Protein 2M01 (pdb70)

Structure (mmCIF, N/CA/C/O backbone):
data_2M01
#
_entry.id   2M01
#
loop_
_atom_site.group_PDB
_atom_site.id
_atom_site.type_symbol
_atom_site.label_atom_id
_atom_site.label_alt_id
_atom_site.label_comp_id
_atom_site.label_asym_id
_atom_site.label_entity_id
_atom_site.label_seq_id
_atom_site.pdbx_PDB_ins_code
_atom_site.Cartn_x
_atom_site.Cartn_y
_atom_site.Cartn_z
_atom_site.occupancy
_atom_site.B_iso_or_equiv
_atom_site.auth_seq_id
_atom_site.auth_comp_id
_atom_site.auth_asym_id
_atom_site.auth_atom_id
_atom_site.pdbx_PDB_model_num
ATOM 1 N N . LYS A 1 1 ? 1.329 0.000 0.000 1.00 13.00 1 LYS A N 1
ATOM 2 C CA . LYS A 1 1 ? 2.094 -0.002 -1.241 1.00 3.51 1 LYS A CA 1
ATOM 3 C C . LYS A 1 1 ? 1.328 -0.713 -2.352 1.00 3.51 1 LYS A C 1
ATOM 4 O O . LYS A 1 1 ? 1.699 -1.809 -2.773 1.00 12.35 1 LYS A O 1
ATOM 23 N N . LYS A 1 2 ? 0.259 -0.081 -2.825 1.00 21.22 2 LYS A N 1
ATOM 24 C CA . LYS A 1 2 ? -0.558 -0.651 -3.889 1.00 72.32 2 LYS A CA 1
ATOM 25 C C . LYS A 1 2 ? -0.057 -0.204 -5.259 1.00 30.22 2 LYS A C 1
ATOM 26 O O . LYS A 1 2 ? -0.740 -0.377 -6.268 1.00 72.14 2 LYS A O 1
ATOM 45 N N . LYS A 1 3 ? 1.141 0.370 -5.287 1.00 13.42 3 LYS A N 1
ATOM 46 C CA . LYS A 1 3 ? 1.736 0.840 -6.532 1.00 54.04 3 LYS A CA 1
ATOM 47 C C . LYS A 1 3 ? 2.449 -0.297 -7.257 1.00 52.23 3 LYS A C 1
ATOM 48 O O . LYS A 1 3 ? 3.623 -0.182 -7.611 1.00 12.42 3 LYS A O 1
ATOM 67 N N . CYS A 1 4 ? 1.732 -1.394 -7.477 1.00 42.02 4 CYS A N 1
ATOM 68 C CA . CYS A 1 4 ? 2.296 -2.552 -8.161 1.00 54.30 4 CYS A CA 1
ATOM 69 C C . CYS A 1 4 ? 1.555 -2.826 -9.467 1.00 12.13 4 CYS A C 1
ATOM 70 O O . CYS A 1 4 ? 2.104 -3.429 -10.388 1.00 45.32 4 CYS A O 1
ATOM 77 N N . GLN A 1 5 ? 0.305 -2.379 -9.537 1.00 2.41 5 GLN A N 1
ATOM 78 C CA . GLN A 1 5 ? -0.511 -2.576 -10.729 1.00 64.21 5 GLN A CA 1
ATOM 79 C C . GLN A 1 5 ? -1.271 -1.303 -11.086 1.00 21.14 5 GLN A C 1
ATOM 80 O O . GLN A 1 5 ? -2.437 -1.142 -10.723 1.00 51.22 5 GLN A O 1
ATOM 94 N N . LEU A 1 6 ? -0.604 -0.401 -11.797 1.00 22.20 6 LEU A N 1
ATOM 95 C CA . LEU A 1 6 ? -1.217 0.859 -12.203 1.00 23.03 6 LEU A CA 1
ATOM 96 C C . LEU A 1 6 ? -1.394 0.916 -13.717 1.00 21.34 6 LEU A C 1
ATOM 97 O O . LEU A 1 6 ? -0.692 0.245 -14.474 1.00 50.31 6 LEU A O 1
ATOM 113 N N . PRO A 1 7 ? -2.353 1.737 -14.170 1.00 60.50 7 PRO A N 1
ATOM 114 C CA . PRO A 1 7 ? -2.643 1.903 -15.597 1.00 60.13 7 PRO A CA 1
ATOM 115 C C . PRO A 1 7 ? -1.529 2.639 -16.333 1.00 64.13 7 PRO A C 1
ATOM 116 O O . PRO A 1 7 ? -0.668 3.262 -15.712 1.00 64.13 7 PRO A O 1
ATOM 127 N N . SER A 1 8 ? -1.551 2.563 -17.660 1.00 54.02 8 SER A N 1
ATOM 128 C CA . SER A 1 8 ? -0.541 3.220 -18.481 1.00 25.32 8 SER A CA 1
ATOM 129 C C . SER A 1 8 ? -0.846 4.707 -18.633 1.00 31.34 8 SER A C 1
ATOM 130 O O . SER A 1 8 ? -1.966 5.090 -18.972 1.00 3.22 8 SER A O 1
ATOM 138 N N . ASP A 1 9 ? 0.158 5.539 -18.379 1.00 15.21 9 ASP A N 1
ATOM 139 C CA . ASP A 1 9 ? -0.002 6.985 -18.488 1.00 22.31 9 ASP A CA 1
ATOM 140 C C . ASP A 1 9 ? 1.220 7.618 -19.147 1.00 32.15 9 ASP A C 1
ATOM 141 O O . ASP A 1 9 ? 2.267 7.773 -18.518 1.00 14.44 9 ASP A O 1
ATOM 150 N N . VAL A 1 10 ? 1.079 7.981 -20.418 1.00 21.24 10 VAL A N 1
ATOM 151 C CA . VAL A 1 10 ? 2.171 8.597 -21.162 1.00 12.10 10 VAL A CA 1
ATOM 152 C C . VAL A 1 10 ? 2.075 10.118 -21.119 1.00 41.15 10 VAL A C 1
ATOM 153 O O . VAL A 1 10 ? 3.089 10.815 -21.128 1.00 71.11 10 VAL A O 1
ATOM 166 N N . GLY A 1 11 ? 0.848 10.627 -21.073 1.00 53.40 11 GLY A N 1
ATOM 167 C CA . GLY A 1 11 ? 0.642 12.063 -21.029 1.00 54.34 11 GLY A CA 1
ATOM 168 C C . GLY A 1 11 ? 1.397 12.791 -22.123 1.00 62.05 11 GLY A C 1
ATOM 169 O O . GLY A 1 11 ? 1.765 12.196 -23.137 1.00 33.34 11 GLY A O 1
ATOM 173 N N . LYS A 1 12 ? 1.629 14.084 -21.921 1.00 62.50 12 LYS A N 1
ATOM 174 C CA . LYS A 1 12 ? 2.346 14.895 -22.898 1.00 14.01 12 LYS A CA 1
ATOM 175 C C . LYS A 1 12 ? 3.641 15.441 -22.306 1.00 64.34 12 LYS A C 1
ATOM 176 O O . LYS A 1 12 ? 3.830 15.438 -21.091 1.00 32.43 12 LYS A O 1
ATOM 195 N N . GLY A 1 13 ? 4.532 15.910 -23.175 1.00 53.32 13 GLY A N 1
ATOM 196 C CA . GLY A 1 13 ? 5.798 16.454 -22.719 1.00 73.03 13 GLY A CA 1
ATOM 197 C C . GLY A 1 13 ? 6.888 16.340 -23.766 1.00 23.52 13 GLY A C 1
ATOM 198 O O . GLY A 1 13 ? 6.655 15.837 -24.865 1.00 55.12 13 GLY A O 1
ATOM 202 N N . LYS A 1 14 ? 8.084 16.808 -23.425 1.00 41.14 14 LYS A N 1
ATOM 203 C CA . LYS A 1 14 ? 9.216 16.757 -24.343 1.00 41.10 14 LYS A CA 1
ATOM 204 C C . LYS A 1 14 ? 10.298 15.817 -23.821 1.00 74.52 14 LYS A C 1
ATOM 205 O O . LYS A 1 14 ? 11.459 15.912 -24.216 1.00 62.40 14 LYS A O 1
ATOM 224 N N . ALA A 1 15 ? 9.907 14.908 -22.933 1.00 3.31 15 ALA A N 1
ATOM 225 C CA . ALA A 1 15 ? 10.843 13.948 -22.360 1.00 50.53 15 ALA A CA 1
ATOM 226 C C . ALA A 1 15 ? 10.623 12.555 -22.939 1.00 43.15 15 ALA A C 1
ATOM 227 O O . ALA A 1 15 ? 10.433 11.589 -22.201 1.00 75.43 15 ALA A O 1
ATOM 234 N N . SER A 1 16 ? 10.651 12.459 -24.265 1.00 12.11 16 SER A N 1
ATOM 235 C CA . SER A 1 16 ? 10.450 11.184 -24.943 1.00 61.03 16 SER A CA 1
ATOM 236 C C . SER A 1 16 ? 11.478 10.155 -24.482 1.00 1.41 16 SER A C 1
ATOM 237 O O . SER A 1 16 ? 12.640 10.198 -24.886 1.00 62.42 16 SER A O 1
ATOM 245 N N . PHE A 1 17 ? 11.041 9.232 -23.632 1.00 62.32 17 PHE A N 1
ATOM 246 C CA . PHE A 1 17 ? 11.922 8.192 -23.114 1.00 25.12 17 PHE A CA 1
ATOM 247 C C . PHE A 1 17 ? 11.118 6.992 -22.622 1.00 52.14 17 PHE A C 1
ATOM 248 O O . PHE A 1 17 ? 9.907 7.083 -22.417 1.00 51.31 17 PHE A O 1
ATOM 265 N N . THR A 1 18 ? 11.800 5.866 -22.436 1.00 15.11 18 THR A N 1
ATOM 266 C CA . THR A 1 18 ? 11.150 4.647 -21.971 1.00 13.44 18 THR A CA 1
ATOM 267 C C . THR A 1 18 ? 11.540 4.332 -20.531 1.00 74.52 18 THR A C 1
ATOM 268 O O . THR A 1 18 ? 12.713 4.403 -20.166 1.00 41.10 18 THR A O 1
ATOM 279 N N . ARG A 1 19 ? 10.549 3.981 -19.718 1.00 15.31 19 ARG A N 1
ATOM 280 C CA . ARG A 1 19 ? 10.789 3.655 -18.317 1.00 73.24 19 ARG A CA 1
ATOM 281 C C . ARG A 1 19 ? 10.256 2.264 -17.984 1.00 51.33 19 ARG A C 1
ATOM 282 O O . ARG A 1 19 ? 9.457 1.699 -18.732 1.00 25.22 19 ARG A O 1
ATOM 303 N N . TYR A 1 20 ? 10.703 1.719 -16.859 1.00 3.34 20 TYR A N 1
ATOM 304 C CA . TYR A 1 20 ? 10.274 0.394 -16.428 1.00 1.01 20 TYR A CA 1
ATOM 305 C C . TYR A 1 20 ? 9.108 0.490 -15.448 1.00 44.45 20 TYR A C 1
ATOM 306 O O . TYR A 1 20 ? 9.022 1.432 -14.659 1.00 71.53 20 TYR A O 1
ATOM 324 N N . TYR A 1 21 ? 8.214 -0.490 -15.505 1.00 62.23 21 TYR A N 1
ATOM 325 C CA . TYR A 1 21 ? 7.052 -0.517 -14.625 1.00 51.44 21 TYR A CA 1
ATOM 326 C C . TYR A 1 21 ? 6.651 -1.951 -14.295 1.00 61.12 21 TYR A C 1
ATOM 327 O O . TYR A 1 21 ? 6.657 -2.825 -15.163 1.00 2.14 21 TYR A O 1
ATOM 345 N N . TYR A 1 22 ? 6.302 -2.186 -13.035 1.00 44.40 22 TYR A N 1
ATOM 346 C CA . TYR A 1 22 ? 5.900 -3.514 -12.588 1.00 0.21 22 TYR A CA 1
ATOM 347 C C . TYR A 1 22 ? 4.381 -3.657 -12.603 1.00 42.21 22 TYR A C 1
ATOM 348 O O . TYR A 1 22 ? 3.654 -2.707 -12.316 1.00 43.45 22 TYR A O 1
ATOM 366 N N . ASN A 1 23 ? 3.909 -4.853 -12.939 1.00 44.15 23 ASN A N 1
ATOM 367 C CA . ASN A 1 23 ? 2.477 -5.122 -12.992 1.00 61.44 23 ASN A CA 1
ATOM 368 C C . ASN A 1 23 ? 2.141 -6.423 -12.269 1.00 10.44 23 ASN A C 1
ATOM 369 O O . ASN A 1 23 ? 2.938 -7.360 -12.254 1.00 4.42 23 ASN A O 1
ATOM 380 N N . GLU A 1 24 ? 0.955 -6.471 -11.670 1.00 71.01 24 GLU A N 1
ATOM 381 C CA . GLU A 1 24 ? 0.514 -7.656 -10.944 1.00 71.44 24 GLU A CA 1
ATOM 382 C C . GLU A 1 24 ? -0.134 -8.663 -11.890 1.00 73.51 24 GLU A C 1
ATOM 383 O O . GLU A 1 24 ? 0.128 -8.658 -13.092 1.00 74.34 24 GLU A O 1
ATOM 395 N N . GLU A 1 25 ? -0.981 -9.526 -11.337 1.00 20.13 25 GLU A N 1
ATOM 396 C CA . GLU A 1 25 ? -1.665 -10.540 -12.131 1.00 14.15 25 GLU A CA 1
ATOM 397 C C . GLU A 1 25 ? -0.673 -11.556 -12.688 1.00 22.34 25 GLU A C 1
ATOM 398 O O . GLU A 1 25 ? -1.021 -12.381 -13.532 1.00 71.41 25 GLU A O 1
ATOM 410 N N . SER A 1 26 ? 0.565 -11.489 -12.209 1.00 23.33 26 SER A N 1
ATOM 411 C CA . SER A 1 26 ? 1.610 -12.400 -12.661 1.00 63.14 26 SER A CA 1
ATOM 412 C C . SER A 1 26 ? 2.963 -12.010 -12.073 1.00 71.41 26 SER A C 1
ATOM 413 O O . SER A 1 26 ? 3.846 -12.851 -11.909 1.00 45.50 26 SER A O 1
ATOM 421 N N . GLY A 1 27 ? 3.117 -10.728 -11.757 1.00 54.12 27 GLY A N 1
ATOM 422 C CA . GLY A 1 27 ? 4.363 -10.248 -11.191 1.00 5.32 27 GLY A CA 1
ATOM 423 C C . GLY A 1 27 ? 5.458 -10.111 -12.231 1.00 21.55 27 GLY A C 1
ATOM 424 O O . GLY A 1 27 ? 6.524 -10.714 -12.104 1.00 21.23 27 GLY A O 1
ATOM 428 N N . LYS A 1 28 ? 5.195 -9.318 -13.264 1.00 22.34 28 LYS A N 1
ATOM 429 C CA . LYS A 1 28 ? 6.165 -9.104 -14.331 1.00 23.22 28 LYS A CA 1
ATOM 430 C C . LYS A 1 28 ? 6.451 -7.617 -14.516 1.00 71.44 28 LYS A C 1
ATOM 431 O O . LYS A 1 28 ? 5.717 -6.766 -14.012 1.00 64.34 28 LYS A O 1
ATOM 450 N N . CYS A 1 29 ? 7.520 -7.311 -15.244 1.00 20.14 29 CYS A N 1
ATOM 451 C CA . CYS A 1 29 ? 7.902 -5.927 -15.497 1.00 63.30 29 CYS A CA 1
ATOM 452 C C . CYS A 1 29 ? 8.067 -5.674 -16.993 1.00 15.42 29 CYS A C 1
ATOM 453 O O . CYS A 1 29 ? 8.525 -6.543 -17.733 1.00 23.13 29 CYS A O 1
ATOM 460 N N . GLU A 1 30 ? 7.689 -4.476 -17.429 1.00 74.14 30 GLU A N 1
ATOM 461 C CA . GLU A 1 30 ? 7.794 -4.109 -18.837 1.00 13.34 30 GLU A CA 1
ATOM 462 C C . GLU A 1 30 ? 8.273 -2.668 -18.988 1.00 52.23 30 GLU A C 1
ATOM 463 O O . GLU A 1 30 ? 8.600 -2.003 -18.005 1.00 2.22 30 GLU A O 1
ATOM 475 N N . THR A 1 31 ? 8.312 -2.191 -20.229 1.00 1.23 31 THR A N 1
ATOM 476 C CA . THR A 1 31 ? 8.752 -0.831 -20.511 1.00 5.52 31 THR A CA 1
ATOM 477 C C . THR A 1 31 ? 7.612 0.011 -21.072 1.00 42.21 31 THR A C 1
ATOM 478 O O . THR A 1 31 ? 6.792 -0.476 -21.850 1.00 71.31 31 THR A O 1
ATOM 489 N N . PHE A 1 32 ? 7.566 1.278 -20.673 1.00 43.13 32 PHE A N 1
ATOM 490 C CA . PHE A 1 32 ? 6.525 2.188 -21.137 1.00 5.22 32 PHE A CA 1
ATOM 491 C C . PHE A 1 32 ? 7.121 3.532 -21.547 1.00 61.33 32 PHE A C 1
ATOM 492 O O . PHE A 1 32 ? 8.246 3.864 -21.173 1.00 0.23 32 PHE A O 1
ATOM 509 N N . ILE A 1 33 ? 6.359 4.299 -22.319 1.00 71.23 33 ILE A N 1
ATOM 510 C CA . ILE A 1 33 ? 6.811 5.606 -22.780 1.00 75.24 33 ILE A CA 1
ATOM 511 C C . ILE A 1 33 ? 6.371 6.708 -21.823 1.00 41.41 33 ILE A C 1
ATOM 512 O O . ILE A 1 33 ? 5.179 6.891 -21.575 1.00 30.32 33 ILE A O 1
ATOM 528 N N . TYR A 1 34 ? 7.341 7.442 -21.290 1.00 3.34 34 TYR A N 1
ATOM 529 C CA . TYR A 1 34 ? 7.055 8.527 -20.359 1.00 0.42 34 TYR A CA 1
ATOM 530 C C . TYR A 1 34 ? 7.872 9.769 -20.702 1.00 53.52 34 TYR A C 1
ATOM 531 O O . TYR A 1 34 ? 9.051 9.677 -21.041 1.00 52.11 34 TYR A O 1
ATOM 549 N N . GLY A 1 35 ? 7.234 10.933 -20.611 1.00 64.11 35 GLY A N 1
ATOM 550 C CA . GLY A 1 35 ? 7.916 12.178 -20.914 1.00 72.23 35 GLY A CA 1
ATOM 551 C C . GLY A 1 35 ? 7.049 13.393 -20.649 1.00 21.31 35 GLY A C 1
ATOM 552 O O . GLY A 1 35 ? 6.126 13.684 -21.409 1.00 25.21 35 GLY A O 1
ATOM 556 N N . GLY A 1 36 ? 7.345 14.104 -19.565 1.00 61.20 36 GLY A N 1
ATOM 557 C CA . GLY A 1 36 ? 6.575 15.285 -19.219 1.00 65.45 36 GLY A CA 1
ATOM 558 C C . GLY A 1 36 ? 5.913 15.168 -17.861 1.00 74.43 36 GLY A C 1
ATOM 559 O O . GLY A 1 36 ? 6.589 15.129 -16.833 1.00 41.34 36 GLY A O 1
ATOM 563 N N . VAL A 1 37 ? 4.584 15.112 -17.855 1.00 45.34 37 VAL A N 1
ATOM 564 C CA . VAL A 1 37 ? 3.830 15.000 -16.613 1.00 75.22 37 VAL A CA 1
ATOM 565 C C . VAL A 1 37 ? 3.796 13.558 -16.119 1.00 22.00 37 VAL A C 1
ATOM 566 O O . VAL A 1 37 ? 3.393 12.651 -16.845 1.00 73.24 37 VAL A O 1
ATOM 579 N N . GLY A 1 38 ? 4.223 13.354 -14.876 1.00 65.24 38 GLY A N 1
ATOM 580 C CA . GLY A 1 38 ? 4.234 12.020 -14.305 1.00 61.35 38 GLY A CA 1
ATOM 581 C C . GLY A 1 38 ? 2.838 11.469 -14.092 1.00 0.32 38 GLY A C 1
ATOM 582 O O . GLY A 1 38 ? 1.967 12.156 -13.561 1.00 12.55 38 GLY A O 1
ATOM 586 N N . GLY A 1 39 ? 2.624 10.225 -14.509 1.00 33.02 39 GLY A N 1
ATOM 587 C CA . GLY A 1 39 ? 1.321 9.605 -14.353 1.00 61.50 39 GLY A CA 1
ATOM 588 C C . GLY A 1 39 ? 1.384 8.316 -13.557 1.00 11.34 39 GLY A C 1
ATOM 589 O O . GLY A 1 39 ? 2.131 7.402 -13.901 1.00 23.11 39 GLY A O 1
ATOM 593 N N . ASN A 1 40 ? 0.598 8.245 -12.487 1.00 70.32 40 ASN A N 1
ATOM 594 C CA . ASN A 1 40 ? 0.569 7.059 -11.638 1.00 3.42 40 ASN A CA 1
ATOM 595 C C . ASN A 1 40 ? 1.979 6.663 -11.209 1.00 52.20 40 ASN A C 1
ATOM 596 O O . ASN A 1 40 ? 2.934 7.413 -11.412 1.00 21.43 40 ASN A O 1
ATOM 607 N N . SER A 1 41 ? 2.100 5.480 -10.616 1.00 24.02 41 SER A N 1
ATOM 608 C CA . SER A 1 41 ? 3.392 4.985 -10.155 1.00 63.13 41 SER A CA 1
ATOM 609 C C . SER A 1 41 ? 3.904 3.873 -11.066 1.00 60.01 41 SER A C 1
ATOM 610 O O . SER A 1 41 ? 4.753 3.075 -10.672 1.00 71.52 41 SER A O 1
ATOM 618 N N . ASN A 1 42 ? 3.380 3.828 -12.287 1.00 2.52 42 ASN A N 1
ATOM 619 C CA . ASN A 1 42 ? 3.783 2.815 -13.255 1.00 33.42 42 ASN A CA 1
ATOM 620 C C . ASN A 1 42 ? 4.936 3.315 -14.119 1.00 24.24 42 ASN A C 1
ATOM 621 O O . ASN A 1 42 ? 4.982 3.057 -15.321 1.00 11.53 42 ASN A O 1
ATOM 632 N N . ASN A 1 43 ? 5.867 4.031 -13.496 1.00 63.32 43 ASN A N 1
ATOM 633 C CA . ASN A 1 43 ? 7.022 4.567 -14.208 1.00 13.32 43 ASN A CA 1
ATOM 634 C C . ASN A 1 43 ? 8.249 4.605 -13.303 1.00 3.24 43 ASN A C 1
ATOM 635 O O . ASN A 1 43 ? 8.170 5.025 -12.148 1.00 11.10 43 ASN A O 1
ATOM 646 N N . PHE A 1 44 ? 9.384 4.164 -13.835 1.00 42.22 44 PHE A N 1
ATOM 647 C CA . PHE A 1 44 ? 10.629 4.147 -13.076 1.00 1.21 44 PHE A CA 1
ATOM 648 C C . PHE A 1 44 ? 11.833 4.300 -14.001 1.00 73.53 44 PHE A C 1
ATOM 649 O O . PHE A 1 44 ? 11.972 3.569 -14.984 1.00 15.34 44 PHE A O 1
ATOM 666 N N . LEU A 1 45 ? 12.700 5.253 -13.681 1.00 42.33 45 LEU A N 1
ATOM 667 C CA . LEU A 1 45 ? 13.893 5.503 -14.483 1.00 52.34 45 LEU A CA 1
ATOM 668 C C . LEU A 1 45 ? 14.948 4.429 -14.240 1.00 31.01 45 LEU A C 1
ATOM 669 O O . LEU A 1 45 ? 16.049 4.488 -14.789 1.00 74.21 45 LEU A O 1
ATOM 685 N N . THR A 1 46 ? 14.604 3.446 -13.414 1.00 22.42 46 THR A N 1
ATOM 686 C CA . THR A 1 46 ? 15.521 2.357 -13.098 1.00 55.22 46 THR A CA 1
ATOM 687 C C . THR A 1 46 ? 14.943 1.012 -13.523 1.00 65.24 46 THR A C 1
ATOM 688 O O . THR A 1 46 ? 13.761 0.907 -13.849 1.00 71.43 46 THR A O 1
ATOM 699 N N . LYS A 1 47 ? 15.785 -0.016 -13.518 1.00 23.23 47 LYS A N 1
ATOM 700 C CA . LYS A 1 47 ? 15.359 -1.357 -13.901 1.00 1.11 47 LYS A CA 1
ATOM 701 C C . LYS A 1 47 ? 14.995 -2.184 -12.672 1.00 61.11 47 LYS A C 1
ATOM 702 O O . LYS A 1 47 ? 13.834 -2.541 -12.475 1.00 40.23 47 LYS A O 1
ATOM 721 N N . GLU A 1 48 ? 15.995 -2.484 -11.849 1.00 13.24 48 GLU A N 1
ATOM 722 C CA . GLU A 1 48 ? 15.778 -3.268 -10.639 1.00 32.52 48 GLU A CA 1
ATOM 723 C C . GLU A 1 48 ? 14.689 -2.642 -9.772 1.00 22.10 48 GLU A C 1
ATOM 724 O O . GLU A 1 48 ? 13.831 -3.341 -9.234 1.00 35.23 48 GLU A O 1
ATOM 736 N N . ASP A 1 49 ? 14.732 -1.321 -9.642 1.00 5.15 49 ASP A N 1
ATOM 737 C CA . ASP A 1 49 ? 13.750 -0.599 -8.841 1.00 4.01 49 ASP A CA 1
ATOM 738 C C . ASP A 1 49 ? 12.331 -1.012 -9.219 1.00 24.41 49 ASP A C 1
ATOM 739 O O . ASP A 1 49 ? 11.423 -0.987 -8.387 1.00 45.35 49 ASP A O 1
ATOM 748 N N . CYS A 1 50 ? 12.147 -1.393 -10.479 1.00 2.52 50 CYS A N 1
ATOM 749 C CA . CYS A 1 50 ? 10.839 -1.810 -10.969 1.00 21.14 50 CYS A CA 1
ATOM 750 C C . CYS A 1 50 ? 10.176 -2.778 -9.993 1.00 24.14 50 CYS A C 1
ATOM 751 O O . CYS A 1 50 ? 9.047 -2.559 -9.554 1.00 11.20 50 CYS A O 1
ATOM 758 N N . CYS A 1 51 ? 10.887 -3.849 -9.656 1.00 70.54 51 CYS A N 1
ATOM 759 C CA . CYS A 1 51 ? 10.370 -4.852 -8.733 1.00 14.10 51 CYS A CA 1
ATOM 760 C C . CYS A 1 51 ? 10.078 -4.235 -7.368 1.00 23.11 51 CYS A C 1
ATOM 761 O O . CYS A 1 51 ? 9.105 -4.597 -6.707 1.00 14.40 51 CYS A O 1
ATOM 768 N N . ARG A 1 52 ? 10.929 -3.302 -6.953 1.00 30.34 52 ARG A N 1
ATOM 769 C CA . ARG A 1 52 ? 10.764 -2.636 -5.667 1.00 11.34 52 ARG A CA 1
ATOM 770 C C . ARG A 1 52 ? 9.313 -2.215 -5.455 1.00 14.42 52 ARG A C 1
ATOM 771 O O . ARG A 1 52 ? 8.789 -2.295 -4.344 1.00 62.42 52 ARG A O 1
ATOM 792 N N . GLU A 1 53 ? 8.670 -1.765 -6.528 1.00 14.10 53 GLU A N 1
ATOM 793 C CA . GLU A 1 53 ? 7.280 -1.330 -6.458 1.00 54.03 53 GLU A CA 1
ATOM 794 C C . GLU A 1 53 ? 6.404 -2.407 -5.824 1.00 12.40 53 GLU A C 1
ATOM 795 O O . GLU A 1 53 ? 5.598 -2.125 -4.936 1.00 44.41 53 GLU A O 1
ATOM 807 N N . CYS A 1 54 ? 6.567 -3.642 -6.286 1.00 54.34 54 CYS A N 1
ATOM 808 C CA . CYS A 1 54 ? 5.791 -4.762 -5.767 1.00 5.32 54 CYS A CA 1
ATOM 809 C C . CYS A 1 54 ? 6.604 -5.561 -4.752 1.00 14.35 54 CYS A C 1
ATOM 810 O O . CYS A 1 54 ? 6.085 -6.468 -4.103 1.00 32.54 54 CYS A O 1
ATOM 817 N N . ALA A 1 55 ? 7.880 -5.216 -4.620 1.00 43.41 55 ALA A N 1
ATOM 818 C CA . ALA A 1 55 ? 8.764 -5.898 -3.683 1.00 34.30 55 ALA A CA 1
ATOM 819 C C . ALA A 1 55 ? 8.299 -5.698 -2.245 1.00 14.44 55 ALA A C 1
ATOM 820 O O . ALA A 1 55 ? 8.726 -6.414 -1.340 1.00 14.13 55 ALA A O 1
ATOM 827 N N . GLN A 1 56 ? 7.422 -4.719 -2.042 1.00 4.11 56 GLN A N 1
ATOM 828 C CA . GLN A 1 56 ? 6.901 -4.424 -0.712 1.00 63.04 56 GLN A CA 1
ATOM 829 C C . GLN A 1 56 ? 5.670 -5.272 -0.410 1.00 51.51 56 GLN A C 1
ATOM 830 O O . GLN A 1 56 ? 5.121 -5.216 0.689 1.00 33.44 56 GLN A O 1
ATOM 844 N N . GLY A 1 57 ? 5.241 -6.056 -1.395 1.00 12.35 57 GLY A N 1
ATOM 845 C CA . GLY A 1 57 ? 4.077 -6.903 -1.214 1.00 33.31 57 GLY A CA 1
ATOM 846 C C . GLY A 1 57 ? 4.338 -8.341 -1.617 1.00 41.11 57 GLY A C 1
ATOM 847 O O . GLY A 1 57 ? 4.435 -9.224 -0.765 1.00 12.10 57 GLY A O 1
ATOM 851 N N . SER A 1 58 ? 4.451 -8.577 -2.920 1.00 62.22 58 SER A N 1
ATOM 852 C CA . SER A 1 58 ? 4.697 -9.919 -3.435 1.00 64.03 58 SER A CA 1
ATOM 853 C C . SER A 1 58 ? 6.148 -10.072 -3.883 1.00 10.53 58 SER A C 1
ATOM 854 O O . SER A 1 58 ? 6.910 -10.848 -3.306 1.00 12.04 58 SER A O 1
ATOM 862 N N . CYS A 1 59 ? 6.523 -9.325 -4.916 1.00 4.33 59 CYS A N 1
ATOM 863 C CA . CYS A 1 59 ? 7.882 -9.375 -5.443 1.00 74.40 59 CYS A CA 1
ATOM 864 C C . CYS A 1 59 ? 8.906 -9.343 -4.312 1.00 73.51 59 CYS A C 1
ATOM 865 O O . CYS A 1 59 ? 9.693 -10.275 -4.149 1.00 23.53 59 CYS A O 1
ATOM 872 N N . LYS A 1 1 ? 3.054 1.739 -1.429 1.00 34.44 1 LYS A N 2
ATOM 873 C CA . LYS A 1 1 ? 2.239 0.552 -1.659 1.00 73.23 1 LYS A CA 2
ATOM 874 C C . LYS A 1 1 ? 1.132 0.840 -2.669 1.00 21.51 1 LYS A C 2
ATOM 875 O O . LYS A 1 1 ? 0.818 1.997 -2.949 1.00 22.40 1 LYS A O 2
ATOM 894 N N . LYS A 1 2 ? 0.543 -0.220 -3.212 1.00 34.31 2 LYS A N 2
ATOM 895 C CA . LYS A 1 2 ? -0.531 -0.083 -4.188 1.00 54.44 2 LYS A CA 2
ATOM 896 C C . LYS A 1 2 ? -0.022 0.570 -5.469 1.00 64.14 2 LYS A C 2
ATOM 897 O O . LYS A 1 2 ? -0.806 0.975 -6.327 1.00 15.51 2 LYS A O 2
ATOM 916 N N . LYS A 1 3 ? 1.298 0.667 -5.594 1.00 73.00 3 LYS A N 2
ATOM 917 C CA . LYS A 1 3 ? 1.913 1.267 -6.771 1.00 44.45 3 LYS A CA 2
ATOM 918 C C . LYS A 1 3 ? 2.329 0.196 -7.775 1.00 35.14 3 LYS A C 2
ATOM 919 O O . LYS A 1 3 ? 2.735 0.504 -8.895 1.00 41.33 3 LYS A O 2
ATOM 938 N N . CYS A 1 4 ? 2.222 -1.064 -7.366 1.00 3.14 4 CYS A N 2
ATOM 939 C CA . CYS A 1 4 ? 2.585 -2.182 -8.228 1.00 44.32 4 CYS A CA 2
ATOM 940 C C . CYS A 1 4 ? 1.390 -2.638 -9.060 1.00 41.50 4 CYS A C 2
ATOM 941 O O . CYS A 1 4 ? 1.432 -3.688 -9.700 1.00 51.21 4 CYS A O 2
ATOM 948 N N . GLN A 1 5 ? 0.327 -1.840 -9.045 1.00 0.11 5 GLN A N 2
ATOM 949 C CA . GLN A 1 5 ? -0.880 -2.162 -9.797 1.00 43.24 5 GLN A CA 2
ATOM 950 C C . GLN A 1 5 ? -1.486 -0.907 -10.417 1.00 43.02 5 GLN A C 2
ATOM 951 O O . GLN A 1 5 ? -2.612 -0.525 -10.097 1.00 32.33 5 GLN A O 2
ATOM 965 N N . LEU A 1 6 ? -0.732 -0.269 -11.306 1.00 1.13 6 LEU A N 2
ATOM 966 C CA . LEU A 1 6 ? -1.195 0.944 -11.971 1.00 4.10 6 LEU A CA 2
ATOM 967 C C . LEU A 1 6 ? -1.328 0.724 -13.474 1.00 63.34 6 LEU A C 2
ATOM 968 O O . LEU A 1 6 ? -0.556 -0.012 -14.089 1.00 63.35 6 LEU A O 2
ATOM 984 N N . PRO A 1 7 ? -2.329 1.377 -14.082 1.00 43.43 7 PRO A N 2
ATOM 985 C CA . PRO A 1 7 ? -2.585 1.271 -15.522 1.00 21.13 7 PRO A CA 2
ATOM 986 C C . PRO A 1 7 ? -1.504 1.951 -16.355 1.00 0.22 7 PRO A C 2
ATOM 987 O O . PRO A 1 7 ? -0.643 2.650 -15.820 1.00 64.53 7 PRO A O 2
ATOM 998 N N . SER A 1 8 ? -1.556 1.743 -17.667 1.00 4.14 8 SER A N 2
ATOM 999 C CA . SER A 1 8 ? -0.578 2.334 -18.573 1.00 53.13 8 SER A CA 2
ATOM 1000 C C . SER A 1 8 ? -0.947 3.777 -18.904 1.00 73.02 8 SER A C 2
ATOM 1001 O O . SER A 1 8 ? -2.096 4.189 -18.741 1.00 20.32 8 SER A O 2
ATOM 1009 N N . ASP A 1 9 ? 0.035 4.540 -19.370 1.00 42.01 9 ASP A N 2
ATOM 1010 C CA . ASP A 1 9 ? -0.185 5.937 -19.726 1.00 4.24 9 ASP A CA 2
ATOM 1011 C C . ASP A 1 9 ? 1.087 6.560 -20.294 1.00 32.12 9 ASP A C 2
ATOM 1012 O O . ASP A 1 9 ? 2.149 6.503 -19.674 1.00 61.12 9 ASP A O 2
ATOM 1021 N N . VAL A 1 10 ? 0.971 7.154 -21.478 1.00 21.54 10 VAL A N 2
ATOM 1022 C CA . VAL A 1 10 ? 2.111 7.787 -22.130 1.00 32.12 10 VAL A CA 2
ATOM 1023 C C . VAL A 1 10 ? 1.980 9.306 -22.111 1.00 63.24 10 VAL A C 2
ATOM 1024 O O . VAL A 1 10 ? 2.977 10.024 -22.054 1.00 2.42 10 VAL A O 2
ATOM 1037 N N . GLY A 1 11 ? 0.742 9.789 -22.160 1.00 64.32 11 GLY A N 2
ATOM 1038 C CA . GLY A 1 11 ? 0.503 11.220 -22.148 1.00 5.13 11 GLY A CA 2
ATOM 1039 C C . GLY A 1 11 ? 1.293 11.949 -23.217 1.00 32.01 11 GLY A C 2
ATOM 1040 O O . GLY A 1 11 ? 1.880 11.324 -24.101 1.00 13.32 11 GLY A O 2
ATOM 1044 N N . LYS A 1 12 ? 1.307 13.275 -23.139 1.00 11.31 12 LYS A N 2
ATOM 1045 C CA . LYS A 1 12 ? 2.029 14.092 -24.107 1.00 63.42 12 LYS A CA 2
ATOM 1046 C C . LYS A 1 12 ? 3.129 14.899 -23.425 1.00 52.51 12 LYS A C 2
ATOM 1047 O O . LYS A 1 12 ? 3.150 15.027 -22.202 1.00 4.52 12 LYS A O 2
ATOM 1066 N N . GLY A 1 13 ? 4.040 15.444 -24.226 1.00 1.34 13 GLY A N 2
ATOM 1067 C CA . GLY A 1 13 ? 5.129 16.234 -23.681 1.00 11.13 13 GLY A CA 2
ATOM 1068 C C . GLY A 1 13 ? 6.263 16.418 -24.669 1.00 40.14 13 GLY A C 2
ATOM 1069 O O . GLY A 1 13 ? 6.176 15.976 -25.815 1.00 51.54 13 GLY A O 2
ATOM 1073 N N . LYS A 1 14 ? 7.331 17.074 -24.227 1.00 72.32 14 LYS A N 2
ATOM 1074 C CA . LYS A 1 14 ? 8.488 17.316 -25.081 1.00 12.55 14 LYS A CA 2
ATOM 1075 C C . LYS A 1 14 ? 9.504 16.185 -24.955 1.00 15.52 14 LYS A C 2
ATOM 1076 O O . LYS A 1 14 ? 10.439 16.088 -25.748 1.00 62.01 14 LYS A O 2
ATOM 1095 N N . ALA A 1 15 ? 9.312 15.332 -23.954 1.00 14.41 15 ALA A N 2
ATOM 1096 C CA . ALA A 1 15 ? 10.209 14.206 -23.727 1.00 50.42 15 ALA A CA 2
ATOM 1097 C C . ALA A 1 15 ? 9.766 12.983 -24.523 1.00 24.14 15 ALA A C 2
ATOM 1098 O O . ALA A 1 15 ? 8.816 13.048 -25.302 1.00 31.10 15 ALA A O 2
ATOM 1105 N N . SER A 1 16 ? 10.462 11.868 -24.321 1.00 42.41 16 SER A N 2
ATOM 1106 C CA . SER A 1 16 ? 10.143 10.631 -25.023 1.00 65.23 16 SER A CA 2
ATOM 1107 C C . SER A 1 16 ? 11.055 9.496 -24.566 1.00 0.34 16 SER A C 2
ATOM 1108 O O . SER A 1 16 ? 11.594 8.750 -25.383 1.00 25.33 16 SER A O 2
ATOM 1116 N N . PHE A 1 17 ? 11.222 9.373 -23.253 1.00 43.11 17 PHE A N 2
ATOM 1117 C CA . PHE A 1 17 ? 12.069 8.331 -22.685 1.00 21.32 17 PHE A CA 2
ATOM 1118 C C . PHE A 1 17 ? 11.231 7.147 -22.212 1.00 32.31 17 PHE A C 2
ATOM 1119 O O . PHE A 1 17 ? 10.019 7.262 -22.028 1.00 54.44 17 PHE A O 2
ATOM 1136 N N . THR A 1 18 ? 11.886 6.006 -22.017 1.00 15.15 18 THR A N 2
ATOM 1137 C CA . THR A 1 18 ? 11.202 4.800 -21.567 1.00 61.11 18 THR A CA 2
ATOM 1138 C C . THR A 1 18 ? 11.551 4.478 -20.119 1.00 22.44 18 THR A C 2
ATOM 1139 O O . THR A 1 18 ? 12.720 4.499 -19.732 1.00 51.43 18 THR A O 2
ATOM 1150 N N . ARG A 1 19 ? 10.531 4.178 -19.322 1.00 31.05 19 ARG A N 2
ATOM 1151 C CA . ARG A 1 19 ? 10.731 3.851 -17.915 1.00 14.42 19 ARG A CA 2
ATOM 1152 C C . ARG A 1 19 ? 10.295 2.418 -17.622 1.00 45.42 19 ARG A C 2
ATOM 1153 O O . ARG A 1 19 ? 9.434 1.868 -18.308 1.00 52.23 19 ARG A O 2
ATOM 1174 N N . TYR A 1 20 ? 10.897 1.820 -16.600 1.00 42.03 20 TYR A N 2
ATOM 1175 C CA . TYR A 1 20 ? 10.574 0.450 -16.219 1.00 3.32 20 TYR A CA 2
ATOM 1176 C C . TYR A 1 20 ? 9.716 0.424 -14.958 1.00 31.02 20 TYR A C 2
ATOM 1177 O O . TYR A 1 20 ? 9.783 1.331 -14.128 1.00 51.43 20 TYR A O 2
ATOM 1195 N N . TYR A 1 21 ? 8.910 -0.623 -14.821 1.00 20.03 21 TYR A N 2
ATOM 1196 C CA . TYR A 1 21 ? 8.036 -0.768 -13.662 1.00 63.55 21 TYR A CA 2
ATOM 1197 C C . TYR A 1 21 ? 7.375 -2.143 -13.648 1.00 60.32 21 TYR A C 2
ATOM 1198 O O . TYR A 1 21 ? 7.264 -2.802 -14.682 1.00 64.43 21 TYR A O 2
ATOM 1216 N N . TYR A 1 22 ? 6.936 -2.569 -12.469 1.00 25.11 22 TYR A N 2
ATOM 1217 C CA . TYR A 1 22 ? 6.287 -3.866 -12.318 1.00 3.24 22 TYR A CA 2
ATOM 1218 C C . TYR A 1 22 ? 4.769 -3.724 -12.365 1.00 40.11 22 TYR A C 2
ATOM 1219 O O . TYR A 1 22 ? 4.210 -2.750 -11.863 1.00 53.14 22 TYR A O 2
ATOM 1237 N N . ASN A 1 23 ? 4.108 -4.704 -12.972 1.00 64.43 23 ASN A N 2
ATOM 1238 C CA . ASN A 1 23 ? 2.654 -4.690 -13.086 1.00 65.22 23 ASN A CA 2
ATOM 1239 C C . ASN A 1 23 ? 2.046 -5.928 -12.434 1.00 53.20 23 ASN A C 2
ATOM 1240 O O . ASN A 1 23 ? 2.407 -7.057 -12.765 1.00 0.51 23 ASN A O 2
ATOM 1251 N N . GLU A 1 24 ? 1.120 -5.706 -11.506 1.00 74.33 24 GLU A N 2
ATOM 1252 C CA . GLU A 1 24 ? 0.461 -6.804 -10.808 1.00 0.10 24 GLU A CA 2
ATOM 1253 C C . GLU A 1 24 ? -0.613 -7.441 -11.686 1.00 4.04 24 GLU A C 2
ATOM 1254 O O . GLU A 1 24 ? -0.852 -8.646 -11.614 1.00 51.21 24 GLU A O 2
ATOM 1266 N N . GLU A 1 25 ? -1.256 -6.622 -12.512 1.00 63.11 25 GLU A N 2
ATOM 1267 C CA . GLU A 1 25 ? -2.305 -7.105 -13.402 1.00 64.43 25 GLU A CA 2
ATOM 1268 C C . GLU A 1 25 ? -1.882 -8.402 -14.088 1.00 0.41 25 GLU A C 2
ATOM 1269 O O . GLU A 1 25 ? -2.707 -9.279 -14.343 1.00 42.11 25 GLU A O 2
ATOM 1281 N N . SER A 1 26 ? -0.591 -8.514 -14.384 1.00 10.12 26 SER A N 2
ATOM 1282 C CA . SER A 1 26 ? -0.058 -9.700 -15.044 1.00 34.13 26 SER A CA 2
ATOM 1283 C C . SER A 1 26 ? 1.066 -10.321 -14.221 1.00 1.05 26 SER A C 2
ATOM 1284 O O . SER A 1 26 ? 1.534 -11.420 -14.517 1.00 14.34 26 SER A O 2
ATOM 1292 N N . GLY A 1 27 ? 1.496 -9.607 -13.184 1.00 60.41 27 GLY A N 2
ATOM 1293 C CA . GLY A 1 27 ? 2.562 -10.103 -12.333 1.00 62.04 27 GLY A CA 2
ATOM 1294 C C . GLY A 1 27 ? 3.903 -10.130 -13.040 1.00 51.42 27 GLY A C 2
ATOM 1295 O O . GLY A 1 27 ? 4.771 -10.938 -12.711 1.00 62.11 27 GLY A O 2
ATOM 1299 N N . LYS A 1 28 ? 4.073 -9.244 -14.016 1.00 60.22 28 LYS A N 2
ATOM 1300 C CA . LYS A 1 28 ? 5.317 -9.168 -14.773 1.00 21.42 28 LYS A CA 2
ATOM 1301 C C . LYS A 1 28 ? 5.843 -7.737 -14.813 1.00 61.21 28 LYS A C 2
ATOM 1302 O O . LYS A 1 28 ? 5.172 -6.806 -14.368 1.00 1.51 28 LYS A O 2
ATOM 1321 N N . CYS A 1 29 ? 7.047 -7.569 -15.350 1.00 53.15 29 CYS A N 2
ATOM 1322 C CA . CYS A 1 29 ? 7.663 -6.251 -15.450 1.00 73.33 29 CYS A CA 2
ATOM 1323 C C . CYS A 1 29 ? 7.855 -5.850 -16.910 1.00 13.21 29 CYS A C 2
ATOM 1324 O O . CYS A 1 29 ? 8.060 -6.700 -17.775 1.00 50.14 29 CYS A O 2
ATOM 1331 N N . GLU A 1 30 ? 7.787 -4.549 -17.174 1.00 14.41 30 GLU A N 2
ATOM 1332 C CA . GLU A 1 30 ? 7.952 -4.035 -18.529 1.00 24.05 30 GLU A CA 2
ATOM 1333 C C . GLU A 1 30 ? 8.318 -2.554 -18.508 1.00 13.53 30 GLU A C 2
ATOM 1334 O O . GLU A 1 30 ? 8.513 -1.965 -17.444 1.00 3.31 30 GLU A O 2
ATOM 1346 N N . THR A 1 31 ? 8.409 -1.956 -19.692 1.00 12.22 31 THR A N 2
ATOM 1347 C CA . THR A 1 31 ? 8.752 -0.544 -19.811 1.00 61.40 31 THR A CA 2
ATOM 1348 C C . THR A 1 31 ? 7.707 0.209 -20.626 1.00 61.32 31 THR A C 2
ATOM 1349 O O . THR A 1 31 ? 6.958 -0.390 -21.399 1.00 2.14 31 THR A O 2
ATOM 1360 N N . PHE A 1 32 ? 7.662 1.525 -20.450 1.00 50.10 32 PHE A N 2
ATOM 1361 C CA . PHE A 1 32 ? 6.708 2.360 -21.170 1.00 13.42 32 PHE A CA 2
ATOM 1362 C C . PHE A 1 32 ? 7.298 3.738 -21.456 1.00 2.14 32 PHE A C 2
ATOM 1363 O O . PHE A 1 32 ? 8.174 4.212 -20.732 1.00 24.24 32 PHE A O 2
ATOM 1380 N N . ILE A 1 33 ? 6.812 4.375 -22.516 1.00 3.04 33 ILE A N 2
ATOM 1381 C CA . ILE A 1 33 ? 7.291 5.698 -22.897 1.00 70.11 33 ILE A CA 2
ATOM 1382 C C . ILE A 1 33 ? 6.581 6.789 -22.103 1.00 44.40 33 ILE A C 2
ATOM 1383 O O . ILE A 1 33 ? 5.353 6.809 -22.016 1.00 5.35 33 ILE A O 2
ATOM 1399 N N . TYR A 1 34 ? 7.362 7.697 -21.527 1.00 63.33 34 TYR A N 2
ATOM 1400 C CA . TYR A 1 34 ? 6.809 8.792 -20.740 1.00 20.13 34 TYR A CA 2
ATOM 1401 C C . TYR A 1 34 ? 7.302 10.139 -21.258 1.00 42.32 34 TYR A C 2
ATOM 1402 O O . TYR A 1 34 ? 8.433 10.261 -21.727 1.00 22.12 34 TYR A O 2
ATOM 1420 N N . GLY A 1 35 ? 6.443 11.151 -21.170 1.00 24.44 35 GLY A N 2
ATOM 1421 C CA . GLY A 1 35 ? 6.809 12.477 -21.633 1.00 34.44 35 GLY A CA 2
ATOM 1422 C C . GLY A 1 35 ? 5.902 13.556 -21.075 1.00 31.34 35 GLY A C 2
ATOM 1423 O O . GLY A 1 35 ? 4.693 13.361 -20.957 1.00 20.35 35 GLY A O 2
ATOM 1427 N N . GLY A 1 36 ? 6.488 14.698 -20.729 1.00 15.34 36 GLY A N 2
ATOM 1428 C CA . GLY A 1 36 ? 5.710 15.795 -20.182 1.00 74.22 36 GLY A CA 2
ATOM 1429 C C . GLY A 1 36 ? 4.946 15.399 -18.934 1.00 24.41 36 GLY A C 2
ATOM 1430 O O . GLY A 1 36 ? 5.507 15.367 -17.838 1.00 62.14 36 GLY A O 2
ATOM 1434 N N . VAL A 1 37 ? 3.662 15.097 -19.098 1.00 2.01 37 VAL A N 2
ATOM 1435 C CA . VAL A 1 37 ? 2.820 14.702 -17.975 1.00 63.31 37 VAL A CA 2
ATOM 1436 C C . VAL A 1 37 ? 3.022 13.231 -17.628 1.00 72.23 37 VAL A C 2
ATOM 1437 O O . VAL A 1 37 ? 3.090 12.378 -18.512 1.00 31.51 37 VAL A O 2
ATOM 1450 N N . GLY A 1 38 ? 3.116 12.941 -16.334 1.00 61.11 38 GLY A N 2
ATOM 1451 C CA . GLY A 1 38 ? 3.308 11.572 -15.893 1.00 24.14 38 GLY A CA 2
ATOM 1452 C C . GLY A 1 38 ? 2.010 10.909 -15.476 1.00 4.31 38 GLY A C 2
ATOM 1453 O O . GLY A 1 38 ? 1.337 11.372 -14.556 1.00 74.53 38 GLY A O 2
ATOM 1457 N N . GLY A 1 39 ? 1.657 9.823 -16.156 1.00 23.50 39 GLY A N 2
ATOM 1458 C CA . GLY A 1 39 ? 0.431 9.114 -15.838 1.00 5.02 39 GLY A CA 2
ATOM 1459 C C . GLY A 1 39 ? 0.653 7.989 -14.846 1.00 14.31 39 GLY A C 2
ATOM 1460 O O . GLY A 1 39 ? 1.684 7.320 -14.877 1.00 30.51 39 GLY A O 2
ATOM 1464 N N . ASN A 1 40 ? -0.318 7.783 -13.962 1.00 32.50 40 ASN A N 2
ATOM 1465 C CA . ASN A 1 40 ? -0.224 6.732 -12.954 1.00 45.35 40 ASN A CA 2
ATOM 1466 C C . ASN A 1 40 ? 1.102 6.816 -12.204 1.00 63.04 40 ASN A C 2
ATOM 1467 O O . ASN A 1 40 ? 1.835 7.798 -12.326 1.00 21.42 40 ASN A O 2
ATOM 1478 N N . SER A 1 41 ? 1.404 5.779 -11.429 1.00 40.05 41 SER A N 2
ATOM 1479 C CA . SER A 1 41 ? 2.640 5.736 -10.657 1.00 0.21 41 SER A CA 2
ATOM 1480 C C . SER A 1 41 ? 3.515 4.565 -11.096 1.00 15.45 41 SER A C 2
ATOM 1481 O O . SER A 1 41 ? 4.435 4.164 -10.385 1.00 60.10 41 SER A O 2
ATOM 1489 N N . ASN A 1 42 ? 3.219 4.022 -12.272 1.00 13.31 42 ASN A N 2
ATOM 1490 C CA . ASN A 1 42 ? 3.977 2.897 -12.807 1.00 32.15 42 ASN A CA 2
ATOM 1491 C C . ASN A 1 42 ? 5.117 3.383 -13.697 1.00 34.32 42 ASN A C 2
ATOM 1492 O O . ASN A 1 42 ? 5.420 2.774 -14.722 1.00 32.43 42 ASN A O 2
ATOM 1503 N N . ASN A 1 43 ? 5.745 4.484 -13.297 1.00 35.31 43 ASN A N 2
ATOM 1504 C CA . ASN A 1 43 ? 6.851 5.052 -14.058 1.00 62.32 43 ASN A CA 2
ATOM 1505 C C . ASN A 1 43 ? 8.070 5.268 -13.167 1.00 3.12 43 ASN A C 2
ATOM 1506 O O . ASN A 1 43 ? 7.979 5.900 -12.114 1.00 52.12 43 ASN A O 2
ATOM 1517 N N . PHE A 1 44 ? 9.212 4.739 -13.596 1.00 15.51 44 PHE A N 2
ATOM 1518 C CA . PHE A 1 44 ? 10.449 4.874 -12.837 1.00 45.11 44 PHE A CA 2
ATOM 1519 C C . PHE A 1 44 ? 11.665 4.703 -13.744 1.00 33.31 44 PHE A C 2
ATOM 1520 O O . PHE A 1 44 ? 11.726 3.773 -14.549 1.00 64.24 44 PHE A O 2
ATOM 1537 N N . LEU A 1 45 ? 12.629 5.606 -13.607 1.00 61.14 45 LEU A N 2
ATOM 1538 C CA . LEU A 1 45 ? 13.844 5.556 -14.414 1.00 55.31 45 LEU A CA 2
ATOM 1539 C C . LEU A 1 45 ? 14.771 4.444 -13.935 1.00 34.03 45 LEU A C 2
ATOM 1540 O O . LEU A 1 45 ? 15.873 4.272 -14.455 1.00 63.34 45 LEU A O 2
ATOM 1556 N N . THR A 1 46 ? 14.315 3.689 -12.940 1.00 24.32 46 THR A N 2
ATOM 1557 C CA . THR A 1 46 ? 15.103 2.592 -12.391 1.00 12.13 46 THR A CA 2
ATOM 1558 C C . THR A 1 46 ? 14.651 1.252 -12.960 1.00 10.13 46 THR A C 2
ATOM 1559 O O . THR A 1 46 ? 13.488 1.081 -13.325 1.00 34.04 46 THR A O 2
ATOM 1570 N N . LYS A 1 47 ? 15.578 0.303 -13.033 1.00 32.23 47 LYS A N 2
ATOM 1571 C CA . LYS A 1 47 ? 15.275 -1.024 -13.556 1.00 22.24 47 LYS A CA 2
ATOM 1572 C C . LYS A 1 47 ? 15.043 -2.016 -12.421 1.00 34.24 47 LYS A C 2
ATOM 1573 O O . LYS A 1 47 ? 13.931 -2.510 -12.235 1.00 21.23 47 LYS A O 2
ATOM 1592 N N . GLU A 1 48 ? 16.098 -2.302 -11.664 1.00 40.53 48 GLU A N 2
ATOM 1593 C CA . GLU A 1 48 ? 16.007 -3.234 -10.547 1.00 73.32 48 GLU A CA 2
ATOM 1594 C C . GLU A 1 48 ? 14.850 -2.865 -9.623 1.00 73.13 48 GLU A C 2
ATOM 1595 O O . GLU A 1 48 ? 14.108 -3.733 -9.163 1.00 11.04 48 GLU A O 2
ATOM 1607 N N . ASP A 1 49 ? 14.703 -1.572 -9.357 1.00 31.03 49 ASP A N 2
ATOM 1608 C CA . ASP A 1 49 ? 13.637 -1.087 -8.488 1.00 54.44 49 ASP A CA 2
ATOM 1609 C C . ASP A 1 49 ? 12.299 -1.713 -8.869 1.00 33.04 49 ASP A C 2
ATOM 1610 O O . ASP A 1 49 ? 11.441 -1.938 -8.014 1.00 40.20 49 ASP A O 2
ATOM 1619 N N . CYS A 1 50 ? 12.126 -1.992 -10.156 1.00 44.13 50 CYS A N 2
ATOM 1620 C CA . CYS A 1 50 ? 10.893 -2.591 -10.651 1.00 52.22 50 CYS A CA 2
ATOM 1621 C C . CYS A 1 50 ? 10.423 -3.711 -9.727 1.00 64.25 50 CYS A C 2
ATOM 1622 O O . CYS A 1 50 ? 9.313 -3.670 -9.198 1.00 14.34 50 CYS A O 2
ATOM 1629 N N . CYS A 1 51 ? 11.277 -4.712 -9.539 1.00 2.32 51 CYS A N 2
ATOM 1630 C CA . CYS A 1 51 ? 10.952 -5.844 -8.680 1.00 13.20 51 CYS A CA 2
ATOM 1631 C C . CYS A 1 51 ? 10.691 -5.384 -7.249 1.00 4.55 51 CYS A C 2
ATOM 1632 O O . CYS A 1 51 ? 9.813 -5.911 -6.566 1.00 52.21 51 CYS A O 2
ATOM 1639 N N . ARG A 1 52 ? 11.461 -4.397 -6.801 1.00 1.20 52 ARG A N 2
ATOM 1640 C CA . ARG A 1 52 ? 11.315 -3.866 -5.451 1.00 53.01 52 ARG A CA 2
ATOM 1641 C C . ARG A 1 52 ? 9.902 -3.336 -5.226 1.00 12.34 52 ARG A C 2
ATOM 1642 O O . ARG A 1 52 ? 9.334 -3.496 -4.146 1.00 1.43 52 ARG A O 2
ATOM 1663 N N . GLU A 1 53 ? 9.341 -2.704 -6.252 1.00 44.13 53 GLU A N 2
ATOM 1664 C CA . GLU A 1 53 ? 7.996 -2.149 -6.165 1.00 33.23 53 GLU A CA 2
ATOM 1665 C C . GLU A 1 53 ? 6.997 -3.212 -5.716 1.00 61.52 53 GLU A C 2
ATOM 1666 O O . GLU A 1 53 ? 6.002 -2.908 -5.058 1.00 3.25 53 GLU A O 2
ATOM 1678 N N . CYS A 1 54 ? 7.269 -4.462 -6.078 1.00 44.44 54 CYS A N 2
ATOM 1679 C CA . CYS A 1 54 ? 6.396 -5.571 -5.716 1.00 21.14 54 CYS A CA 2
ATOM 1680 C C . CYS A 1 54 ? 7.081 -6.498 -4.715 1.00 42.14 54 CYS A C 2
ATOM 1681 O O . CYS A 1 54 ? 6.448 -7.381 -4.138 1.00 23.22 54 CYS A O 2
ATOM 1688 N N . ALA A 1 55 ? 8.378 -6.289 -4.516 1.00 65.23 55 ALA A N 2
ATOM 1689 C CA . ALA A 1 55 ? 9.149 -7.104 -3.585 1.00 1.41 55 ALA A CA 2
ATOM 1690 C C . ALA A 1 55 ? 8.663 -6.908 -2.153 1.00 31.42 55 ALA A C 2
ATOM 1691 O O . ALA A 1 55 ? 8.998 -7.689 -1.263 1.00 21.33 55 ALA A O 2
ATOM 1698 N N . GLN A 1 56 ? 7.872 -5.862 -1.939 1.00 2.23 56 GLN A N 2
ATOM 1699 C CA . GLN A 1 56 ? 7.342 -5.564 -0.614 1.00 34.25 56 GLN A CA 2
ATOM 1700 C C . GLN A 1 56 ? 6.283 -6.585 -0.209 1.00 24.30 56 GLN A C 2
ATOM 1701 O O . GLN A 1 56 ? 6.053 -6.819 0.977 1.00 52.43 56 GLN A O 2
ATOM 1715 N N . GLY A 1 57 ? 5.642 -7.192 -1.204 1.00 1.45 57 GLY A N 2
ATOM 1716 C CA . GLY A 1 57 ? 4.615 -8.180 -0.931 1.00 24.34 57 GLY A CA 2
ATOM 1717 C C . GLY A 1 57 ? 4.261 -9.002 -2.154 1.00 45.34 57 GLY A C 2
ATOM 1718 O O . GLY A 1 57 ? 3.085 -9.207 -2.454 1.00 22.15 57 GLY A O 2
ATOM 1722 N N . SER A 1 58 ? 5.282 -9.472 -2.865 1.00 53.41 58 SER A N 2
ATOM 1723 C CA . SER A 1 58 ? 5.072 -10.271 -4.067 1.00 3.41 58 SER A CA 2
ATOM 1724 C C . SER A 1 58 ? 6.404 -10.740 -4.646 1.00 54.30 58 SER A C 2
ATOM 1725 O O . SER A 1 58 ? 6.734 -11.925 -4.594 1.00 12.24 58 SER A O 2
ATOM 1733 N N . CYS A 1 59 ? 7.165 -9.801 -5.199 1.00 33.13 59 CYS A N 2
ATOM 1734 C CA . CYS A 1 59 ? 8.460 -10.116 -5.789 1.00 0.31 59 CYS A CA 2
ATOM 1735 C C . CYS A 1 59 ? 9.380 -10.772 -4.764 1.00 30.24 59 CYS A C 2
ATOM 1736 O O . CYS A 1 59 ? 10.349 -11.441 -5.123 1.00 73.33 59 CYS A O 2
ATOM 1743 N N . LYS A 1 1 ? 0.144 -3.164 -0.777 1.00 0.32 1 LYS A N 3
ATOM 1744 C CA . LYS A 1 1 ? 1.090 -2.941 -1.863 1.00 64.15 1 LYS A CA 3
ATOM 1745 C C . LYS A 1 1 ? 0.375 -2.911 -3.210 1.00 40.23 1 LYS A C 3
ATOM 1746 O O . LYS A 1 1 ? 0.666 -3.713 -4.098 1.00 1.20 1 LYS A O 3
ATOM 1765 N N . LYS A 1 2 ? -0.561 -1.980 -3.357 1.00 14.42 2 LYS A N 3
ATOM 1766 C CA . LYS A 1 2 ? -1.317 -1.842 -4.596 1.00 60.03 2 LYS A CA 3
ATOM 1767 C C . LYS A 1 2 ? -0.639 -0.854 -5.540 1.00 10.21 2 LYS A C 3
ATOM 1768 O O . LYS A 1 2 ? -1.162 -0.543 -6.610 1.00 41.14 2 LYS A O 3
ATOM 1787 N N . LYS A 1 3 ? 0.529 -0.364 -5.137 1.00 55.11 3 LYS A N 3
ATOM 1788 C CA . LYS A 1 3 ? 1.280 0.587 -5.947 1.00 43.03 3 LYS A CA 3
ATOM 1789 C C . LYS A 1 3 ? 2.114 -0.135 -7.001 1.00 74.41 3 LYS A C 3
ATOM 1790 O O . LYS A 1 3 ? 2.604 0.480 -7.949 1.00 31.35 3 LYS A O 3
ATOM 1809 N N . CYS A 1 4 ? 2.269 -1.444 -6.831 1.00 21.01 4 CYS A N 3
ATOM 1810 C CA . CYS A 1 4 ? 3.042 -2.251 -7.767 1.00 71.04 4 CYS A CA 3
ATOM 1811 C C . CYS A 1 4 ? 2.146 -2.818 -8.865 1.00 0.10 4 CYS A C 3
ATOM 1812 O O . CYS A 1 4 ? 2.492 -3.805 -9.513 1.00 41.14 4 CYS A O 3
ATOM 1819 N N . GLN A 1 5 ? 0.994 -2.186 -9.066 1.00 43.23 5 GLN A N 3
ATOM 1820 C CA . GLN A 1 5 ? 0.049 -2.628 -10.085 1.00 10.42 5 GLN A CA 3
ATOM 1821 C C . GLN A 1 5 ? -0.759 -1.452 -10.625 1.00 5.34 5 GLN A C 3
ATOM 1822 O O . GLN A 1 5 ? -1.979 -1.400 -10.470 1.00 34.14 5 GLN A O 3
ATOM 1836 N N . LEU A 1 6 ? -0.070 -0.509 -11.258 1.00 61.04 6 LEU A N 3
ATOM 1837 C CA . LEU A 1 6 ? -0.723 0.668 -11.822 1.00 30.44 6 LEU A CA 3
ATOM 1838 C C . LEU A 1 6 ? -0.561 0.707 -13.338 1.00 5.33 6 LEU A C 3
ATOM 1839 O O . LEU A 1 6 ? 0.371 0.133 -13.902 1.00 74.41 6 LEU A O 3
ATOM 1855 N N . PRO A 1 7 ? -1.486 1.403 -14.014 1.00 51.43 7 PRO A N 3
ATOM 1856 C CA . PRO A 1 7 ? -1.466 1.537 -15.474 1.00 5.41 7 PRO A CA 3
ATOM 1857 C C . PRO A 1 7 ? -0.313 2.410 -15.960 1.00 20.42 7 PRO A C 3
ATOM 1858 O O . PRO A 1 7 ? 0.586 2.752 -15.191 1.00 74.14 7 PRO A O 3
ATOM 1869 N N . SER A 1 8 ? -0.346 2.766 -17.240 1.00 4.31 8 SER A N 3
ATOM 1870 C CA . SER A 1 8 ? 0.699 3.596 -17.829 1.00 14.31 8 SER A CA 3
ATOM 1871 C C . SER A 1 8 ? 0.175 4.998 -18.126 1.00 3.30 8 SER A C 3
ATOM 1872 O O . SER A 1 8 ? -0.950 5.342 -17.765 1.00 75.01 8 SER A O 3
ATOM 1880 N N . ASP A 1 9 ? 1.001 5.803 -18.786 1.00 15.20 9 ASP A N 3
ATOM 1881 C CA . ASP A 1 9 ? 0.622 7.168 -19.133 1.00 41.14 9 ASP A CA 3
ATOM 1882 C C . ASP A 1 9 ? 1.744 7.865 -19.897 1.00 53.30 9 ASP A C 3
ATOM 1883 O O . ASP A 1 9 ? 2.817 8.120 -19.350 1.00 14.13 9 ASP A O 3
ATOM 1892 N N . VAL A 1 10 ? 1.489 8.170 -21.165 1.00 55.44 10 VAL A N 3
ATOM 1893 C CA . VAL A 1 10 ? 2.476 8.838 -22.005 1.00 2.13 10 VAL A CA 3
ATOM 1894 C C . VAL A 1 10 ? 2.400 10.352 -21.844 1.00 42.24 10 VAL A C 3
ATOM 1895 O O . VAL A 1 10 ? 3.413 11.046 -21.917 1.00 43.43 10 VAL A O 3
ATOM 1908 N N . GLY A 1 11 ? 1.191 10.859 -21.625 1.00 34.22 11 GLY A N 3
ATOM 1909 C CA . GLY A 1 11 ? 1.004 12.288 -21.457 1.00 2.20 11 GLY A CA 3
ATOM 1910 C C . GLY A 1 11 ? 1.664 13.092 -22.560 1.00 13.32 11 GLY A C 3
ATOM 1911 O O . GLY A 1 11 ? 1.981 12.559 -23.623 1.00 72.12 11 GLY A O 3
ATOM 1915 N N . LYS A 1 12 ? 1.870 14.381 -22.308 1.00 70.51 12 LYS A N 3
ATOM 1916 C CA . LYS A 1 12 ? 2.496 15.261 -23.287 1.00 54.33 12 LYS A CA 3
ATOM 1917 C C . LYS A 1 12 ? 3.964 15.497 -22.947 1.00 53.14 12 LYS A C 3
ATOM 1918 O O . LYS A 1 12 ? 4.487 14.935 -21.986 1.00 75.43 12 LYS A O 3
ATOM 1937 N N . GLY A 1 13 ? 4.624 16.334 -23.742 1.00 53.33 13 GLY A N 3
ATOM 1938 C CA . GLY A 1 13 ? 6.025 16.631 -23.508 1.00 31.52 13 GLY A CA 3
ATOM 1939 C C . GLY A 1 13 ? 6.881 16.392 -24.736 1.00 2.23 13 GLY A C 3
ATOM 1940 O O . GLY A 1 13 ? 6.581 15.521 -25.552 1.00 21.30 13 GLY A O 3
ATOM 1944 N N . LYS A 1 14 ? 7.950 17.170 -24.869 1.00 65.42 14 LYS A N 3
ATOM 1945 C CA . LYS A 1 14 ? 8.854 17.040 -26.006 1.00 52.34 14 LYS A CA 3
ATOM 1946 C C . LYS A 1 14 ? 10.072 16.198 -25.641 1.00 34.41 14 LYS A C 3
ATOM 1947 O O . LYS A 1 14 ? 11.179 16.453 -26.113 1.00 71.54 14 LYS A O 3
ATOM 1966 N N . ALA A 1 15 ? 9.859 15.192 -24.798 1.00 55.41 15 ALA A N 3
ATOM 1967 C CA . ALA A 1 15 ? 10.938 14.310 -24.373 1.00 1.45 15 ALA A CA 3
ATOM 1968 C C . ALA A 1 15 ? 10.732 12.895 -24.901 1.00 55.13 15 ALA A C 3
ATOM 1969 O O . ALA A 1 15 ? 9.599 12.450 -25.084 1.00 73.24 15 ALA A O 3
ATOM 1976 N N . SER A 1 16 ? 11.833 12.193 -25.146 1.00 24.24 16 SER A N 3
ATOM 1977 C CA . SER A 1 16 ? 11.773 10.829 -25.658 1.00 74.00 16 SER A CA 3
ATOM 1978 C C . SER A 1 16 ? 12.594 9.884 -24.786 1.00 40.02 16 SER A C 3
ATOM 1979 O O . SER A 1 16 ? 13.823 9.859 -24.864 1.00 15.31 16 SER A O 3
ATOM 1987 N N . PHE A 1 17 ? 11.906 9.107 -23.956 1.00 2.21 17 PHE A N 3
ATOM 1988 C CA . PHE A 1 17 ? 12.571 8.160 -23.068 1.00 14.53 17 PHE A CA 3
ATOM 1989 C C . PHE A 1 17 ? 11.650 6.990 -22.734 1.00 64.12 17 PHE A C 3
ATOM 1990 O O . PHE A 1 17 ? 10.431 7.083 -22.876 1.00 14.21 17 PHE A O 3
ATOM 2007 N N . THR A 1 18 ? 12.244 5.886 -22.290 1.00 51.12 18 THR A N 3
ATOM 2008 C CA . THR A 1 18 ? 11.480 4.696 -21.938 1.00 14.20 18 THR A CA 3
ATOM 2009 C C . THR A 1 18 ? 11.489 4.463 -20.432 1.00 31.24 18 THR A C 3
ATOM 2010 O O . THR A 1 18 ? 12.528 4.581 -19.782 1.00 50.11 18 THR A O 3
ATOM 2021 N N . ARG A 1 19 ? 10.326 4.130 -19.882 1.00 14.11 19 ARG A N 3
ATOM 2022 C CA . ARG A 1 19 ? 10.200 3.880 -18.451 1.00 3.40 19 ARG A CA 3
ATOM 2023 C C . ARG A 1 19 ? 9.753 2.446 -18.187 1.00 34.24 19 ARG A C 3
ATOM 2024 O O . ARG A 1 19 ? 9.392 1.717 -19.111 1.00 64.21 19 ARG A O 3
ATOM 2045 N N . TYR A 1 20 ? 9.778 2.048 -16.920 1.00 24.34 20 TYR A N 3
ATOM 2046 C CA . TYR A 1 20 ? 9.378 0.700 -16.534 1.00 22.23 20 TYR A CA 3
ATOM 2047 C C . TYR A 1 20 ? 8.471 0.731 -15.307 1.00 63.12 20 TYR A C 3
ATOM 2048 O O . TYR A 1 20 ? 8.445 1.713 -14.565 1.00 23.11 20 TYR A O 3
ATOM 2066 N N . TYR A 1 21 ? 7.729 -0.351 -15.101 1.00 24.41 21 TYR A N 3
ATOM 2067 C CA . TYR A 1 21 ? 6.819 -0.449 -13.966 1.00 23.20 21 TYR A CA 3
ATOM 2068 C C . TYR A 1 21 ? 6.436 -1.901 -13.699 1.00 32.43 21 TYR A C 3
ATOM 2069 O O . TYR A 1 21 ? 6.290 -2.698 -14.626 1.00 53.23 21 TYR A O 3
ATOM 2087 N N . TYR A 1 22 ? 6.274 -2.238 -12.424 1.00 72.41 22 TYR A N 3
ATOM 2088 C CA . TYR A 1 22 ? 5.909 -3.595 -12.033 1.00 10.35 22 TYR A CA 3
ATOM 2089 C C . TYR A 1 22 ? 4.393 -3.759 -11.987 1.00 31.44 22 TYR A C 3
ATOM 2090 O O . TYR A 1 22 ? 3.671 -2.850 -11.580 1.00 31.21 22 TYR A O 3
ATOM 2108 N N . ASN A 1 23 ? 3.918 -4.928 -12.407 1.00 2.44 23 ASN A N 3
ATOM 2109 C CA . ASN A 1 23 ? 2.488 -5.213 -12.414 1.00 21.31 23 ASN A CA 3
ATOM 2110 C C . ASN A 1 23 ? 2.189 -6.514 -11.675 1.00 25.04 23 ASN A C 3
ATOM 2111 O O . ASN A 1 23 ? 2.600 -7.591 -12.104 1.00 72.54 23 ASN A O 3
ATOM 2122 N N . GLU A 1 24 ? 1.472 -6.404 -10.561 1.00 32.11 24 GLU A N 3
ATOM 2123 C CA . GLU A 1 24 ? 1.119 -7.572 -9.762 1.00 53.21 24 GLU A CA 3
ATOM 2124 C C . GLU A 1 24 ? 0.159 -8.482 -10.524 1.00 3.15 24 GLU A C 3
ATOM 2125 O O . GLU A 1 24 ? 0.181 -9.701 -10.357 1.00 41.13 24 GLU A O 3
ATOM 2137 N N . GLU A 1 25 ? -0.682 -7.879 -11.358 1.00 62.44 25 GLU A N 3
ATOM 2138 C CA . GLU A 1 25 ? -1.650 -8.635 -12.144 1.00 61.51 25 GLU A CA 3
ATOM 2139 C C . GLU A 1 25 ? -1.014 -9.894 -12.727 1.00 24.23 25 GLU A C 3
ATOM 2140 O O . GLU A 1 25 ? -1.658 -10.938 -12.829 1.00 41.01 25 GLU A O 3
ATOM 2152 N N . SER A 1 26 ? 0.255 -9.787 -13.107 1.00 44.35 26 SER A N 3
ATOM 2153 C CA . SER A 1 26 ? 0.979 -10.914 -13.684 1.00 74.01 26 SER A CA 3
ATOM 2154 C C . SER A 1 26 ? 2.268 -11.184 -12.914 1.00 13.31 26 SER A C 3
ATOM 2155 O O . SER A 1 26 ? 2.965 -12.163 -13.173 1.00 22.54 26 SER A O 3
ATOM 2163 N N . GLY A 1 27 ? 2.578 -10.305 -11.965 1.00 34.30 27 GLY A N 3
ATOM 2164 C CA . GLY A 1 27 ? 3.782 -10.465 -11.171 1.00 51.01 27 GLY A CA 3
ATOM 2165 C C . GLY A 1 27 ? 5.044 -10.261 -11.985 1.00 62.32 27 GLY A C 3
ATOM 2166 O O . GLY A 1 27 ? 6.093 -10.824 -11.670 1.00 41.13 27 GLY A O 3
ATOM 2170 N N . LYS A 1 28 ? 4.944 -9.456 -13.037 1.00 44.40 28 LYS A N 3
ATOM 2171 C CA . LYS A 1 28 ? 6.086 -9.178 -13.900 1.00 63.53 28 LYS A CA 3
ATOM 2172 C C . LYS A 1 28 ? 6.304 -7.676 -14.049 1.00 24.15 28 LYS A C 3
ATOM 2173 O O . LYS A 1 28 ? 5.620 -6.873 -13.413 1.00 71.43 28 LYS A O 3
ATOM 2192 N N . CYS A 1 29 ? 7.261 -7.302 -14.892 1.00 32.02 29 CYS A N 3
ATOM 2193 C CA . CYS A 1 29 ? 7.569 -5.896 -15.125 1.00 33.22 29 CYS A CA 3
ATOM 2194 C C . CYS A 1 29 ? 7.238 -5.497 -16.560 1.00 74.40 29 CYS A C 3
ATOM 2195 O O . CYS A 1 29 ? 7.203 -6.340 -17.456 1.00 45.11 29 CYS A O 3
ATOM 2202 N N . GLU A 1 30 ? 6.995 -4.207 -16.769 1.00 33.22 30 GLU A N 3
ATOM 2203 C CA . GLU A 1 30 ? 6.666 -3.697 -18.095 1.00 32.32 30 GLU A CA 3
ATOM 2204 C C . GLU A 1 30 ? 7.414 -2.398 -18.379 1.00 65.43 30 GLU A C 3
ATOM 2205 O O . GLU A 1 30 ? 8.203 -1.929 -17.558 1.00 33.14 30 GLU A O 3
ATOM 2217 N N . THR A 1 31 ? 7.163 -1.821 -19.550 1.00 72.44 31 THR A N 3
ATOM 2218 C CA . THR A 1 31 ? 7.813 -0.578 -19.945 1.00 61.44 31 THR A CA 3
ATOM 2219 C C . THR A 1 31 ? 7.016 0.139 -21.028 1.00 53.34 31 THR A C 3
ATOM 2220 O O . THR A 1 31 ? 6.156 -0.456 -21.678 1.00 31.31 31 THR A O 3
ATOM 2231 N N . PHE A 1 32 ? 7.306 1.422 -21.219 1.00 24.12 32 PHE A N 3
ATOM 2232 C CA . PHE A 1 32 ? 6.616 2.221 -22.224 1.00 14.31 32 PHE A CA 3
ATOM 2233 C C . PHE A 1 32 ? 7.435 3.454 -22.595 1.00 55.13 32 PHE A C 3
ATOM 2234 O O . PHE A 1 32 ? 8.543 3.649 -22.096 1.00 42.21 32 PHE A O 3
ATOM 2251 N N . ILE A 1 33 ? 6.881 4.282 -23.475 1.00 14.04 33 ILE A N 3
ATOM 2252 C CA . ILE A 1 33 ? 7.559 5.496 -23.913 1.00 34.34 33 ILE A CA 3
ATOM 2253 C C . ILE A 1 33 ? 7.064 6.712 -23.137 1.00 51.13 33 ILE A C 3
ATOM 2254 O O . ILE A 1 33 ? 5.933 7.161 -23.322 1.00 54.35 33 ILE A O 3
ATOM 2270 N N . TYR A 1 34 ? 7.919 7.242 -22.270 1.00 63.21 34 TYR A N 3
ATOM 2271 C CA . TYR A 1 34 ? 7.569 8.407 -21.466 1.00 24.53 34 TYR A CA 3
ATOM 2272 C C . TYR A 1 34 ? 8.029 9.694 -22.143 1.00 2.13 34 TYR A C 3
ATOM 2273 O O . TYR A 1 34 ? 9.047 9.717 -22.833 1.00 24.13 34 TYR A O 3
ATOM 2291 N N . GLY A 1 35 ? 7.270 10.766 -21.939 1.00 13.34 35 GLY A N 3
ATOM 2292 C CA . GLY A 1 35 ? 7.614 12.044 -22.535 1.00 23.25 35 GLY A CA 3
ATOM 2293 C C . GLY A 1 35 ? 7.887 13.113 -21.496 1.00 5.33 35 GLY A C 3
ATOM 2294 O O . GLY A 1 35 ? 9.022 13.281 -21.051 1.00 1.12 35 GLY A O 3
ATOM 2298 N N . GLY A 1 36 ? 6.844 13.841 -21.109 1.00 30.13 36 GLY A N 3
ATOM 2299 C CA . GLY A 1 36 ? 6.998 14.892 -20.120 1.00 42.11 36 GLY A CA 3
ATOM 2300 C C . GLY A 1 36 ? 6.084 14.703 -18.926 1.00 5.15 36 GLY A C 3
ATOM 2301 O O . GLY A 1 36 ? 6.412 15.114 -17.812 1.00 45.45 36 GLY A O 3
ATOM 2305 N N . VAL A 1 37 ? 4.933 14.080 -19.156 1.00 0.12 37 VAL A N 3
ATOM 2306 C CA . VAL A 1 37 ? 3.968 13.838 -18.090 1.00 22.02 37 VAL A CA 3
ATOM 2307 C C . VAL A 1 37 ? 3.781 12.345 -17.847 1.00 73.41 37 VAL A C 3
ATOM 2308 O O . VAL A 1 37 ? 3.594 11.571 -18.785 1.00 51.13 37 VAL A O 3
ATOM 2321 N N . GLY A 1 38 ? 3.832 11.945 -16.580 1.00 15.53 38 GLY A N 3
ATOM 2322 C CA . GLY A 1 38 ? 3.665 10.545 -16.236 1.00 1.53 38 GLY A CA 3
ATOM 2323 C C . GLY A 1 38 ? 2.448 10.303 -15.365 1.00 41.11 38 GLY A C 3
ATOM 2324 O O . GLY A 1 38 ? 2.040 11.176 -14.600 1.00 74.32 38 GLY A O 3
ATOM 2328 N N . GLY A 1 39 ? 1.866 9.114 -15.483 1.00 34.44 39 GLY A N 3
ATOM 2329 C CA . GLY A 1 39 ? 0.693 8.781 -14.695 1.00 54.04 39 GLY A CA 3
ATOM 2330 C C . GLY A 1 39 ? 0.979 7.726 -13.645 1.00 2.50 39 GLY A C 3
ATOM 2331 O O . GLY A 1 39 ? 1.899 6.924 -13.797 1.00 22.04 39 GLY A O 3
ATOM 2335 N N . ASN A 1 40 ? 0.190 7.729 -12.575 1.00 61.15 40 ASN A N 3
ATOM 2336 C CA . ASN A 1 40 ? 0.365 6.766 -11.494 1.00 44.21 40 ASN A CA 3
ATOM 2337 C C . ASN A 1 40 ? 1.817 6.731 -11.027 1.00 4.31 40 ASN A C 3
ATOM 2338 O O . ASN A 1 40 ? 2.619 7.591 -11.393 1.00 13.25 40 ASN A O 3
ATOM 2349 N N . SER A 1 41 ? 2.149 5.731 -10.217 1.00 72.20 41 SER A N 3
ATOM 2350 C CA . SER A 1 41 ? 3.503 5.585 -9.697 1.00 3.01 41 SER A CA 3
ATOM 2351 C C . SER A 1 41 ? 4.340 4.688 -10.604 1.00 32.41 41 SER A C 3
ATOM 2352 O O . SER A 1 41 ? 5.544 4.534 -10.404 1.00 11.41 41 SER A O 3
ATOM 2360 N N . ASN A 1 42 ? 3.691 4.097 -11.602 1.00 62.51 42 ASN A N 3
ATOM 2361 C CA . ASN A 1 42 ? 4.374 3.213 -12.540 1.00 41.35 42 ASN A CA 3
ATOM 2362 C C . ASN A 1 42 ? 5.632 3.876 -13.093 1.00 65.54 42 ASN A C 3
ATOM 2363 O O . ASN A 1 42 ? 6.660 3.224 -13.276 1.00 31.05 42 ASN A O 3
ATOM 2374 N N . ASN A 1 43 ? 5.543 5.175 -13.358 1.00 3.03 43 ASN A N 3
ATOM 2375 C CA . ASN A 1 43 ? 6.675 5.926 -13.890 1.00 14.12 43 ASN A CA 3
ATOM 2376 C C . ASN A 1 43 ? 7.935 5.665 -13.071 1.00 32.45 43 ASN A C 3
ATOM 2377 O O . ASN A 1 43 ? 7.990 5.975 -11.880 1.00 41.04 43 ASN A O 3
ATOM 2388 N N . PHE A 1 44 ? 8.946 5.092 -13.716 1.00 55.32 44 PHE A N 3
ATOM 2389 C CA . PHE A 1 44 ? 10.206 4.788 -13.048 1.00 14.50 44 PHE A CA 3
ATOM 2390 C C . PHE A 1 44 ? 11.345 4.681 -14.058 1.00 14.34 44 PHE A C 3
ATOM 2391 O O . PHE A 1 44 ? 11.382 3.759 -14.874 1.00 13.34 44 PHE A O 3
ATOM 2408 N N . LEU A 1 45 ? 12.272 5.631 -13.997 1.00 30.50 45 LEU A N 3
ATOM 2409 C CA . LEU A 1 45 ? 13.413 5.645 -14.906 1.00 20.42 45 LEU A CA 3
ATOM 2410 C C . LEU A 1 45 ? 14.436 4.584 -14.512 1.00 71.31 45 LEU A C 3
ATOM 2411 O O . LEU A 1 45 ? 15.490 4.459 -15.136 1.00 41.44 45 LEU A O 3
ATOM 2427 N N . THR A 1 46 ? 14.117 3.818 -13.473 1.00 51.10 46 THR A N 3
ATOM 2428 C CA . THR A 1 46 ? 15.007 2.767 -12.996 1.00 52.04 46 THR A CA 3
ATOM 2429 C C . THR A 1 46 ? 14.507 1.390 -13.419 1.00 1.14 46 THR A C 3
ATOM 2430 O O . THR A 1 46 ? 13.328 1.213 -13.726 1.00 41.32 46 THR A O 3
ATOM 2441 N N . LYS A 1 47 ? 15.411 0.416 -13.431 1.00 13.12 47 LYS A N 3
ATOM 2442 C CA . LYS A 1 47 ? 15.062 -0.947 -13.813 1.00 72.04 47 LYS A CA 3
ATOM 2443 C C . LYS A 1 47 ? 14.819 -1.813 -12.581 1.00 52.42 47 LYS A C 3
ATOM 2444 O O . LYS A 1 47 ? 13.699 -2.261 -12.338 1.00 51.12 47 LYS A O 3
ATOM 2463 N N . GLU A 1 48 ? 15.875 -2.042 -11.807 1.00 12.12 48 GLU A N 3
ATOM 2464 C CA . GLU A 1 48 ? 15.774 -2.853 -10.599 1.00 61.45 48 GLU A CA 3
ATOM 2465 C C . GLU A 1 48 ? 14.659 -2.343 -9.692 1.00 54.40 48 GLU A C 3
ATOM 2466 O O . GLU A 1 48 ? 13.872 -3.124 -9.158 1.00 33.14 48 GLU A O 3
ATOM 2478 N N . ASP A 1 49 ? 14.598 -1.026 -9.523 1.00 20.42 49 ASP A N 3
ATOM 2479 C CA . ASP A 1 49 ? 13.579 -0.410 -8.681 1.00 4.23 49 ASP A CA 3
ATOM 2480 C C . ASP A 1 49 ? 12.196 -0.960 -9.011 1.00 35.33 49 ASP A C 3
ATOM 2481 O O . ASP A 1 49 ? 11.333 -1.064 -8.138 1.00 74.03 49 ASP A O 3
ATOM 2490 N N . CYS A 1 50 ? 11.990 -1.311 -10.276 1.00 1.02 50 CYS A N 3
ATOM 2491 C CA . CYS A 1 50 ? 10.711 -1.849 -10.723 1.00 21.44 50 CYS A CA 3
ATOM 2492 C C . CYS A 1 50 ? 10.177 -2.877 -9.729 1.00 54.02 50 CYS A C 3
ATOM 2493 O O . CYS A 1 50 ? 9.067 -2.740 -9.213 1.00 51.43 50 CYS A O 3
ATOM 2500 N N . CYS A 1 51 ? 10.974 -3.907 -9.465 1.00 52.22 51 CYS A N 3
ATOM 2501 C CA . CYS A 1 51 ? 10.583 -4.958 -8.534 1.00 73.43 51 CYS A CA 3
ATOM 2502 C C . CYS A 1 51 ? 10.311 -4.383 -7.147 1.00 60.51 51 CYS A C 3
ATOM 2503 O O . CYS A 1 51 ? 9.379 -4.804 -6.461 1.00 41.13 51 CYS A O 3
ATOM 2510 N N . ARG A 1 52 ? 11.131 -3.420 -6.741 1.00 43.11 52 ARG A N 3
ATOM 2511 C CA . ARG A 1 52 ? 10.981 -2.788 -5.436 1.00 54.20 52 ARG A CA 3
ATOM 2512 C C . ARG A 1 52 ? 9.521 -2.430 -5.171 1.00 2.52 52 ARG A C 3
ATOM 2513 O O . ARG A 1 52 ? 9.031 -2.572 -4.051 1.00 63.31 52 ARG A O 3
ATOM 2534 N N . GLU A 1 53 ? 8.834 -1.963 -6.209 1.00 35.44 53 GLU A N 3
ATOM 2535 C CA . GLU A 1 53 ? 7.431 -1.584 -6.086 1.00 50.33 53 GLU A CA 3
ATOM 2536 C C . GLU A 1 53 ? 6.611 -2.719 -5.481 1.00 33.20 53 GLU A C 3
ATOM 2537 O O . GLU A 1 53 ? 5.808 -2.504 -4.572 1.00 71.53 53 GLU A O 3
ATOM 2549 N N . CYS A 1 54 ? 6.818 -3.928 -5.992 1.00 31.33 54 CYS A N 3
ATOM 2550 C CA . CYS A 1 54 ? 6.098 -5.099 -5.504 1.00 3.41 54 CYS A CA 3
ATOM 2551 C C . CYS A 1 54 ? 6.980 -5.933 -4.579 1.00 41.03 54 CYS A C 3
ATOM 2552 O O . CYS A 1 54 ? 6.568 -6.987 -4.096 1.00 52.01 54 CYS A O 3
ATOM 2559 N N . ALA A 1 55 ? 8.196 -5.453 -4.338 1.00 14.12 55 ALA A N 3
ATOM 2560 C CA . ALA A 1 55 ? 9.135 -6.152 -3.470 1.00 33.51 55 ALA A CA 3
ATOM 2561 C C . ALA A 1 55 ? 8.744 -6.001 -2.004 1.00 21.44 55 ALA A C 3
ATOM 2562 O O . ALA A 1 55 ? 9.305 -6.664 -1.132 1.00 23.14 55 ALA A O 3
ATOM 2569 N N . GLN A 1 56 ? 7.780 -5.125 -1.740 1.00 60.30 56 GLN A N 3
ATOM 2570 C CA . GLN A 1 56 ? 7.316 -4.887 -0.378 1.00 44.03 56 GLN A CA 3
ATOM 2571 C C . GLN A 1 56 ? 6.160 -5.817 -0.026 1.00 64.42 56 GLN A C 3
ATOM 2572 O O . GLN A 1 56 ? 5.722 -5.872 1.122 1.00 54.22 56 GLN A O 3
ATOM 2586 N N . GLY A 1 57 ? 5.671 -6.549 -1.023 1.00 54.51 57 GLY A N 3
ATOM 2587 C CA . GLY A 1 57 ? 4.569 -7.467 -0.798 1.00 44.52 57 GLY A CA 3
ATOM 2588 C C . GLY A 1 57 ? 4.841 -8.847 -1.363 1.00 11.13 57 GLY A C 3
ATOM 2589 O O . GLY A 1 57 ? 4.868 -9.832 -0.625 1.00 75.24 57 GLY A O 3
ATOM 2593 N N . SER A 1 58 ? 5.041 -8.919 -2.675 1.00 23.23 58 SER A N 3
ATOM 2594 C CA . SER A 1 58 ? 5.306 -10.190 -3.339 1.00 25.14 58 SER A CA 3
ATOM 2595 C C . SER A 1 58 ? 6.790 -10.334 -3.663 1.00 23.41 58 SER A C 3
ATOM 2596 O O . SER A 1 58 ? 7.508 -11.097 -3.015 1.00 2.30 58 SER A O 3
ATOM 2604 N N . CYS A 1 59 ? 7.244 -9.597 -4.671 1.00 14.32 59 CYS A N 3
ATOM 2605 C CA . CYS A 1 59 ? 8.641 -9.641 -5.084 1.00 1.04 59 CYS A CA 3
ATOM 2606 C C . CYS A 1 59 ? 9.568 -9.573 -3.873 1.00 61.14 59 CYS A C 3
ATOM 2607 O O . CYS A 1 59 ? 10.306 -10.517 -3.591 1.00 32.31 59 CYS A O 3
ATOM 2614 N N . LYS A 1 1 ? -0.143 3.867 -2.958 1.00 31.03 1 LYS A N 4
ATOM 2615 C CA . LYS A 1 1 ? -0.064 2.442 -2.661 1.00 23.33 1 LYS A CA 4
ATOM 2616 C C . LYS A 1 1 ? -0.492 1.610 -3.865 1.00 54.14 1 LYS A C 4
ATOM 2617 O O . LYS A 1 1 ? -1.055 2.135 -4.826 1.00 74.35 1 LYS A O 4
ATOM 2636 N N . LYS A 1 2 ? -0.224 0.310 -3.807 1.00 2.11 2 LYS A N 4
ATOM 2637 C CA . LYS A 1 2 ? -0.584 -0.596 -4.891 1.00 41.54 2 LYS A CA 4
ATOM 2638 C C . LYS A 1 2 ? 0.104 -0.189 -6.191 1.00 24.44 2 LYS A C 4
ATOM 2639 O O . LYS A 1 2 ? -0.306 -0.598 -7.277 1.00 52.01 2 LYS A O 4
ATOM 2658 N N . LYS A 1 3 ? 1.154 0.616 -6.072 1.00 24.02 3 LYS A N 4
ATOM 2659 C CA . LYS A 1 3 ? 1.902 1.076 -7.236 1.00 64.40 3 LYS A CA 4
ATOM 2660 C C . LYS A 1 3 ? 2.362 -0.103 -8.088 1.00 33.52 3 LYS A C 4
ATOM 2661 O O . LYS A 1 3 ? 2.611 0.042 -9.285 1.00 14.00 3 LYS A O 4
ATOM 2680 N N . CYS A 1 4 ? 2.471 -1.271 -7.464 1.00 32.53 4 CYS A N 4
ATOM 2681 C CA . CYS A 1 4 ? 2.899 -2.476 -8.164 1.00 71.30 4 CYS A CA 4
ATOM 2682 C C . CYS A 1 4 ? 2.007 -2.750 -9.372 1.00 12.44 4 CYS A C 4
ATOM 2683 O O . CYS A 1 4 ? 2.426 -3.397 -10.331 1.00 10.52 4 CYS A O 4
ATOM 2690 N N . GLN A 1 5 ? 0.776 -2.252 -9.316 1.00 12.44 5 GLN A N 4
ATOM 2691 C CA . GLN A 1 5 ? -0.175 -2.443 -10.404 1.00 52.43 5 GLN A CA 4
ATOM 2692 C C . GLN A 1 5 ? -0.906 -1.142 -10.723 1.00 64.34 5 GLN A C 4
ATOM 2693 O O . GLN A 1 5 ? -2.020 -0.912 -10.251 1.00 44.40 5 GLN A O 4
ATOM 2707 N N . LEU A 1 6 ? -0.272 -0.295 -11.527 1.00 22.51 6 LEU A N 4
ATOM 2708 C CA . LEU A 1 6 ? -0.861 0.983 -11.909 1.00 73.04 6 LEU A CA 4
ATOM 2709 C C . LEU A 1 6 ? -0.975 1.098 -13.426 1.00 53.01 6 LEU A C 4
ATOM 2710 O O . LEU A 1 6 ? -0.149 0.579 -14.177 1.00 4.25 6 LEU A O 4
ATOM 2726 N N . PRO A 1 7 ? -2.023 1.796 -13.890 1.00 23.12 7 PRO A N 4
ATOM 2727 C CA . PRO A 1 7 ? -2.268 1.998 -15.321 1.00 12.12 7 PRO A CA 4
ATOM 2728 C C . PRO A 1 7 ? -1.241 2.927 -15.960 1.00 14.15 7 PRO A C 4
ATOM 2729 O O . PRO A 1 7 ? -0.949 4.001 -15.433 1.00 31.41 7 PRO A O 4
ATOM 2740 N N . SER A 1 8 ? -0.697 2.507 -17.097 1.00 54.34 8 SER A N 4
ATOM 2741 C CA . SER A 1 8 ? 0.300 3.301 -17.806 1.00 74.23 8 SER A CA 4
ATOM 2742 C C . SER A 1 8 ? -0.301 4.614 -18.298 1.00 2.41 8 SER A C 4
ATOM 2743 O O . SER A 1 8 ? -1.337 4.626 -18.962 1.00 34.20 8 SER A O 4
ATOM 2751 N N . ASP A 1 9 ? 0.358 5.719 -17.967 1.00 2.23 9 ASP A N 4
ATOM 2752 C CA . ASP A 1 9 ? -0.109 7.039 -18.375 1.00 5.35 9 ASP A CA 4
ATOM 2753 C C . ASP A 1 9 ? 1.030 7.856 -18.977 1.00 62.04 9 ASP A C 4
ATOM 2754 O O . ASP A 1 9 ? 1.838 8.442 -18.256 1.00 72.30 9 ASP A O 4
ATOM 2763 N N . VAL A 1 10 ? 1.089 7.890 -20.305 1.00 23.40 10 VAL A N 4
ATOM 2764 C CA . VAL A 1 10 ? 2.129 8.634 -21.005 1.00 50.23 10 VAL A CA 4
ATOM 2765 C C . VAL A 1 10 ? 2.000 10.132 -20.749 1.00 30.51 10 VAL A C 4
ATOM 2766 O O . VAL A 1 10 ? 2.994 10.856 -20.725 1.00 21.22 10 VAL A O 4
ATOM 2779 N N . GLY A 1 11 ? 0.767 10.590 -20.557 1.00 75.40 11 GLY A N 4
ATOM 2780 C CA . GLY A 1 11 ? 0.530 11.999 -20.304 1.00 75.13 11 GLY A CA 4
ATOM 2781 C C . GLY A 1 11 ? 1.112 12.888 -21.385 1.00 62.31 11 GLY A C 4
ATOM 2782 O O . GLY A 1 11 ? 1.334 12.444 -22.512 1.00 54.32 11 GLY A O 4
ATOM 2786 N N . LYS A 1 12 ? 1.360 14.147 -21.043 1.00 41.40 12 LYS A N 4
ATOM 2787 C CA . LYS A 1 12 ? 1.920 15.102 -21.992 1.00 2.41 12 LYS A CA 4
ATOM 2788 C C . LYS A 1 12 ? 3.318 15.538 -21.565 1.00 24.52 12 LYS A C 4
ATOM 2789 O O . LYS A 1 12 ? 3.730 15.309 -20.428 1.00 62.54 12 LYS A O 4
ATOM 2808 N N . GLY A 1 13 ? 4.044 16.168 -22.484 1.00 12.03 13 GLY A N 4
ATOM 2809 C CA . GLY A 1 13 ? 5.387 16.626 -22.182 1.00 43.30 13 GLY A CA 4
ATOM 2810 C C . GLY A 1 13 ? 6.258 16.723 -23.419 1.00 24.42 13 GLY A C 4
ATOM 2811 O O . GLY A 1 13 ? 5.826 16.383 -24.520 1.00 71.14 13 GLY A O 4
ATOM 2815 N N . LYS A 1 14 ? 7.490 17.189 -23.239 1.00 35.45 14 LYS A N 4
ATOM 2816 C CA . LYS A 1 14 ? 8.425 17.330 -24.348 1.00 72.12 14 LYS A CA 4
ATOM 2817 C C . LYS A 1 14 ? 9.340 16.114 -24.446 1.00 64.22 14 LYS A C 4
ATOM 2818 O O . LYS A 1 14 ? 10.009 15.908 -25.459 1.00 14.41 14 LYS A O 4
ATOM 2837 N N . ALA A 1 15 ? 9.365 15.310 -23.388 1.00 55.10 15 ALA A N 4
ATOM 2838 C CA . ALA A 1 15 ? 10.195 14.113 -23.357 1.00 22.20 15 ALA A CA 4
ATOM 2839 C C . ALA A 1 15 ? 9.525 12.960 -24.097 1.00 51.32 15 ALA A C 4
ATOM 2840 O O . ALA A 1 15 ? 8.450 13.122 -24.675 1.00 10.44 15 ALA A O 4
ATOM 2847 N N . SER A 1 16 ? 10.167 11.797 -24.077 1.00 30.45 16 SER A N 4
ATOM 2848 C CA . SER A 1 16 ? 9.635 10.618 -24.750 1.00 33.22 16 SER A CA 4
ATOM 2849 C C . SER A 1 16 ? 10.558 9.419 -24.557 1.00 31.42 16 SER A C 4
ATOM 2850 O O . SER A 1 16 ? 10.836 8.677 -25.499 1.00 63.21 16 SER A O 4
ATOM 2858 N N . PHE A 1 17 ? 11.030 9.235 -23.328 1.00 50.22 17 PHE A N 4
ATOM 2859 C CA . PHE A 1 17 ? 11.923 8.127 -23.010 1.00 0.21 17 PHE A CA 4
ATOM 2860 C C . PHE A 1 17 ? 11.139 6.935 -22.469 1.00 61.23 17 PHE A C 4
ATOM 2861 O O . PHE A 1 17 ? 10.076 7.096 -21.869 1.00 21.04 17 PHE A O 4
ATOM 2878 N N . THR A 1 18 ? 11.671 5.736 -22.687 1.00 43.24 18 THR A N 4
ATOM 2879 C CA . THR A 1 18 ? 11.022 4.516 -22.225 1.00 2.13 18 THR A CA 4
ATOM 2880 C C . THR A 1 18 ? 11.571 4.081 -20.871 1.00 12.14 18 THR A C 4
ATOM 2881 O O . THR A 1 18 ? 12.783 4.077 -20.654 1.00 34.53 18 THR A O 4
ATOM 2892 N N . ARG A 1 19 ? 10.672 3.715 -19.963 1.00 14.31 19 ARG A N 4
ATOM 2893 C CA . ARG A 1 19 ? 11.066 3.279 -18.629 1.00 64.21 19 ARG A CA 4
ATOM 2894 C C . ARG A 1 19 ? 10.441 1.928 -18.292 1.00 3.43 19 ARG A C 4
ATOM 2895 O O . ARG A 1 19 ? 9.490 1.494 -18.941 1.00 71.33 19 ARG A O 4
ATOM 2916 N N . TYR A 1 20 ? 10.983 1.270 -17.273 1.00 75.10 20 TYR A N 4
ATOM 2917 C CA . TYR A 1 20 ? 10.480 -0.032 -16.851 1.00 61.32 20 TYR A CA 4
ATOM 2918 C C . TYR A 1 20 ? 9.474 0.114 -15.714 1.00 10.32 20 TYR A C 4
ATOM 2919 O O . TYR A 1 20 ? 9.544 1.057 -14.925 1.00 42.32 20 TYR A O 4
ATOM 2937 N N . TYR A 1 21 ? 8.539 -0.826 -15.635 1.00 52.35 21 TYR A N 4
ATOM 2938 C CA . TYR A 1 21 ? 7.516 -0.802 -14.596 1.00 42.23 21 TYR A CA 4
ATOM 2939 C C . TYR A 1 21 ? 7.067 -2.216 -14.241 1.00 41.04 21 TYR A C 4
ATOM 2940 O O . TYR A 1 21 ? 7.048 -3.106 -15.092 1.00 44.43 21 TYR A O 4
ATOM 2958 N N . TYR A 1 22 ? 6.705 -2.415 -12.979 1.00 24.11 22 TYR A N 4
ATOM 2959 C CA . TYR A 1 22 ? 6.258 -3.721 -12.509 1.00 13.31 22 TYR A CA 4
ATOM 2960 C C . TYR A 1 22 ? 4.735 -3.814 -12.527 1.00 50.44 22 TYR A C 4
ATOM 2961 O O . TYR A 1 22 ? 4.039 -2.839 -12.246 1.00 43.34 22 TYR A O 4
ATOM 2979 N N . ASN A 1 23 ? 4.225 -4.995 -12.860 1.00 53.11 23 ASN A N 4
ATOM 2980 C CA . ASN A 1 23 ? 2.784 -5.217 -12.916 1.00 24.05 23 ASN A CA 4
ATOM 2981 C C . ASN A 1 23 ? 2.413 -6.545 -12.262 1.00 2.44 23 ASN A C 4
ATOM 2982 O O . ASN A 1 23 ? 3.176 -7.508 -12.315 1.00 63.43 23 ASN A O 4
ATOM 2993 N N . GLU A 1 24 ? 1.236 -6.586 -11.645 1.00 50.24 24 GLU A N 4
ATOM 2994 C CA . GLU A 1 24 ? 0.764 -7.795 -10.981 1.00 62.11 24 GLU A CA 4
ATOM 2995 C C . GLU A 1 24 ? 0.094 -8.737 -11.977 1.00 52.24 24 GLU A C 4
ATOM 2996 O O . GLU A 1 24 ? 0.380 -8.697 -13.173 1.00 52.44 24 GLU A O 4
ATOM 3008 N N . GLU A 1 25 ? -0.799 -9.583 -11.474 1.00 21.51 25 GLU A N 4
ATOM 3009 C CA . GLU A 1 25 ? -1.509 -10.536 -12.319 1.00 62.14 25 GLU A CA 4
ATOM 3010 C C . GLU A 1 25 ? -0.553 -11.588 -12.874 1.00 71.53 25 GLU A C 4
ATOM 3011 O O . GLU A 1 25 ? -0.925 -12.390 -13.731 1.00 51.14 25 GLU A O 4
ATOM 3023 N N . SER A 1 26 ? 0.680 -11.579 -12.379 1.00 44.13 26 SER A N 4
ATOM 3024 C CA . SER A 1 26 ? 1.692 -12.529 -12.828 1.00 14.10 26 SER A CA 4
ATOM 3025 C C . SER A 1 26 ? 3.055 -12.193 -12.233 1.00 4.54 26 SER A C 4
ATOM 3026 O O . SER A 1 26 ? 3.908 -13.065 -12.074 1.00 3.22 26 SER A O 4
ATOM 3034 N N . GLY A 1 27 ? 3.253 -10.919 -11.905 1.00 23.24 27 GLY A N 4
ATOM 3035 C CA . GLY A 1 27 ? 4.515 -10.488 -11.331 1.00 34.44 27 GLY A CA 4
ATOM 3036 C C . GLY A 1 27 ? 5.610 -10.358 -12.370 1.00 2.00 27 GLY A C 4
ATOM 3037 O O . GLY A 1 27 ? 6.678 -10.957 -12.237 1.00 75.20 27 GLY A O 4
ATOM 3041 N N . LYS A 1 28 ? 5.347 -9.574 -13.410 1.00 13.12 28 LYS A N 4
ATOM 3042 C CA . LYS A 1 28 ? 6.318 -9.366 -14.478 1.00 33.25 28 LYS A CA 4
ATOM 3043 C C . LYS A 1 28 ? 6.586 -7.879 -14.688 1.00 34.34 28 LYS A C 4
ATOM 3044 O O . LYS A 1 28 ? 5.855 -7.028 -14.179 1.00 70.42 28 LYS A O 4
ATOM 3063 N N . CYS A 1 29 ? 7.637 -7.573 -15.441 1.00 14.22 29 CYS A N 4
ATOM 3064 C CA . CYS A 1 29 ? 8.001 -6.189 -15.720 1.00 13.15 29 CYS A CA 4
ATOM 3065 C C . CYS A 1 29 ? 7.904 -5.891 -17.213 1.00 62.31 29 CYS A C 4
ATOM 3066 O O . CYS A 1 29 ? 8.073 -6.782 -18.045 1.00 53.12 29 CYS A O 4
ATOM 3073 N N . GLU A 1 30 ? 7.632 -4.633 -17.544 1.00 1.33 30 GLU A N 4
ATOM 3074 C CA . GLU A 1 30 ? 7.513 -4.218 -18.937 1.00 33.33 30 GLU A CA 4
ATOM 3075 C C . GLU A 1 30 ? 8.096 -2.823 -19.141 1.00 62.22 30 GLU A C 4
ATOM 3076 O O . GLU A 1 30 ? 8.664 -2.234 -18.221 1.00 40.51 30 GLU A O 4
ATOM 3088 N N . THR A 1 31 ? 7.953 -2.300 -20.355 1.00 33.10 31 THR A N 4
ATOM 3089 C CA . THR A 1 31 ? 8.466 -0.976 -20.682 1.00 41.02 31 THR A CA 4
ATOM 3090 C C . THR A 1 31 ? 7.352 -0.062 -21.180 1.00 64.02 31 THR A C 4
ATOM 3091 O O . THR A 1 31 ? 6.454 -0.497 -21.901 1.00 31.44 31 THR A O 4
ATOM 3102 N N . PHE A 1 32 ? 7.417 1.207 -20.792 1.00 42.44 32 PHE A N 4
ATOM 3103 C CA . PHE A 1 32 ? 6.413 2.183 -21.200 1.00 2.42 32 PHE A CA 4
ATOM 3104 C C . PHE A 1 32 ? 7.063 3.520 -21.546 1.00 30.02 32 PHE A C 4
ATOM 3105 O O . PHE A 1 32 ? 8.197 3.791 -21.151 1.00 2.43 32 PHE A O 4
ATOM 3122 N N . ILE A 1 33 ? 6.336 4.350 -22.286 1.00 43.04 33 ILE A N 4
ATOM 3123 C CA . ILE A 1 33 ? 6.841 5.658 -22.685 1.00 61.14 33 ILE A CA 4
ATOM 3124 C C . ILE A 1 33 ? 6.453 6.729 -21.672 1.00 42.41 33 ILE A C 4
ATOM 3125 O O . ILE A 1 33 ? 5.325 6.753 -21.178 1.00 65.35 33 ILE A O 4
ATOM 3141 N N . TYR A 1 34 ? 7.394 7.616 -21.368 1.00 23.04 34 TYR A N 4
ATOM 3142 C CA . TYR A 1 34 ? 7.152 8.691 -20.412 1.00 73.44 34 TYR A CA 4
ATOM 3143 C C . TYR A 1 34 ? 7.554 10.041 -20.998 1.00 25.25 34 TYR A C 4
ATOM 3144 O O . TYR A 1 34 ? 8.276 10.109 -21.992 1.00 14.21 34 TYR A O 4
ATOM 3162 N N . GLY A 1 35 ? 7.083 11.115 -20.371 1.00 74.50 35 GLY A N 4
ATOM 3163 C CA . GLY A 1 35 ? 7.404 12.449 -20.842 1.00 55.12 35 GLY A CA 4
ATOM 3164 C C . GLY A 1 35 ? 6.666 13.528 -20.074 1.00 40.03 35 GLY A C 4
ATOM 3165 O O . GLY A 1 35 ? 5.452 13.450 -19.891 1.00 21.42 35 GLY A O 4
ATOM 3169 N N . GLY A 1 36 ? 7.402 14.539 -19.622 1.00 60.02 36 GLY A N 4
ATOM 3170 C CA . GLY A 1 36 ? 6.793 15.623 -18.873 1.00 64.13 36 GLY A CA 4
ATOM 3171 C C . GLY A 1 36 ? 5.949 15.126 -17.717 1.00 32.11 36 GLY A C 4
ATOM 3172 O O . GLY A 1 36 ? 6.472 14.575 -16.748 1.00 70.23 36 GLY A O 4
ATOM 3176 N N . VAL A 1 37 ? 4.638 15.322 -17.816 1.00 51.13 37 VAL A N 4
ATOM 3177 C CA . VAL A 1 37 ? 3.719 14.890 -16.770 1.00 53.40 37 VAL A CA 4
ATOM 3178 C C . VAL A 1 37 ? 3.175 13.495 -17.057 1.00 45.22 37 VAL A C 4
ATOM 3179 O O . VAL A 1 37 ? 2.695 13.219 -18.155 1.00 61.54 37 VAL A O 4
ATOM 3192 N N . GLY A 1 38 ? 3.255 12.618 -16.061 1.00 13.33 38 GLY A N 4
ATOM 3193 C CA . GLY A 1 38 ? 2.767 11.262 -16.226 1.00 32.41 38 GLY A CA 4
ATOM 3194 C C . GLY A 1 38 ? 1.804 10.854 -15.129 1.00 13.35 38 GLY A C 4
ATOM 3195 O O . GLY A 1 38 ? 1.904 11.327 -13.997 1.00 43.54 38 GLY A O 4
ATOM 3199 N N . GLY A 1 39 ? 0.865 9.974 -15.463 1.00 61.05 39 GLY A N 4
ATOM 3200 C CA . GLY A 1 39 ? -0.108 9.519 -14.487 1.00 42.43 39 GLY A CA 4
ATOM 3201 C C . GLY A 1 39 ? 0.441 8.434 -13.583 1.00 65.45 39 GLY A C 4
ATOM 3202 O O . GLY A 1 39 ? 0.976 7.433 -14.059 1.00 34.41 39 GLY A O 4
ATOM 3206 N N . ASN A 1 40 ? 0.312 8.632 -12.276 1.00 14.52 40 ASN A N 4
ATOM 3207 C CA . ASN A 1 40 ? 0.802 7.663 -11.303 1.00 35.31 40 ASN A CA 4
ATOM 3208 C C . ASN A 1 40 ? 2.254 7.293 -11.588 1.00 20.25 40 ASN A C 4
ATOM 3209 O O . ASN A 1 40 ? 2.916 7.923 -12.412 1.00 52.30 40 ASN A O 4
ATOM 3220 N N . SER A 1 41 ? 2.743 6.266 -10.900 1.00 22.03 41 SER A N 4
ATOM 3221 C CA . SER A 1 41 ? 4.118 5.814 -11.076 1.00 22.51 41 SER A CA 4
ATOM 3222 C C . SER A 1 41 ? 4.235 4.890 -12.284 1.00 64.52 41 SER A C 4
ATOM 3223 O O . SER A 1 41 ? 4.480 5.340 -13.402 1.00 43.24 41 SER A O 4
ATOM 3231 N N . ASN A 1 42 ? 4.058 3.593 -12.049 1.00 45.34 42 ASN A N 4
ATOM 3232 C CA . ASN A 1 42 ? 4.145 2.604 -13.118 1.00 12.32 42 ASN A CA 4
ATOM 3233 C C . ASN A 1 42 ? 5.297 2.926 -14.065 1.00 32.21 42 ASN A C 4
ATOM 3234 O O . ASN A 1 42 ? 5.193 2.726 -15.274 1.00 42.54 42 ASN A O 4
ATOM 3245 N N . ASN A 1 43 ? 6.395 3.424 -13.505 1.00 75.01 43 ASN A N 4
ATOM 3246 C CA . ASN A 1 43 ? 7.567 3.773 -14.300 1.00 14.24 43 ASN A CA 4
ATOM 3247 C C . ASN A 1 43 ? 8.827 3.773 -13.439 1.00 54.42 43 ASN A C 4
ATOM 3248 O O . ASN A 1 43 ? 8.757 3.907 -12.217 1.00 71.22 43 ASN A O 4
ATOM 3259 N N . PHE A 1 44 ? 9.978 3.624 -14.086 1.00 31.33 44 PHE A N 4
ATOM 3260 C CA . PHE A 1 44 ? 11.254 3.606 -13.380 1.00 41.24 44 PHE A CA 4
ATOM 3261 C C . PHE A 1 44 ? 12.418 3.726 -14.359 1.00 63.45 44 PHE A C 4
ATOM 3262 O O . PHE A 1 44 ? 12.546 2.929 -15.290 1.00 61.02 44 PHE A O 4
ATOM 3279 N N . LEU A 1 45 ? 13.265 4.726 -14.143 1.00 52.33 45 LEU A N 4
ATOM 3280 C CA . LEU A 1 45 ? 14.419 4.952 -15.006 1.00 63.12 45 LEU A CA 4
ATOM 3281 C C . LEU A 1 45 ? 15.507 3.915 -14.743 1.00 12.32 45 LEU A C 4
ATOM 3282 O O . LEU A 1 45 ? 16.576 3.951 -15.354 1.00 35.03 45 LEU A O 4
ATOM 3298 N N . THR A 1 46 ? 15.227 2.990 -13.830 1.00 73.12 46 THR A N 4
ATOM 3299 C CA . THR A 1 46 ? 16.180 1.942 -13.486 1.00 51.35 46 THR A CA 4
ATOM 3300 C C . THR A 1 46 ? 15.583 0.559 -13.718 1.00 64.32 46 THR A C 4
ATOM 3301 O O . THR A 1 46 ? 14.365 0.386 -13.702 1.00 75.20 46 THR A O 4
ATOM 3312 N N . LYS A 1 47 ? 16.450 -0.425 -13.933 1.00 72.42 47 LYS A N 4
ATOM 3313 C CA . LYS A 1 47 ? 16.009 -1.796 -14.166 1.00 45.35 47 LYS A CA 4
ATOM 3314 C C . LYS A 1 47 ? 15.620 -2.473 -12.856 1.00 42.41 47 LYS A C 4
ATOM 3315 O O . LYS A 1 47 ? 14.456 -2.812 -12.645 1.00 4.33 47 LYS A O 4
ATOM 3334 N N . GLU A 1 48 ? 16.601 -2.664 -11.980 1.00 24.41 48 GLU A N 4
ATOM 3335 C CA . GLU A 1 48 ? 16.359 -3.300 -10.690 1.00 64.22 48 GLU A CA 4
ATOM 3336 C C . GLU A 1 48 ? 15.222 -2.606 -9.946 1.00 44.11 48 GLU A C 4
ATOM 3337 O O . GLU A 1 48 ? 14.385 -3.258 -9.322 1.00 23.11 48 GLU A O 4
ATOM 3349 N N . ASP A 1 49 ? 15.200 -1.280 -10.017 1.00 0.40 49 ASP A N 4
ATOM 3350 C CA . ASP A 1 49 ? 14.166 -0.496 -9.351 1.00 43.41 49 ASP A CA 4
ATOM 3351 C C . ASP A 1 49 ? 12.777 -1.024 -9.695 1.00 22.42 49 ASP A C 4
ATOM 3352 O O . ASP A 1 49 ? 11.842 -0.906 -8.902 1.00 44.11 49 ASP A O 4
ATOM 3361 N N . CYS A 1 50 ? 12.649 -1.607 -10.882 1.00 33.40 50 CYS A N 4
ATOM 3362 C CA . CYS A 1 50 ? 11.374 -2.153 -11.332 1.00 62.25 50 CYS A CA 4
ATOM 3363 C C . CYS A 1 50 ? 10.721 -2.987 -10.234 1.00 13.31 50 CYS A C 4
ATOM 3364 O O . CYS A 1 50 ? 9.565 -2.763 -9.874 1.00 14.32 50 CYS A O 4
ATOM 3371 N N . CYS A 1 51 ? 11.469 -3.949 -9.705 1.00 11.02 51 CYS A N 4
ATOM 3372 C CA . CYS A 1 51 ? 10.964 -4.817 -8.648 1.00 2.23 51 CYS A CA 4
ATOM 3373 C C . CYS A 1 51 ? 10.570 -4.004 -7.418 1.00 51.51 51 CYS A C 4
ATOM 3374 O O . CYS A 1 51 ? 9.577 -4.303 -6.755 1.00 74.24 51 CYS A O 4
ATOM 3381 N N . ARG A 1 52 ? 11.355 -2.973 -7.120 1.00 61.52 52 ARG A N 4
ATOM 3382 C CA . ARG A 1 52 ? 11.089 -2.117 -5.970 1.00 70.54 52 ARG A CA 4
ATOM 3383 C C . ARG A 1 52 ? 9.611 -1.743 -5.902 1.00 22.34 52 ARG A C 4
ATOM 3384 O O . ARG A 1 52 ? 9.029 -1.675 -4.820 1.00 33.21 52 ARG A O 4
ATOM 3405 N N . GLU A 1 53 ? 9.012 -1.502 -7.064 1.00 4.44 53 GLU A N 4
ATOM 3406 C CA . GLU A 1 53 ? 7.603 -1.133 -7.134 1.00 24.10 53 GLU A CA 4
ATOM 3407 C C . GLU A 1 53 ? 6.743 -2.121 -6.351 1.00 51.30 53 GLU A C 4
ATOM 3408 O O . GLU A 1 53 ? 5.881 -1.724 -5.566 1.00 71.41 53 GLU A O 4
ATOM 3420 N N . CYS A 1 54 ? 6.983 -3.409 -6.571 1.00 31.01 54 CYS A N 4
ATOM 3421 C CA . CYS A 1 54 ? 6.231 -4.455 -5.888 1.00 52.22 54 CYS A CA 4
ATOM 3422 C C . CYS A 1 54 ? 7.018 -5.005 -4.702 1.00 52.21 54 CYS A C 4
ATOM 3423 O O . CYS A 1 54 ? 6.483 -5.749 -3.881 1.00 63.51 54 CYS A O 4
ATOM 3430 N N . ALA A 1 55 ? 8.291 -4.632 -4.620 1.00 13.24 55 ALA A N 4
ATOM 3431 C CA . ALA A 1 55 ? 9.151 -5.085 -3.534 1.00 32.23 55 ALA A CA 4
ATOM 3432 C C . ALA A 1 55 ? 8.604 -4.646 -2.180 1.00 14.51 55 ALA A C 4
ATOM 3433 O O . ALA A 1 55 ? 8.921 -5.240 -1.150 1.00 50.21 55 ALA A O 4
ATOM 3440 N N . GLN A 1 56 ? 7.781 -3.601 -2.190 1.00 63.40 56 GLN A N 4
ATOM 3441 C CA . GLN A 1 56 ? 7.192 -3.082 -0.962 1.00 33.13 56 GLN A CA 4
ATOM 3442 C C . GLN A 1 56 ? 6.139 -4.041 -0.416 1.00 14.33 56 GLN A C 4
ATOM 3443 O O . GLN A 1 56 ? 5.750 -3.954 0.748 1.00 22.55 56 GLN A O 4
ATOM 3457 N N . GLY A 1 57 ? 5.680 -4.955 -1.265 1.00 54.45 57 GLY A N 4
ATOM 3458 C CA . GLY A 1 57 ? 4.675 -5.916 -0.850 1.00 2.02 57 GLY A CA 4
ATOM 3459 C C . GLY A 1 57 ? 5.192 -7.341 -0.872 1.00 1.22 57 GLY A C 4
ATOM 3460 O O . GLY A 1 57 ? 4.923 -8.120 0.042 1.00 22.03 57 GLY A O 4
ATOM 3464 N N . SER A 1 58 ? 5.935 -7.683 -1.919 1.00 40.05 58 SER A N 4
ATOM 3465 C CA . SER A 1 58 ? 6.486 -9.026 -2.060 1.00 3.32 58 SER A CA 4
ATOM 3466 C C . SER A 1 58 ? 7.468 -9.091 -3.225 1.00 44.45 58 SER A C 4
ATOM 3467 O O . SER A 1 58 ? 8.669 -9.286 -3.031 1.00 74.34 58 SER A O 4
ATOM 3475 N N . CYS A 1 59 ? 6.950 -8.925 -4.438 1.00 32.23 59 CYS A N 4
ATOM 3476 C CA . CYS A 1 59 ? 7.779 -8.965 -5.636 1.00 75.14 59 CYS A CA 4
ATOM 3477 C C . CYS A 1 59 ? 8.508 -10.301 -5.749 1.00 42.41 59 CYS A C 4
ATOM 3478 O O . CYS A 1 59 ? 8.082 -11.302 -5.174 1.00 30.03 59 CYS A O 4
ATOM 3485 N N . LYS A 1 1 ? -0.036 -1.999 -0.739 1.00 24.44 1 LYS A N 5
ATOM 3486 C CA . LYS A 1 1 ? 0.894 -1.540 -1.764 1.00 75.42 1 LYS A CA 5
ATOM 3487 C C . LYS A 1 1 ? 0.279 -1.674 -3.154 1.00 1.10 1 LYS A C 5
ATOM 3488 O O . LYS A 1 1 ? 0.774 -2.426 -3.994 1.00 24.14 1 LYS A O 5
ATOM 3507 N N . LYS A 1 2 ? -0.802 -0.939 -3.391 1.00 43.52 2 LYS A N 5
ATOM 3508 C CA . LYS A 1 2 ? -1.483 -0.972 -4.680 1.00 62.10 2 LYS A CA 5
ATOM 3509 C C . LYS A 1 2 ? -0.798 -0.047 -5.681 1.00 74.13 2 LYS A C 5
ATOM 3510 O O . LYS A 1 2 ? -1.236 0.079 -6.825 1.00 41.42 2 LYS A O 5
ATOM 3529 N N . LYS A 1 3 ? 0.279 0.597 -5.245 1.00 34.14 3 LYS A N 5
ATOM 3530 C CA . LYS A 1 3 ? 1.026 1.508 -6.103 1.00 1.42 3 LYS A CA 5
ATOM 3531 C C . LYS A 1 3 ? 1.942 0.738 -7.048 1.00 60.31 3 LYS A C 5
ATOM 3532 O O . LYS A 1 3 ? 2.286 1.221 -8.127 1.00 73.13 3 LYS A O 5
ATOM 3551 N N . CYS A 1 4 ? 2.333 -0.464 -6.637 1.00 3.22 4 CYS A N 5
ATOM 3552 C CA . CYS A 1 4 ? 3.208 -1.302 -7.447 1.00 24.42 4 CYS A CA 5
ATOM 3553 C C . CYS A 1 4 ? 2.426 -1.981 -8.568 1.00 25.01 4 CYS A C 5
ATOM 3554 O O . CYS A 1 4 ? 3.010 -2.602 -9.456 1.00 54.01 4 CYS A O 5
ATOM 3561 N N . GLN A 1 5 ? 1.104 -1.857 -8.519 1.00 21.04 5 GLN A N 5
ATOM 3562 C CA . GLN A 1 5 ? 0.243 -2.459 -9.530 1.00 13.44 5 GLN A CA 5
ATOM 3563 C C . GLN A 1 5 ? -0.539 -1.389 -10.285 1.00 33.11 5 GLN A C 5
ATOM 3564 O O . GLN A 1 5 ? -1.763 -1.304 -10.172 1.00 1.40 5 GLN A O 5
ATOM 3578 N N . LEU A 1 6 ? 0.174 -0.575 -11.055 1.00 1.23 6 LEU A N 5
ATOM 3579 C CA . LEU A 1 6 ? -0.453 0.491 -11.829 1.00 70.53 6 LEU A CA 5
ATOM 3580 C C . LEU A 1 6 ? -0.364 0.202 -13.324 1.00 65.14 6 LEU A C 5
ATOM 3581 O O . LEU A 1 6 ? 0.575 -0.434 -13.804 1.00 22.54 6 LEU A O 5
ATOM 3597 N N . PRO A 1 7 ? -1.362 0.682 -14.081 1.00 23.02 7 PRO A N 5
ATOM 3598 C CA . PRO A 1 7 ? -1.417 0.490 -15.533 1.00 50.31 7 PRO A CA 5
ATOM 3599 C C . PRO A 1 7 ? -0.346 1.292 -16.265 1.00 21.22 7 PRO A C 5
ATOM 3600 O O . PRO A 1 7 ? 0.558 1.851 -15.643 1.00 75.02 7 PRO A O 5
ATOM 3611 N N . SER A 1 8 ? -0.453 1.344 -17.589 1.00 31.33 8 SER A N 5
ATOM 3612 C CA . SER A 1 8 ? 0.509 2.074 -18.405 1.00 52.44 8 SER A CA 5
ATOM 3613 C C . SER A 1 8 ? -0.042 3.441 -18.801 1.00 3.32 8 SER A C 5
ATOM 3614 O O . SER A 1 8 ? -1.247 3.681 -18.730 1.00 12.41 8 SER A O 5
ATOM 3622 N N . ASP A 1 9 ? 0.850 4.333 -19.217 1.00 3.30 9 ASP A N 5
ATOM 3623 C CA . ASP A 1 9 ? 0.455 5.677 -19.625 1.00 64.50 9 ASP A CA 5
ATOM 3624 C C . ASP A 1 9 ? 1.656 6.462 -20.143 1.00 41.20 9 ASP A C 5
ATOM 3625 O O . ASP A 1 9 ? 2.662 6.608 -19.449 1.00 24.40 9 ASP A O 5
ATOM 3634 N N . VAL A 1 10 ? 1.543 6.966 -21.368 1.00 3.21 10 VAL A N 5
ATOM 3635 C CA . VAL A 1 10 ? 2.619 7.737 -21.979 1.00 43.13 10 VAL A CA 5
ATOM 3636 C C . VAL A 1 10 ? 2.318 9.231 -21.936 1.00 61.14 10 VAL A C 5
ATOM 3637 O O . VAL A 1 10 ? 3.224 10.054 -21.814 1.00 40.30 10 VAL A O 5
ATOM 3650 N N . GLY A 1 11 ? 1.037 9.574 -22.038 1.00 5.25 11 GLY A N 5
ATOM 3651 C CA . GLY A 1 11 ? 0.639 10.969 -22.008 1.00 11.32 11 GLY A CA 5
ATOM 3652 C C . GLY A 1 11 ? 1.411 11.814 -23.002 1.00 11.23 11 GLY A C 5
ATOM 3653 O O . GLY A 1 11 ? 1.944 11.299 -23.985 1.00 34.12 11 GLY A O 5
ATOM 3657 N N . LYS A 1 12 ? 1.471 13.117 -22.747 1.00 60.04 12 LYS A N 5
ATOM 3658 C CA . LYS A 1 12 ? 2.183 14.037 -23.627 1.00 32.41 12 LYS A CA 5
ATOM 3659 C C . LYS A 1 12 ? 3.305 14.747 -22.877 1.00 44.25 12 LYS A C 5
ATOM 3660 O O . LYS A 1 12 ? 3.271 14.863 -21.653 1.00 41.32 12 LYS A O 5
ATOM 3679 N N . GLY A 1 13 ? 4.300 15.223 -23.622 1.00 34.45 13 GLY A N 5
ATOM 3680 C CA . GLY A 1 13 ? 5.417 15.917 -23.010 1.00 4.12 13 GLY A CA 5
ATOM 3681 C C . GLY A 1 13 ? 6.564 16.135 -23.977 1.00 51.21 13 GLY A C 5
ATOM 3682 O O . GLY A 1 13 ? 6.445 15.846 -25.168 1.00 4.00 13 GLY A O 5
ATOM 3686 N N . LYS A 1 14 ? 7.678 16.648 -23.466 1.00 13.52 14 LYS A N 5
ATOM 3687 C CA . LYS A 1 14 ? 8.851 16.906 -24.292 1.00 3.33 14 LYS A CA 5
ATOM 3688 C C . LYS A 1 14 ? 9.907 15.824 -24.090 1.00 21.01 14 LYS A C 5
ATOM 3689 O O . LYS A 1 14 ? 10.853 15.713 -24.869 1.00 52.34 14 LYS A O 5
ATOM 3708 N N . ALA A 1 15 ? 9.738 15.027 -23.040 1.00 12.12 15 ALA A N 5
ATOM 3709 C CA . ALA A 1 15 ? 10.674 13.952 -22.738 1.00 62.43 15 ALA A CA 5
ATOM 3710 C C . ALA A 1 15 ? 10.480 12.773 -23.686 1.00 31.21 15 ALA A C 5
ATOM 3711 O O . ALA A 1 15 ? 9.384 12.553 -24.202 1.00 21.23 15 ALA A O 5
ATOM 3718 N N . SER A 1 16 ? 11.551 12.018 -23.911 1.00 75.04 16 SER A N 5
ATOM 3719 C CA . SER A 1 16 ? 11.498 10.864 -24.801 1.00 64.21 16 SER A CA 5
ATOM 3720 C C . SER A 1 16 ? 12.230 9.673 -24.189 1.00 73.23 16 SER A C 5
ATOM 3721 O O . SER A 1 16 ? 12.899 8.914 -24.890 1.00 65.12 16 SER A O 5
ATOM 3729 N N . PHE A 1 17 ? 12.096 9.515 -22.876 1.00 42.45 17 PHE A N 5
ATOM 3730 C CA . PHE A 1 17 ? 12.745 8.418 -22.168 1.00 75.12 17 PHE A CA 5
ATOM 3731 C C . PHE A 1 17 ? 11.736 7.330 -21.812 1.00 30.34 17 PHE A C 5
ATOM 3732 O O . PHE A 1 17 ? 10.594 7.618 -21.451 1.00 42.34 17 PHE A O 5
ATOM 3749 N N . THR A 1 18 ? 12.166 6.076 -21.915 1.00 72.11 18 THR A N 5
ATOM 3750 C CA . THR A 1 18 ? 11.302 4.944 -21.606 1.00 34.32 18 THR A CA 5
ATOM 3751 C C . THR A 1 18 ? 11.429 4.538 -20.142 1.00 2.51 18 THR A C 5
ATOM 3752 O O . THR A 1 18 ? 12.535 4.440 -19.610 1.00 31.35 18 THR A O 5
ATOM 3763 N N . ARG A 1 19 ? 10.291 4.304 -19.496 1.00 45.22 19 ARG A N 5
ATOM 3764 C CA . ARG A 1 19 ? 10.277 3.910 -18.093 1.00 33.23 19 ARG A CA 5
ATOM 3765 C C . ARG A 1 19 ? 9.695 2.509 -17.928 1.00 14.02 19 ARG A C 5
ATOM 3766 O O . ARG A 1 19 ? 8.990 2.011 -18.806 1.00 50.12 19 ARG A O 5
ATOM 3787 N N . TYR A 1 20 ? 9.994 1.879 -16.798 1.00 24.15 20 TYR A N 5
ATOM 3788 C CA . TYR A 1 20 ? 9.504 0.535 -16.519 1.00 33.45 20 TYR A CA 5
ATOM 3789 C C . TYR A 1 20 ? 8.291 0.578 -15.594 1.00 54.33 20 TYR A C 5
ATOM 3790 O O . TYR A 1 20 ? 8.154 1.485 -14.773 1.00 1.21 20 TYR A O 5
ATOM 3808 N N . TYR A 1 21 ? 7.413 -0.409 -15.735 1.00 13.45 21 TYR A N 5
ATOM 3809 C CA . TYR A 1 21 ? 6.210 -0.484 -14.914 1.00 55.54 21 TYR A CA 5
ATOM 3810 C C . TYR A 1 21 ? 5.986 -1.903 -14.403 1.00 63.50 21 TYR A C 5
ATOM 3811 O O . TYR A 1 21 ? 6.337 -2.878 -15.069 1.00 55.24 21 TYR A O 5
ATOM 3829 N N . TYR A 1 22 ? 5.400 -2.012 -13.216 1.00 23.21 22 TYR A N 5
ATOM 3830 C CA . TYR A 1 22 ? 5.131 -3.312 -12.613 1.00 30.03 22 TYR A CA 5
ATOM 3831 C C . TYR A 1 22 ? 3.631 -3.532 -12.440 1.00 62.20 22 TYR A C 5
ATOM 3832 O O . TYR A 1 22 ? 2.901 -2.624 -12.046 1.00 73.12 22 TYR A O 5
ATOM 3850 N N . ASN A 1 23 ? 3.180 -4.746 -12.737 1.00 71.55 23 ASN A N 5
ATOM 3851 C CA . ASN A 1 23 ? 1.767 -5.088 -12.616 1.00 3.05 23 ASN A CA 5
ATOM 3852 C C . ASN A 1 23 ? 1.590 -6.424 -11.901 1.00 25.23 23 ASN A C 5
ATOM 3853 O O . ASN A 1 23 ? 2.417 -7.325 -12.036 1.00 63.31 23 ASN A O 5
ATOM 3864 N N . GLU A 1 24 ? 0.506 -6.544 -11.140 1.00 45.45 24 GLU A N 5
ATOM 3865 C CA . GLU A 1 24 ? 0.222 -7.770 -10.404 1.00 52.25 24 GLU A CA 5
ATOM 3866 C C . GLU A 1 24 ? -0.570 -8.750 -11.266 1.00 4.03 24 GLU A C 5
ATOM 3867 O O . GLU A 1 24 ? -0.520 -8.692 -12.494 1.00 32.12 24 GLU A O 5
ATOM 3879 N N . GLU A 1 25 ? -1.298 -9.649 -10.611 1.00 61.23 25 GLU A N 5
ATOM 3880 C CA . GLU A 1 25 ? -2.098 -10.643 -11.317 1.00 54.21 25 GLU A CA 5
ATOM 3881 C C . GLU A 1 25 ? -1.207 -11.609 -12.092 1.00 40.11 25 GLU A C 5
ATOM 3882 O O . GLU A 1 25 ? -1.687 -12.392 -12.911 1.00 73.40 25 GLU A O 5
ATOM 3894 N N . SER A 1 26 ? 0.094 -11.546 -11.827 1.00 61.24 26 SER A N 5
ATOM 3895 C CA . SER A 1 26 ? 1.054 -12.412 -12.502 1.00 41.34 26 SER A CA 5
ATOM 3896 C C . SER A 1 26 ? 2.484 -12.031 -12.131 1.00 51.30 26 SER A C 5
ATOM 3897 O O . SER A 1 26 ? 3.390 -12.862 -12.169 1.00 33.32 26 SER A O 5
ATOM 3905 N N . GLY A 1 27 ? 2.678 -10.765 -11.772 1.00 24.21 27 GLY A N 5
ATOM 3906 C CA . GLY A 1 27 ? 4.000 -10.295 -11.399 1.00 15.42 27 GLY A CA 5
ATOM 3907 C C . GLY A 1 27 ? 4.893 -10.061 -12.601 1.00 73.30 27 GLY A C 5
ATOM 3908 O O . GLY A 1 27 ? 5.985 -10.622 -12.691 1.00 2.02 27 GLY A O 5
ATOM 3912 N N . LYS A 1 28 ? 4.428 -9.232 -13.530 1.00 32.45 28 LYS A N 5
ATOM 3913 C CA . LYS A 1 28 ? 5.191 -8.926 -14.733 1.00 40.44 28 LYS A CA 5
ATOM 3914 C C . LYS A 1 28 ? 5.535 -7.441 -14.796 1.00 4.13 28 LYS A C 5
ATOM 3915 O O . LYS A 1 28 ? 5.010 -6.638 -14.024 1.00 31.33 28 LYS A O 5
ATOM 3934 N N . CYS A 1 29 ? 6.420 -7.082 -15.720 1.00 11.41 29 CYS A N 5
ATOM 3935 C CA . CYS A 1 29 ? 6.834 -5.693 -15.884 1.00 70.52 29 CYS A CA 5
ATOM 3936 C C . CYS A 1 29 ? 6.740 -5.267 -17.346 1.00 74.14 29 CYS A C 5
ATOM 3937 O O . CYS A 1 29 ? 6.818 -6.097 -18.251 1.00 61.41 29 CYS A O 5
ATOM 3944 N N . GLU A 1 30 ? 6.571 -3.967 -17.568 1.00 71.34 30 GLU A N 5
ATOM 3945 C CA . GLU A 1 30 ? 6.465 -3.431 -18.920 1.00 64.44 30 GLU A CA 5
ATOM 3946 C C . GLU A 1 30 ? 7.406 -2.245 -19.110 1.00 40.13 30 GLU A C 5
ATOM 3947 O O . GLU A 1 30 ? 8.171 -1.893 -18.211 1.00 74.01 30 GLU A O 5
ATOM 3959 N N . THR A 1 31 ? 7.345 -1.631 -20.288 1.00 72.10 31 THR A N 5
ATOM 3960 C CA . THR A 1 31 ? 8.191 -0.486 -20.598 1.00 1.20 31 THR A CA 5
ATOM 3961 C C . THR A 1 31 ? 7.588 0.357 -21.716 1.00 65.55 31 THR A C 5
ATOM 3962 O O . THR A 1 31 ? 7.106 -0.175 -22.717 1.00 21.23 31 THR A O 5
ATOM 3973 N N . PHE A 1 32 ? 7.620 1.673 -21.542 1.00 14.55 32 PHE A N 5
ATOM 3974 C CA . PHE A 1 32 ? 7.076 2.590 -22.537 1.00 33.01 32 PHE A CA 5
ATOM 3975 C C . PHE A 1 32 ? 7.661 3.989 -22.365 1.00 74.23 32 PHE A C 5
ATOM 3976 O O . PHE A 1 32 ? 8.244 4.306 -21.328 1.00 63.05 32 PHE A O 5
ATOM 3993 N N . ILE A 1 33 ? 7.500 4.820 -23.389 1.00 51.41 33 ILE A N 5
ATOM 3994 C CA . ILE A 1 33 ? 8.011 6.185 -23.352 1.00 20.13 33 ILE A CA 5
ATOM 3995 C C . ILE A 1 33 ? 7.245 7.032 -22.341 1.00 74.43 33 ILE A C 5
ATOM 3996 O O . ILE A 1 33 ? 6.060 6.802 -22.095 1.00 3.22 33 ILE A O 5
ATOM 4012 N N . TYR A 1 34 ? 7.927 8.012 -21.761 1.00 23.03 34 TYR A N 5
ATOM 4013 C CA . TYR A 1 34 ? 7.311 8.894 -20.776 1.00 61.52 34 TYR A CA 5
ATOM 4014 C C . TYR A 1 34 ? 7.891 10.302 -20.867 1.00 24.40 34 TYR A C 5
ATOM 4015 O O . TYR A 1 34 ? 9.063 10.483 -21.194 1.00 63.45 34 TYR A O 5
ATOM 4033 N N . GLY A 1 35 ? 7.060 11.297 -20.573 1.00 44.34 35 GLY A N 5
ATOM 4034 C CA . GLY A 1 35 ? 7.508 12.677 -20.627 1.00 35.12 35 GLY A CA 5
ATOM 4035 C C . GLY A 1 35 ? 6.369 13.662 -20.451 1.00 43.43 35 GLY A C 5
ATOM 4036 O O . GLY A 1 35 ? 5.237 13.391 -20.849 1.00 1.03 35 GLY A O 5
ATOM 4040 N N . GLY A 1 36 ? 6.670 14.811 -19.852 1.00 73.13 36 GLY A N 5
ATOM 4041 C CA . GLY A 1 36 ? 5.652 15.822 -19.634 1.00 11.02 36 GLY A CA 5
ATOM 4042 C C . GLY A 1 36 ? 4.908 15.623 -18.328 1.00 51.12 36 GLY A C 5
ATOM 4043 O O . GLY A 1 36 ? 5.460 15.845 -17.250 1.00 50.25 36 GLY A O 5
ATOM 4047 N N . VAL A 1 37 ? 3.650 15.205 -18.424 1.00 32.34 37 VAL A N 5
ATOM 4048 C CA . VAL A 1 37 ? 2.828 14.976 -17.241 1.00 3.51 37 VAL A CA 5
ATOM 4049 C C . VAL A 1 37 ? 3.134 13.622 -16.612 1.00 63.32 37 VAL A C 5
ATOM 4050 O O . VAL A 1 37 ? 3.429 12.653 -17.312 1.00 1.44 37 VAL A O 5
ATOM 4063 N N . GLY A 1 38 ? 3.062 13.561 -15.286 1.00 33.31 38 GLY A N 5
ATOM 4064 C CA . GLY A 1 38 ? 3.333 12.320 -14.584 1.00 63.45 38 GLY A CA 5
ATOM 4065 C C . GLY A 1 38 ? 2.209 11.313 -14.730 1.00 0.40 38 GLY A C 5
ATOM 4066 O O . GLY A 1 38 ? 1.034 11.677 -14.703 1.00 30.35 38 GLY A O 5
ATOM 4070 N N . GLY A 1 39 ? 2.570 10.043 -14.887 1.00 50.31 39 GLY A N 5
ATOM 4071 C CA . GLY A 1 39 ? 1.571 9.001 -15.037 1.00 40.42 39 GLY A CA 5
ATOM 4072 C C . GLY A 1 39 ? 1.701 7.918 -13.985 1.00 71.22 39 GLY A C 5
ATOM 4073 O O . GLY A 1 39 ? 2.803 7.456 -13.694 1.00 20.34 39 GLY A O 5
ATOM 4077 N N . ASN A 1 40 ? 0.572 7.512 -13.413 1.00 11.51 40 ASN A N 5
ATOM 4078 C CA . ASN A 1 40 ? 0.565 6.478 -12.385 1.00 74.32 40 ASN A CA 5
ATOM 4079 C C . ASN A 1 40 ? 1.646 6.740 -11.341 1.00 52.33 40 ASN A C 5
ATOM 4080 O O . ASN A 1 40 ? 2.137 7.861 -11.210 1.00 11.34 40 ASN A O 5
ATOM 4091 N N . SER A 1 41 ? 2.012 5.698 -10.602 1.00 2.33 41 SER A N 5
ATOM 4092 C CA . SER A 1 41 ? 3.033 5.816 -9.567 1.00 50.41 41 SER A CA 5
ATOM 4093 C C . SER A 1 41 ? 4.168 4.826 -9.808 1.00 60.13 41 SER A C 5
ATOM 4094 O O . SER A 1 41 ? 5.141 4.785 -9.056 1.00 73.23 41 SER A O 5
ATOM 4102 N N . ASN A 1 42 ? 4.035 4.029 -10.864 1.00 22.14 42 ASN A N 5
ATOM 4103 C CA . ASN A 1 42 ? 5.049 3.037 -11.205 1.00 13.31 42 ASN A CA 5
ATOM 4104 C C . ASN A 1 42 ? 6.035 3.597 -12.226 1.00 73.40 42 ASN A C 5
ATOM 4105 O O . ASN A 1 42 ? 6.572 2.861 -13.053 1.00 31.23 42 ASN A O 5
ATOM 4116 N N . ASN A 1 43 ? 6.268 4.904 -12.161 1.00 73.52 43 ASN A N 5
ATOM 4117 C CA . ASN A 1 43 ? 7.189 5.562 -13.080 1.00 2.11 43 ASN A CA 5
ATOM 4118 C C . ASN A 1 43 ? 8.607 5.570 -12.516 1.00 32.01 43 ASN A C 5
ATOM 4119 O O . ASN A 1 43 ? 8.862 6.144 -11.457 1.00 30.42 43 ASN A O 5
ATOM 4130 N N . PHE A 1 44 ? 9.526 4.930 -13.231 1.00 71.12 44 PHE A N 5
ATOM 4131 C CA . PHE A 1 44 ? 10.918 4.863 -12.803 1.00 20.55 44 PHE A CA 5
ATOM 4132 C C . PHE A 1 44 ? 11.843 4.627 -13.993 1.00 71.11 44 PHE A C 5
ATOM 4133 O O . PHE A 1 44 ? 11.638 3.701 -14.779 1.00 42.03 44 PHE A O 5
ATOM 4150 N N . LEU A 1 45 ? 12.861 5.471 -14.120 1.00 13.12 45 LEU A N 5
ATOM 4151 C CA . LEU A 1 45 ? 13.818 5.356 -15.215 1.00 1.34 45 LEU A CA 5
ATOM 4152 C C . LEU A 1 45 ? 14.787 4.204 -14.972 1.00 24.13 45 LEU A C 5
ATOM 4153 O O . LEU A 1 45 ? 15.701 3.969 -15.763 1.00 62.23 45 LEU A O 5
ATOM 4169 N N . THR A 1 46 ? 14.581 3.485 -13.872 1.00 42.43 46 THR A N 5
ATOM 4170 C CA . THR A 1 46 ? 15.435 2.357 -13.525 1.00 64.34 46 THR A CA 5
ATOM 4171 C C . THR A 1 46 ? 14.874 1.052 -14.079 1.00 64.01 46 THR A C 5
ATOM 4172 O O . THR A 1 46 ? 13.721 0.991 -14.505 1.00 34.14 46 THR A O 5
ATOM 4183 N N . LYS A 1 47 ? 15.697 0.009 -14.071 1.00 23.24 47 LYS A N 5
ATOM 4184 C CA . LYS A 1 47 ? 15.283 -1.297 -14.570 1.00 43.02 47 LYS A CA 5
ATOM 4185 C C . LYS A 1 47 ? 14.895 -2.221 -13.421 1.00 35.14 47 LYS A C 5
ATOM 4186 O O . LYS A 1 47 ? 13.719 -2.532 -13.233 1.00 53.41 47 LYS A O 5
ATOM 4205 N N . GLU A 1 48 ? 15.890 -2.656 -12.654 1.00 12.51 48 GLU A N 5
ATOM 4206 C CA . GLU A 1 48 ? 15.650 -3.544 -11.522 1.00 40.54 48 GLU A CA 5
ATOM 4207 C C . GLU A 1 48 ? 14.611 -2.950 -10.576 1.00 34.12 48 GLU A C 5
ATOM 4208 O O . GLU A 1 48 ? 13.784 -3.669 -10.015 1.00 20.44 48 GLU A O 5
ATOM 4220 N N . ASP A 1 49 ? 14.660 -1.634 -10.403 1.00 54.23 49 ASP A N 5
ATOM 4221 C CA . ASP A 1 49 ? 13.723 -0.942 -9.525 1.00 74.34 49 ASP A CA 5
ATOM 4222 C C . ASP A 1 49 ? 12.294 -1.417 -9.773 1.00 23.51 49 ASP A C 5
ATOM 4223 O O . ASP A 1 49 ? 11.491 -1.514 -8.845 1.00 10.44 49 ASP A O 5
ATOM 4232 N N . CYS A 1 50 ? 11.984 -1.713 -11.031 1.00 11.42 50 CYS A N 5
ATOM 4233 C CA . CYS A 1 50 ? 10.652 -2.176 -11.402 1.00 25.12 50 CYS A CA 5
ATOM 4234 C C . CYS A 1 50 ? 10.137 -3.206 -10.401 1.00 72.42 50 CYS A C 5
ATOM 4235 O O . CYS A 1 50 ? 9.095 -3.012 -9.774 1.00 71.02 50 CYS A O 5
ATOM 4242 N N . CYS A 1 51 ? 10.873 -4.303 -10.257 1.00 4.12 51 CYS A N 5
ATOM 4243 C CA . CYS A 1 51 ? 10.492 -5.365 -9.333 1.00 42.34 51 CYS A CA 5
ATOM 4244 C C . CYS A 1 51 ? 10.450 -4.848 -7.898 1.00 70.21 51 CYS A C 5
ATOM 4245 O O . CYS A 1 51 ? 9.589 -5.242 -7.111 1.00 50.30 51 CYS A O 5
ATOM 4252 N N . ARG A 1 52 ? 11.385 -3.965 -7.565 1.00 43.33 52 ARG A N 5
ATOM 4253 C CA . ARG A 1 52 ? 11.456 -3.395 -6.225 1.00 51.22 52 ARG A CA 5
ATOM 4254 C C . ARG A 1 52 ? 10.160 -2.669 -5.874 1.00 63.12 52 ARG A C 5
ATOM 4255 O O . ARG A 1 52 ? 9.702 -2.715 -4.733 1.00 71.43 52 ARG A O 5
ATOM 4276 N N . GLU A 1 53 ? 9.577 -1.999 -6.863 1.00 75.31 53 GLU A N 5
ATOM 4277 C CA . GLU A 1 53 ? 8.335 -1.263 -6.657 1.00 51.13 53 GLU A CA 5
ATOM 4278 C C . GLU A 1 53 ? 7.258 -2.167 -6.065 1.00 73.22 53 GLU A C 5
ATOM 4279 O O . GLU A 1 53 ? 6.396 -1.714 -5.311 1.00 23.21 53 GLU A O 5
ATOM 4291 N N . CYS A 1 54 ? 7.313 -3.449 -6.413 1.00 55.50 54 CYS A N 5
ATOM 4292 C CA . CYS A 1 54 ? 6.342 -4.418 -5.918 1.00 45.13 54 CYS A CA 5
ATOM 4293 C C . CYS A 1 54 ? 7.007 -5.424 -4.983 1.00 63.25 54 CYS A C 5
ATOM 4294 O O . CYS A 1 54 ? 6.331 -6.194 -4.302 1.00 65.40 54 CYS A O 5
ATOM 4301 N N . ALA A 1 55 ? 8.336 -5.411 -4.957 1.00 40.13 55 ALA A N 5
ATOM 4302 C CA . ALA A 1 55 ? 9.092 -6.320 -4.105 1.00 44.12 55 ALA A CA 5
ATOM 4303 C C . ALA A 1 55 ? 8.774 -6.085 -2.633 1.00 2.55 55 ALA A C 5
ATOM 4304 O O . ALA A 1 55 ? 9.056 -6.931 -1.785 1.00 33.20 55 ALA A O 5
ATOM 4311 N N . GLN A 1 56 ? 8.187 -4.930 -2.336 1.00 10.30 56 GLN A N 5
ATOM 4312 C CA . GLN A 1 56 ? 7.832 -4.584 -0.965 1.00 3.53 56 GLN A CA 5
ATOM 4313 C C . GLN A 1 56 ? 6.653 -5.420 -0.480 1.00 13.12 56 GLN A C 5
ATOM 4314 O O . GLN A 1 56 ? 6.438 -5.570 0.722 1.00 32.11 56 GLN A O 5
ATOM 4328 N N . GLY A 1 57 ? 5.890 -5.963 -1.424 1.00 42.33 57 GLY A N 5
ATOM 4329 C CA . GLY A 1 57 ? 4.741 -6.777 -1.073 1.00 43.23 57 GLY A CA 5
ATOM 4330 C C . GLY A 1 57 ? 4.264 -7.634 -2.228 1.00 73.25 57 GLY A C 5
ATOM 4331 O O . GLY A 1 57 ? 3.064 -7.730 -2.485 1.00 15.32 57 GLY A O 5
ATOM 4335 N N . SER A 1 58 ? 5.205 -8.259 -2.929 1.00 1.32 58 SER A N 5
ATOM 4336 C CA . SER A 1 58 ? 4.874 -9.108 -4.067 1.00 23.21 58 SER A CA 5
ATOM 4337 C C . SER A 1 58 ? 6.129 -9.755 -4.645 1.00 23.32 58 SER A C 5
ATOM 4338 O O . SER A 1 58 ? 6.332 -10.964 -4.521 1.00 42.53 58 SER A O 5
ATOM 4346 N N . CYS A 1 59 ? 6.969 -8.942 -5.277 1.00 22.24 59 CYS A N 5
ATOM 4347 C CA . CYS A 1 59 ? 8.205 -9.433 -5.875 1.00 13.21 59 CYS A CA 5
ATOM 4348 C C . CYS A 1 59 ? 9.251 -9.722 -4.802 1.00 60.14 59 CYS A C 5
ATOM 4349 O O . CYS A 1 59 ? 9.012 -10.507 -3.885 1.00 23.33 59 CYS A O 5
ATOM 4356 N N . LYS A 1 1 ? 0.688 1.703 -0.644 1.00 30.44 1 LYS A N 6
ATOM 4357 C CA . LYS A 1 1 ? 0.566 0.311 -1.063 1.00 11.50 1 LYS A CA 6
ATOM 4358 C C . LYS A 1 1 ? -0.213 0.204 -2.370 1.00 31.41 1 LYS A C 6
ATOM 4359 O O . LYS A 1 1 ? -0.871 1.154 -2.793 1.00 41.42 1 LYS A O 6
ATOM 4378 N N . LYS A 1 2 ? -0.136 -0.961 -3.005 1.00 1.00 2 LYS A N 6
ATOM 4379 C CA . LYS A 1 2 ? -0.836 -1.195 -4.263 1.00 24.14 2 LYS A CA 6
ATOM 4380 C C . LYS A 1 2 ? -0.295 -0.288 -5.363 1.00 63.13 2 LYS A C 6
ATOM 4381 O O . LYS A 1 2 ? -0.908 -0.144 -6.421 1.00 32.10 2 LYS A O 6
ATOM 4400 N N . LYS A 1 3 ? 0.858 0.321 -5.108 1.00 64.24 3 LYS A N 6
ATOM 4401 C CA . LYS A 1 3 ? 1.484 1.212 -6.078 1.00 64.21 3 LYS A CA 6
ATOM 4402 C C . LYS A 1 3 ? 1.989 0.431 -7.288 1.00 10.44 3 LYS A C 6
ATOM 4403 O O . LYS A 1 3 ? 1.929 0.913 -8.419 1.00 51.13 3 LYS A O 6
ATOM 4422 N N . CYS A 1 4 ? 2.485 -0.777 -7.042 1.00 0.43 4 CYS A N 6
ATOM 4423 C CA . CYS A 1 4 ? 2.999 -1.625 -8.110 1.00 41.21 4 CYS A CA 6
ATOM 4424 C C . CYS A 1 4 ? 1.869 -2.103 -9.017 1.00 35.24 4 CYS A C 6
ATOM 4425 O O . CYS A 1 4 ? 2.112 -2.655 -10.089 1.00 51.24 4 CYS A O 6
ATOM 4432 N N . GLN A 1 5 ? 0.633 -1.887 -8.577 1.00 21.04 5 GLN A N 6
ATOM 4433 C CA . GLN A 1 5 ? -0.535 -2.296 -9.348 1.00 25.50 5 GLN A CA 6
ATOM 4434 C C . GLN A 1 5 ? -1.181 -1.098 -10.034 1.00 52.23 5 GLN A C 6
ATOM 4435 O O . GLN A 1 5 ? -2.356 -0.801 -9.812 1.00 4.44 5 GLN A O 6
ATOM 4449 N N . LEU A 1 6 ? -0.408 -0.412 -10.869 1.00 61.41 6 LEU A N 6
ATOM 4450 C CA . LEU A 1 6 ? -0.905 0.755 -11.589 1.00 12.24 6 LEU A CA 6
ATOM 4451 C C . LEU A 1 6 ? -0.810 0.547 -13.097 1.00 20.24 6 LEU A C 6
ATOM 4452 O O . LEU A 1 6 ? 0.075 -0.147 -13.597 1.00 60.25 6 LEU A O 6
ATOM 4468 N N . PRO A 1 7 ? -1.741 1.163 -13.839 1.00 54.24 7 PRO A N 6
ATOM 4469 C CA . PRO A 1 7 ? -1.782 1.063 -15.301 1.00 71.42 7 PRO A CA 6
ATOM 4470 C C . PRO A 1 7 ? -0.624 1.799 -15.966 1.00 12.45 7 PRO A C 6
ATOM 4471 O O . PRO A 1 7 ? 0.319 2.224 -15.298 1.00 32.33 7 PRO A O 6
ATOM 4482 N N . SER A 1 8 ? -0.702 1.949 -17.284 1.00 72.40 8 SER A N 6
ATOM 4483 C CA . SER A 1 8 ? 0.342 2.632 -18.039 1.00 74.32 8 SER A CA 6
ATOM 4484 C C . SER A 1 8 ? 0.041 4.123 -18.155 1.00 74.12 8 SER A C 6
ATOM 4485 O O . SER A 1 8 ? -0.909 4.625 -17.553 1.00 24.43 8 SER A O 6
ATOM 4493 N N . ASP A 1 9 ? 0.856 4.826 -18.934 1.00 32.50 9 ASP A N 6
ATOM 4494 C CA . ASP A 1 9 ? 0.678 6.259 -19.131 1.00 54.41 9 ASP A CA 6
ATOM 4495 C C . ASP A 1 9 ? 1.768 6.823 -20.038 1.00 35.15 9 ASP A C 6
ATOM 4496 O O . ASP A 1 9 ? 2.957 6.601 -19.808 1.00 75.02 9 ASP A O 6
ATOM 4505 N N . VAL A 1 10 ? 1.354 7.552 -21.069 1.00 10.41 10 VAL A N 6
ATOM 4506 C CA . VAL A 1 10 ? 2.295 8.148 -22.010 1.00 73.13 10 VAL A CA 6
ATOM 4507 C C . VAL A 1 10 ? 2.326 9.666 -21.870 1.00 21.40 10 VAL A C 6
ATOM 4508 O O . VAL A 1 10 ? 3.348 10.302 -22.124 1.00 11.03 10 VAL A O 6
ATOM 4521 N N . GLY A 1 11 ? 1.198 10.241 -21.463 1.00 63.51 11 GLY A N 6
ATOM 4522 C CA . GLY A 1 11 ? 1.118 11.680 -21.295 1.00 71.24 11 GLY A CA 6
ATOM 4523 C C . GLY A 1 11 ? 1.443 12.431 -22.571 1.00 53.22 11 GLY A C 6
ATOM 4524 O O . GLY A 1 11 ? 1.478 11.846 -23.654 1.00 23.12 11 GLY A O 6
ATOM 4528 N N . LYS A 1 12 ? 1.679 13.733 -22.446 1.00 20.45 12 LYS A N 6
ATOM 4529 C CA . LYS A 1 12 ? 2.002 14.567 -23.597 1.00 22.31 12 LYS A CA 6
ATOM 4530 C C . LYS A 1 12 ? 3.267 15.380 -23.342 1.00 12.55 12 LYS A C 6
ATOM 4531 O O . LYS A 1 12 ? 3.923 15.220 -22.313 1.00 61.55 12 LYS A O 6
ATOM 4550 N N . GLY A 1 13 ? 3.602 16.256 -24.284 1.00 43.41 13 GLY A N 6
ATOM 4551 C CA . GLY A 1 13 ? 4.786 17.083 -24.141 1.00 4.00 13 GLY A CA 6
ATOM 4552 C C . GLY A 1 13 ? 5.944 16.589 -24.986 1.00 52.20 13 GLY A C 6
ATOM 4553 O O . GLY A 1 13 ? 5.753 16.161 -26.125 1.00 3.33 13 GLY A O 6
ATOM 4557 N N . LYS A 1 14 ? 7.149 16.649 -24.429 1.00 53.32 14 LYS A N 6
ATOM 4558 C CA . LYS A 1 14 ? 8.343 16.205 -25.138 1.00 51.33 14 LYS A CA 6
ATOM 4559 C C . LYS A 1 14 ? 8.632 14.736 -24.850 1.00 21.32 14 LYS A C 6
ATOM 4560 O O . LYS A 1 14 ? 9.763 14.274 -25.003 1.00 55.23 14 LYS A O 6
ATOM 4579 N N . ALA A 1 15 ? 7.603 14.006 -24.432 1.00 61.44 15 ALA A N 6
ATOM 4580 C CA . ALA A 1 15 ? 7.747 12.588 -24.126 1.00 74.32 15 ALA A CA 6
ATOM 4581 C C . ALA A 1 15 ? 8.539 11.869 -25.213 1.00 22.03 15 ALA A C 6
ATOM 4582 O O . ALA A 1 15 ? 8.240 11.996 -26.400 1.00 14.01 15 ALA A O 6
ATOM 4589 N N . SER A 1 16 ? 9.552 11.114 -24.799 1.00 2.53 16 SER A N 6
ATOM 4590 C CA . SER A 1 16 ? 10.391 10.379 -25.738 1.00 21.23 16 SER A CA 6
ATOM 4591 C C . SER A 1 16 ? 11.396 9.502 -24.997 1.00 0.24 16 SER A C 6
ATOM 4592 O O . SER A 1 16 ? 12.486 9.228 -25.498 1.00 64.43 16 SER A O 6
ATOM 4600 N N . PHE A 1 17 ? 11.021 9.066 -23.799 1.00 33.40 17 PHE A N 6
ATOM 4601 C CA . PHE A 1 17 ? 11.888 8.221 -22.987 1.00 24.42 17 PHE A CA 6
ATOM 4602 C C . PHE A 1 17 ? 11.150 6.967 -22.526 1.00 65.12 17 PHE A C 6
ATOM 4603 O O . PHE A 1 17 ? 9.948 7.001 -22.261 1.00 42.43 17 PHE A O 6
ATOM 4620 N N . THR A 1 18 ? 11.879 5.859 -22.433 1.00 63.13 18 THR A N 6
ATOM 4621 C CA . THR A 1 18 ? 11.295 4.593 -22.007 1.00 5.51 18 THR A CA 6
ATOM 4622 C C . THR A 1 18 ? 11.568 4.332 -20.530 1.00 63.12 18 THR A C 6
ATOM 4623 O O . THR A 1 18 ? 12.711 4.402 -20.079 1.00 24.14 18 THR A O 6
ATOM 4634 N N . ARG A 1 19 ? 10.512 4.030 -19.782 1.00 71.25 19 ARG A N 6
ATOM 4635 C CA . ARG A 1 19 ? 10.638 3.758 -18.356 1.00 3.13 19 ARG A CA 6
ATOM 4636 C C . ARG A 1 19 ? 10.086 2.377 -18.014 1.00 40.32 19 ARG A C 6
ATOM 4637 O O . ARG A 1 19 ? 9.256 1.832 -18.742 1.00 63.23 19 ARG A O 6
ATOM 4658 N N . TYR A 1 20 ? 10.552 1.818 -16.903 1.00 62.33 20 TYR A N 6
ATOM 4659 C CA . TYR A 1 20 ? 10.107 0.500 -16.467 1.00 25.52 20 TYR A CA 6
ATOM 4660 C C . TYR A 1 20 ? 8.955 0.615 -15.474 1.00 21.44 20 TYR A C 6
ATOM 4661 O O . TYR A 1 20 ? 8.896 1.554 -14.680 1.00 23.35 20 TYR A O 6
ATOM 4679 N N . TYR A 1 21 ? 8.041 -0.348 -15.524 1.00 42.03 21 TYR A N 6
ATOM 4680 C CA . TYR A 1 21 ? 6.889 -0.355 -14.631 1.00 73.41 21 TYR A CA 6
ATOM 4681 C C . TYR A 1 21 ? 6.462 -1.783 -14.304 1.00 71.23 21 TYR A C 6
ATOM 4682 O O . TYR A 1 21 ? 6.435 -2.651 -15.178 1.00 4.33 21 TYR A O 6
ATOM 4700 N N . TYR A 1 22 ? 6.128 -2.019 -13.041 1.00 12.15 22 TYR A N 6
ATOM 4701 C CA . TYR A 1 22 ? 5.704 -3.341 -12.596 1.00 75.20 22 TYR A CA 6
ATOM 4702 C C . TYR A 1 22 ? 4.182 -3.434 -12.537 1.00 12.34 22 TYR A C 6
ATOM 4703 O O . TYR A 1 22 ? 3.502 -2.462 -12.210 1.00 2.31 22 TYR A O 6
ATOM 4721 N N . ASN A 1 23 ? 3.654 -4.611 -12.855 1.00 23.42 23 ASN A N 6
ATOM 4722 C CA . ASN A 1 23 ? 2.213 -4.833 -12.838 1.00 51.20 23 ASN A CA 6
ATOM 4723 C C . ASN A 1 23 ? 1.874 -6.155 -12.156 1.00 15.42 23 ASN A C 6
ATOM 4724 O O . ASN A 1 23 ? 2.647 -7.110 -12.213 1.00 1.33 23 ASN A O 6
ATOM 4735 N N . GLU A 1 24 ? 0.711 -6.201 -11.512 1.00 4.31 24 GLU A N 6
ATOM 4736 C CA . GLU A 1 24 ? 0.270 -7.405 -10.819 1.00 22.43 24 GLU A CA 6
ATOM 4737 C C . GLU A 1 24 ? -0.430 -8.361 -11.781 1.00 24.23 24 GLU A C 6
ATOM 4738 O O . GLU A 1 24 ? -0.199 -8.320 -12.989 1.00 34.22 24 GLU A O 6
ATOM 4750 N N . GLU A 1 25 ? -1.284 -9.221 -11.235 1.00 12.33 25 GLU A N 6
ATOM 4751 C CA . GLU A 1 25 ? -2.016 -10.188 -12.044 1.00 53.43 25 GLU A CA 6
ATOM 4752 C C . GLU A 1 25 ? -1.067 -11.212 -12.659 1.00 41.13 25 GLU A C 6
ATOM 4753 O O . GLU A 1 25 ? -1.461 -12.003 -13.516 1.00 22.21 25 GLU A O 6
ATOM 4765 N N . SER A 1 26 ? 0.186 -11.190 -12.216 1.00 10.31 26 SER A N 6
ATOM 4766 C CA . SER A 1 26 ? 1.193 -12.113 -12.725 1.00 44.21 26 SER A CA 6
ATOM 4767 C C . SER A 1 26 ? 2.574 -11.768 -12.175 1.00 40.42 26 SER A C 6
ATOM 4768 O O . SER A 1 26 ? 3.445 -12.630 -12.066 1.00 54.11 26 SER A O 6
ATOM 4776 N N . GLY A 1 27 ? 2.766 -10.498 -11.830 1.00 2.01 27 GLY A N 6
ATOM 4777 C CA . GLY A 1 27 ? 4.042 -10.060 -11.296 1.00 3.45 27 GLY A CA 6
ATOM 4778 C C . GLY A 1 27 ? 5.105 -9.925 -12.368 1.00 55.44 27 GLY A C 6
ATOM 4779 O O . GLY A 1 27 ? 6.159 -10.556 -12.292 1.00 73.14 27 GLY A O 6
ATOM 4783 N N . LYS A 1 28 ? 4.827 -9.100 -13.373 1.00 22.11 28 LYS A N 6
ATOM 4784 C CA . LYS A 1 28 ? 5.766 -8.884 -14.467 1.00 42.32 28 LYS A CA 6
ATOM 4785 C C . LYS A 1 28 ? 6.078 -7.400 -14.631 1.00 51.41 28 LYS A C 6
ATOM 4786 O O . LYS A 1 28 ? 5.369 -6.544 -14.101 1.00 0.42 28 LYS A O 6
ATOM 4805 N N . CYS A 1 29 ? 7.141 -7.101 -15.370 1.00 24.13 29 CYS A N 6
ATOM 4806 C CA . CYS A 1 29 ? 7.547 -5.721 -15.605 1.00 13.41 29 CYS A CA 6
ATOM 4807 C C . CYS A 1 29 ? 7.763 -5.463 -17.093 1.00 61.24 29 CYS A C 6
ATOM 4808 O O . CYS A 1 29 ? 8.252 -6.329 -17.818 1.00 24.12 29 CYS A O 6
ATOM 4815 N N . GLU A 1 30 ? 7.395 -4.267 -17.541 1.00 40.11 30 GLU A N 6
ATOM 4816 C CA . GLU A 1 30 ? 7.549 -3.896 -18.943 1.00 74.31 30 GLU A CA 6
ATOM 4817 C C . GLU A 1 30 ? 8.111 -2.484 -19.074 1.00 14.41 30 GLU A C 6
ATOM 4818 O O . GLU A 1 30 ? 8.450 -1.843 -18.079 1.00 0.34 30 GLU A O 6
ATOM 4830 N N . THR A 1 31 ? 8.207 -2.003 -20.310 1.00 30.40 31 THR A N 6
ATOM 4831 C CA . THR A 1 31 ? 8.729 -0.668 -20.573 1.00 21.43 31 THR A CA 6
ATOM 4832 C C . THR A 1 31 ? 7.764 0.140 -21.431 1.00 54.45 31 THR A C 6
ATOM 4833 O O . THR A 1 31 ? 7.208 -0.368 -22.406 1.00 22.04 31 THR A O 6
ATOM 4844 N N . PHE A 1 32 ? 7.568 1.403 -21.065 1.00 31.42 32 PHE A N 6
ATOM 4845 C CA . PHE A 1 32 ? 6.669 2.282 -21.802 1.00 55.33 32 PHE A CA 6
ATOM 4846 C C . PHE A 1 32 ? 7.302 3.654 -22.014 1.00 43.05 32 PHE A C 6
ATOM 4847 O O . PHE A 1 32 ? 8.305 3.990 -21.384 1.00 43.21 32 PHE A O 6
ATOM 4864 N N . ILE A 1 33 ? 6.710 4.441 -22.906 1.00 62.04 33 ILE A N 6
ATOM 4865 C CA . ILE A 1 33 ? 7.216 5.776 -23.202 1.00 31.23 33 ILE A CA 6
ATOM 4866 C C . ILE A 1 33 ? 6.608 6.814 -22.265 1.00 34.22 33 ILE A C 6
ATOM 4867 O O . ILE A 1 33 ? 5.416 7.115 -22.345 1.00 24.15 33 ILE A O 6
ATOM 4883 N N . TYR A 1 34 ? 7.434 7.359 -21.379 1.00 35.12 34 TYR A N 6
ATOM 4884 C CA . TYR A 1 34 ? 6.977 8.364 -20.426 1.00 21.53 34 TYR A CA 6
ATOM 4885 C C . TYR A 1 34 ? 7.126 9.768 -21.002 1.00 15.31 34 TYR A C 6
ATOM 4886 O O . TYR A 1 34 ? 7.871 9.985 -21.957 1.00 33.34 34 TYR A O 6
ATOM 4904 N N . GLY A 1 35 ? 6.409 10.721 -20.413 1.00 4.42 35 GLY A N 6
ATOM 4905 C CA . GLY A 1 35 ? 6.475 12.094 -20.880 1.00 32.05 35 GLY A CA 6
ATOM 4906 C C . GLY A 1 35 ? 6.759 13.074 -19.759 1.00 14.51 35 GLY A C 6
ATOM 4907 O O . GLY A 1 35 ? 7.024 12.674 -18.626 1.00 60.25 35 GLY A O 6
ATOM 4911 N N . GLY A 1 36 ? 6.704 14.365 -20.075 1.00 63.25 36 GLY A N 6
ATOM 4912 C CA . GLY A 1 36 ? 6.962 15.385 -19.076 1.00 52.22 36 GLY A CA 6
ATOM 4913 C C . GLY A 1 36 ? 5.788 15.588 -18.139 1.00 20.13 36 GLY A C 6
ATOM 4914 O O . GLY A 1 36 ? 5.897 16.299 -17.140 1.00 43.30 36 GLY A O 6
ATOM 4918 N N . VAL A 1 37 ? 4.660 14.962 -18.461 1.00 43.31 37 VAL A N 6
ATOM 4919 C CA . VAL A 1 37 ? 3.461 15.078 -17.641 1.00 34.14 37 VAL A CA 6
ATOM 4920 C C . VAL A 1 37 ? 3.531 14.153 -16.431 1.00 31.31 37 VAL A C 6
ATOM 4921 O O . VAL A 1 37 ? 4.045 13.039 -16.517 1.00 62.54 37 VAL A O 6
ATOM 4934 N N . GLY A 1 38 ? 3.009 14.623 -15.302 1.00 21.12 38 GLY A N 6
ATOM 4935 C CA . GLY A 1 38 ? 3.022 13.825 -14.090 1.00 23.12 38 GLY A CA 6
ATOM 4936 C C . GLY A 1 38 ? 2.323 12.491 -14.266 1.00 44.40 38 GLY A C 6
ATOM 4937 O O . GLY A 1 38 ? 1.172 12.438 -14.695 1.00 54.10 38 GLY A O 6
ATOM 4941 N N . GLY A 1 39 ? 3.023 11.410 -13.935 1.00 72.13 39 GLY A N 6
ATOM 4942 C CA . GLY A 1 39 ? 2.447 10.085 -14.068 1.00 73.41 39 GLY A CA 6
ATOM 4943 C C . GLY A 1 39 ? 2.444 9.320 -12.760 1.00 23.45 39 GLY A C 6
ATOM 4944 O O . GLY A 1 39 ? 3.085 9.729 -11.792 1.00 54.33 39 GLY A O 6
ATOM 4948 N N . ASN A 1 40 ? 1.720 8.205 -12.729 1.00 3.45 40 ASN A N 6
ATOM 4949 C CA . ASN A 1 40 ? 1.635 7.382 -11.528 1.00 3.34 40 ASN A CA 6
ATOM 4950 C C . ASN A 1 40 ? 3.012 6.859 -11.128 1.00 75.23 40 ASN A C 6
ATOM 4951 O O . ASN A 1 40 ? 4.023 7.223 -11.727 1.00 44.40 40 ASN A O 6
ATOM 4962 N N . SER A 1 41 ? 3.041 6.001 -10.113 1.00 52.31 41 SER A N 6
ATOM 4963 C CA . SER A 1 41 ? 4.293 5.430 -9.631 1.00 72.42 41 SER A CA 6
ATOM 4964 C C . SER A 1 41 ? 4.869 4.449 -10.648 1.00 32.31 41 SER A C 6
ATOM 4965 O O . SER A 1 41 ? 6.042 4.086 -10.581 1.00 4.04 41 SER A O 6
ATOM 4973 N N . ASN A 1 42 ? 4.033 4.023 -11.590 1.00 11.24 42 ASN A N 6
ATOM 4974 C CA . ASN A 1 42 ? 4.458 3.084 -12.621 1.00 33.41 42 ASN A CA 6
ATOM 4975 C C . ASN A 1 42 ? 5.688 3.604 -13.358 1.00 2.14 42 ASN A C 6
ATOM 4976 O O . ASN A 1 42 ? 6.463 2.829 -13.917 1.00 53.54 42 ASN A O 6
ATOM 4987 N N . ASN A 1 43 ? 5.861 4.922 -13.352 1.00 21.11 43 ASN A N 6
ATOM 4988 C CA . ASN A 1 43 ? 6.997 5.547 -14.019 1.00 64.44 43 ASN A CA 6
ATOM 4989 C C . ASN A 1 43 ? 8.270 5.383 -13.194 1.00 63.34 43 ASN A C 6
ATOM 4990 O O . ASN A 1 43 ? 8.319 5.765 -12.025 1.00 54.11 43 ASN A O 6
ATOM 5001 N N . PHE A 1 44 ? 9.300 4.812 -13.812 1.00 14.32 44 PHE A N 6
ATOM 5002 C CA . PHE A 1 44 ? 10.573 4.597 -13.135 1.00 43.21 44 PHE A CA 6
ATOM 5003 C C . PHE A 1 44 ? 11.731 4.644 -14.128 1.00 2.43 44 PHE A C 6
ATOM 5004 O O . PHE A 1 44 ? 11.781 3.863 -15.079 1.00 10.31 44 PHE A O 6
ATOM 5021 N N . LEU A 1 45 ? 12.660 5.566 -13.900 1.00 25.11 45 LEU A N 6
ATOM 5022 C CA . LEU A 1 45 ? 13.819 5.717 -14.774 1.00 31.23 45 LEU A CA 6
ATOM 5023 C C . LEU A 1 45 ? 14.848 4.623 -14.507 1.00 3.32 45 LEU A C 6
ATOM 5024 O O . LEU A 1 45 ? 15.935 4.623 -15.086 1.00 2.21 45 LEU A O 6
ATOM 5040 N N . THR A 1 46 ? 14.498 3.690 -13.627 1.00 63.00 46 THR A N 6
ATOM 5041 C CA . THR A 1 46 ? 15.391 2.590 -13.284 1.00 34.10 46 THR A CA 6
ATOM 5042 C C . THR A 1 46 ? 14.772 1.246 -13.650 1.00 30.43 46 THR A C 6
ATOM 5043 O O . THR A 1 46 ? 13.550 1.111 -13.720 1.00 42.14 46 THR A O 6
ATOM 5054 N N . LYS A 1 47 ? 15.623 0.252 -13.881 1.00 73.51 47 LYS A N 6
ATOM 5055 C CA . LYS A 1 47 ? 15.160 -1.084 -14.238 1.00 23.51 47 LYS A CA 6
ATOM 5056 C C . LYS A 1 47 ? 14.867 -1.910 -12.989 1.00 62.34 47 LYS A C 6
ATOM 5057 O O . LYS A 1 47 ? 13.717 -2.255 -12.719 1.00 4.03 47 LYS A O 6
ATOM 5076 N N . GLU A 1 48 ? 15.914 -2.222 -12.232 1.00 65.54 48 GLU A N 6
ATOM 5077 C CA . GLU A 1 48 ? 15.767 -3.007 -11.012 1.00 64.23 48 GLU A CA 6
ATOM 5078 C C . GLU A 1 48 ? 14.701 -2.404 -10.102 1.00 42.25 48 GLU A C 6
ATOM 5079 O O . GLU A 1 48 ? 13.883 -3.121 -9.526 1.00 63.21 48 GLU A O 6
ATOM 5091 N N . ASP A 1 49 ? 14.718 -1.081 -9.978 1.00 74.34 49 ASP A N 6
ATOM 5092 C CA . ASP A 1 49 ? 13.753 -0.380 -9.139 1.00 74.14 49 ASP A CA 6
ATOM 5093 C C . ASP A 1 49 ? 12.332 -0.849 -9.437 1.00 72.11 49 ASP A C 6
ATOM 5094 O O . ASP A 1 49 ? 11.487 -0.909 -8.544 1.00 35.53 49 ASP A O 6
ATOM 5103 N N . CYS A 1 50 ? 12.075 -1.179 -10.698 1.00 62.34 50 CYS A N 6
ATOM 5104 C CA . CYS A 1 50 ? 10.757 -1.641 -11.115 1.00 71.44 50 CYS A CA 6
ATOM 5105 C C . CYS A 1 50 ? 10.199 -2.659 -10.124 1.00 55.34 50 CYS A C 6
ATOM 5106 O O . CYS A 1 50 ? 9.093 -2.496 -9.608 1.00 35.51 50 CYS A O 6
ATOM 5113 N N . CYS A 1 51 ? 10.971 -3.708 -9.863 1.00 43.34 51 CYS A N 6
ATOM 5114 C CA . CYS A 1 51 ? 10.556 -4.752 -8.935 1.00 73.11 51 CYS A CA 6
ATOM 5115 C C . CYS A 1 51 ? 10.304 -4.176 -7.545 1.00 4.33 51 CYS A C 6
ATOM 5116 O O . CYS A 1 51 ? 9.354 -4.562 -6.864 1.00 10.40 51 CYS A O 6
ATOM 5123 N N . ARG A 1 52 ? 11.163 -3.250 -7.130 1.00 51.32 52 ARG A N 6
ATOM 5124 C CA . ARG A 1 52 ? 11.035 -2.621 -5.821 1.00 51.52 52 ARG A CA 6
ATOM 5125 C C . ARG A 1 52 ? 9.607 -2.136 -5.588 1.00 50.33 52 ARG A C 6
ATOM 5126 O O . ARG A 1 52 ? 9.079 -2.240 -4.482 1.00 22.13 52 ARG A O 6
ATOM 5147 N N . GLU A 1 53 ? 8.989 -1.605 -6.639 1.00 32.12 53 GLU A N 6
ATOM 5148 C CA . GLU A 1 53 ? 7.623 -1.103 -6.547 1.00 72.22 53 GLU A CA 6
ATOM 5149 C C . GLU A 1 53 ? 6.699 -2.148 -5.928 1.00 24.41 53 GLU A C 6
ATOM 5150 O O . GLU A 1 53 ? 5.888 -1.838 -5.055 1.00 51.44 53 GLU A O 6
ATOM 5162 N N . CYS A 1 54 ? 6.829 -3.389 -6.386 1.00 32.13 54 CYS A N 6
ATOM 5163 C CA . CYS A 1 54 ? 6.007 -4.481 -5.879 1.00 73.30 54 CYS A CA 6
ATOM 5164 C C . CYS A 1 54 ? 6.764 -5.291 -4.831 1.00 1.05 54 CYS A C 6
ATOM 5165 O O . CYS A 1 54 ? 6.180 -6.115 -4.127 1.00 65.01 54 CYS A O 6
ATOM 5172 N N . ALA A 1 55 ? 8.067 -5.049 -4.732 1.00 63.53 55 ALA A N 6
ATOM 5173 C CA . ALA A 1 55 ? 8.904 -5.754 -3.769 1.00 2.21 55 ALA A CA 6
ATOM 5174 C C . ALA A 1 55 ? 8.480 -5.437 -2.339 1.00 23.33 55 ALA A C 6
ATOM 5175 O O . ALA A 1 55 ? 8.879 -6.123 -1.398 1.00 72.50 55 ALA A O 6
ATOM 5182 N N . GLN A 1 56 ? 7.671 -4.394 -2.183 1.00 63.32 56 GLN A N 6
ATOM 5183 C CA . GLN A 1 56 ? 7.195 -3.987 -0.867 1.00 2.04 56 GLN A CA 6
ATOM 5184 C C . GLN A 1 56 ? 6.184 -4.989 -0.319 1.00 65.31 56 GLN A C 6
ATOM 5185 O O . GLN A 1 56 ? 6.014 -5.115 0.893 1.00 70.23 56 GLN A O 6
ATOM 5199 N N . GLY A 1 57 ? 5.515 -5.701 -1.221 1.00 45.15 57 GLY A N 6
ATOM 5200 C CA . GLY A 1 57 ? 4.529 -6.683 -0.809 1.00 44.33 57 GLY A CA 6
ATOM 5201 C C . GLY A 1 57 ? 4.141 -7.622 -1.934 1.00 1.20 57 GLY A C 6
ATOM 5202 O O . GLY A 1 57 ? 2.958 -7.880 -2.156 1.00 22.03 57 GLY A O 6
ATOM 5206 N N . SER A 1 58 ? 5.139 -8.133 -2.647 1.00 65.12 58 SER A N 6
ATOM 5207 C CA . SER A 1 58 ? 4.896 -9.045 -3.759 1.00 0.20 58 SER A CA 6
ATOM 5208 C C . SER A 1 58 ? 6.211 -9.518 -4.371 1.00 52.14 58 SER A C 6
ATOM 5209 O O . SER A 1 58 ? 6.589 -10.682 -4.235 1.00 44.25 58 SER A O 6
ATOM 5217 N N . CYS A 1 59 ? 6.903 -8.607 -5.047 1.00 3.23 59 CYS A N 6
ATOM 5218 C CA . CYS A 1 59 ? 8.176 -8.928 -5.681 1.00 73.35 59 CYS A CA 6
ATOM 5219 C C . CYS A 1 59 ? 9.262 -9.161 -4.635 1.00 60.13 59 CYS A C 6
ATOM 5220 O O . CYS A 1 59 ? 9.856 -10.238 -4.572 1.00 51.43 59 CYS A O 6
ATOM 5227 N N . LYS A 1 1 ? -0.102 -2.494 -1.003 1.00 73.21 1 LYS A N 7
ATOM 5228 C CA . LYS A 1 1 ? 0.830 -2.175 -2.078 1.00 10.33 1 LYS A CA 7
ATOM 5229 C C . LYS A 1 1 ? 0.107 -2.093 -3.419 1.00 24.44 1 LYS A C 7
ATOM 5230 O O . LYS A 1 1 ? 0.536 -2.694 -4.404 1.00 42.23 1 LYS A O 7
ATOM 5249 N N . LYS A 1 2 ? -0.991 -1.346 -3.449 1.00 44.14 2 LYS A N 7
ATOM 5250 C CA . LYS A 1 2 ? -1.772 -1.183 -4.670 1.00 1.03 2 LYS A CA 7
ATOM 5251 C C . LYS A 1 2 ? -1.037 -0.299 -5.672 1.00 53.51 2 LYS A C 7
ATOM 5252 O O . LYS A 1 2 ? -1.448 -0.176 -6.826 1.00 74.22 2 LYS A O 7
ATOM 5271 N N . LYS A 1 3 ? 0.053 0.316 -5.225 1.00 33.33 3 LYS A N 7
ATOM 5272 C CA . LYS A 1 3 ? 0.847 1.187 -6.083 1.00 21.15 3 LYS A CA 7
ATOM 5273 C C . LYS A 1 3 ? 1.598 0.377 -7.134 1.00 63.13 3 LYS A C 7
ATOM 5274 O O . LYS A 1 3 ? 2.180 0.936 -8.065 1.00 32.13 3 LYS A O 7
ATOM 5293 N N . CYS A 1 4 ? 1.581 -0.943 -6.982 1.00 30.03 4 CYS A N 7
ATOM 5294 C CA . CYS A 1 4 ? 2.259 -1.831 -7.918 1.00 43.44 4 CYS A CA 7
ATOM 5295 C C . CYS A 1 4 ? 1.328 -2.232 -9.059 1.00 21.23 4 CYS A C 7
ATOM 5296 O O . CYS A 1 4 ? 1.758 -2.839 -10.039 1.00 42.54 4 CYS A O 7
ATOM 5303 N N . GLN A 1 5 ? 0.051 -1.889 -8.921 1.00 64.33 5 GLN A N 7
ATOM 5304 C CA . GLN A 1 5 ? -0.940 -2.214 -9.940 1.00 33.53 5 GLN A CA 7
ATOM 5305 C C . GLN A 1 5 ? -1.661 -0.958 -10.419 1.00 22.54 5 GLN A C 7
ATOM 5306 O O . GLN A 1 5 ? -2.817 -0.720 -10.066 1.00 23.33 5 GLN A O 7
ATOM 5320 N N . LEU A 1 6 ? -0.971 -0.158 -11.223 1.00 53.45 6 LEU A N 7
ATOM 5321 C CA . LEU A 1 6 ? -1.545 1.075 -11.751 1.00 53.32 6 LEU A CA 7
ATOM 5322 C C . LEU A 1 6 ? -1.680 1.007 -13.269 1.00 44.41 6 LEU A C 7
ATOM 5323 O O . LEU A 1 6 ? -0.979 0.255 -13.946 1.00 20.52 6 LEU A O 7
ATOM 5339 N N . PRO A 1 7 ? -2.600 1.814 -13.819 1.00 23.13 7 PRO A N 7
ATOM 5340 C CA . PRO A 1 7 ? -2.846 1.866 -15.263 1.00 24.21 7 PRO A CA 7
ATOM 5341 C C . PRO A 1 7 ? -1.689 2.503 -16.025 1.00 51.42 7 PRO A C 7
ATOM 5342 O O . PRO A 1 7 ? -0.602 2.693 -15.479 1.00 34.21 7 PRO A O 7
ATOM 5353 N N . SER A 1 8 ? -1.930 2.833 -17.290 1.00 54.01 8 SER A N 7
ATOM 5354 C CA . SER A 1 8 ? -0.907 3.447 -18.129 1.00 33.34 8 SER A CA 7
ATOM 5355 C C . SER A 1 8 ? -1.210 4.924 -18.362 1.00 20.23 8 SER A C 7
ATOM 5356 O O . SER A 1 8 ? -2.341 5.374 -18.175 1.00 45.11 8 SER A O 7
ATOM 5364 N N . ASP A 1 9 ? -0.192 5.672 -18.771 1.00 4.35 9 ASP A N 7
ATOM 5365 C CA . ASP A 1 9 ? -0.347 7.099 -19.031 1.00 32.23 9 ASP A CA 7
ATOM 5366 C C . ASP A 1 9 ? 0.971 7.715 -19.489 1.00 61.51 9 ASP A C 7
ATOM 5367 O O . ASP A 1 9 ? 1.968 7.682 -18.767 1.00 53.31 9 ASP A O 7
ATOM 5376 N N . VAL A 1 10 ? 0.969 8.274 -20.695 1.00 4.32 10 VAL A N 7
ATOM 5377 C CA . VAL A 1 10 ? 2.165 8.898 -21.250 1.00 72.40 10 VAL A CA 7
ATOM 5378 C C . VAL A 1 10 ? 2.045 10.417 -21.244 1.00 45.41 10 VAL A C 7
ATOM 5379 O O . VAL A 1 10 ? 3.035 11.128 -21.070 1.00 33.44 10 VAL A O 7
ATOM 5392 N N . GLY A 1 11 ? 0.826 10.911 -21.436 1.00 34.33 11 GLY A N 7
ATOM 5393 C CA . GLY A 1 11 ? 0.599 12.344 -21.449 1.00 33.05 11 GLY A CA 7
ATOM 5394 C C . GLY A 1 11 ? 1.497 13.065 -22.434 1.00 24.42 11 GLY A C 7
ATOM 5395 O O . GLY A 1 11 ? 2.249 12.433 -23.177 1.00 52.33 11 GLY A O 7
ATOM 5399 N N . LYS A 1 12 ? 1.420 14.391 -22.442 1.00 23.02 12 LYS A N 7
ATOM 5400 C CA . LYS A 1 12 ? 2.232 15.200 -23.343 1.00 64.32 12 LYS A CA 7
ATOM 5401 C C . LYS A 1 12 ? 3.598 15.494 -22.730 1.00 34.34 12 LYS A C 7
ATOM 5402 O O . LYS A 1 12 ? 3.767 15.436 -21.512 1.00 42.35 12 LYS A O 7
ATOM 5421 N N . GLY A 1 13 ? 4.569 15.810 -23.581 1.00 54.21 13 GLY A N 7
ATOM 5422 C CA . GLY A 1 13 ? 5.906 16.110 -23.103 1.00 73.13 13 GLY A CA 7
ATOM 5423 C C . GLY A 1 13 ? 6.956 15.954 -24.185 1.00 24.34 13 GLY A C 7
ATOM 5424 O O . GLY A 1 13 ? 6.678 15.421 -25.259 1.00 42.02 13 GLY A O 7
ATOM 5428 N N . LYS A 1 14 ? 8.168 16.420 -23.902 1.00 51.40 14 LYS A N 7
ATOM 5429 C CA . LYS A 1 14 ? 9.265 16.331 -24.858 1.00 60.02 14 LYS A CA 7
ATOM 5430 C C . LYS A 1 14 ? 10.246 15.233 -24.459 1.00 41.24 14 LYS A C 7
ATOM 5431 O O . LYS A 1 14 ? 11.094 14.827 -25.254 1.00 32.04 14 LYS A O 7
ATOM 5450 N N . ALA A 1 15 ? 10.124 14.756 -23.225 1.00 12.41 15 ALA A N 7
ATOM 5451 C CA . ALA A 1 15 ? 10.998 13.703 -22.723 1.00 15.33 15 ALA A CA 7
ATOM 5452 C C . ALA A 1 15 ? 10.642 12.355 -23.340 1.00 25.34 15 ALA A C 7
ATOM 5453 O O . ALA A 1 15 ? 9.829 11.608 -22.796 1.00 70.32 15 ALA A O 7
ATOM 5460 N N . SER A 1 16 ? 11.257 12.050 -24.478 1.00 22.30 16 SER A N 7
ATOM 5461 C CA . SER A 1 16 ? 11.002 10.792 -25.171 1.00 43.53 16 SER A CA 7
ATOM 5462 C C . SER A 1 16 ? 11.888 9.679 -24.621 1.00 3.12 16 SER A C 7
ATOM 5463 O O . SER A 1 16 ? 12.841 9.249 -25.271 1.00 51.05 16 SER A O 7
ATOM 5471 N N . PHE A 1 17 ? 11.567 9.217 -23.417 1.00 61.31 17 PHE A N 7
ATOM 5472 C CA . PHE A 1 17 ? 12.334 8.154 -22.777 1.00 35.11 17 PHE A CA 7
ATOM 5473 C C . PHE A 1 17 ? 11.416 7.028 -22.309 1.00 22.10 17 PHE A C 7
ATOM 5474 O O . PHE A 1 17 ? 10.215 7.226 -22.121 1.00 44.51 17 PHE A O 7
ATOM 5491 N N . THR A 1 18 ? 11.991 5.843 -22.123 1.00 15.42 18 THR A N 7
ATOM 5492 C CA . THR A 1 18 ? 11.226 4.685 -21.679 1.00 21.31 18 THR A CA 7
ATOM 5493 C C . THR A 1 18 ? 11.567 4.320 -20.239 1.00 11.14 18 THR A C 7
ATOM 5494 O O . THR A 1 18 ? 12.737 4.284 -19.858 1.00 21.51 18 THR A O 7
ATOM 5505 N N . ARG A 1 19 ? 10.538 4.051 -19.442 1.00 32.50 19 ARG A N 7
ATOM 5506 C CA . ARG A 1 19 ? 10.729 3.689 -18.043 1.00 1.04 19 ARG A CA 7
ATOM 5507 C C . ARG A 1 19 ? 10.183 2.292 -17.762 1.00 62.15 19 ARG A C 7
ATOM 5508 O O . ARG A 1 19 ? 9.347 1.780 -18.508 1.00 1.15 19 ARG A O 7
ATOM 5529 N N . TYR A 1 20 ? 10.662 1.681 -16.685 1.00 31.33 20 TYR A N 7
ATOM 5530 C CA . TYR A 1 20 ? 10.224 0.342 -16.308 1.00 25.22 20 TYR A CA 7
ATOM 5531 C C . TYR A 1 20 ? 9.080 0.406 -15.301 1.00 21.11 20 TYR A C 7
ATOM 5532 O O . TYR A 1 20 ? 8.926 1.392 -14.580 1.00 44.55 20 TYR A O 7
ATOM 5550 N N . TYR A 1 21 ? 8.280 -0.653 -15.257 1.00 30.53 21 TYR A N 7
ATOM 5551 C CA . TYR A 1 21 ? 7.148 -0.719 -14.340 1.00 50.41 21 TYR A CA 7
ATOM 5552 C C . TYR A 1 21 ? 6.778 -2.167 -14.034 1.00 14.42 21 TYR A C 7
ATOM 5553 O O . TYR A 1 21 ? 6.862 -3.037 -14.900 1.00 73.41 21 TYR A O 7
ATOM 5571 N N . TYR A 1 22 ? 6.367 -2.416 -12.795 1.00 52.34 22 TYR A N 7
ATOM 5572 C CA . TYR A 1 22 ? 5.985 -3.758 -12.372 1.00 53.34 22 TYR A CA 7
ATOM 5573 C C . TYR A 1 22 ? 4.486 -3.837 -12.100 1.00 74.04 22 TYR A C 7
ATOM 5574 O O . TYR A 1 22 ? 3.910 -2.950 -11.472 1.00 32.01 22 TYR A O 7
ATOM 5592 N N . ASN A 1 23 ? 3.860 -4.908 -12.579 1.00 11.32 23 ASN A N 7
ATOM 5593 C CA . ASN A 1 23 ? 2.428 -5.105 -12.388 1.00 15.30 23 ASN A CA 7
ATOM 5594 C C . ASN A 1 23 ? 2.146 -6.457 -11.740 1.00 0.22 23 ASN A C 7
ATOM 5595 O O . ASN A 1 23 ? 2.909 -7.407 -11.908 1.00 61.33 23 ASN A O 7
ATOM 5606 N N . GLU A 1 24 ? 1.045 -6.534 -10.999 1.00 31.11 24 GLU A N 7
ATOM 5607 C CA . GLU A 1 24 ? 0.663 -7.770 -10.326 1.00 3.14 24 GLU A CA 7
ATOM 5608 C C . GLU A 1 24 ? -0.154 -8.665 -11.253 1.00 45.01 24 GLU A C 7
ATOM 5609 O O . GLU A 1 24 ? -0.033 -8.584 -12.475 1.00 1.41 24 GLU A O 7
ATOM 5621 N N . GLU A 1 25 ? -0.984 -9.519 -10.662 1.00 41.52 25 GLU A N 7
ATOM 5622 C CA . GLU A 1 25 ? -1.819 -10.430 -11.436 1.00 14.25 25 GLU A CA 7
ATOM 5623 C C . GLU A 1 25 ? -0.969 -11.484 -12.138 1.00 62.01 25 GLU A C 7
ATOM 5624 O O . GLU A 1 25 ? -1.474 -12.274 -12.936 1.00 1.04 25 GLU A O 7
ATOM 5636 N N . SER A 1 26 ? 0.326 -11.489 -11.836 1.00 53.12 26 SER A N 7
ATOM 5637 C CA . SER A 1 26 ? 1.248 -12.442 -12.441 1.00 61.44 26 SER A CA 7
ATOM 5638 C C . SER A 1 26 ? 2.682 -12.168 -11.998 1.00 12.33 26 SER A C 7
ATOM 5639 O O . SER A 1 26 ? 3.512 -13.074 -11.947 1.00 44.14 26 SER A O 7
ATOM 5647 N N . GLY A 1 27 ? 2.965 -10.909 -11.676 1.00 55.25 27 GLY A N 7
ATOM 5648 C CA . GLY A 1 27 ? 4.298 -10.536 -11.241 1.00 53.33 27 GLY A CA 7
ATOM 5649 C C . GLY A 1 27 ? 5.267 -10.395 -12.398 1.00 61.31 27 GLY A C 7
ATOM 5650 O O . GLY A 1 27 ? 6.270 -11.107 -12.468 1.00 53.50 27 GLY A O 7
ATOM 5654 N N . LYS A 1 28 ? 4.968 -9.477 -13.310 1.00 43.42 28 LYS A N 7
ATOM 5655 C CA . LYS A 1 2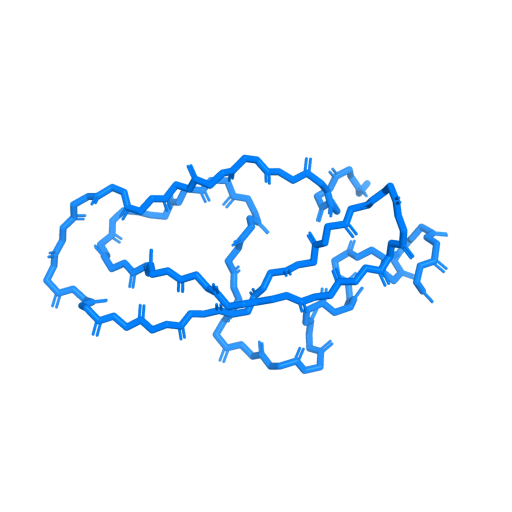8 ? 5.820 -9.244 -14.471 1.00 31.52 28 LYS A CA 7
ATOM 5656 C C . LYS A 1 28 ? 6.238 -7.780 -14.555 1.00 15.20 28 LYS A C 7
ATOM 5657 O O . LYS A 1 28 ? 5.670 -6.922 -13.878 1.00 53.14 28 LYS A O 7
ATOM 5676 N N . CYS A 1 29 ? 7.232 -7.500 -15.390 1.00 62.05 29 CYS A N 7
ATOM 5677 C CA . CYS A 1 29 ? 7.725 -6.139 -15.565 1.00 25.25 29 CYS A CA 7
ATOM 5678 C C . CYS A 1 29 ? 7.862 -5.795 -17.045 1.00 32.31 29 CYS A C 7
ATOM 5679 O O . CYS A 1 29 ? 8.188 -6.654 -17.864 1.00 3.32 29 CYS A O 7
ATOM 5686 N N . GLU A 1 30 ? 7.609 -4.534 -17.379 1.00 45.44 30 GLU A N 7
ATOM 5687 C CA . GLU A 1 30 ? 7.704 -4.077 -18.761 1.00 13.20 30 GLU A CA 7
ATOM 5688 C C . GLU A 1 30 ? 8.197 -2.634 -18.825 1.00 31.14 30 GLU A C 7
ATOM 5689 O O . GLU A 1 30 ? 8.565 -2.046 -17.807 1.00 53.52 30 GLU A O 7
ATOM 5701 N N . THR A 1 31 ? 8.203 -2.069 -20.028 1.00 74.31 31 THR A N 7
ATOM 5702 C CA . THR A 1 31 ? 8.652 -0.697 -20.226 1.00 73.02 31 THR A CA 7
ATOM 5703 C C . THR A 1 31 ? 7.563 0.149 -20.877 1.00 5.22 31 THR A C 7
ATOM 5704 O O . THR A 1 31 ? 6.758 -0.353 -21.661 1.00 44.04 31 THR A O 7
ATOM 5715 N N . PHE A 1 32 ? 7.545 1.436 -20.547 1.00 12.32 32 PHE A N 7
ATOM 5716 C CA . PHE A 1 32 ? 6.554 2.353 -21.099 1.00 63.14 32 PHE A CA 7
ATOM 5717 C C . PHE A 1 32 ? 7.185 3.704 -21.425 1.00 62.53 32 PHE A C 7
ATOM 5718 O O . PHE A 1 32 ? 8.263 4.033 -20.929 1.00 32.02 32 PHE A O 7
ATOM 5735 N N . ILE A 1 33 ? 6.506 4.480 -22.263 1.00 4.00 33 ILE A N 7
ATOM 5736 C CA . ILE A 1 33 ? 7.000 5.794 -22.655 1.00 55.50 33 ILE A CA 7
ATOM 5737 C C . ILE A 1 33 ? 6.495 6.876 -21.706 1.00 3.31 33 ILE A C 7
ATOM 5738 O O . ILE A 1 33 ? 5.294 6.993 -21.463 1.00 51.11 33 ILE A O 7
ATOM 5754 N N . TYR A 1 34 ? 7.421 7.666 -21.173 1.00 51.33 34 TYR A N 7
ATOM 5755 C CA . TYR A 1 34 ? 7.071 8.739 -20.250 1.00 13.10 34 TYR A CA 7
ATOM 5756 C C . TYR A 1 34 ? 7.777 10.037 -20.630 1.00 24.25 34 TYR A C 7
ATOM 5757 O O . TYR A 1 34 ? 8.978 10.048 -20.896 1.00 43.24 34 TYR A O 7
ATOM 5775 N N . GLY A 1 35 ? 7.021 11.131 -20.651 1.00 24.54 35 GLY A N 7
ATOM 5776 C CA . GLY A 1 35 ? 7.591 12.419 -20.998 1.00 10.42 35 GLY A CA 7
ATOM 5777 C C . GLY A 1 35 ? 6.651 13.569 -20.694 1.00 3.32 35 GLY A C 7
ATOM 5778 O O . GLY A 1 35 ? 5.501 13.573 -21.131 1.00 65.21 35 GLY A O 7
ATOM 5782 N N . GLY A 1 36 ? 7.141 14.549 -19.940 1.00 24.22 36 GLY A N 7
ATOM 5783 C CA . GLY A 1 36 ? 6.323 15.695 -19.589 1.00 4.01 36 GLY A CA 7
ATOM 5784 C C . GLY A 1 36 ? 5.396 15.411 -18.424 1.00 72.43 36 GLY A C 7
ATOM 5785 O O . GLY A 1 36 ? 5.808 15.463 -17.266 1.00 21.35 36 GLY A O 7
ATOM 5789 N N . VAL A 1 37 ? 4.138 15.110 -18.731 1.00 52.14 37 VAL A N 7
ATOM 5790 C CA . VAL A 1 37 ? 3.148 14.817 -17.701 1.00 65.03 37 VAL A CA 7
ATOM 5791 C C . VAL A 1 37 ? 3.278 13.380 -17.208 1.00 0.31 37 VAL A C 7
ATOM 5792 O O . VAL A 1 37 ? 3.311 12.441 -18.002 1.00 21.15 37 VAL A O 7
ATOM 5805 N N . GLY A 1 38 ? 3.351 13.217 -15.890 1.00 74.03 38 GLY A N 7
ATOM 5806 C CA . GLY A 1 38 ? 3.475 11.891 -15.313 1.00 3.51 38 GLY A CA 7
ATOM 5807 C C . GLY A 1 38 ? 2.157 11.363 -14.784 1.00 12.23 38 GLY A C 7
ATOM 5808 O O . GLY A 1 38 ? 1.441 12.064 -14.070 1.00 54.22 38 GLY A O 7
ATOM 5812 N N . GLY A 1 39 ? 1.834 10.122 -15.136 1.00 11.24 39 GLY A N 7
ATOM 5813 C CA . GLY A 1 39 ? 0.592 9.522 -14.684 1.00 1.32 39 GLY A CA 7
ATOM 5814 C C . GLY A 1 39 ? 0.820 8.281 -13.844 1.00 54.02 39 GLY A C 7
ATOM 5815 O O . GLY A 1 39 ? 1.780 7.544 -14.062 1.00 21.10 39 GLY A O 7
ATOM 5819 N N . ASN A 1 40 ? -0.066 8.050 -12.880 1.00 43.21 40 ASN A N 7
ATOM 5820 C CA . ASN A 1 40 ? 0.045 6.890 -12.003 1.00 13.32 40 ASN A CA 7
ATOM 5821 C C . ASN A 1 40 ? 1.448 6.787 -11.412 1.00 75.41 40 ASN A C 7
ATOM 5822 O O . ASN A 1 40 ? 2.247 7.716 -11.519 1.00 3.24 40 ASN A O 7
ATOM 5833 N N . SER A 1 41 ? 1.739 5.649 -10.790 1.00 30.22 41 SER A N 7
ATOM 5834 C CA . SER A 1 41 ? 3.044 5.424 -10.179 1.00 50.12 41 SER A CA 7
ATOM 5835 C C . SER A 1 41 ? 3.770 4.268 -10.860 1.00 45.11 41 SER A C 7
ATOM 5836 O O . SER A 1 41 ? 4.750 3.741 -10.335 1.00 43.31 41 SER A O 7
ATOM 5844 N N . ASN A 1 42 ? 3.282 3.879 -12.033 1.00 54.23 42 ASN A N 7
ATOM 5845 C CA . ASN A 1 42 ? 3.883 2.785 -12.787 1.00 41.22 42 ASN A CA 7
ATOM 5846 C C . ASN A 1 42 ? 4.989 3.300 -13.703 1.00 64.43 42 ASN A C 7
ATOM 5847 O O . ASN A 1 42 ? 5.064 2.926 -14.873 1.00 41.10 42 ASN A O 7
ATOM 5858 N N . ASN A 1 43 ? 5.847 4.159 -13.162 1.00 32.31 43 ASN A N 7
ATOM 5859 C CA . ASN A 1 43 ? 6.950 4.725 -13.930 1.00 74.33 43 ASN A CA 7
ATOM 5860 C C . ASN A 1 43 ? 8.220 4.796 -13.088 1.00 34.31 43 ASN A C 7
ATOM 5861 O O . ASN A 1 43 ? 8.219 5.352 -11.990 1.00 14.24 43 ASN A O 7
ATOM 5872 N N . PHE A 1 44 ? 9.302 4.229 -13.610 1.00 60.32 44 PHE A N 7
ATOM 5873 C CA . PHE A 1 44 ? 10.579 4.227 -12.907 1.00 3.15 44 PHE A CA 7
ATOM 5874 C C . PHE A 1 44 ? 11.741 4.360 -13.887 1.00 53.23 44 PHE A C 7
ATOM 5875 O O . PHE A 1 44 ? 11.903 3.539 -14.790 1.00 70.55 44 PHE A O 7
ATOM 5892 N N . LEU A 1 45 ? 12.546 5.401 -13.703 1.00 72.35 45 LEU A N 7
ATOM 5893 C CA . LEU A 1 45 ? 13.693 5.643 -14.572 1.00 12.34 45 LEU A CA 7
ATOM 5894 C C . LEU A 1 45 ? 14.776 4.592 -14.349 1.00 52.54 45 LEU A C 7
ATOM 5895 O O . LEU A 1 45 ? 15.791 4.573 -15.047 1.00 12.43 45 LEU A O 7
ATOM 5911 N N . THR A 1 46 ? 14.553 3.717 -13.374 1.00 74.12 46 THR A N 7
ATOM 5912 C CA . THR A 1 46 ? 15.508 2.662 -13.061 1.00 2.14 46 THR A CA 7
ATOM 5913 C C . THR A 1 46 ? 14.957 1.291 -13.437 1.00 3.42 46 THR A C 7
ATOM 5914 O O . THR A 1 46 ? 13.748 1.063 -13.392 1.00 63.14 46 THR A O 7
ATOM 5925 N N . LYS A 1 47 ? 15.851 0.381 -13.807 1.00 24.12 47 LYS A N 7
ATOM 5926 C CA . LYS A 1 47 ? 15.456 -0.969 -14.189 1.00 73.43 47 LYS A CA 7
ATOM 5927 C C . LYS A 1 47 ? 15.154 -1.817 -12.958 1.00 33.22 47 LYS A C 7
ATOM 5928 O O . LYS A 1 47 ? 14.011 -2.213 -12.732 1.00 31.44 47 LYS A O 7
ATOM 5947 N N . GLU A 1 48 ? 16.185 -2.090 -12.165 1.00 64.00 48 GLU A N 7
ATOM 5948 C CA . GLU A 1 48 ? 16.028 -2.890 -10.956 1.00 63.43 48 GLU A CA 7
ATOM 5949 C C . GLU A 1 48 ? 14.901 -2.345 -10.085 1.00 53.50 48 GLU A C 7
ATOM 5950 O O . GLU A 1 48 ? 14.096 -3.104 -9.545 1.00 0.21 48 GLU A O 7
ATOM 5962 N N . ASP A 1 49 ? 14.850 -1.024 -9.953 1.00 12.32 49 ASP A N 7
ATOM 5963 C CA . ASP A 1 49 ? 13.821 -0.375 -9.148 1.00 3.11 49 ASP A CA 7
ATOM 5964 C C . ASP A 1 49 ? 12.439 -0.924 -9.487 1.00 60.01 49 ASP A C 7
ATOM 5965 O O . ASP A 1 49 ? 11.560 -0.995 -8.628 1.00 74.40 49 ASP A O 7
ATOM 5974 N N . CYS A 1 50 ? 12.254 -1.310 -10.745 1.00 34.00 50 CYS A N 7
ATOM 5975 C CA . CYS A 1 50 ? 10.979 -1.851 -11.199 1.00 75.33 50 CYS A CA 7
ATOM 5976 C C . CYS A 1 50 ? 10.426 -2.859 -10.195 1.00 5.21 50 CYS A C 7
ATOM 5977 O O . CYS A 1 50 ? 9.314 -2.703 -9.690 1.00 23.12 50 CYS A O 7
ATOM 5984 N N . CYS A 1 51 ? 11.212 -3.892 -9.910 1.00 34.24 51 CYS A N 7
ATOM 5985 C CA . CYS A 1 51 ? 10.803 -4.926 -8.966 1.00 61.03 51 CYS A CA 7
ATOM 5986 C C . CYS A 1 51 ? 10.581 -4.337 -7.576 1.00 55.13 51 CYS A C 7
ATOM 5987 O O . CYS A 1 51 ? 9.689 -4.767 -6.844 1.00 63.10 51 CYS A O 7
ATOM 5994 N N . ARG A 1 52 ? 11.397 -3.350 -7.220 1.00 74.23 52 ARG A N 7
ATOM 5995 C CA . ARG A 1 52 ? 11.290 -2.702 -5.919 1.00 32.54 52 ARG A CA 7
ATOM 5996 C C . ARG A 1 52 ? 9.846 -2.307 -5.625 1.00 34.11 52 ARG A C 7
ATOM 5997 O O . ARG A 1 52 ? 9.384 -2.406 -4.489 1.00 22.45 52 ARG A O 7
ATOM 6018 N N . GLU A 1 53 ? 9.139 -1.858 -6.657 1.00 74.34 53 GLU A N 7
ATOM 6019 C CA . GLU A 1 53 ? 7.748 -1.447 -6.509 1.00 14.23 53 GLU A CA 7
ATOM 6020 C C . GLU A 1 53 ? 6.921 -2.550 -5.854 1.00 11.22 53 GLU A C 7
ATOM 6021 O O . GLU A 1 53 ? 6.083 -2.285 -4.991 1.00 44.50 53 GLU A O 7
ATOM 6033 N N . CYS A 1 54 ? 7.162 -3.788 -6.271 1.00 20.34 54 CYS A N 7
ATOM 6034 C CA . CYS A 1 54 ? 6.441 -4.933 -5.727 1.00 13.40 54 CYS A CA 7
ATOM 6035 C C . CYS A 1 54 ? 7.344 -5.765 -4.821 1.00 51.41 54 CYS A C 7
ATOM 6036 O O . CYS A 1 54 ? 6.929 -6.795 -4.291 1.00 0.44 54 CYS A O 7
ATOM 6043 N N . ALA A 1 55 ? 8.581 -5.310 -4.649 1.00 53.30 55 ALA A N 7
ATOM 6044 C CA . ALA A 1 55 ? 9.542 -6.010 -3.806 1.00 52.11 55 ALA A CA 7
ATOM 6045 C C . ALA A 1 55 ? 9.212 -5.826 -2.329 1.00 24.25 55 ALA A C 7
ATOM 6046 O O . ALA A 1 55 ? 9.618 -6.629 -1.489 1.00 24.20 55 ALA A O 7
ATOM 6053 N N . GLN A 1 56 ? 8.475 -4.765 -2.019 1.00 2.51 56 GLN A N 7
ATOM 6054 C CA . GLN A 1 56 ? 8.093 -4.476 -0.642 1.00 1.23 56 GLN A CA 7
ATOM 6055 C C . GLN A 1 56 ? 7.027 -5.453 -0.156 1.00 40.54 56 GLN A C 7
ATOM 6056 O O . GLN A 1 56 ? 6.743 -5.535 1.038 1.00 45.51 56 GLN A O 7
ATOM 6070 N N . GLY A 1 57 ? 6.439 -6.192 -1.092 1.00 14.21 57 GLY A N 7
ATOM 6071 C CA . GLY A 1 57 ? 5.410 -7.153 -0.740 1.00 12.13 57 GLY A CA 7
ATOM 6072 C C . GLY A 1 57 ? 5.889 -8.586 -0.861 1.00 1.25 57 GLY A C 7
ATOM 6073 O O . GLY A 1 57 ? 5.392 -9.474 -0.169 1.00 74.40 57 GLY A O 7
ATOM 6077 N N . SER A 1 58 ? 6.857 -8.812 -1.743 1.00 3.13 58 SER A N 7
ATOM 6078 C CA . SER A 1 58 ? 7.400 -10.148 -1.956 1.00 62.41 58 SER A CA 7
ATOM 6079 C C . SER A 1 58 ? 8.794 -10.076 -2.572 1.00 60.54 58 SER A C 7
ATOM 6080 O O . SER A 1 58 ? 9.791 -10.385 -1.919 1.00 62.43 58 SER A O 7
ATOM 6088 N N . CYS A 1 59 ? 8.855 -9.667 -3.835 1.00 3.51 59 CYS A N 7
ATOM 6089 C CA . CYS A 1 59 ? 10.125 -9.554 -4.542 1.00 42.30 59 CYS A CA 7
ATOM 6090 C C . CYS A 1 59 ? 11.147 -8.788 -3.706 1.00 51.13 59 CYS A C 7
ATOM 6091 O O . CYS A 1 59 ? 12.133 -9.358 -3.239 1.00 42.24 59 CYS A O 7
ATOM 6098 N N . LYS A 1 1 ? 0.644 -1.232 -0.410 1.00 0.14 1 LYS A N 8
ATOM 6099 C CA . LYS A 1 1 ? 1.419 -0.747 -1.545 1.00 42.33 1 LYS A CA 8
ATOM 6100 C C . LYS A 1 1 ? 0.788 -1.186 -2.862 1.00 72.15 1 LYS A C 8
ATOM 6101 O O . LYS A 1 1 ? 1.431 -1.840 -3.684 1.00 31.44 1 LYS A O 8
ATOM 6120 N N . LYS A 1 2 ? -0.475 -0.821 -3.059 1.00 23.42 2 LYS A N 8
ATOM 6121 C CA . LYS A 1 2 ? -1.193 -1.175 -4.277 1.00 71.14 2 LYS A CA 8
ATOM 6122 C C . LYS A 1 2 ? -0.713 -0.334 -5.456 1.00 23.03 2 LYS A C 8
ATOM 6123 O O . LYS A 1 2 ? -1.094 -0.576 -6.601 1.00 63.32 2 LYS A O 8
ATOM 6142 N N . LYS A 1 3 ? 0.127 0.655 -5.168 1.00 20.43 3 LYS A N 8
ATOM 6143 C CA . LYS A 1 3 ? 0.662 1.530 -6.203 1.00 45.42 3 LYS A CA 8
ATOM 6144 C C . LYS A 1 3 ? 1.372 0.723 -7.285 1.00 63.12 3 LYS A C 8
ATOM 6145 O O . LYS A 1 3 ? 1.472 1.157 -8.433 1.00 72.24 3 LYS A O 8
ATOM 6164 N N . CYS A 1 4 ? 1.863 -0.454 -6.912 1.00 63.24 4 CYS A N 8
ATOM 6165 C CA . CYS A 1 4 ? 2.563 -1.323 -7.851 1.00 20.34 4 CYS A CA 8
ATOM 6166 C C . CYS A 1 4 ? 1.606 -1.865 -8.908 1.00 55.23 4 CYS A C 8
ATOM 6167 O O . CYS A 1 4 ? 2.032 -2.333 -9.963 1.00 70.24 4 CYS A O 8
ATOM 6174 N N . GLN A 1 5 ? 0.311 -1.796 -8.617 1.00 34.22 5 GLN A N 8
ATOM 6175 C CA . GLN A 1 5 ? -0.707 -2.280 -9.543 1.00 1.15 5 GLN A CA 8
ATOM 6176 C C . GLN A 1 5 ? -1.434 -1.116 -10.209 1.00 21.43 5 GLN A C 8
ATOM 6177 O O . GLN A 1 5 ? -2.585 -0.822 -9.884 1.00 0.13 5 GLN A O 8
ATOM 6191 N N . LEU A 1 6 ? -0.755 -0.458 -11.142 1.00 14.23 6 LEU A N 8
ATOM 6192 C CA . LEU A 1 6 ? -1.337 0.675 -11.854 1.00 63.33 6 LEU A CA 8
ATOM 6193 C C . LEU A 1 6 ? -1.375 0.411 -13.356 1.00 40.43 6 LEU A C 8
ATOM 6194 O O . LEU A 1 6 ? -0.524 -0.284 -13.911 1.00 71.04 6 LEU A O 8
ATOM 6210 N N . PRO A 1 7 ? -2.384 0.981 -14.032 1.00 10.34 7 PRO A N 8
ATOM 6211 C CA . PRO A 1 7 ? -2.556 0.825 -15.479 1.00 20.20 7 PRO A CA 8
ATOM 6212 C C . PRO A 1 7 ? -1.480 1.558 -16.273 1.00 54.12 7 PRO A C 8
ATOM 6213 O O . PRO A 1 7 ? -0.492 2.028 -15.710 1.00 63.03 7 PRO A O 8
ATOM 6224 N N . SER A 1 8 ? -1.680 1.653 -17.584 1.00 32.41 8 SER A N 8
ATOM 6225 C CA . SER A 1 8 ? -0.725 2.326 -18.456 1.00 52.20 8 SER A CA 8
ATOM 6226 C C . SER A 1 8 ? -0.818 3.841 -18.296 1.00 60.32 8 SER A C 8
ATOM 6227 O O . SER A 1 8 ? -1.753 4.355 -17.682 1.00 3.02 8 SER A O 8
ATOM 6235 N N . ASP A 1 9 ? 0.158 4.549 -18.854 1.00 21.35 9 ASP A N 8
ATOM 6236 C CA . ASP A 1 9 ? 0.188 6.005 -18.775 1.00 34.43 9 ASP A CA 8
ATOM 6237 C C . ASP A 1 9 ? 1.378 6.567 -19.545 1.00 25.51 9 ASP A C 8
ATOM 6238 O O . ASP A 1 9 ? 2.522 6.176 -19.312 1.00 24.23 9 ASP A O 8
ATOM 6247 N N . VAL A 1 10 ? 1.102 7.485 -20.465 1.00 14.32 10 VAL A N 8
ATOM 6248 C CA . VAL A 1 10 ? 2.150 8.101 -21.270 1.00 13.22 10 VAL A CA 8
ATOM 6249 C C . VAL A 1 10 ? 2.179 9.612 -21.071 1.00 11.41 10 VAL A C 8
ATOM 6250 O O . VAL A 1 10 ? 3.232 10.241 -21.166 1.00 10.33 10 VAL A O 8
ATOM 6263 N N . GLY A 1 11 ? 1.014 10.190 -20.794 1.00 12.13 11 GLY A N 8
ATOM 6264 C CA . GLY A 1 11 ? 0.928 11.624 -20.585 1.00 73.31 11 GLY A CA 8
ATOM 6265 C C . GLY A 1 11 ? 1.354 12.414 -21.806 1.00 72.14 11 GLY A C 8
ATOM 6266 O O . GLY A 1 11 ? 1.354 11.895 -22.923 1.00 20.53 11 GLY A O 8
ATOM 6270 N N . LYS A 1 12 ? 1.717 13.675 -21.596 1.00 73.33 12 LYS A N 8
ATOM 6271 C CA . LYS A 1 12 ? 2.147 14.540 -22.688 1.00 72.35 12 LYS A CA 8
ATOM 6272 C C . LYS A 1 12 ? 3.574 15.029 -22.465 1.00 0.40 12 LYS A C 8
ATOM 6273 O O . LYS A 1 12 ? 4.039 15.119 -21.330 1.00 1.34 12 LYS A O 8
ATOM 6292 N N . GLY A 1 13 ? 4.264 15.346 -23.557 1.00 1.35 13 GLY A N 8
ATOM 6293 C CA . GLY A 1 13 ? 5.631 15.824 -23.457 1.00 53.44 13 GLY A CA 8
ATOM 6294 C C . GLY A 1 13 ? 6.451 15.495 -24.689 1.00 10.02 13 GLY A C 8
ATOM 6295 O O . GLY A 1 13 ? 6.061 14.652 -25.497 1.00 53.42 13 GLY A O 8
ATOM 6299 N N . LYS A 1 14 ? 7.591 16.162 -24.834 1.00 51.02 14 LYS A N 8
ATOM 6300 C CA . LYS A 1 14 ? 8.469 15.937 -25.976 1.00 43.00 14 LYS A CA 8
ATOM 6301 C C . LYS A 1 14 ? 9.729 15.187 -25.554 1.00 73.12 14 LYS A C 8
ATOM 6302 O O . LYS A 1 14 ? 10.723 15.167 -26.279 1.00 53.13 14 LYS A O 8
ATOM 6321 N N . ALA A 1 15 ? 9.678 14.570 -24.378 1.00 45.01 15 ALA A N 8
ATOM 6322 C CA . ALA A 1 15 ? 10.814 13.816 -23.862 1.00 60.21 15 ALA A CA 8
ATOM 6323 C C . ALA A 1 15 ? 10.672 12.329 -24.172 1.00 2.41 15 ALA A C 8
ATOM 6324 O O . ALA A 1 15 ? 9.980 11.601 -23.461 1.00 70.22 15 ALA A O 8
ATOM 6331 N N . SER A 1 16 ? 11.332 11.886 -25.237 1.00 53.24 16 SER A N 8
ATOM 6332 C CA . SER A 1 16 ? 11.275 10.487 -25.644 1.00 22.11 16 SER A CA 8
ATOM 6333 C C . SER A 1 16 ? 12.119 9.618 -24.717 1.00 64.51 16 SER A C 8
ATOM 6334 O O . SER A 1 16 ? 13.191 9.144 -25.096 1.00 52.04 16 SER A O 8
ATOM 6342 N N . PHE A 1 17 ? 11.629 9.412 -23.499 1.00 73.24 17 PHE A N 8
ATOM 6343 C CA . PHE A 1 17 ? 12.337 8.600 -22.517 1.00 3.44 17 PHE A CA 8
ATOM 6344 C C . PHE A 1 17 ? 11.519 7.370 -22.136 1.00 65.41 17 PHE A C 8
ATOM 6345 O O . PHE A 1 17 ? 10.290 7.380 -22.206 1.00 10.21 17 PHE A O 8
ATOM 6362 N N . THR A 1 18 ? 12.211 6.308 -21.733 1.00 42.04 18 THR A N 8
ATOM 6363 C CA . THR A 1 18 ? 11.551 5.069 -21.344 1.00 21.45 18 THR A CA 8
ATOM 6364 C C . THR A 1 18 ? 11.643 4.847 -19.838 1.00 75.01 18 THR A C 8
ATOM 6365 O O . THR A 1 18 ? 12.700 5.034 -19.237 1.00 3.43 18 THR A O 8
ATOM 6376 N N . ARG A 1 19 ? 10.528 4.447 -19.235 1.00 21.51 19 ARG A N 8
ATOM 6377 C CA . ARG A 1 19 ? 10.483 4.200 -17.799 1.00 20.23 19 ARG A CA 8
ATOM 6378 C C . ARG A 1 19 ? 10.108 2.750 -17.508 1.00 22.43 19 ARG A C 8
ATOM 6379 O O . ARG A 1 19 ? 9.979 1.936 -18.422 1.00 72.44 19 ARG A O 8
ATOM 6400 N N . TYR A 1 20 ? 9.936 2.434 -16.229 1.00 72.10 20 TYR A N 8
ATOM 6401 C CA . TYR A 1 20 ? 9.579 1.081 -15.817 1.00 52.51 20 TYR A CA 8
ATOM 6402 C C . TYR A 1 20 ? 8.157 1.037 -15.266 1.00 52.32 20 TYR A C 8
ATOM 6403 O O . TYR A 1 20 ? 7.640 2.038 -14.770 1.00 14.40 20 TYR A O 8
ATOM 6421 N N . TYR A 1 21 ? 7.531 -0.131 -15.357 1.00 55.41 21 TYR A N 8
ATOM 6422 C CA . TYR A 1 21 ? 6.168 -0.307 -14.870 1.00 14.10 21 TYR A CA 8
ATOM 6423 C C . TYR A 1 21 ? 5.902 -1.766 -14.512 1.00 15.23 21 TYR A C 8
ATOM 6424 O O . TYR A 1 21 ? 6.196 -2.672 -15.292 1.00 33.15 21 TYR A O 8
ATOM 6442 N N . TYR A 1 22 ? 5.343 -1.984 -13.327 1.00 35.43 22 TYR A N 8
ATOM 6443 C CA . TYR A 1 22 ? 5.038 -3.333 -12.863 1.00 14.44 22 TYR A CA 8
ATOM 6444 C C . TYR A 1 22 ? 3.531 -3.535 -12.728 1.00 4.33 22 TYR A C 8
ATOM 6445 O O . TYR A 1 22 ? 2.805 -2.624 -12.333 1.00 54.24 22 TYR A O 8
ATOM 6463 N N . ASN A 1 23 ? 3.070 -4.737 -13.058 1.00 44.30 23 ASN A N 8
ATOM 6464 C CA . ASN A 1 23 ? 1.651 -5.060 -12.974 1.00 72.42 23 ASN A CA 8
ATOM 6465 C C . ASN A 1 23 ? 1.433 -6.353 -12.194 1.00 72.33 23 ASN A C 8
ATOM 6466 O O . ASN A 1 23 ? 2.288 -7.238 -12.189 1.00 3.31 23 ASN A O 8
ATOM 6477 N N . GLU A 1 24 ? 0.281 -6.455 -11.537 1.00 44.14 24 GLU A N 8
ATOM 6478 C CA . GLU A 1 24 ? -0.048 -7.640 -10.754 1.00 54.22 24 GLU A CA 8
ATOM 6479 C C . GLU A 1 24 ? -0.824 -8.649 -11.595 1.00 72.52 24 GLU A C 8
ATOM 6480 O O . GLU A 1 24 ? -0.703 -8.675 -12.819 1.00 71.45 24 GLU A O 8
ATOM 6492 N N . GLU A 1 25 ? -1.620 -9.479 -10.928 1.00 73.21 25 GLU A N 8
ATOM 6493 C CA . GLU A 1 25 ? -2.415 -10.492 -11.614 1.00 45.51 25 GLU A CA 8
ATOM 6494 C C . GLU A 1 25 ? -1.515 -11.518 -12.298 1.00 13.44 25 GLU A C 8
ATOM 6495 O O . GLU A 1 25 ? -1.977 -12.322 -13.106 1.00 70.54 25 GLU A O 8
ATOM 6507 N N . SER A 1 26 ? -0.228 -11.482 -11.967 1.00 15.35 26 SER A N 8
ATOM 6508 C CA . SER A 1 26 ? 0.737 -12.405 -12.551 1.00 42.10 26 SER A CA 8
ATOM 6509 C C . SER A 1 26 ? 2.155 -12.064 -12.102 1.00 70.11 26 SER A C 8
ATOM 6510 O O . SER A 1 26 ? 3.027 -12.930 -12.051 1.00 21.21 26 SER A O 8
ATOM 6518 N N . GLY A 1 27 ? 2.377 -10.794 -11.778 1.00 2.14 27 GLY A N 8
ATOM 6519 C CA . GLY A 1 27 ? 3.690 -10.359 -11.337 1.00 70.44 27 GLY A CA 8
ATOM 6520 C C . GLY A 1 27 ? 4.665 -10.204 -12.487 1.00 62.44 27 GLY A C 8
ATOM 6521 O O . GLY A 1 27 ? 5.617 -10.975 -12.613 1.00 72.40 27 GLY A O 8
ATOM 6525 N N . LYS A 1 28 ? 4.429 -9.206 -13.331 1.00 54.41 28 LYS A N 8
ATOM 6526 C CA . LYS A 1 28 ? 5.293 -8.951 -14.478 1.00 14.03 28 LYS A CA 8
ATOM 6527 C C . LYS A 1 28 ? 5.816 -7.518 -14.457 1.00 72.32 28 LYS A C 8
ATOM 6528 O O . LYS A 1 28 ? 5.284 -6.662 -13.750 1.00 31.44 28 LYS A O 8
ATOM 6547 N N . CYS A 1 29 ? 6.860 -7.263 -15.239 1.00 31.44 29 CYS A N 8
ATOM 6548 C CA . CYS A 1 29 ? 7.455 -5.934 -15.311 1.00 73.44 29 CYS A CA 8
ATOM 6549 C C . CYS A 1 29 ? 7.969 -5.645 -16.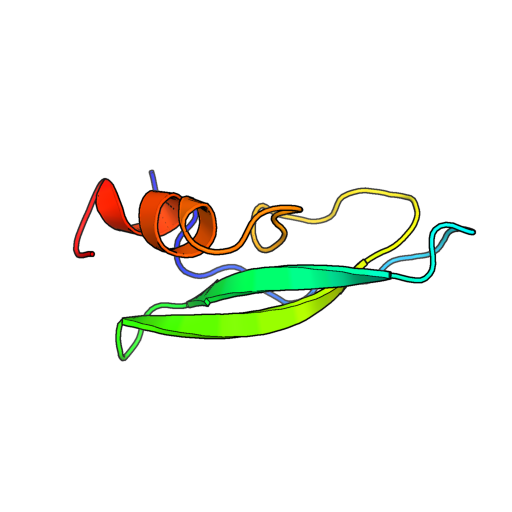719 1.00 0.03 29 CYS A C 8
ATOM 6550 O O . CYS A 1 29 ? 8.369 -6.556 -17.443 1.00 53.31 29 CYS A O 8
ATOM 6557 N N . GLU A 1 30 ? 7.955 -4.371 -17.097 1.00 44.34 30 GLU A N 8
ATOM 6558 C CA . GLU A 1 30 ? 8.420 -3.962 -18.418 1.00 10.02 30 GLU A CA 8
ATOM 6559 C C . GLU A 1 30 ? 8.715 -2.465 -18.451 1.00 62.24 30 GLU A C 8
ATOM 6560 O O . GLU A 1 30 ? 8.715 -1.797 -17.417 1.00 41.31 30 GLU A O 8
ATOM 6572 N N . THR A 1 31 ? 8.968 -1.944 -19.648 1.00 74.43 31 THR A N 8
ATOM 6573 C CA . THR A 1 31 ? 9.266 -0.528 -19.818 1.00 63.10 31 THR A CA 8
ATOM 6574 C C . THR A 1 31 ? 8.201 0.161 -20.664 1.00 23.14 31 THR A C 8
ATOM 6575 O O . THR A 1 31 ? 7.562 -0.467 -21.507 1.00 74.52 31 THR A O 8
ATOM 6586 N N . PHE A 1 32 ? 8.016 1.456 -20.433 1.00 1.51 32 PHE A N 8
ATOM 6587 C CA . PHE A 1 32 ? 7.028 2.231 -21.174 1.00 14.31 32 PHE A CA 8
ATOM 6588 C C . PHE A 1 32 ? 7.614 3.563 -21.633 1.00 55.14 32 PHE A C 8
ATOM 6589 O O . PHE A 1 32 ? 8.675 3.980 -21.168 1.00 72.32 32 PHE A O 8
ATOM 6606 N N . ILE A 1 33 ? 6.915 4.225 -22.549 1.00 51.42 33 ILE A N 8
ATOM 6607 C CA . ILE A 1 33 ? 7.365 5.510 -23.071 1.00 60.33 33 ILE A CA 8
ATOM 6608 C C . ILE A 1 33 ? 6.663 6.666 -22.367 1.00 70.13 33 ILE A C 8
ATOM 6609 O O . ILE A 1 33 ? 5.437 6.689 -22.261 1.00 35.23 33 ILE A O 8
ATOM 6625 N N . TYR A 1 34 ? 7.448 7.625 -21.890 1.00 23.12 34 TYR A N 8
ATOM 6626 C CA . TYR A 1 34 ? 6.902 8.785 -21.195 1.00 64.21 34 TYR A CA 8
ATOM 6627 C C . TYR A 1 34 ? 7.747 10.027 -21.462 1.00 70.01 34 TYR A C 8
ATOM 6628 O O . TYR A 1 34 ? 8.936 9.930 -21.763 1.00 52.54 34 TYR A O 8
ATOM 6646 N N . GLY A 1 35 ? 7.122 11.195 -21.348 1.00 42.23 35 GLY A N 8
ATOM 6647 C CA . GLY A 1 35 ? 7.830 12.441 -21.580 1.00 22.33 35 GLY A CA 8
ATOM 6648 C C . GLY A 1 35 ? 7.117 13.634 -20.975 1.00 71.04 35 GLY A C 8
ATOM 6649 O O . GLY A 1 35 ? 5.944 13.547 -20.613 1.00 44.24 35 GLY A O 8
ATOM 6653 N N . GLY A 1 36 ? 7.827 14.752 -20.864 1.00 44.54 36 GLY A N 8
ATOM 6654 C CA . GLY A 1 36 ? 7.239 15.952 -20.297 1.00 70.24 36 GLY A CA 8
ATOM 6655 C C . GLY A 1 36 ? 6.861 15.779 -18.840 1.00 35.52 36 GLY A C 8
ATOM 6656 O O . GLY A 1 36 ? 7.677 16.008 -17.947 1.00 52.23 36 GLY A O 8
ATOM 6660 N N . VAL A 1 37 ? 5.618 15.374 -18.597 1.00 30.43 37 VAL A N 8
ATOM 6661 C CA . VAL A 1 37 ? 5.132 15.170 -17.237 1.00 4.40 37 VAL A CA 8
ATOM 6662 C C . VAL A 1 37 ? 5.592 13.826 -16.685 1.00 32.24 37 VAL A C 8
ATOM 6663 O O . VAL A 1 37 ? 5.969 12.929 -17.438 1.00 41.40 37 VAL A O 8
ATOM 6676 N N . GLY A 1 38 ? 5.557 13.692 -15.362 1.00 52.11 38 GLY A N 8
ATOM 6677 C CA . GLY A 1 38 ? 5.972 12.453 -14.730 1.00 51.24 38 GLY A CA 8
ATOM 6678 C C . GLY A 1 38 ? 4.855 11.431 -14.670 1.00 35.33 38 GLY A C 8
ATOM 6679 O O . GLY A 1 38 ? 3.694 11.780 -14.457 1.00 43.54 38 GLY A O 8
ATOM 6683 N N . GLY A 1 39 ? 5.204 10.162 -14.858 1.00 64.23 39 GLY A N 8
ATOM 6684 C CA . GLY A 1 39 ? 4.211 9.105 -14.822 1.00 34.01 39 GLY A CA 8
ATOM 6685 C C . GLY A 1 39 ? 3.860 8.687 -13.408 1.00 0.24 39 GLY A C 8
ATOM 6686 O O . GLY A 1 39 ? 4.537 9.070 -12.455 1.00 22.15 39 GLY A O 8
ATOM 6690 N N . ASN A 1 40 ? 2.797 7.901 -13.271 1.00 24.33 40 ASN A N 8
ATOM 6691 C CA . ASN A 1 40 ? 2.357 7.433 -11.962 1.00 34.53 40 ASN A CA 8
ATOM 6692 C C . ASN A 1 40 ? 3.444 6.603 -11.286 1.00 61.43 40 ASN A C 8
ATOM 6693 O O . ASN A 1 40 ? 4.591 6.583 -11.732 1.00 61.44 40 ASN A O 8
ATOM 6704 N N . SER A 1 41 ? 3.075 5.918 -10.208 1.00 52.32 41 SER A N 8
ATOM 6705 C CA . SER A 1 41 ? 4.019 5.089 -9.469 1.00 21.22 41 SER A CA 8
ATOM 6706 C C . SER A 1 41 ? 4.563 3.968 -10.350 1.00 3.24 41 SER A C 8
ATOM 6707 O O . SER A 1 41 ? 5.583 3.356 -10.035 1.00 13.05 41 SER A O 8
ATOM 6715 N N . ASN A 1 42 ? 3.874 3.706 -11.456 1.00 25.04 42 ASN A N 8
ATOM 6716 C CA . ASN A 1 42 ? 4.287 2.659 -12.383 1.00 23.21 42 ASN A CA 8
ATOM 6717 C C . ASN A 1 42 ? 5.112 3.240 -13.527 1.00 64.22 42 ASN A C 8
ATOM 6718 O O . ASN A 1 42 ? 5.104 2.715 -14.640 1.00 4.50 42 ASN A O 8
ATOM 6729 N N . ASN A 1 43 ? 5.824 4.326 -13.244 1.00 62.02 43 ASN A N 8
ATOM 6730 C CA . ASN A 1 43 ? 6.655 4.979 -14.249 1.00 61.44 43 ASN A CA 8
ATOM 6731 C C . ASN A 1 43 ? 7.867 5.645 -13.605 1.00 31.54 43 ASN A C 8
ATOM 6732 O O . ASN A 1 43 ? 7.767 6.742 -13.056 1.00 11.12 43 ASN A O 8
ATOM 6743 N N . PHE A 1 44 ? 9.012 4.973 -13.676 1.00 14.25 44 PHE A N 8
ATOM 6744 C CA . PHE A 1 44 ? 10.243 5.499 -13.099 1.00 3.13 44 PHE A CA 8
ATOM 6745 C C . PHE A 1 44 ? 11.456 5.066 -13.917 1.00 73.44 44 PHE A C 8
ATOM 6746 O O . PHE A 1 44 ? 11.431 4.030 -14.584 1.00 41.22 44 PHE A O 8
ATOM 6763 N N . LEU A 1 45 ? 12.515 5.865 -13.863 1.00 23.03 45 LEU A N 8
ATOM 6764 C CA . LEU A 1 45 ? 13.738 5.566 -14.599 1.00 65.42 45 LEU A CA 8
ATOM 6765 C C . LEU A 1 45 ? 14.480 4.392 -13.968 1.00 65.32 45 LEU A C 8
ATOM 6766 O O . LEU A 1 45 ? 15.530 3.971 -14.457 1.00 11.04 45 LEU A O 8
ATOM 6782 N N . THR A 1 46 ? 13.927 3.864 -12.880 1.00 45.52 46 THR A N 8
ATOM 6783 C CA . THR A 1 46 ? 14.536 2.739 -12.183 1.00 34.52 46 THR A CA 8
ATOM 6784 C C . THR A 1 46 ? 14.441 1.463 -13.011 1.00 61.45 46 THR A C 8
ATOM 6785 O O . THR A 1 46 ? 13.456 1.238 -13.715 1.00 32.12 46 THR A O 8
ATOM 6796 N N . LYS A 1 47 ? 15.471 0.628 -12.924 1.00 5.20 47 LYS A N 8
ATOM 6797 C CA . LYS A 1 47 ? 15.505 -0.628 -13.664 1.00 54.41 47 LYS A CA 8
ATOM 6798 C C . LYS A 1 47 ? 15.323 -1.817 -12.726 1.00 42.13 47 LYS A C 8
ATOM 6799 O O . LYS A 1 47 ? 14.212 -2.315 -12.550 1.00 61.20 47 LYS A O 8
ATOM 6818 N N . GLU A 1 48 ? 16.422 -2.265 -12.127 1.00 32.03 48 GLU A N 8
ATOM 6819 C CA . GLU A 1 48 ? 16.382 -3.395 -11.206 1.00 71.44 48 GLU A CA 8
ATOM 6820 C C . GLU A 1 48 ? 15.416 -3.127 -10.056 1.00 1.51 48 GLU A C 8
ATOM 6821 O O . GLU A 1 48 ? 14.660 -4.008 -9.647 1.00 60.01 48 GLU A O 8
ATOM 6833 N N . ASP A 1 49 ? 15.448 -1.904 -9.538 1.00 41.42 49 ASP A N 8
ATOM 6834 C CA . ASP A 1 49 ? 14.576 -1.517 -8.435 1.00 71.12 49 ASP A CA 8
ATOM 6835 C C . ASP A 1 49 ? 13.136 -1.942 -8.706 1.00 61.23 49 ASP A C 8
ATOM 6836 O O . ASP A 1 49 ? 12.378 -2.232 -7.780 1.00 50.51 49 ASP A O 8
ATOM 6845 N N . CYS A 1 50 ? 12.765 -1.977 -9.982 1.00 10.32 50 CYS A N 8
ATOM 6846 C CA . CYS A 1 50 ? 11.416 -2.365 -10.376 1.00 41.50 50 CYS A CA 8
ATOM 6847 C C . CYS A 1 50 ? 10.921 -3.540 -9.538 1.00 64.35 50 CYS A C 8
ATOM 6848 O O . CYS A 1 50 ? 9.892 -3.451 -8.869 1.00 54.43 50 CYS A O 8
ATOM 6855 N N . CYS A 1 51 ? 11.663 -4.642 -9.580 1.00 74.43 51 CYS A N 8
ATOM 6856 C CA . CYS A 1 51 ? 11.301 -5.837 -8.826 1.00 40.34 51 CYS A CA 8
ATOM 6857 C C . CYS A 1 51 ? 11.156 -5.519 -7.341 1.00 35.00 51 CYS A C 8
ATOM 6858 O O . CYS A 1 51 ? 10.191 -5.934 -6.699 1.00 14.34 51 CYS A O 8
ATOM 6865 N N . ARG A 1 52 ? 12.120 -4.781 -6.802 1.00 44.32 52 ARG A N 8
ATOM 6866 C CA . ARG A 1 52 ? 12.101 -4.408 -5.393 1.00 34.01 52 ARG A CA 8
ATOM 6867 C C . ARG A 1 52 ? 10.846 -3.605 -5.060 1.00 63.14 52 ARG A C 8
ATOM 6868 O O . ARG A 1 52 ? 10.257 -3.771 -3.993 1.00 41.00 52 ARG A O 8
ATOM 6889 N N . GLU A 1 53 ? 10.445 -2.735 -5.982 1.00 2.00 53 GLU A N 8
ATOM 6890 C CA . GLU A 1 53 ? 9.262 -1.906 -5.785 1.00 40.21 53 GLU A CA 8
ATOM 6891 C C . GLU A 1 53 ? 8.033 -2.768 -5.510 1.00 42.13 53 GLU A C 8
ATOM 6892 O O . GLU A 1 53 ? 7.119 -2.356 -4.796 1.00 54.21 53 GLU A O 8
ATOM 6904 N N . CYS A 1 54 ? 8.019 -3.967 -6.083 1.00 52.21 54 CYS A N 8
ATOM 6905 C CA . CYS A 1 54 ? 6.903 -4.888 -5.902 1.00 44.02 54 CYS A CA 8
ATOM 6906 C C . CYS A 1 54 ? 7.328 -6.101 -5.080 1.00 71.40 54 CYS A C 8
ATOM 6907 O O . CYS A 1 54 ? 6.503 -6.943 -4.725 1.00 10.44 54 CYS A O 8
ATOM 6914 N N . ALA A 1 55 ? 8.620 -6.184 -4.781 1.00 63.25 55 ALA A N 8
ATOM 6915 C CA . ALA A 1 55 ? 9.154 -7.292 -4.000 1.00 23.43 55 ALA A CA 8
ATOM 6916 C C . ALA A 1 55 ? 8.634 -7.254 -2.567 1.00 21.33 55 ALA A C 8
ATOM 6917 O O . ALA A 1 55 ? 8.778 -8.221 -1.819 1.00 64.12 55 ALA A O 8
ATOM 6924 N N . GLN A 1 56 ? 8.030 -6.132 -2.191 1.00 52.42 56 GLN A N 8
ATOM 6925 C CA . GLN A 1 56 ? 7.490 -5.968 -0.847 1.00 32.34 56 GLN A CA 8
ATOM 6926 C C . GLN A 1 56 ? 6.174 -6.724 -0.693 1.00 51.10 56 GLN A C 8
ATOM 6927 O O . GLN A 1 56 ? 5.745 -7.023 0.420 1.00 14.04 56 GLN A O 8
ATOM 6941 N N . GLY A 1 57 ? 5.537 -7.030 -1.820 1.00 4.43 57 GLY A N 8
ATOM 6942 C CA . GLY A 1 57 ? 4.276 -7.747 -1.788 1.00 65.22 57 GLY A CA 8
ATOM 6943 C C . GLY A 1 57 ? 3.936 -8.380 -3.123 1.00 13.41 57 GLY A C 8
ATOM 6944 O O . GLY A 1 57 ? 2.781 -8.363 -3.548 1.00 73.53 57 GLY A O 8
ATOM 6948 N N . SER A 1 58 ? 4.944 -8.937 -3.787 1.00 14.15 58 SER A N 8
ATOM 6949 C CA . SER A 1 58 ? 4.746 -9.573 -5.084 1.00 11.31 58 SER A CA 8
ATOM 6950 C C . SER A 1 58 ? 6.046 -10.191 -5.590 1.00 11.34 58 SER A C 8
ATOM 6951 O O . SER A 1 58 ? 6.188 -11.413 -5.639 1.00 50.14 58 SER A O 8
ATOM 6959 N N . CYS A 1 59 ? 6.993 -9.337 -5.964 1.00 72.24 59 CYS A N 8
ATOM 6960 C CA . CYS A 1 59 ? 8.282 -9.797 -6.467 1.00 52.42 59 CYS A CA 8
ATOM 6961 C C . CYS A 1 59 ? 9.065 -10.521 -5.376 1.00 14.03 59 CYS A C 8
ATOM 6962 O O . CYS A 1 59 ? 10.285 -10.390 -5.283 1.00 63.45 59 CYS A O 8
ATOM 6969 N N . LYS A 1 1 ? 0.559 -1.016 -0.744 1.00 1.32 1 LYS A N 9
ATOM 6970 C CA . LYS A 1 1 ? 1.480 -1.150 -1.867 1.00 14.44 1 LYS A CA 9
ATOM 6971 C C . LYS A 1 1 ? 0.722 -1.433 -3.160 1.00 64.30 1 LYS A C 9
ATOM 6972 O O . LYS A 1 1 ? 1.036 -2.381 -3.880 1.00 61.24 1 LYS A O 9
ATOM 6991 N N . LYS A 1 2 ? -0.275 -0.605 -3.450 1.00 34.11 2 LYS A N 9
ATOM 6992 C CA . LYS A 1 2 ? -1.076 -0.764 -4.658 1.00 31.40 2 LYS A CA 9
ATOM 6993 C C . LYS A 1 2 ? -0.480 0.031 -5.815 1.00 24.30 2 LYS A C 9
ATOM 6994 O O . LYS A 1 2 ? -1.116 0.207 -6.854 1.00 41.31 2 LYS A O 9
ATOM 7013 N N . LYS A 1 3 ? 0.747 0.507 -5.629 1.00 53.41 3 LYS A N 9
ATOM 7014 C CA . LYS A 1 3 ? 1.431 1.281 -6.658 1.00 3.42 3 LYS A CA 9
ATOM 7015 C C . LYS A 1 3 ? 2.043 0.364 -7.712 1.00 4.23 3 LYS A C 9
ATOM 7016 O O . LYS A 1 3 ? 2.492 0.822 -8.763 1.00 52.22 3 LYS A O 9
ATOM 7035 N N . CYS A 1 4 ? 2.058 -0.933 -7.424 1.00 72.11 4 CYS A N 9
ATOM 7036 C CA . CYS A 1 4 ? 2.614 -1.915 -8.347 1.00 34.30 4 CYS A CA 9
ATOM 7037 C C . CYS A 1 4 ? 1.531 -2.468 -9.270 1.00 22.34 4 CYS A C 9
ATOM 7038 O O . CYS A 1 4 ? 1.721 -3.497 -9.918 1.00 20.14 4 CYS A O 9
ATOM 7045 N N . GLN A 1 5 ? 0.397 -1.777 -9.323 1.00 21.21 5 GLN A N 9
ATOM 7046 C CA . GLN A 1 5 ? -0.715 -2.200 -10.166 1.00 14.54 5 GLN A CA 9
ATOM 7047 C C . GLN A 1 5 ? -1.494 -0.995 -10.683 1.00 14.32 5 GLN A C 9
ATOM 7048 O O . GLN A 1 5 ? -2.644 -0.774 -10.299 1.00 71.34 5 GLN A O 9
ATOM 7062 N N . LEU A 1 6 ? -0.862 -0.218 -11.555 1.00 2.52 6 LEU A N 9
ATOM 7063 C CA . LEU A 1 6 ? -1.496 0.966 -12.125 1.00 45.21 6 LEU A CA 9
ATOM 7064 C C . LEU A 1 6 ? -1.591 0.855 -13.643 1.00 74.43 6 LEU A C 9
ATOM 7065 O O . LEU A 1 6 ? -0.819 0.145 -14.288 1.00 72.21 6 LEU A O 9
ATOM 7081 N N . PRO A 1 7 ? -2.560 1.573 -14.230 1.00 10.52 7 PRO A N 9
ATOM 7082 C CA . PRO A 1 7 ? -2.778 1.574 -15.679 1.00 71.04 7 PRO A CA 9
ATOM 7083 C C . PRO A 1 7 ? -1.659 2.284 -16.434 1.00 12.24 7 PRO A C 9
ATOM 7084 O O . PRO A 1 7 ? -1.139 3.302 -15.978 1.00 12.54 7 PRO A O 9
ATOM 7095 N N . SER A 1 8 ? -1.293 1.741 -17.590 1.00 75.42 8 SER A N 9
ATOM 7096 C CA . SER A 1 8 ? -0.233 2.321 -18.406 1.00 74.03 8 SER A CA 9
ATOM 7097 C C . SER A 1 8 ? -0.531 3.783 -18.724 1.00 52.10 8 SER A C 9
ATOM 7098 O O . SER A 1 8 ? -1.638 4.268 -18.490 1.00 35.33 8 SER A O 9
ATOM 7106 N N . ASP A 1 9 ? 0.465 4.480 -19.259 1.00 0.43 9 ASP A N 9
ATOM 7107 C CA . ASP A 1 9 ? 0.311 5.887 -19.610 1.00 42.33 9 ASP A CA 9
ATOM 7108 C C . ASP A 1 9 ? 1.591 6.435 -20.233 1.00 65.24 9 ASP A C 9
ATOM 7109 O O . ASP A 1 9 ? 2.669 6.345 -19.644 1.00 53.33 9 ASP A O 9
ATOM 7118 N N . VAL A 1 10 ? 1.466 7.001 -21.430 1.00 3.15 10 VAL A N 9
ATOM 7119 C CA . VAL A 1 10 ? 2.613 7.563 -22.133 1.00 40.20 10 VAL A CA 9
ATOM 7120 C C . VAL A 1 10 ? 2.538 9.085 -22.177 1.00 45.34 10 VAL A C 9
ATOM 7121 O O . VAL A 1 10 ? 3.561 9.769 -22.149 1.00 62.53 10 VAL A O 9
ATOM 7134 N N . GLY A 1 11 ? 1.319 9.611 -22.246 1.00 41.04 11 GLY A N 9
ATOM 7135 C CA . GLY A 1 11 ? 1.133 11.050 -22.293 1.00 60.51 11 GLY A CA 9
ATOM 7136 C C . GLY A 1 11 ? 1.943 11.703 -23.395 1.00 55.43 11 GLY A C 9
ATOM 7137 O O . GLY A 1 11 ? 2.570 11.020 -24.205 1.00 34.21 11 GLY A O 9
ATOM 7141 N N . LYS A 1 12 ? 1.929 13.032 -23.429 1.00 74.40 12 LYS A N 9
ATOM 7142 C CA . LYS A 1 12 ? 2.666 13.779 -24.440 1.00 43.52 12 LYS A CA 9
ATOM 7143 C C . LYS A 1 12 ? 3.758 14.631 -23.799 1.00 33.40 12 LYS A C 9
ATOM 7144 O O . LYS A 1 12 ? 3.889 14.670 -22.576 1.00 44.55 12 LYS A O 9
ATOM 7163 N N . GLY A 1 13 ? 4.538 15.312 -24.633 1.00 72.31 13 GLY A N 9
ATOM 7164 C CA . GLY A 1 13 ? 5.606 16.154 -24.129 1.00 25.25 13 GLY A CA 9
ATOM 7165 C C . GLY A 1 13 ? 6.884 16.014 -24.933 1.00 14.20 13 GLY A C 9
ATOM 7166 O O . GLY A 1 13 ? 6.950 15.225 -25.875 1.00 71.34 13 GLY A O 9
ATOM 7170 N N . LYS A 1 14 ? 7.901 16.784 -24.563 1.00 24.15 14 LYS A N 9
ATOM 7171 C CA . LYS A 1 14 ? 9.183 16.744 -25.256 1.00 25.12 14 LYS A CA 9
ATOM 7172 C C . LYS A 1 14 ? 10.148 15.788 -24.561 1.00 70.23 14 LYS A C 9
ATOM 7173 O O . LYS A 1 14 ? 11.363 15.885 -24.731 1.00 71.24 14 LYS A O 9
ATOM 7192 N N . ALA A 1 15 ? 9.598 14.864 -23.780 1.00 2.01 15 ALA A N 9
ATOM 7193 C CA . ALA A 1 15 ? 10.410 13.888 -23.063 1.00 11.40 15 ALA A CA 9
ATOM 7194 C C . ALA A 1 15 ? 10.402 12.539 -23.774 1.00 10.32 15 ALA A C 9
ATOM 7195 O O . ALA A 1 15 ? 9.346 11.943 -23.982 1.00 35.33 15 ALA A O 9
ATOM 7202 N N . SER A 1 16 ? 11.587 12.064 -24.145 1.00 14.11 16 SER A N 9
ATOM 7203 C CA . SER A 1 16 ? 11.715 10.787 -24.837 1.00 22.02 16 SER A CA 9
ATOM 7204 C C . SER A 1 16 ? 12.459 9.773 -23.973 1.00 10.45 16 SER A C 9
ATOM 7205 O O . SER A 1 16 ? 13.418 9.144 -24.420 1.00 30.12 16 SER A O 9
ATOM 7213 N N . PHE A 1 17 ? 12.010 9.621 -22.731 1.00 74.03 17 PHE A N 9
ATOM 7214 C CA . PHE A 1 17 ? 12.632 8.685 -21.802 1.00 61.13 17 PHE A CA 9
ATOM 7215 C C . PHE A 1 17 ? 11.759 7.449 -21.609 1.00 33.22 17 PHE A C 9
ATOM 7216 O O . PHE A 1 17 ? 10.541 7.501 -21.783 1.00 73.34 17 PHE A O 9
ATOM 7233 N N . THR A 1 18 ? 12.390 6.336 -21.247 1.00 40.12 18 THR A N 9
ATOM 7234 C CA . THR A 1 18 ? 11.673 5.086 -21.031 1.00 74.04 18 THR A CA 9
ATOM 7235 C C . THR A 1 18 ? 11.627 4.727 -19.551 1.00 34.04 18 THR A C 9
ATOM 7236 O O . THR A 1 18 ? 12.625 4.851 -18.841 1.00 32.11 18 THR A O 9
ATOM 7247 N N . ARG A 1 19 ? 10.462 4.281 -19.091 1.00 2.14 19 ARG A N 9
ATOM 7248 C CA . ARG A 1 19 ? 10.287 3.904 -17.693 1.00 55.51 19 ARG A CA 9
ATOM 7249 C C . ARG A 1 19 ? 9.790 2.466 -17.576 1.00 2.31 19 ARG A C 9
ATOM 7250 O O . ARG A 1 19 ? 9.328 1.877 -18.553 1.00 35.01 19 ARG A O 9
ATOM 7271 N N . TYR A 1 20 ? 9.890 1.908 -16.375 1.00 64.40 20 TYR A N 9
ATOM 7272 C CA . TYR A 1 20 ? 9.455 0.538 -16.131 1.00 33.24 20 TYR A CA 9
ATOM 7273 C C . TYR A 1 20 ? 8.018 0.506 -15.619 1.00 54.24 20 TYR A C 9
ATOM 7274 O O . TYR A 1 20 ? 7.470 1.529 -15.208 1.00 5.44 20 TYR A O 9
ATOM 7292 N N . TYR A 1 21 ? 7.412 -0.676 -15.649 1.00 3.24 21 TYR A N 9
ATOM 7293 C CA . TYR A 1 21 ? 6.038 -0.842 -15.190 1.00 63.43 21 TYR A CA 9
ATOM 7294 C C . TYR A 1 21 ? 5.763 -2.294 -14.811 1.00 32.23 21 TYR A C 9
ATOM 7295 O O . TYR A 1 21 ? 5.742 -3.179 -15.667 1.00 51.51 21 TYR A O 9
ATOM 7313 N N . TYR A 1 22 ? 5.551 -2.531 -13.521 1.00 24.40 22 TYR A N 9
ATOM 7314 C CA . TYR A 1 22 ? 5.279 -3.875 -13.026 1.00 33.53 22 TYR A CA 9
ATOM 7315 C C . TYR A 1 22 ? 3.809 -4.028 -12.644 1.00 5.30 22 TYR A C 9
ATOM 7316 O O . TYR A 1 22 ? 3.238 -3.168 -11.975 1.00 41.54 22 TYR A O 9
ATOM 7334 N N . ASN A 1 23 ? 3.204 -5.130 -13.074 1.00 63.12 23 ASN A N 9
ATOM 7335 C CA . ASN A 1 23 ? 1.801 -5.397 -12.778 1.00 44.02 23 ASN A CA 9
ATOM 7336 C C . ASN A 1 23 ? 1.649 -6.696 -11.993 1.00 73.31 23 ASN A C 9
ATOM 7337 O O . ASN A 1 23 ? 2.232 -7.719 -12.349 1.00 23.52 23 ASN A O 9
ATOM 7348 N N . GLU A 1 24 ? 0.860 -6.646 -10.924 1.00 73.44 24 GLU A N 9
ATOM 7349 C CA . GLU A 1 24 ? 0.631 -7.820 -10.089 1.00 52.43 24 GLU A CA 9
ATOM 7350 C C . GLU A 1 24 ? -0.324 -8.795 -10.771 1.00 71.15 24 GLU A C 9
ATOM 7351 O O . GLU A 1 24 ? -0.208 -10.009 -10.609 1.00 23.15 24 GLU A O 9
ATOM 7363 N N . GLU A 1 25 ? -1.268 -8.254 -11.535 1.00 50.32 25 GLU A N 9
ATOM 7364 C CA . GLU A 1 25 ? -2.244 -9.076 -12.241 1.00 22.23 25 GLU A CA 9
ATOM 7365 C C . GLU A 1 25 ? -1.568 -10.273 -12.904 1.00 53.13 25 GLU A C 9
ATOM 7366 O O . GLU A 1 25 ? -2.145 -11.357 -12.987 1.00 23.40 25 GLU A O 9
ATOM 7378 N N . SER A 1 26 ? -0.343 -10.067 -13.376 1.00 40.32 26 SER A N 9
ATOM 7379 C CA . SER A 1 26 ? 0.410 -11.126 -14.037 1.00 22.44 26 SER A CA 9
ATOM 7380 C C . SER A 1 26 ? 1.760 -11.339 -13.357 1.00 15.51 26 SER A C 9
ATOM 7381 O O . SER A 1 26 ? 2.483 -12.283 -13.670 1.00 45.42 26 SER A O 9
ATOM 7389 N N . GLY A 1 27 ? 2.091 -10.452 -12.423 1.00 51.43 27 GLY A N 9
ATOM 7390 C CA . GLY A 1 27 ? 3.352 -10.558 -11.713 1.00 61.04 27 GLY A CA 9
ATOM 7391 C C . GLY A 1 27 ? 4.549 -10.431 -12.635 1.00 52.01 27 GLY A C 9
ATOM 7392 O O . GLY A 1 27 ? 5.554 -11.120 -12.459 1.00 51.10 27 GLY A O 9
ATOM 7396 N N . LYS A 1 28 ? 4.442 -9.549 -13.623 1.00 12.43 28 LYS A N 9
ATOM 7397 C CA . LYS A 1 28 ? 5.523 -9.333 -14.577 1.00 51.21 28 LYS A CA 9
ATOM 7398 C C . LYS A 1 28 ? 5.903 -7.857 -14.644 1.00 22.23 28 LYS A C 9
ATOM 7399 O O . LYS A 1 28 ? 5.247 -7.008 -14.039 1.00 70.44 28 LYS A O 9
ATOM 7418 N N . CYS A 1 29 ? 6.966 -7.558 -15.383 1.00 0.30 29 CYS A N 9
ATOM 7419 C CA . CYS A 1 29 ? 7.434 -6.185 -15.530 1.00 14.40 29 CYS A CA 9
ATOM 7420 C C . CYS A 1 29 ? 7.664 -5.843 -16.999 1.00 54.23 29 CYS A C 9
ATOM 7421 O O . CYS A 1 29 ? 7.890 -6.727 -17.824 1.00 71.41 29 CYS A O 9
ATOM 7428 N N . GLU A 1 30 ? 7.604 -4.553 -17.318 1.00 22.45 30 GLU A N 9
ATOM 7429 C CA . GLU A 1 30 ? 7.806 -4.095 -18.687 1.00 75.21 30 GLU A CA 9
ATOM 7430 C C . GLU A 1 30 ? 8.299 -2.651 -18.711 1.00 21.51 30 GLU A C 9
ATOM 7431 O O . GLU A 1 30 ? 8.554 -2.053 -17.665 1.00 43.55 30 GLU A O 9
ATOM 7443 N N . THR A 1 31 ? 8.432 -2.097 -19.912 1.00 63.40 31 THR A N 9
ATOM 7444 C CA . THR A 1 31 ? 8.897 -0.725 -20.074 1.00 33.44 31 THR A CA 9
ATOM 7445 C C . THR A 1 31 ? 8.054 0.023 -21.099 1.00 55.34 31 THR A C 9
ATOM 7446 O O . THR A 1 31 ? 7.463 -0.583 -21.994 1.00 1.33 31 THR A O 9
ATOM 7457 N N . PHE A 1 32 ? 8.002 1.344 -20.965 1.00 13.31 32 PHE A N 9
ATOM 7458 C CA . PHE A 1 32 ? 7.230 2.176 -21.881 1.00 11.33 32 PHE A CA 9
ATOM 7459 C C . PHE A 1 32 ? 7.898 3.534 -22.076 1.00 13.31 32 PHE A C 9
ATOM 7460 O O . PHE A 1 32 ? 9.002 3.771 -21.586 1.00 23.33 32 PHE A O 9
ATOM 7477 N N . ILE A 1 33 ? 7.220 4.422 -22.795 1.00 52.24 33 ILE A N 9
ATOM 7478 C CA . ILE A 1 33 ? 7.747 5.756 -23.055 1.00 54.31 33 ILE A CA 9
ATOM 7479 C C . ILE A 1 33 ? 7.039 6.803 -22.200 1.00 64.45 33 ILE A C 9
ATOM 7480 O O . ILE A 1 33 ? 5.825 6.742 -22.004 1.00 64.33 33 ILE A O 9
ATOM 7496 N N . TYR A 1 34 ? 7.806 7.763 -21.696 1.00 22.41 34 TYR A N 9
ATOM 7497 C CA . TYR A 1 34 ? 7.254 8.823 -20.861 1.00 75.14 34 TYR A CA 9
ATOM 7498 C C . TYR A 1 34 ? 7.550 10.196 -21.457 1.00 61.35 34 TYR A C 9
ATOM 7499 O O . TYR A 1 34 ? 8.632 10.432 -21.994 1.00 75.44 34 TYR A O 9
ATOM 7517 N N . GLY A 1 35 ? 6.580 11.099 -21.358 1.00 13.33 35 GLY A N 9
ATOM 7518 C CA . GLY A 1 35 ? 6.755 12.438 -21.890 1.00 72.21 35 GLY A CA 9
ATOM 7519 C C . GLY A 1 35 ? 6.858 13.486 -20.800 1.00 52.44 35 GLY A C 9
ATOM 7520 O O . GLY A 1 35 ? 7.648 13.347 -19.868 1.00 0.22 35 GLY A O 9
ATOM 7524 N N . GLY A 1 36 ? 6.057 14.541 -20.919 1.00 1.54 36 GLY A N 9
ATOM 7525 C CA . GLY A 1 36 ? 6.079 15.603 -19.930 1.00 14.52 36 GLY A CA 9
ATOM 7526 C C . GLY A 1 36 ? 4.858 15.584 -19.031 1.00 61.40 36 GLY A C 9
ATOM 7527 O O . GLY A 1 36 ? 4.784 16.330 -18.055 1.00 45.30 36 GLY A O 9
ATOM 7531 N N . VAL A 1 37 ? 3.896 14.728 -19.361 1.00 20.31 37 VAL A N 9
ATOM 7532 C CA . VAL A 1 37 ? 2.672 14.614 -18.577 1.00 21.23 37 VAL A CA 9
ATOM 7533 C C . VAL A 1 37 ? 2.891 13.752 -17.338 1.00 60.25 37 VAL A C 9
ATOM 7534 O O . VAL A 1 37 ? 3.647 12.782 -17.370 1.00 44.11 37 VAL A O 9
ATOM 7547 N N . GLY A 1 38 ? 2.223 14.112 -16.247 1.00 55.41 38 GLY A N 9
ATOM 7548 C CA . GLY A 1 38 ? 2.357 13.361 -15.013 1.00 0.33 38 GLY A CA 9
ATOM 7549 C C . GLY A 1 38 ? 1.989 11.900 -15.180 1.00 41.40 38 GLY A C 9
ATOM 7550 O O . GLY A 1 38 ? 0.881 11.577 -15.605 1.00 33.25 38 GLY A O 9
ATOM 7554 N N . GLY A 1 39 ? 2.923 11.014 -14.847 1.00 11.33 39 GLY A N 9
ATOM 7555 C CA . GLY A 1 39 ? 2.672 9.590 -14.971 1.00 44.31 39 GLY A CA 9
ATOM 7556 C C . GLY A 1 39 ? 2.119 8.985 -13.696 1.00 45.30 39 GLY A C 9
ATOM 7557 O O . GLY A 1 39 ? 2.126 9.624 -12.645 1.00 14.03 39 GLY A O 9
ATOM 7561 N N . ASN A 1 40 ? 1.638 7.750 -13.789 1.00 62.13 40 ASN A N 9
ATOM 7562 C CA . ASN A 1 40 ? 1.077 7.059 -12.634 1.00 54.21 40 ASN A CA 9
ATOM 7563 C C . ASN A 1 40 ? 2.123 6.895 -11.536 1.00 44.34 40 ASN A C 9
ATOM 7564 O O . ASN A 1 40 ? 3.192 7.504 -11.588 1.00 23.41 40 ASN A O 9
ATOM 7575 N N . SER A 1 41 ? 1.808 6.069 -10.544 1.00 62.33 41 SER A N 9
ATOM 7576 C CA . SER A 1 41 ? 2.720 5.827 -9.432 1.00 73.32 41 SER A CA 9
ATOM 7577 C C . SER A 1 41 ? 3.825 4.856 -9.837 1.00 40.11 41 SER A C 9
ATOM 7578 O O . SER A 1 41 ? 4.727 4.563 -9.053 1.00 53.31 41 SER A O 9
ATOM 7586 N N . ASN A 1 42 ? 3.747 4.360 -11.068 1.00 0.52 42 ASN A N 9
ATOM 7587 C CA . ASN A 1 42 ? 4.740 3.422 -11.578 1.00 51.02 42 ASN A CA 9
ATOM 7588 C C . ASN A 1 42 ? 5.650 4.096 -12.601 1.00 31.32 42 ASN A C 9
ATOM 7589 O O . ASN A 1 42 ? 6.209 3.438 -13.478 1.00 13.14 42 ASN A O 9
ATOM 7600 N N . ASN A 1 43 ? 5.794 5.411 -12.481 1.00 11.53 43 ASN A N 9
ATOM 7601 C CA . ASN A 1 43 ? 6.636 6.175 -13.394 1.00 62.24 43 ASN A CA 9
ATOM 7602 C C . ASN A 1 43 ? 8.023 6.398 -12.798 1.00 15.41 43 ASN A C 9
ATOM 7603 O O . ASN A 1 43 ? 8.208 7.258 -11.936 1.00 21.41 43 ASN A O 9
ATOM 7614 N N . PHE A 1 44 ? 8.993 5.619 -13.263 1.00 45.42 44 PHE A N 9
ATOM 7615 C CA . PHE A 1 44 ? 10.363 5.732 -12.776 1.00 63.30 44 PHE A CA 9
ATOM 7616 C C . PHE A 1 44 ? 11.358 5.285 -13.843 1.00 44.21 44 PHE A C 9
ATOM 7617 O O . PHE A 1 44 ? 11.149 4.279 -14.522 1.00 30.45 44 PHE A O 9
ATOM 7634 N N . LEU A 1 45 ? 12.441 6.041 -13.987 1.00 24.04 45 LEU A N 9
ATOM 7635 C CA . LEU A 1 45 ? 13.470 5.725 -14.971 1.00 61.35 45 LEU A CA 9
ATOM 7636 C C . LEU A 1 45 ? 14.337 4.562 -14.499 1.00 71.23 45 LEU A C 9
ATOM 7637 O O . LEU A 1 45 ? 15.293 4.173 -15.171 1.00 21.53 45 LEU A O 9
ATOM 7653 N N . THR A 1 46 ? 13.995 4.008 -13.340 1.00 2.32 46 THR A N 9
ATOM 7654 C CA . THR A 1 46 ? 14.741 2.889 -12.778 1.00 12.21 46 THR A CA 9
ATOM 7655 C C . THR A 1 46 ? 14.516 1.617 -13.587 1.00 42.14 46 THR A C 9
ATOM 7656 O O . THR A 1 46 ? 13.572 1.527 -14.373 1.00 24.11 46 THR A O 9
ATOM 7667 N N . LYS A 1 47 ? 15.389 0.635 -13.391 1.00 33.42 47 LYS A N 9
ATOM 7668 C CA . LYS A 1 47 ? 15.285 -0.635 -14.101 1.00 2.31 47 LYS A CA 9
ATOM 7669 C C . LYS A 1 47 ? 15.150 -1.796 -13.122 1.00 33.52 47 LYS A C 9
ATOM 7670 O O . LYS A 1 47 ? 14.053 -2.308 -12.900 1.00 53.24 47 LYS A O 9
ATOM 7689 N N . GLU A 1 48 ? 16.272 -2.207 -12.538 1.00 55.51 48 GLU A N 9
ATOM 7690 C CA . GLU A 1 48 ? 16.276 -3.308 -11.582 1.00 50.32 48 GLU A CA 9
ATOM 7691 C C . GLU A 1 48 ? 15.299 -3.041 -10.440 1.00 44.24 48 GLU A C 9
ATOM 7692 O O . GLU A 1 48 ? 14.552 -3.928 -10.028 1.00 61.34 48 GLU A O 9
ATOM 7704 N N . ASP A 1 49 ? 15.312 -1.813 -9.934 1.00 3.13 49 ASP A N 9
ATOM 7705 C CA . ASP A 1 49 ? 14.428 -1.428 -8.840 1.00 0.22 49 ASP A CA 9
ATOM 7706 C C . ASP A 1 49 ? 13.000 -1.894 -9.106 1.00 21.25 49 ASP A C 9
ATOM 7707 O O . ASP A 1 49 ? 12.238 -2.158 -8.175 1.00 24.04 49 ASP A O 9
ATOM 7716 N N . CYS A 1 50 ? 12.643 -1.993 -10.382 1.00 0.43 50 CYS A N 9
ATOM 7717 C CA . CYS A 1 50 ? 11.306 -2.425 -10.771 1.00 64.31 50 CYS A CA 9
ATOM 7718 C C . CYS A 1 50 ? 10.830 -3.579 -9.892 1.00 44.54 50 CYS A C 9
ATOM 7719 O O . CYS A 1 50 ? 9.806 -3.477 -9.217 1.00 72.30 50 CYS A O 9
ATOM 7726 N N . CYS A 1 51 ? 11.582 -4.675 -9.906 1.00 54.43 51 CYS A N 9
ATOM 7727 C CA . CYS A 1 51 ? 11.238 -5.848 -9.112 1.00 1.31 51 CYS A CA 9
ATOM 7728 C C . CYS A 1 51 ? 11.178 -5.501 -7.627 1.00 50.31 51 CYS A C 9
ATOM 7729 O O . CYS A 1 51 ? 10.279 -5.944 -6.911 1.00 44.45 51 CYS A O 9
ATOM 7736 N N . ARG A 1 52 ? 12.141 -4.705 -7.172 1.00 35.54 52 ARG A N 9
ATOM 7737 C CA . ARG A 1 52 ? 12.198 -4.300 -5.772 1.00 51.45 52 ARG A CA 9
ATOM 7738 C C . ARG A 1 52 ? 10.881 -3.665 -5.336 1.00 53.10 52 ARG A C 9
ATOM 7739 O O . ARG A 1 52 ? 10.412 -3.890 -4.221 1.00 23.13 52 ARG A O 9
ATOM 7760 N N . GLU A 1 53 ? 10.290 -2.871 -6.223 1.00 54.14 53 GLU A N 9
ATOM 7761 C CA . GLU A 1 53 ? 9.027 -2.203 -5.928 1.00 63.03 53 GLU A CA 9
ATOM 7762 C C . GLU A 1 53 ? 7.933 -3.220 -5.617 1.00 63.33 53 GLU A C 9
ATOM 7763 O O . GLU A 1 53 ? 7.077 -2.987 -4.764 1.00 54.41 53 GLU A O 9
ATOM 7775 N N . CYS A 1 54 ? 7.968 -4.350 -6.316 1.00 23.12 54 CYS A N 9
ATOM 7776 C CA . CYS A 1 54 ? 6.981 -5.404 -6.117 1.00 14.23 54 CYS A CA 9
ATOM 7777 C C . CYS A 1 54 ? 7.576 -6.565 -5.326 1.00 60.21 54 CYS A C 9
ATOM 7778 O O . CYS A 1 54 ? 6.878 -7.519 -4.984 1.00 11.03 54 CYS A O 9
ATOM 7785 N N . ALA A 1 55 ? 8.871 -6.477 -5.040 1.00 12.53 55 ALA A N 9
ATOM 7786 C CA . ALA A 1 55 ? 9.560 -7.518 -4.288 1.00 11.12 55 ALA A CA 9
ATOM 7787 C C . ALA A 1 55 ? 9.036 -7.601 -2.858 1.00 73.02 55 ALA A C 9
ATOM 7788 O O . ALA A 1 55 ? 9.168 -8.632 -2.199 1.00 12.43 55 ALA A O 9
ATOM 7795 N N . GLN A 1 56 ? 8.442 -6.510 -2.386 1.00 52.32 56 GLN A N 9
ATOM 7796 C CA . GLN A 1 56 ? 7.899 -6.460 -1.034 1.00 24.13 56 GLN A CA 9
ATOM 7797 C C . GLN A 1 56 ? 6.720 -7.416 -0.885 1.00 3.03 56 GLN A C 9
ATOM 7798 O O . GLN A 1 56 ? 6.383 -7.833 0.222 1.00 33.52 56 GLN A O 9
ATOM 7812 N N . GLY A 1 57 ? 6.097 -7.759 -2.008 1.00 13.40 57 GLY A N 9
ATOM 7813 C CA . GLY A 1 57 ? 4.962 -8.662 -1.980 1.00 74.43 57 GLY A CA 9
ATOM 7814 C C . GLY A 1 57 ? 5.148 -9.856 -2.896 1.00 41.43 57 GLY A C 9
ATOM 7815 O O . GLY A 1 57 ? 5.354 -10.977 -2.432 1.00 52.11 57 GLY A O 9
ATOM 7819 N N . SER A 1 58 ? 5.074 -9.615 -4.201 1.00 44.15 58 SER A N 9
ATOM 7820 C CA . SER A 1 58 ? 5.231 -10.680 -5.185 1.00 41.12 58 SER A CA 9
ATOM 7821 C C . SER A 1 58 ? 6.158 -10.243 -6.316 1.00 33.12 58 SER A C 9
ATOM 7822 O O . SER A 1 58 ? 6.054 -9.126 -6.823 1.00 11.32 58 SER A O 9
ATOM 7830 N N . CYS A 1 59 ? 7.064 -11.133 -6.706 1.00 42.45 59 CYS A N 9
ATOM 7831 C CA . CYS A 1 59 ? 8.011 -10.841 -7.776 1.00 74.44 59 CYS A CA 9
ATOM 7832 C C . CYS A 1 59 ? 8.683 -12.119 -8.270 1.00 45.12 59 CYS A C 9
ATOM 7833 O O . CYS A 1 59 ? 9.256 -12.874 -7.484 1.00 73.00 59 CYS A O 9
ATOM 7840 N N . LYS A 1 1 ? 1.363 1.487 -0.923 1.00 11.33 1 LYS A N 10
ATOM 7841 C CA . LYS A 1 1 ? 0.886 0.242 -1.513 1.00 4.10 1 LYS A CA 10
ATOM 7842 C C . LYS A 1 1 ? 0.092 0.513 -2.787 1.00 24.11 1 LYS A C 10
ATOM 7843 O O . LYS A 1 1 ? -0.338 1.639 -3.035 1.00 45.55 1 LYS A O 10
ATOM 7862 N N . LYS A 1 2 ? -0.100 -0.527 -3.591 1.00 31.31 2 LYS A N 10
ATOM 7863 C CA . LYS A 1 2 ? -0.845 -0.403 -4.838 1.00 60.32 2 LYS A CA 10
ATOM 7864 C C . LYS A 1 2 ? -0.115 0.507 -5.820 1.00 4.51 2 LYS A C 10
ATOM 7865 O O . LYS A 1 2 ? -0.676 0.921 -6.835 1.00 23.21 2 LYS A O 10
ATOM 7884 N N . LYS A 1 3 ? 1.141 0.816 -5.512 1.00 73.20 3 LYS A N 10
ATOM 7885 C CA . LYS A 1 3 ? 1.950 1.675 -6.368 1.00 12.31 3 LYS A CA 10
ATOM 7886 C C . LYS A 1 3 ? 2.842 0.845 -7.285 1.00 3.02 3 LYS A C 10
ATOM 7887 O O . LYS A 1 3 ? 3.428 1.365 -8.235 1.00 72.23 3 LYS A O 10
ATOM 7906 N N . CYS A 1 4 ? 2.941 -0.448 -6.995 1.00 11.03 4 CYS A N 10
ATOM 7907 C CA . CYS A 1 4 ? 3.761 -1.351 -7.793 1.00 51.02 4 CYS A CA 10
ATOM 7908 C C . CYS A 1 4 ? 2.964 -1.915 -8.966 1.00 63.31 4 CYS A C 10
ATOM 7909 O O . CYS A 1 4 ? 3.420 -2.826 -9.657 1.00 32.54 4 CYS A O 10
ATOM 7916 N N . GLN A 1 5 ? 1.774 -1.367 -9.184 1.00 54.41 5 GLN A N 10
ATOM 7917 C CA . GLN A 1 5 ? 0.914 -1.816 -10.273 1.00 12.42 5 GLN A CA 10
ATOM 7918 C C . GLN A 1 5 ? 0.045 -0.672 -10.788 1.00 24.44 5 GLN A C 10
ATOM 7919 O O . GLN A 1 5 ? -1.126 -0.556 -10.424 1.00 4.23 5 GLN A O 10
ATOM 7933 N N . LEU A 1 6 ? 0.626 0.169 -11.636 1.00 1.35 6 LEU A N 10
ATOM 7934 C CA . LEU A 1 6 ? -0.095 1.305 -12.201 1.00 22.42 6 LEU A CA 10
ATOM 7935 C C . LEU A 1 6 ? -0.144 1.216 -13.723 1.00 23.53 6 LEU A C 10
ATOM 7936 O O . LEU A 1 6 ? 0.761 0.685 -14.367 1.00 70.34 6 LEU A O 10
ATOM 7952 N N . PRO A 1 7 ? -1.224 1.749 -14.313 1.00 22.24 7 PRO A N 10
ATOM 7953 C CA . PRO A 1 7 ? -1.415 1.744 -15.766 1.00 13.41 7 PRO A CA 10
ATOM 7954 C C . PRO A 1 7 ? -0.443 2.676 -16.482 1.00 13.25 7 PRO A C 10
ATOM 7955 O O . PRO A 1 7 ? 0.533 3.141 -15.893 1.00 51.11 7 PRO A O 10
ATOM 7966 N N . SER A 1 8 ? -0.717 2.945 -17.754 1.00 40.41 8 SER A N 10
ATOM 7967 C CA . SER A 1 8 ? 0.136 3.820 -18.551 1.00 72.50 8 SER A CA 10
ATOM 7968 C C . SER A 1 8 ? -0.394 5.250 -18.543 1.00 12.21 8 SER A C 10
ATOM 7969 O O . SER A 1 8 ? -1.553 5.493 -18.205 1.00 21.32 8 SER A O 10
ATOM 7977 N N . ASP A 1 9 ? 0.463 6.194 -18.918 1.00 34.34 9 ASP A N 10
ATOM 7978 C CA . ASP A 1 9 ? 0.082 7.601 -18.955 1.00 71.11 9 ASP A CA 10
ATOM 7979 C C . ASP A 1 9 ? 1.121 8.425 -19.710 1.00 34.13 9 ASP A C 10
ATOM 7980 O O . ASP A 1 9 ? 1.378 9.580 -19.371 1.00 13.14 9 ASP A O 10
ATOM 7989 N N . VAL A 1 10 ? 1.716 7.823 -20.734 1.00 72.53 10 VAL A N 10
ATOM 7990 C CA . VAL A 1 10 ? 2.727 8.500 -21.537 1.00 53.22 10 VAL A CA 10
ATOM 7991 C C . VAL A 1 10 ? 2.250 9.882 -21.969 1.00 10.42 10 VAL A C 10
ATOM 7992 O O . VAL A 1 10 ? 2.988 10.862 -21.876 1.00 41.21 10 VAL A O 10
ATOM 8005 N N . GLY A 1 11 ? 1.009 9.954 -22.441 1.00 61.22 11 GLY A N 10
ATOM 8006 C CA . GLY A 1 11 ? 0.454 11.221 -22.880 1.00 61.10 11 GLY A CA 10
ATOM 8007 C C . GLY A 1 11 ? 1.351 11.934 -23.872 1.00 71.05 11 GLY A C 10
ATOM 8008 O O . GLY A 1 11 ? 2.163 11.305 -24.551 1.00 21.30 11 GLY A O 10
ATOM 8012 N N . LYS A 1 12 ? 1.204 13.252 -23.960 1.00 32.41 12 LYS A N 10
ATOM 8013 C CA . LYS A 1 12 ? 2.006 14.052 -24.877 1.00 2.41 12 LYS A CA 10
ATOM 8014 C C . LYS A 1 12 ? 2.862 15.059 -24.114 1.00 55.24 12 LYS A C 10
ATOM 8015 O O . LYS A 1 12 ? 2.545 15.426 -22.984 1.00 4.44 12 LYS A O 10
ATOM 8034 N N . GLY A 1 13 ? 3.946 15.503 -24.742 1.00 43.23 13 GLY A N 10
ATOM 8035 C CA . GLY A 1 13 ? 4.829 16.465 -24.108 1.00 22.50 13 GLY A CA 10
ATOM 8036 C C . GLY A 1 13 ? 6.072 16.741 -24.930 1.00 63.43 13 GLY A C 10
ATOM 8037 O O . GLY A 1 13 ? 6.124 16.421 -26.118 1.00 40.33 13 GLY A O 10
ATOM 8041 N N . LYS A 1 14 ? 7.077 17.337 -24.298 1.00 42.54 14 LYS A N 10
ATOM 8042 C CA . LYS A 1 14 ? 8.327 17.658 -24.978 1.00 73.22 14 LYS A CA 10
ATOM 8043 C C . LYS A 1 14 ? 9.333 16.520 -24.832 1.00 53.51 14 LYS A C 10
ATOM 8044 O O . LYS A 1 14 ? 10.302 16.436 -25.585 1.00 42.43 14 LYS A O 10
ATOM 8063 N N . ALA A 1 15 ? 9.094 15.647 -23.859 1.00 62.13 15 ALA A N 10
ATOM 8064 C CA . ALA A 1 15 ? 9.977 14.513 -23.617 1.00 65.15 15 ALA A CA 10
ATOM 8065 C C . ALA A 1 15 ? 9.413 13.237 -24.232 1.00 30.40 15 ALA A C 10
ATOM 8066 O O . ALA A 1 15 ? 8.314 13.237 -24.787 1.00 63.20 15 ALA A O 10
ATOM 8073 N N . SER A 1 16 ? 10.172 12.150 -24.130 1.00 11.14 16 SER A N 10
ATOM 8074 C CA . SER A 1 16 ? 9.749 10.868 -24.680 1.00 32.43 16 SER A CA 10
ATOM 8075 C C . SER A 1 16 ? 10.745 9.769 -24.324 1.00 24.43 16 SER A C 10
ATOM 8076 O O . SER A 1 16 ? 11.346 9.150 -25.203 1.00 53.31 16 SER A O 10
ATOM 8084 N N . PHE A 1 17 ? 10.916 9.531 -23.028 1.00 23.25 17 PHE A N 10
ATOM 8085 C CA . PHE A 1 17 ? 11.841 8.507 -22.553 1.00 55.34 17 PHE A CA 10
ATOM 8086 C C . PHE A 1 17 ? 11.083 7.298 -22.014 1.00 74.44 17 PHE A C 10
ATOM 8087 O O . PHE A 1 17 ? 10.069 7.439 -21.329 1.00 51.45 17 PHE A O 10
ATOM 8104 N N . THR A 1 18 ? 11.581 6.106 -22.329 1.00 61.01 18 THR A N 10
ATOM 8105 C CA . THR A 1 18 ? 10.952 4.871 -21.879 1.00 54.00 18 THR A CA 10
ATOM 8106 C C . THR A 1 18 ? 11.435 4.484 -20.486 1.00 73.51 18 THR A C 10
ATOM 8107 O O . THR A 1 18 ? 12.625 4.571 -20.185 1.00 63.22 18 THR A O 10
ATOM 8118 N N . ARG A 1 19 ? 10.504 4.055 -19.640 1.00 72.30 19 ARG A N 10
ATOM 8119 C CA . ARG A 1 19 ? 10.836 3.654 -18.278 1.00 55.11 19 ARG A CA 10
ATOM 8120 C C . ARG A 1 19 ? 10.237 2.289 -17.952 1.00 12.02 19 ARG A C 10
ATOM 8121 O O . ARG A 1 19 ? 9.446 1.746 -18.724 1.00 23.01 19 ARG A O 10
ATOM 8142 N N . TYR A 1 20 ? 10.619 1.740 -16.804 1.00 43.22 20 TYR A N 10
ATOM 8143 C CA . TYR A 1 20 ? 10.123 0.438 -16.377 1.00 71.51 20 TYR A CA 10
ATOM 8144 C C . TYR A 1 20 ? 9.048 0.589 -15.305 1.00 23.22 20 TYR A C 10
ATOM 8145 O O . TYR A 1 20 ? 9.128 1.471 -14.449 1.00 64.25 20 TYR A O 10
ATOM 8163 N N . TYR A 1 21 ? 8.044 -0.278 -15.357 1.00 74.53 21 TYR A N 10
ATOM 8164 C CA . TYR A 1 21 ? 6.951 -0.242 -14.393 1.00 10.35 21 TYR A CA 10
ATOM 8165 C C . TYR A 1 21 ? 6.456 -1.650 -14.076 1.00 4.23 21 TYR A C 10
ATOM 8166 O O . TYR A 1 21 ? 6.255 -2.466 -14.975 1.00 33.31 21 TYR A O 10
ATOM 8184 N N . TYR A 1 22 ? 6.263 -1.926 -12.791 1.00 35.20 22 TYR A N 10
ATOM 8185 C CA . TYR A 1 22 ? 5.793 -3.235 -12.353 1.00 62.53 22 TYR A CA 10
ATOM 8186 C C . TYR A 1 22 ? 4.272 -3.323 -12.432 1.00 61.32 22 TYR A C 10
ATOM 8187 O O . TYR A 1 22 ? 3.569 -2.346 -12.178 1.00 70.40 22 TYR A O 10
ATOM 8205 N N . ASN A 1 23 ? 3.772 -4.503 -12.786 1.00 54.41 23 ASN A N 10
ATOM 8206 C CA . ASN A 1 23 ? 2.334 -4.720 -12.899 1.00 31.02 23 ASN A CA 10
ATOM 8207 C C . ASN A 1 23 ? 1.918 -5.995 -12.172 1.00 30.30 23 ASN A C 10
ATOM 8208 O O . ASN A 1 23 ? 2.652 -6.983 -12.162 1.00 41.30 23 ASN A O 10
ATOM 8219 N N . GLU A 1 24 ? 0.735 -5.965 -11.565 1.00 63.45 24 GLU A N 10
ATOM 8220 C CA . GLU A 1 24 ? 0.222 -7.119 -10.836 1.00 63.22 24 GLU A CA 10
ATOM 8221 C C . GLU A 1 24 ? -0.516 -8.071 -11.773 1.00 51.22 24 GLU A C 10
ATOM 8222 O O . GLU A 1 24 ? -0.261 -8.095 -12.977 1.00 1.44 24 GLU A O 10
ATOM 8234 N N . GLU A 1 25 ? -1.432 -8.854 -11.211 1.00 3.41 25 GLU A N 10
ATOM 8235 C CA . GLU A 1 25 ? -2.206 -9.808 -11.996 1.00 2.01 25 GLU A CA 10
ATOM 8236 C C . GLU A 1 25 ? -1.308 -10.908 -12.554 1.00 61.24 25 GLU A C 10
ATOM 8237 O O . GLU A 1 25 ? -1.730 -11.702 -13.395 1.00 52.45 25 GLU A O 10
ATOM 8249 N N . SER A 1 26 ? -0.067 -10.949 -12.080 1.00 42.54 26 SER A N 10
ATOM 8250 C CA . SER A 1 26 ? 0.893 -11.948 -12.535 1.00 11.12 26 SER A CA 10
ATOM 8251 C C . SER A 1 26 ? 2.275 -11.682 -11.945 1.00 35.24 26 SER A C 10
ATOM 8252 O O . SER A 1 26 ? 3.080 -12.598 -11.785 1.00 22.04 26 SER A O 10
ATOM 8260 N N . GLY A 1 27 ? 2.541 -10.420 -11.623 1.00 10.14 27 GLY A N 10
ATOM 8261 C CA . GLY A 1 27 ? 3.825 -10.055 -11.054 1.00 2.40 27 GLY A CA 10
ATOM 8262 C C . GLY A 1 27 ? 4.927 -10.008 -12.093 1.00 65.54 27 GLY A C 10
ATOM 8263 O O . GLY A 1 27 ? 5.938 -10.700 -11.969 1.00 63.30 27 GLY A O 10
ATOM 8267 N N . LYS A 1 28 ? 4.733 -9.192 -13.124 1.00 22.23 28 LYS A N 10
ATOM 8268 C CA . LYS A 1 28 ? 5.718 -9.058 -14.190 1.00 41.23 28 LYS A CA 10
ATOM 8269 C C . LYS A 1 28 ? 6.115 -7.598 -14.384 1.00 0.34 28 LYS A C 10
ATOM 8270 O O . LYS A 1 28 ? 5.444 -6.691 -13.891 1.00 15.30 28 LYS A O 10
ATOM 8289 N N . CYS A 1 29 ? 7.209 -7.377 -15.105 1.00 22.23 29 CYS A N 10
ATOM 8290 C CA . CYS A 1 29 ? 7.695 -6.028 -15.365 1.00 3.45 29 CYS A CA 10
ATOM 8291 C C . CYS A 1 29 ? 7.510 -5.656 -16.833 1.00 11.11 29 CYS A C 10
ATOM 8292 O O . CYS A 1 29 ? 7.606 -6.508 -17.715 1.00 42.25 29 CYS A O 10
ATOM 8299 N N . GLU A 1 30 ? 7.244 -4.378 -17.085 1.00 72.01 30 GLU A N 10
ATOM 8300 C CA . GLU A 1 30 ? 7.044 -3.894 -18.446 1.00 65.22 30 GLU A CA 10
ATOM 8301 C C . GLU A 1 30 ? 7.746 -2.555 -18.656 1.00 32.22 30 GLU A C 10
ATOM 8302 O O . GLU A 1 30 ? 8.424 -2.049 -17.761 1.00 65.32 30 GLU A O 10
ATOM 8314 N N . THR A 1 31 ? 7.578 -1.985 -19.845 1.00 74.41 31 THR A N 10
ATOM 8315 C CA . THR A 1 31 ? 8.195 -0.707 -20.174 1.00 52.13 31 THR A CA 10
ATOM 8316 C C . THR A 1 31 ? 7.230 0.187 -20.944 1.00 40.45 31 THR A C 10
ATOM 8317 O O . THR A 1 31 ? 6.495 -0.280 -21.815 1.00 43.20 31 THR A O 10
ATOM 8328 N N . PHE A 1 32 ? 7.237 1.476 -20.619 1.00 61.13 32 PHE A N 10
ATOM 8329 C CA . PHE A 1 32 ? 6.362 2.436 -21.281 1.00 53.21 32 PHE A CA 10
ATOM 8330 C C . PHE A 1 32 ? 7.128 3.700 -21.660 1.00 3.15 32 PHE A C 10
ATOM 8331 O O . PHE A 1 32 ? 8.357 3.738 -21.588 1.00 10.33 32 PHE A O 10
ATOM 8348 N N . ILE A 1 33 ? 6.394 4.732 -22.063 1.00 22.51 33 ILE A N 10
ATOM 8349 C CA . ILE A 1 33 ? 7.004 5.997 -22.452 1.00 61.21 33 ILE A CA 10
ATOM 8350 C C . ILE A 1 33 ? 6.535 7.134 -21.551 1.00 35.31 33 ILE A C 10
ATOM 8351 O O . ILE A 1 33 ? 5.382 7.162 -21.119 1.00 20.55 33 ILE A O 10
ATOM 8367 N N . TYR A 1 34 ? 7.434 8.071 -21.273 1.00 31.21 34 TYR A N 10
ATOM 8368 C CA . TYR A 1 34 ? 7.112 9.211 -20.422 1.00 63.35 34 TYR A CA 10
ATOM 8369 C C . TYR A 1 34 ? 7.727 10.493 -20.975 1.00 0.13 34 TYR A C 10
ATOM 8370 O O . TYR A 1 34 ? 8.817 10.477 -21.545 1.00 0.11 34 TYR A O 10
ATOM 8388 N N . GLY A 1 35 ? 7.018 11.605 -20.800 1.00 63.50 35 GLY A N 10
ATOM 8389 C CA . GLY A 1 35 ? 7.509 12.881 -21.285 1.00 50.13 35 GLY A CA 10
ATOM 8390 C C . GLY A 1 35 ? 6.389 13.863 -21.568 1.00 4.11 35 GLY A C 10
ATOM 8391 O O . GLY A 1 35 ? 5.918 13.969 -22.699 1.00 43.54 35 GLY A O 10
ATOM 8395 N N . GLY A 1 36 ? 5.960 14.583 -20.535 1.00 63.43 36 GLY A N 10
ATOM 8396 C CA . GLY A 1 36 ? 4.891 15.550 -20.698 1.00 71.14 36 GLY A CA 10
ATOM 8397 C C . GLY A 1 36 ? 3.948 15.578 -19.512 1.00 23.24 36 GLY A C 10
ATOM 8398 O O . GLY A 1 36 ? 4.201 16.270 -18.525 1.00 73.21 36 GLY A O 10
ATOM 8402 N N . VAL A 1 37 ? 2.857 14.825 -19.607 1.00 22.55 37 VAL A N 10
ATOM 8403 C CA . VAL A 1 37 ? 1.873 14.766 -18.533 1.00 32.14 37 VAL A CA 10
ATOM 8404 C C . VAL A 1 37 ? 2.342 13.853 -17.406 1.00 24.41 37 VAL A C 10
ATOM 8405 O O . VAL A 1 37 ? 3.301 13.097 -17.563 1.00 53.34 37 VAL A O 10
ATOM 8418 N N . GLY A 1 38 ? 1.660 13.927 -16.267 1.00 53.03 38 GLY A N 10
ATOM 8419 C CA . GLY A 1 38 ? 2.021 13.101 -15.130 1.00 44.31 38 GLY A CA 10
ATOM 8420 C C . GLY A 1 38 ? 2.024 11.623 -15.465 1.00 24.14 38 GLY A C 10
ATOM 8421 O O . GLY A 1 38 ? 1.282 11.175 -16.337 1.00 54.20 38 GLY A O 10
ATOM 8425 N N . GLY A 1 39 ? 2.865 10.862 -14.770 1.00 32.03 39 GLY A N 10
ATOM 8426 C CA . GLY A 1 39 ? 2.947 9.434 -15.014 1.00 20.24 39 GLY A CA 10
ATOM 8427 C C . GLY A 1 39 ? 2.672 8.616 -13.767 1.00 63.13 39 GLY A C 10
ATOM 8428 O O . GLY A 1 39 ? 2.576 9.161 -12.668 1.00 74.54 39 GLY A O 10
ATOM 8432 N N . ASN A 1 40 ? 2.544 7.304 -13.938 1.00 45.14 40 ASN A N 10
ATOM 8433 C CA . ASN A 1 40 ? 2.277 6.410 -12.818 1.00 74.31 40 ASN A CA 10
ATOM 8434 C C . ASN A 1 40 ? 3.319 6.587 -11.719 1.00 5.53 40 ASN A C 10
ATOM 8435 O O . ASN A 1 40 ? 4.222 7.417 -11.833 1.00 70.32 40 ASN A O 10
ATOM 8446 N N . SER A 1 41 ? 3.189 5.802 -10.654 1.00 53.50 41 SER A N 10
ATOM 8447 C CA . SER A 1 41 ? 4.117 5.875 -9.532 1.00 65.02 41 SER A CA 10
ATOM 8448 C C . SER A 1 41 ? 5.232 4.844 -9.682 1.00 71.21 41 SER A C 10
ATOM 8449 O O . SER A 1 41 ? 6.180 4.820 -8.898 1.00 51.24 41 SER A O 10
ATOM 8457 N N . ASN A 1 42 ? 5.109 3.993 -10.695 1.00 64.54 42 ASN A N 10
ATOM 8458 C CA . ASN A 1 42 ? 6.105 2.958 -10.949 1.00 65.11 42 ASN A CA 10
ATOM 8459 C C . ASN A 1 42 ? 7.206 3.476 -11.870 1.00 10.21 42 ASN A C 10
ATOM 8460 O O . ASN A 1 42 ? 8.201 2.793 -12.110 1.00 55.45 42 ASN A O 10
ATOM 8471 N N . ASN A 1 43 ? 7.020 4.689 -12.381 1.00 73.33 43 ASN A N 10
ATOM 8472 C CA . ASN A 1 43 ? 7.997 5.299 -13.276 1.00 15.33 43 ASN A CA 10
ATOM 8473 C C . ASN A 1 43 ? 9.399 5.229 -12.679 1.00 51.10 43 ASN A C 10
ATOM 8474 O O . ASN A 1 43 ? 9.609 5.579 -11.517 1.00 62.34 43 ASN A O 10
ATOM 8485 N N . PHE A 1 44 ? 10.356 4.775 -13.482 1.00 54.50 44 PHE A N 10
ATOM 8486 C CA . PHE A 1 44 ? 11.738 4.659 -13.034 1.00 24.11 44 PHE A CA 10
ATOM 8487 C C . PHE A 1 44 ? 12.661 4.314 -14.199 1.00 73.35 44 PHE A C 10
ATOM 8488 O O . PHE A 1 44 ? 12.379 3.404 -14.981 1.00 21.13 44 PHE A O 10
ATOM 8505 N N . LEU A 1 45 ? 13.763 5.047 -14.311 1.00 31.32 45 LEU A N 10
ATOM 8506 C CA . LEU A 1 45 ? 14.728 4.820 -15.381 1.00 71.31 45 LEU A CA 10
ATOM 8507 C C . LEU A 1 45 ? 15.539 3.554 -15.124 1.00 21.15 45 LEU A C 10
ATOM 8508 O O . LEU A 1 45 ? 16.420 3.197 -15.907 1.00 12.11 45 LEU A O 10
ATOM 8524 N N . THR A 1 46 ? 15.235 2.877 -14.021 1.00 22.53 46 THR A N 10
ATOM 8525 C CA . THR A 1 46 ? 15.935 1.650 -13.660 1.00 32.10 46 THR A CA 10
ATOM 8526 C C . THR A 1 46 ? 15.228 0.426 -14.230 1.00 71.34 46 THR A C 10
ATOM 8527 O O . THR A 1 46 ? 14.185 0.542 -14.875 1.00 23.22 46 THR A O 10
ATOM 8538 N N . LYS A 1 47 ? 15.801 -0.748 -13.989 1.00 61.53 47 LYS A N 10
ATOM 8539 C CA . LYS A 1 47 ? 15.225 -1.996 -14.477 1.00 63.11 47 LYS A CA 10
ATOM 8540 C C . LYS A 1 47 ? 14.903 -2.936 -13.320 1.00 12.34 47 LYS A C 10
ATOM 8541 O O . LYS A 1 47 ? 13.736 -3.190 -13.022 1.00 63.11 47 LYS A O 10
ATOM 8560 N N . GLU A 1 48 ? 15.944 -3.447 -12.670 1.00 42.42 48 GLU A N 10
ATOM 8561 C CA . GLU A 1 48 ? 15.770 -4.357 -11.545 1.00 31.41 48 GLU A CA 10
ATOM 8562 C C . GLU A 1 48 ? 14.878 -3.735 -10.474 1.00 45.11 48 GLU A C 10
ATOM 8563 O O . GLU A 1 48 ? 14.050 -4.415 -9.868 1.00 62.13 48 GLU A O 10
ATOM 8575 N N . ASP A 1 49 ? 15.055 -2.438 -10.246 1.00 62.24 49 ASP A N 10
ATOM 8576 C CA . ASP A 1 49 ? 14.267 -1.723 -9.249 1.00 44.44 49 ASP A CA 10
ATOM 8577 C C . ASP A 1 49 ? 12.779 -2.010 -9.424 1.00 25.42 49 ASP A C 10
ATOM 8578 O O . ASP A 1 49 ? 12.023 -2.034 -8.453 1.00 32.24 49 ASP A O 10
ATOM 8587 N N . CYS A 1 50 ? 12.366 -2.228 -10.668 1.00 11.32 50 CYS A N 10
ATOM 8588 C CA . CYS A 1 50 ? 10.969 -2.512 -10.971 1.00 34.41 50 CYS A CA 10
ATOM 8589 C C . CYS A 1 50 ? 10.399 -3.539 -9.996 1.00 14.42 50 CYS A C 10
ATOM 8590 O O . CYS A 1 50 ? 9.381 -3.296 -9.346 1.00 41.12 50 CYS A O 10
ATOM 8597 N N . CYS A 1 51 ? 11.062 -4.686 -9.899 1.00 12.04 51 CYS A N 10
ATOM 8598 C CA . CYS A 1 51 ? 10.623 -5.750 -9.004 1.00 32.01 51 CYS A CA 10
ATOM 8599 C C . CYS A 1 51 ? 10.571 -5.260 -7.560 1.00 2.33 51 CYS A C 10
ATOM 8600 O O . CYS A 1 51 ? 9.659 -5.604 -6.809 1.00 35.13 51 CYS A O 10
ATOM 8607 N N . ARG A 1 52 ? 11.557 -4.454 -7.179 1.00 11.22 52 ARG A N 10
ATOM 8608 C CA . ARG A 1 52 ? 11.625 -3.917 -5.825 1.00 53.31 52 ARG A CA 10
ATOM 8609 C C . ARG A 1 52 ? 10.350 -3.153 -5.479 1.00 11.03 52 ARG A C 10
ATOM 8610 O O . ARG A 1 52 ? 9.850 -3.237 -4.357 1.00 64.24 52 ARG A O 10
ATOM 8631 N N . GLU A 1 53 ? 9.830 -2.408 -6.449 1.00 61.15 53 GLU A N 10
ATOM 8632 C CA . GLU A 1 53 ? 8.615 -1.629 -6.246 1.00 14.32 53 GLU A CA 10
ATOM 8633 C C . GLU A 1 53 ? 7.482 -2.512 -5.729 1.00 4.30 53 GLU A C 10
ATOM 8634 O O . GLU A 1 53 ? 6.644 -2.069 -4.944 1.00 34.04 53 GLU A O 10
ATOM 8646 N N . CYS A 1 54 ? 7.465 -3.763 -6.176 1.00 12.02 54 CYS A N 10
ATOM 8647 C CA . CYS A 1 54 ? 6.436 -4.709 -5.761 1.00 24.31 54 CYS A CA 10
ATOM 8648 C C . CYS A 1 54 ? 7.011 -5.755 -4.810 1.00 23.02 54 CYS A C 10
ATOM 8649 O O . CYS A 1 54 ? 6.274 -6.539 -4.213 1.00 55.41 54 CYS A O 10
ATOM 8656 N N . ALA A 1 55 ? 8.333 -5.760 -4.674 1.00 23.00 55 ALA A N 10
ATOM 8657 C CA . ALA A 1 55 ? 9.007 -6.707 -3.794 1.00 43.14 55 ALA A CA 10
ATOM 8658 C C . ALA A 1 55 ? 8.643 -6.456 -2.335 1.00 52.11 55 ALA A C 10
ATOM 8659 O O . ALA A 1 55 ? 8.914 -7.285 -1.467 1.00 44.02 55 ALA A O 10
ATOM 8666 N N . GLN A 1 56 ? 8.027 -5.307 -2.073 1.00 23.41 56 GLN A N 10
ATOM 8667 C CA . GLN A 1 56 ? 7.627 -4.948 -0.718 1.00 4.34 56 GLN A CA 10
ATOM 8668 C C . GLN A 1 56 ? 6.400 -5.742 -0.283 1.00 52.14 56 GLN A C 10
ATOM 8669 O O . GLN A 1 56 ? 6.145 -5.908 0.909 1.00 43.03 56 GLN A O 10
ATOM 8683 N N . GLY A 1 57 ? 5.641 -6.231 -1.260 1.00 1.40 57 GLY A N 10
ATOM 8684 C CA . GLY A 1 57 ? 4.449 -7.001 -0.958 1.00 71.02 57 GLY A CA 10
ATOM 8685 C C . GLY A 1 57 ? 3.944 -7.781 -2.156 1.00 11.30 57 GLY A C 10
ATOM 8686 O O . GLY A 1 57 ? 2.744 -7.805 -2.429 1.00 12.54 57 GLY A O 10
ATOM 8690 N N . SER A 1 58 ? 4.862 -8.419 -2.874 1.00 60.34 58 SER A N 10
ATOM 8691 C CA . SER A 1 58 ? 4.504 -9.199 -4.053 1.00 72.23 58 SER A CA 10
ATOM 8692 C C . SER A 1 58 ? 5.735 -9.869 -4.656 1.00 51.34 58 SER A C 10
ATOM 8693 O O . SER A 1 58 ? 5.886 -11.089 -4.593 1.00 25.03 58 SER A O 10
ATOM 8701 N N . CYS A 1 59 ? 6.613 -9.061 -5.242 1.00 55.02 59 CYS A N 10
ATOM 8702 C CA . CYS A 1 59 ? 7.831 -9.573 -5.858 1.00 11.50 59 CYS A CA 10
ATOM 8703 C C . CYS A 1 59 ? 8.805 -10.079 -4.798 1.00 71.00 59 CYS A C 10
ATOM 8704 O O . CYS A 1 59 ? 9.587 -10.996 -5.048 1.00 23.11 59 CYS A O 10
ATOM 8711 N N . LYS A 1 1 ? -1.127 -2.690 -1.598 1.00 52.21 1 LYS A N 11
ATOM 8712 C CA . LYS A 1 1 ? 0.033 -2.473 -2.455 1.00 35.11 1 LYS A CA 11
ATOM 8713 C C . LYS A 1 1 ? -0.381 -2.396 -3.921 1.00 70.41 1 LYS A C 11
ATOM 8714 O O . LYS A 1 1 ? 0.124 -3.143 -4.760 1.00 25.05 1 LYS A O 11
ATOM 8733 N N . LYS A 1 2 ? -1.302 -1.488 -4.225 1.00 32.34 2 LYS A N 11
ATOM 8734 C CA . LYS A 1 2 ? -1.782 -1.311 -5.590 1.00 32.21 2 LYS A CA 11
ATOM 8735 C C . LYS A 1 2 ? -0.730 -0.621 -6.452 1.00 24.15 2 LYS A C 11
ATOM 8736 O O . LYS A 1 2 ? -0.882 -0.513 -7.668 1.00 41.35 2 LYS A O 11
ATOM 8755 N N . LYS A 1 3 ? 0.339 -0.157 -5.813 1.00 43.12 3 LYS A N 11
ATOM 8756 C CA . LYS A 1 3 ? 1.419 0.520 -6.521 1.00 4.42 3 LYS A CA 11
ATOM 8757 C C . LYS A 1 3 ? 2.024 -0.387 -7.588 1.00 13.32 3 LYS A C 11
ATOM 8758 O O . LYS A 1 3 ? 2.542 0.087 -8.599 1.00 44.30 3 LYS A O 11
ATOM 8777 N N . CYS A 1 4 ? 1.952 -1.693 -7.357 1.00 21.32 4 CYS A N 11
ATOM 8778 C CA . CYS A 1 4 ? 2.491 -2.667 -8.298 1.00 71.52 4 CYS A CA 11
ATOM 8779 C C . CYS A 1 4 ? 1.565 -2.833 -9.500 1.00 14.05 4 CYS A C 11
ATOM 8780 O O . CYS A 1 4 ? 1.883 -3.552 -10.446 1.00 70.01 4 CYS A O 11
ATOM 8787 N N . GLN A 1 5 ? 0.418 -2.162 -9.453 1.00 22.15 5 GLN A N 11
ATOM 8788 C CA . GLN A 1 5 ? -0.554 -2.235 -10.537 1.00 32.44 5 GLN A CA 11
ATOM 8789 C C . GLN A 1 5 ? -1.098 -0.851 -10.874 1.00 72.24 5 GLN A C 11
ATOM 8790 O O . GLN A 1 5 ? -2.133 -0.435 -10.352 1.00 53.12 5 GLN A O 11
ATOM 8804 N N . LEU A 1 6 ? -0.395 -0.142 -11.750 1.00 24.10 6 LEU A N 11
ATOM 8805 C CA . LEU A 1 6 ? -0.807 1.197 -12.158 1.00 23.42 6 LEU A CA 11
ATOM 8806 C C . LEU A 1 6 ? -1.033 1.261 -13.665 1.00 12.22 6 LEU A C 11
ATOM 8807 O O . LEU A 1 6 ? -0.312 0.649 -14.453 1.00 31.45 6 LEU A O 11
ATOM 8823 N N . PRO A 1 7 ? -2.058 2.023 -14.077 1.00 65.54 7 PRO A N 11
ATOM 8824 C CA . PRO A 1 7 ? -2.401 2.188 -15.493 1.00 31.21 7 PRO A CA 11
ATOM 8825 C C . PRO A 1 7 ? -1.360 3.006 -16.250 1.00 74.53 7 PRO A C 11
ATOM 8826 O O . PRO A 1 7 ? -0.552 3.711 -15.647 1.00 31.12 7 PRO A O 11
ATOM 8837 N N . SER A 1 8 ? -1.387 2.906 -17.576 1.00 5.35 8 SER A N 11
ATOM 8838 C CA . SER A 1 8 ? -0.443 3.635 -18.415 1.00 62.43 8 SER A CA 11
ATOM 8839 C C . SER A 1 8 ? -0.817 5.111 -18.499 1.00 12.21 8 SER A C 11
ATOM 8840 O O . SER A 1 8 ? -1.969 5.457 -18.763 1.00 20.13 8 SER A O 11
ATOM 8848 N N . ASP A 1 9 ? 0.164 5.977 -18.272 1.00 41.41 9 ASP A N 11
ATOM 8849 C CA . ASP A 1 9 ? -0.060 7.417 -18.322 1.00 55.54 9 ASP A CA 11
ATOM 8850 C C . ASP A 1 9 ? 1.043 8.112 -19.114 1.00 2.21 9 ASP A C 11
ATOM 8851 O O . ASP A 1 9 ? 2.154 8.300 -18.617 1.00 71.22 9 ASP A O 11
ATOM 8860 N N . VAL A 1 10 ? 0.730 8.491 -20.349 1.00 11.31 10 VAL A N 11
ATOM 8861 C CA . VAL A 1 10 ? 1.695 9.165 -21.210 1.00 13.34 10 VAL A CA 11
ATOM 8862 C C . VAL A 1 10 ? 1.585 10.680 -21.078 1.00 13.14 10 VAL A C 11
ATOM 8863 O O . VAL A 1 10 ? 2.580 11.397 -21.180 1.00 75.53 10 VAL A O 11
ATOM 8876 N N . GLY A 1 11 ? 0.367 11.162 -20.848 1.00 52.04 11 GLY A N 11
ATOM 8877 C CA . GLY A 1 11 ? 0.149 12.590 -20.705 1.00 72.44 11 GLY A CA 11
ATOM 8878 C C . GLY A 1 11 ? 0.763 13.386 -21.840 1.00 15.34 11 GLY A C 11
ATOM 8879 O O . GLY A 1 11 ? 1.082 12.836 -22.894 1.00 32.03 11 GLY A O 11
ATOM 8883 N N . LYS A 1 12 ? 0.927 14.687 -21.625 1.00 41.22 12 LYS A N 11
ATOM 8884 C CA . LYS A 1 12 ? 1.506 15.563 -22.637 1.00 62.43 12 LYS A CA 11
ATOM 8885 C C . LYS A 1 12 ? 3.030 15.506 -22.598 1.00 70.04 12 LYS A C 11
ATOM 8886 O O . LYS A 1 12 ? 3.612 14.594 -22.012 1.00 41.34 12 LYS A O 11
ATOM 8905 N N . GLY A 1 13 ? 3.671 16.488 -23.226 1.00 34.04 13 GLY A N 11
ATOM 8906 C CA . GLY A 1 13 ? 5.121 16.531 -23.249 1.00 40.20 13 GLY A CA 11
ATOM 8907 C C . GLY A 1 13 ? 5.707 15.718 -24.386 1.00 50.23 13 GLY A C 11
ATOM 8908 O O . GLY A 1 13 ? 4.976 15.088 -25.150 1.00 72.42 13 GLY A O 11
ATOM 8912 N N . LYS A 1 14 ? 7.031 15.733 -24.501 1.00 74.03 14 LYS A N 11
ATOM 8913 C CA . LYS A 1 14 ? 7.716 14.992 -25.554 1.00 10.23 14 LYS A CA 11
ATOM 8914 C C . LYS A 1 14 ? 7.205 13.557 -25.630 1.00 23.13 14 LYS A C 11
ATOM 8915 O O . LYS A 1 14 ? 6.992 13.021 -26.717 1.00 22.23 14 LYS A O 11
ATOM 8934 N N . ALA A 1 15 ? 7.010 12.941 -24.468 1.00 71.24 15 ALA A N 11
ATOM 8935 C CA . ALA A 1 15 ? 6.521 11.569 -24.404 1.00 52.21 15 ALA A CA 11
ATOM 8936 C C . ALA A 1 15 ? 7.213 10.690 -25.440 1.00 50.44 15 ALA A C 11
ATOM 8937 O O . ALA A 1 15 ? 6.583 10.212 -26.383 1.00 55.23 15 ALA A O 11
ATOM 8944 N N . SER A 1 16 ? 8.513 10.482 -25.260 1.00 3.35 16 SER A N 11
ATOM 8945 C CA . SER A 1 16 ? 9.292 9.664 -26.182 1.00 1.41 16 SER A CA 11
ATOM 8946 C C . SER A 1 16 ? 10.386 8.902 -25.441 1.00 22.02 16 SER A C 11
ATOM 8947 O O . SER A 1 16 ? 11.321 8.384 -26.052 1.00 71.32 16 SER A O 11
ATOM 8955 N N . PHE A 1 17 ? 10.263 8.838 -24.119 1.00 73.02 17 PHE A N 11
ATOM 8956 C CA . PHE A 1 17 ? 11.241 8.140 -23.293 1.00 12.21 17 PHE A CA 11
ATOM 8957 C C . PHE A 1 17 ? 10.676 6.818 -22.781 1.00 42.21 17 PHE A C 11
ATOM 8958 O O . PHE A 1 17 ? 9.463 6.608 -22.775 1.00 53.13 17 PHE A O 11
ATOM 8975 N N . THR A 1 18 ? 11.566 5.928 -22.352 1.00 14.10 18 THR A N 11
ATOM 8976 C CA . THR A 1 18 ? 11.158 4.626 -21.840 1.00 31.10 18 THR A CA 11
ATOM 8977 C C . THR A 1 18 ? 11.369 4.537 -20.333 1.00 22.11 18 THR A C 11
ATOM 8978 O O . THR A 1 18 ? 12.417 4.931 -19.819 1.00 75.42 18 THR A O 11
ATOM 8989 N N . ARG A 1 19 ? 10.369 4.017 -19.630 1.00 32.15 19 ARG A N 11
ATOM 8990 C CA . ARG A 1 19 ? 10.446 3.877 -18.180 1.00 74.24 19 ARG A CA 11
ATOM 8991 C C . ARG A 1 19 ? 10.074 2.461 -17.751 1.00 22.44 19 ARG A C 11
ATOM 8992 O O . ARG A 1 19 ? 9.646 1.645 -18.568 1.00 3.13 19 ARG A O 11
ATOM 9013 N N . TYR A 1 20 ? 10.241 2.176 -16.464 1.00 64.51 20 TYR A N 11
ATOM 9014 C CA . TYR A 1 20 ? 9.927 0.857 -15.926 1.00 52.32 20 TYR A CA 11
ATOM 9015 C C . TYR A 1 20 ? 8.681 0.911 -15.048 1.00 33.45 20 TYR A C 11
ATOM 9016 O O . TYR A 1 20 ? 8.557 1.773 -14.177 1.00 62.22 20 TYR A O 11
ATOM 9034 N N . TYR A 1 21 ? 7.760 -0.018 -15.282 1.00 12.52 21 TYR A N 11
ATOM 9035 C CA . TYR A 1 21 ? 6.522 -0.077 -14.514 1.00 13.31 21 TYR A CA 11
ATOM 9036 C C . TYR A 1 21 ? 6.243 -1.499 -14.038 1.00 23.20 21 TYR A C 11
ATOM 9037 O O . TYR A 1 21 ? 6.719 -2.468 -14.630 1.00 21.42 21 TYR A O 11
ATOM 9055 N N . TYR A 1 22 ? 5.469 -1.616 -12.965 1.00 53.12 22 TYR A N 11
ATOM 9056 C CA . TYR A 1 22 ? 5.127 -2.919 -12.407 1.00 41.12 22 TYR A CA 11
ATOM 9057 C C . TYR A 1 22 ? 3.641 -3.215 -12.584 1.00 51.31 22 TYR A C 11
ATOM 9058 O O . TYR A 1 22 ? 2.804 -2.317 -12.499 1.00 32.31 22 TYR A O 11
ATOM 9076 N N . ASN A 1 23 ? 3.322 -4.481 -12.830 1.00 74.13 23 ASN A N 11
ATOM 9077 C CA . ASN A 1 23 ? 1.937 -4.897 -13.019 1.00 74.33 23 ASN A CA 11
ATOM 9078 C C . ASN A 1 23 ? 1.623 -6.137 -12.188 1.00 70.50 23 ASN A C 11
ATOM 9079 O O . ASN A 1 23 ? 2.502 -6.955 -11.920 1.00 64.43 23 ASN A O 11
ATOM 9090 N N . GLU A 1 24 ? 0.363 -6.269 -11.784 1.00 24.33 24 GLU A N 11
ATOM 9091 C CA . GLU A 1 24 ? -0.066 -7.410 -10.983 1.00 4.22 24 GLU A CA 11
ATOM 9092 C C . GLU A 1 24 ? -0.384 -8.609 -11.871 1.00 34.22 24 GLU A C 11
ATOM 9093 O O . GLU A 1 24 ? 0.113 -8.714 -12.991 1.00 51.44 24 GLU A O 11
ATOM 9105 N N . GLU A 1 25 ? -1.217 -9.512 -11.360 1.00 44.53 25 GLU A N 11
ATOM 9106 C CA . GLU A 1 25 ? -1.600 -10.704 -12.106 1.00 74.15 25 GLU A CA 11
ATOM 9107 C C . GLU A 1 25 ? -0.404 -11.631 -12.303 1.00 73.21 25 GLU A C 11
ATOM 9108 O O . GLU A 1 25 ? -0.479 -12.608 -13.048 1.00 63.31 25 GLU A O 11
ATOM 9120 N N . SER A 1 26 ? 0.698 -11.317 -11.630 1.00 13.32 26 SER A N 11
ATOM 9121 C CA . SER A 1 26 ? 1.912 -12.118 -11.733 1.00 75.12 26 SER A CA 11
ATOM 9122 C C . SER A 1 26 ? 3.075 -11.436 -11.021 1.00 4.31 26 SER A C 11
ATOM 9123 O O . SER A 1 26 ? 4.019 -12.091 -10.582 1.00 24.13 26 SER A O 11
ATOM 9131 N N . GLY A 1 27 ? 3.000 -10.113 -10.910 1.00 52.24 27 GLY A N 11
ATOM 9132 C CA . GLY A 1 27 ? 4.052 -9.362 -10.251 1.00 64.11 27 GLY A CA 11
ATOM 9133 C C . GLY A 1 27 ? 5.304 -9.252 -11.099 1.00 0.41 27 GLY A C 11
ATOM 9134 O O . GLY A 1 27 ? 6.379 -9.695 -10.694 1.00 11.10 27 GLY A O 11
ATOM 9138 N N . LYS A 1 28 ? 5.166 -8.660 -12.281 1.00 31.04 28 LYS A N 11
ATOM 9139 C CA . LYS A 1 28 ? 6.294 -8.492 -13.189 1.00 73.44 28 LYS A CA 11
ATOM 9140 C C . LYS A 1 28 ? 6.477 -7.025 -13.564 1.00 25.14 28 LYS A C 11
ATOM 9141 O O . LYS A 1 28 ? 5.590 -6.201 -13.341 1.00 72.21 28 LYS A O 11
ATOM 9160 N N . CYS A 1 29 ? 7.634 -6.705 -14.134 1.00 60.24 29 CYS A N 11
ATOM 9161 C CA . CYS A 1 29 ? 7.934 -5.338 -14.541 1.00 3.31 29 CYS A CA 11
ATOM 9162 C C . CYS A 1 29 ? 8.252 -5.271 -16.032 1.00 54.20 29 CYS A C 11
ATOM 9163 O O . CYS A 1 29 ? 8.934 -6.142 -16.571 1.00 14.22 29 CYS A O 11
ATOM 9170 N N . GLU A 1 30 ? 7.752 -4.230 -16.692 1.00 31.43 30 GLU A N 11
ATOM 9171 C CA . GLU A 1 30 ? 7.982 -4.051 -18.120 1.00 51.44 30 GLU A CA 11
ATOM 9172 C C . GLU A 1 30 ? 8.412 -2.619 -18.426 1.00 51.32 30 GLU A C 11
ATOM 9173 O O . GLU A 1 30 ? 8.627 -1.815 -17.518 1.00 52.23 30 GLU A O 11
ATOM 9185 N N . THR A 1 31 ? 8.536 -2.306 -19.712 1.00 64.24 31 THR A N 11
ATOM 9186 C CA . THR A 1 31 ? 8.942 -0.973 -20.139 1.00 63.13 31 THR A CA 11
ATOM 9187 C C . THR A 1 31 ? 7.803 -0.254 -20.853 1.00 2.34 31 THR A C 11
ATOM 9188 O O . THR A 1 31 ? 7.080 -0.852 -21.650 1.00 22.15 31 THR A O 11
ATOM 9199 N N . PHE A 1 32 ? 7.649 1.034 -20.562 1.00 71.22 32 PHE A N 11
ATOM 9200 C CA . PHE A 1 32 ? 6.597 1.835 -21.176 1.00 53.23 32 PHE A CA 11
ATOM 9201 C C . PHE A 1 32 ? 7.146 3.172 -21.664 1.00 43.53 32 PHE A C 11
ATOM 9202 O O . PHE A 1 32 ? 8.221 3.604 -21.246 1.00 22.51 32 PHE A O 11
ATOM 9219 N N . ILE A 1 33 ? 6.401 3.823 -22.552 1.00 24.13 33 ILE A N 11
ATOM 9220 C CA . ILE A 1 33 ? 6.813 5.111 -23.096 1.00 62.34 33 ILE A CA 11
ATOM 9221 C C . ILE A 1 33 ? 6.258 6.262 -22.265 1.00 10.20 33 ILE A C 11
ATOM 9222 O O . ILE A 1 33 ? 5.049 6.492 -22.232 1.00 73.55 33 ILE A O 11
ATOM 9238 N N . TYR A 1 34 ? 7.149 6.984 -21.595 1.00 42.55 34 TYR A N 11
ATOM 9239 C CA . TYR A 1 34 ? 6.749 8.113 -20.763 1.00 73.41 34 TYR A CA 11
ATOM 9240 C C . TYR A 1 34 ? 7.613 9.336 -21.052 1.00 13.53 34 TYR A C 11
ATOM 9241 O O . TYR A 1 34 ? 8.797 9.215 -21.360 1.00 44.54 34 TYR A O 11
ATOM 9259 N N . GLY A 1 35 ? 7.009 10.517 -20.948 1.00 61.21 35 GLY A N 11
ATOM 9260 C CA . GLY A 1 35 ? 7.737 11.747 -21.200 1.00 71.33 35 GLY A CA 11
ATOM 9261 C C . GLY A 1 35 ? 6.837 12.966 -21.187 1.00 55.14 35 GLY A C 11
ATOM 9262 O O . GLY A 1 35 ? 5.897 13.061 -21.976 1.00 33.24 35 GLY A O 11
ATOM 9266 N N . GLY A 1 36 ? 7.123 13.902 -20.288 1.00 3.42 36 GLY A N 11
ATOM 9267 C CA . GLY A 1 36 ? 6.322 15.108 -20.191 1.00 51.41 36 GLY A CA 11
ATOM 9268 C C . GLY A 1 36 ? 5.997 15.475 -18.757 1.00 2.33 36 GLY A C 11
ATOM 9269 O O . GLY A 1 36 ? 6.891 15.794 -17.972 1.00 71.40 36 GLY A O 11
ATOM 9273 N N . VAL A 1 37 ? 4.714 15.433 -18.412 1.00 70.15 37 VAL A N 11
ATOM 9274 C CA . VAL A 1 37 ? 4.273 15.764 -17.063 1.00 1.12 37 VAL A CA 11
ATOM 9275 C C . VAL A 1 37 ? 4.483 14.591 -16.113 1.00 23.45 37 VAL A C 11
ATOM 9276 O O . VAL A 1 37 ? 4.641 13.449 -16.544 1.00 13.31 37 VAL A O 11
ATOM 9289 N N . GLY A 1 38 ? 4.484 14.880 -14.815 1.00 22.24 38 GLY A N 11
ATOM 9290 C CA . GLY A 1 38 ? 4.676 13.838 -13.823 1.00 15.04 38 GLY A CA 11
ATOM 9291 C C . GLY A 1 38 ? 3.646 12.732 -13.938 1.00 31.51 38 GLY A C 11
ATOM 9292 O O . GLY A 1 38 ? 2.476 12.989 -14.219 1.00 43.20 38 GLY A O 11
ATOM 9296 N N . GLY A 1 39 ? 4.082 11.494 -13.722 1.00 1.24 39 GLY A N 11
ATOM 9297 C CA . GLY A 1 39 ? 3.178 10.363 -13.809 1.00 75.22 39 GLY A CA 11
ATOM 9298 C C . GLY A 1 39 ? 3.130 9.558 -12.526 1.00 14.04 39 GLY A C 11
ATOM 9299 O O . GLY A 1 39 ? 3.950 9.755 -11.631 1.00 3.33 39 GLY A O 11
ATOM 9303 N N . ASN A 1 40 ? 2.164 8.649 -12.435 1.00 2.15 40 ASN A N 11
ATOM 9304 C CA . ASN A 1 40 ? 2.011 7.813 -11.249 1.00 70.04 40 ASN A CA 11
ATOM 9305 C C . ASN A 1 40 ? 3.280 7.009 -10.983 1.00 71.23 40 ASN A C 11
ATOM 9306 O O . ASN A 1 40 ? 4.293 7.187 -11.659 1.00 4.43 40 ASN A O 11
ATOM 9317 N N . SER A 1 41 ? 3.216 6.122 -9.995 1.00 12.41 41 SER A N 11
ATOM 9318 C CA . SER A 1 41 ? 4.360 5.293 -9.637 1.00 22.41 41 SER A CA 11
ATOM 9319 C C . SER A 1 41 ? 4.747 4.373 -10.791 1.00 52.14 41 SER A C 11
ATOM 9320 O O . SER A 1 41 ? 5.868 3.871 -10.850 1.00 61.32 41 SER A O 11
ATOM 9328 N N . ASN A 1 42 ? 3.809 4.158 -11.708 1.00 35.12 42 ASN A N 11
ATOM 9329 C CA . ASN A 1 42 ? 4.050 3.298 -12.861 1.00 54.52 42 ASN A CA 11
ATOM 9330 C C . ASN A 1 42 ? 5.293 3.746 -13.623 1.00 4.32 42 ASN A C 11
ATOM 9331 O O . ASN A 1 42 ? 6.010 2.928 -14.197 1.00 21.31 42 ASN A O 11
ATOM 9342 N N . ASN A 1 43 ? 5.543 5.052 -13.622 1.00 70.31 43 ASN A N 11
ATOM 9343 C CA . ASN A 1 43 ? 6.700 5.609 -14.313 1.00 23.02 43 ASN A CA 11
ATOM 9344 C C . ASN A 1 43 ? 7.865 5.811 -13.348 1.00 34.22 43 ASN A C 11
ATOM 9345 O O . ASN A 1 43 ? 7.728 6.483 -12.325 1.00 61.13 43 ASN A O 11
ATOM 9356 N N . PHE A 1 44 ? 9.010 5.225 -13.680 1.00 70.33 44 PHE A N 11
ATOM 9357 C CA . PHE A 1 44 ? 10.199 5.340 -12.843 1.00 73.45 44 PHE A CA 11
ATOM 9358 C C . PHE A 1 44 ? 11.464 5.090 -13.659 1.00 1.40 44 PHE A C 11
ATOM 9359 O O . PHE A 1 44 ? 11.545 4.127 -14.422 1.00 21.20 44 PHE A O 11
ATOM 9376 N N . LEU A 1 45 ? 12.449 5.966 -13.493 1.00 24.32 45 LEU A N 11
ATOM 9377 C CA . LEU A 1 45 ? 13.712 5.842 -14.213 1.00 51.43 45 LEU A CA 11
ATOM 9378 C C . LEU A 1 45 ? 14.561 4.715 -13.635 1.00 2.22 45 LEU A C 11
ATOM 9379 O O . LEU A 1 45 ? 15.679 4.469 -14.089 1.00 3.24 45 LEU A O 11
ATOM 9395 N N . THR A 1 46 ? 14.022 4.030 -12.631 1.00 2.43 46 THR A N 11
ATOM 9396 C CA . THR A 1 46 ? 14.729 2.929 -11.991 1.00 24.54 46 THR A CA 11
ATOM 9397 C C . THR A 1 46 ? 14.376 1.596 -12.642 1.00 0.32 46 THR A C 11
ATOM 9398 O O . THR A 1 46 ? 13.240 1.383 -13.066 1.00 63.45 46 THR A O 11
ATOM 9409 N N . LYS A 1 47 ? 15.356 0.702 -12.717 1.00 74.33 47 LYS A N 11
ATOM 9410 C CA . LYS A 1 47 ? 15.148 -0.612 -13.315 1.00 44.11 47 LYS A CA 11
ATOM 9411 C C . LYS A 1 47 ? 14.995 -1.682 -12.239 1.00 13.55 47 LYS A C 11
ATOM 9412 O O . LYS A 1 47 ? 13.901 -2.199 -12.018 1.00 74.50 47 LYS A O 11
ATOM 9431 N N . GLU A 1 48 ? 16.098 -2.006 -11.571 1.00 13.20 48 GLU A N 11
ATOM 9432 C CA . GLU A 1 48 ? 16.083 -3.013 -10.517 1.00 64.41 48 GLU A CA 11
ATOM 9433 C C . GLU A 1 48 ? 15.010 -2.699 -9.479 1.00 23.44 48 GLU A C 11
ATOM 9434 O O . GLU A 1 48 ? 14.191 -3.554 -9.139 1.00 4.52 48 GLU A O 11
ATOM 9446 N N . ASP A 1 49 ? 15.022 -1.469 -8.978 1.00 50.12 49 ASP A N 11
ATOM 9447 C CA . ASP A 1 49 ? 14.050 -1.041 -7.979 1.00 2.42 49 ASP A CA 11
ATOM 9448 C C . ASP A 1 49 ? 12.637 -1.445 -8.387 1.00 11.31 49 ASP A C 11
ATOM 9449 O O . ASP A 1 49 ? 11.801 -1.762 -7.540 1.00 2.32 49 ASP A O 11
ATOM 9458 N N . CYS A 1 50 ? 12.376 -1.430 -9.690 1.00 31.23 50 CYS A N 11
ATOM 9459 C CA . CYS A 1 50 ? 11.064 -1.793 -10.211 1.00 72.43 50 CYS A CA 11
ATOM 9460 C C . CYS A 1 50 ? 10.532 -3.046 -9.521 1.00 71.24 50 CYS A C 11
ATOM 9461 O O . CYS A 1 50 ? 9.472 -3.021 -8.896 1.00 34.14 50 CYS A O 11
ATOM 9468 N N . CYS A 1 51 ? 11.275 -4.141 -9.640 1.00 25.01 51 CYS A N 11
ATOM 9469 C CA . CYS A 1 51 ? 10.880 -5.404 -9.029 1.00 24.33 51 CYS A CA 11
ATOM 9470 C C . CYS A 1 51 ? 10.766 -5.263 -7.514 1.00 22.35 51 CYS A C 11
ATOM 9471 O O . CYS A 1 51 ? 9.907 -5.882 -6.885 1.00 52.53 51 CYS A O 11
ATOM 9478 N N . ARG A 1 52 ? 11.639 -4.446 -6.934 1.00 13.54 52 ARG A N 11
ATOM 9479 C CA . ARG A 1 52 ? 11.637 -4.224 -5.493 1.00 12.24 52 ARG A CA 11
ATOM 9480 C C . ARG A 1 52 ? 10.274 -3.726 -5.021 1.00 34.21 52 ARG A C 11
ATOM 9481 O O . ARG A 1 52 ? 9.784 -4.135 -3.969 1.00 12.33 52 ARG A O 11
ATOM 9502 N N . GLU A 1 53 ? 9.668 -2.842 -5.807 1.00 53.30 53 GLU A N 11
ATOM 9503 C CA . GLU A 1 53 ? 8.362 -2.288 -5.468 1.00 40.02 53 GLU A CA 11
ATOM 9504 C C . GLU A 1 53 ? 7.347 -3.400 -5.222 1.00 33.24 53 GLU A C 11
ATOM 9505 O O . GLU A 1 53 ? 6.429 -3.251 -4.414 1.00 52.25 53 GLU A O 11
ATOM 9517 N N . CYS A 1 54 ? 7.518 -4.516 -5.923 1.00 52.42 54 CYS A N 11
ATOM 9518 C CA . CYS A 1 54 ? 6.617 -5.654 -5.783 1.00 5.41 54 CYS A CA 11
ATOM 9519 C C . CYS A 1 54 ? 7.324 -6.826 -5.109 1.00 31.32 54 CYS A C 11
ATOM 9520 O O . CYS A 1 54 ? 6.700 -7.835 -4.782 1.00 31.21 54 CYS A O 11
ATOM 9527 N N . ALA A 1 55 ? 8.629 -6.685 -4.904 1.00 44.12 55 ALA A N 11
ATOM 9528 C CA . ALA A 1 55 ? 9.420 -7.731 -4.267 1.00 45.54 55 ALA A CA 11
ATOM 9529 C C . ALA A 1 55 ? 9.043 -7.887 -2.798 1.00 52.23 55 ALA A C 11
ATOM 9530 O O . ALA A 1 55 ? 9.445 -8.848 -2.144 1.00 63.31 55 ALA A O 11
ATOM 9537 N N . GLN A 1 56 ? 8.269 -6.935 -2.287 1.00 35.33 56 GLN A N 11
ATOM 9538 C CA . GLN A 1 56 ? 7.838 -6.968 -0.894 1.00 4.12 56 GLN A CA 11
ATOM 9539 C C . GLN A 1 56 ? 6.671 -7.931 -0.707 1.00 71.20 56 GLN A C 11
ATOM 9540 O O . GLN A 1 56 ? 6.393 -8.378 0.405 1.00 3.32 56 GLN A O 11
ATOM 9554 N N . GLY A 1 57 ? 5.989 -8.247 -1.804 1.00 64.51 57 GLY A N 11
ATOM 9555 C CA . GLY A 1 57 ? 4.859 -9.156 -1.739 1.00 42.43 57 GLY A CA 11
ATOM 9556 C C . GLY A 1 57 ? 4.482 -9.709 -3.099 1.00 33.30 57 GLY A C 11
ATOM 9557 O O . GLY A 1 57 ? 3.301 -9.786 -3.440 1.00 3.04 57 GLY A O 11
ATOM 9561 N N . SER A 1 58 ? 5.487 -10.095 -3.879 1.00 14.10 58 SER A N 11
ATOM 9562 C CA . SER A 1 58 ? 5.254 -10.639 -5.212 1.00 23.23 58 SER A CA 11
ATOM 9563 C C . SER A 1 58 ? 6.568 -11.058 -5.864 1.00 23.52 58 SER A C 11
ATOM 9564 O O . SER A 1 58 ? 6.834 -12.247 -6.044 1.00 21.21 58 SER A O 11
ATOM 9572 N N . CYS A 1 59 ? 7.387 -10.073 -6.216 1.00 64.21 59 CYS A N 11
ATOM 9573 C CA . CYS A 1 59 ? 8.674 -10.337 -6.849 1.00 20.12 59 CYS A CA 11
ATOM 9574 C C . CYS A 1 59 ? 9.684 -10.860 -5.831 1.00 74.11 59 CYS A C 11
ATOM 9575 O O . CYS A 1 59 ? 9.317 -11.539 -4.872 1.00 23.50 59 CYS A O 11
ATOM 9582 N N . LYS A 1 1 ? 1.544 0.624 -0.296 1.00 22.54 1 LYS A N 12
ATOM 9583 C CA . LYS A 1 1 ? 0.971 -0.559 -0.927 1.00 64.32 1 LYS A CA 12
ATOM 9584 C C . LYS A 1 1 ? 0.046 -0.169 -2.075 1.00 41.12 1 LYS A C 12
ATOM 9585 O O . LYS A 1 1 ? -0.377 0.982 -2.182 1.00 0.45 1 LYS A O 12
ATOM 9604 N N . LYS A 1 2 ? -0.266 -1.135 -2.932 1.00 70.22 2 LYS A N 12
ATOM 9605 C CA . LYS A 1 2 ? -1.144 -0.894 -4.071 1.00 63.13 2 LYS A CA 12
ATOM 9606 C C . LYS A 1 2 ? -0.511 0.094 -5.046 1.00 14.42 2 LYS A C 12
ATOM 9607 O O . LYS A 1 2 ? -1.178 0.609 -5.944 1.00 65.25 2 LYS A O 12
ATOM 9626 N N . LYS A 1 3 ? 0.779 0.355 -4.863 1.00 54.22 3 LYS A N 12
ATOM 9627 C CA . LYS A 1 3 ? 1.503 1.280 -5.727 1.00 74.24 3 LYS A CA 12
ATOM 9628 C C . LYS A 1 3 ? 2.266 0.526 -6.812 1.00 53.42 3 LYS A C 12
ATOM 9629 O O . LYS A 1 3 ? 2.583 1.084 -7.863 1.00 61.23 3 LYS A O 12
ATOM 9648 N N . CYS A 1 4 ? 2.556 -0.744 -6.551 1.00 43.32 4 CYS A N 12
ATOM 9649 C CA . CYS A 1 4 ? 3.281 -1.574 -7.505 1.00 60.51 4 CYS A CA 12
ATOM 9650 C C . CYS A 1 4 ? 2.399 -1.926 -8.700 1.00 23.52 4 CYS A C 12
ATOM 9651 O O . CYS A 1 4 ? 2.892 -2.368 -9.738 1.00 14.23 4 CYS A O 12
ATOM 9658 N N . GLN A 1 5 ? 1.094 -1.727 -8.544 1.00 64.41 5 GLN A N 12
ATOM 9659 C CA . GLN A 1 5 ? 0.144 -2.024 -9.610 1.00 24.23 5 GLN A CA 12
ATOM 9660 C C . GLN A 1 5 ? -0.639 -0.776 -10.004 1.00 23.31 5 GLN A C 12
ATOM 9661 O O . GLN A 1 5 ? -1.731 -0.529 -9.492 1.00 54.31 5 GLN A O 12
ATOM 9675 N N . LEU A 1 6 ? -0.074 0.007 -10.916 1.00 63.11 6 LEU A N 12
ATOM 9676 C CA . LEU A 1 6 ? -0.719 1.231 -11.379 1.00 70.54 6 LEU A CA 12
ATOM 9677 C C . LEU A 1 6 ? -0.988 1.170 -12.880 1.00 4.14 6 LEU A C 12
ATOM 9678 O O . LEU A 1 6 ? -0.339 0.432 -13.622 1.00 50.50 6 LEU A O 12
ATOM 9694 N N . PRO A 1 7 ? -1.965 1.965 -13.339 1.00 12.54 7 PRO A N 12
ATOM 9695 C CA . PRO A 1 7 ? -2.340 2.023 -14.755 1.00 31.44 7 PRO A CA 12
ATOM 9696 C C . PRO A 1 7 ? -1.266 2.683 -15.612 1.00 72.04 7 PRO A C 12
ATOM 9697 O O . PRO A 1 7 ? -0.544 3.565 -15.149 1.00 2.31 7 PRO A O 12
ATOM 9708 N N . SER A 1 8 ? -1.167 2.250 -16.865 1.00 51.43 8 SER A N 12
ATOM 9709 C CA . SER A 1 8 ? -0.179 2.798 -17.787 1.00 64.21 8 SER A CA 12
ATOM 9710 C C . SER A 1 8 ? -0.460 4.269 -18.075 1.00 15.32 8 SER A C 12
ATOM 9711 O O . SER A 1 8 ? -1.478 4.813 -17.645 1.00 41.42 8 SER A O 12
ATOM 9719 N N . ASP A 1 9 ? 0.448 4.907 -18.804 1.00 40.43 9 ASP A N 12
ATOM 9720 C CA . ASP A 1 9 ? 0.298 6.316 -19.151 1.00 62.13 9 ASP A CA 12
ATOM 9721 C C . ASP A 1 9 ? 1.459 6.788 -20.021 1.00 61.43 9 ASP A C 12
ATOM 9722 O O . ASP A 1 9 ? 2.624 6.660 -19.643 1.00 52.13 9 ASP A O 12
ATOM 9731 N N . VAL A 1 10 ? 1.134 7.332 -21.189 1.00 55.43 10 VAL A N 12
ATOM 9732 C CA . VAL A 1 10 ? 2.149 7.823 -22.113 1.00 52.34 10 VAL A CA 12
ATOM 9733 C C . VAL A 1 10 ? 2.034 9.331 -22.305 1.00 41.34 10 VAL A C 12
ATOM 9734 O O . VAL A 1 10 ? 3.039 10.029 -22.435 1.00 12.44 10 VAL A O 12
ATOM 9747 N N . GLY A 1 11 ? 0.801 9.828 -22.322 1.00 51.34 11 GLY A N 12
ATOM 9748 C CA . GLY A 1 11 ? 0.577 11.251 -22.499 1.00 10.33 11 GLY A CA 12
ATOM 9749 C C . GLY A 1 11 ? 1.339 11.816 -23.681 1.00 4.23 11 GLY A C 12
ATOM 9750 O O . GLY A 1 11 ? 1.858 11.068 -24.510 1.00 1.22 11 GLY A O 12
ATOM 9754 N N . LYS A 1 12 ? 1.407 13.141 -23.761 1.00 22.33 12 LYS A N 12
ATOM 9755 C CA . LYS A 1 12 ? 2.111 13.807 -24.850 1.00 21.01 12 LYS A CA 12
ATOM 9756 C C . LYS A 1 12 ? 3.268 14.647 -24.317 1.00 74.12 12 LYS A C 12
ATOM 9757 O O . LYS A 1 12 ? 3.319 14.969 -23.131 1.00 32.41 12 LYS A O 12
ATOM 9776 N N . GLY A 1 13 ? 4.194 15.000 -25.203 1.00 40.21 13 GLY A N 12
ATOM 9777 C CA . GLY A 1 13 ? 5.336 15.801 -24.803 1.00 22.13 13 GLY A CA 12
ATOM 9778 C C . GLY A 1 13 ? 6.539 15.584 -25.699 1.00 62.10 13 GLY A C 12
ATOM 9779 O O . GLY A 1 13 ? 6.502 14.759 -26.613 1.00 11.53 13 GLY A O 12
ATOM 9783 N N . LYS A 1 14 ? 7.610 16.327 -25.440 1.00 30.44 14 LYS A N 12
ATOM 9784 C CA . LYS A 1 14 ? 8.830 16.213 -26.229 1.00 63.14 14 LYS A CA 12
ATOM 9785 C C . LYS A 1 14 ? 9.942 15.553 -25.421 1.00 24.24 14 LYS A C 12
ATOM 9786 O O . LYS A 1 14 ? 11.118 15.647 -25.772 1.00 71.11 14 LYS A O 12
ATOM 9805 N N . ALA A 1 15 ? 9.563 14.884 -24.337 1.00 35.12 15 ALA A N 12
ATOM 9806 C CA . ALA A 1 15 ? 10.528 14.205 -23.481 1.00 15.43 15 ALA A CA 12
ATOM 9807 C C . ALA A 1 15 ? 10.554 12.707 -23.763 1.00 40.14 15 ALA A C 12
ATOM 9808 O O . ALA A 1 15 ? 10.181 11.899 -22.914 1.00 32.35 15 ALA A O 12
ATOM 9815 N N . SER A 1 16 ? 10.997 12.344 -24.963 1.00 31.32 16 SER A N 12
ATOM 9816 C CA . SER A 1 16 ? 11.068 10.942 -25.359 1.00 54.11 16 SER A CA 12
ATOM 9817 C C . SER A 1 16 ? 11.952 10.151 -24.401 1.00 22.54 16 SER A C 12
ATOM 9818 O O . SER A 1 16 ? 13.178 10.162 -24.516 1.00 11.33 16 SER A O 12
ATOM 9826 N N . PHE A 1 17 ? 11.321 9.463 -23.454 1.00 43.23 17 PHE A N 12
ATOM 9827 C CA . PHE A 1 17 ? 12.050 8.666 -22.474 1.00 54.12 17 PHE A CA 12
ATOM 9828 C C . PHE A 1 17 ? 11.250 7.429 -22.077 1.00 31.20 17 PHE A C 12
ATOM 9829 O O . PHE A 1 17 ? 10.019 7.449 -22.062 1.00 74.33 17 PHE A O 12
ATOM 9846 N N . THR A 1 18 ? 11.959 6.351 -21.756 1.00 10.15 18 THR A N 12
ATOM 9847 C CA . THR A 1 18 ? 11.317 5.104 -21.360 1.00 21.11 18 THR A CA 12
ATOM 9848 C C . THR A 1 18 ? 11.494 4.844 -19.868 1.00 75.33 18 THR A C 12
ATOM 9849 O O . THR A 1 18 ? 12.587 5.002 -19.326 1.00 44.12 18 THR A O 12
ATOM 9860 N N . ARG A 1 19 ? 10.411 4.443 -19.210 1.00 53.01 19 ARG A N 12
ATOM 9861 C CA . ARG A 1 19 ? 10.447 4.161 -17.780 1.00 55.31 19 ARG A CA 12
ATOM 9862 C C . ARG A 1 19 ? 10.334 2.662 -17.518 1.00 53.24 19 ARG A C 12
ATOM 9863 O O . ARG A 1 19 ? 10.186 1.869 -18.448 1.00 61.22 19 ARG A O 12
ATOM 9884 N N . TYR A 1 20 ? 10.405 2.282 -16.248 1.00 13.04 20 TYR A N 12
ATOM 9885 C CA . TYR A 1 20 ? 10.314 0.878 -15.864 1.00 14.44 20 TYR A CA 12
ATOM 9886 C C . TYR A 1 20 ? 9.537 0.719 -14.560 1.00 55.44 20 TYR A C 12
ATOM 9887 O O . TYR A 1 20 ? 9.688 1.515 -13.633 1.00 21.11 20 TYR A O 12
ATOM 9905 N N . TYR A 1 21 ? 8.705 -0.314 -14.498 1.00 35.10 21 TYR A N 12
ATOM 9906 C CA . TYR A 1 21 ? 7.901 -0.578 -13.310 1.00 24.10 21 TYR A CA 12
ATOM 9907 C C . TYR A 1 21 ? 7.114 -1.876 -13.462 1.00 25.32 21 TYR A C 12
ATOM 9908 O O . TYR A 1 21 ? 7.033 -2.442 -14.552 1.00 75.13 21 TYR A O 12
ATOM 9926 N N . TYR A 1 22 ? 6.537 -2.342 -12.360 1.00 72.22 22 TYR A N 12
ATOM 9927 C CA . TYR A 1 22 ? 5.757 -3.574 -12.369 1.00 23.45 22 TYR A CA 12
ATOM 9928 C C . TYR A 1 22 ? 4.279 -3.282 -12.605 1.00 34.15 22 TYR A C 12
ATOM 9929 O O . TYR A 1 22 ? 3.758 -2.259 -12.162 1.00 24.14 22 TYR A O 12
ATOM 9947 N N . ASN A 1 23 ? 3.607 -4.190 -13.306 1.00 3.03 23 ASN A N 12
ATOM 9948 C CA . ASN A 1 23 ? 2.188 -4.031 -13.602 1.00 21.05 23 ASN A CA 12
ATOM 9949 C C . ASN A 1 23 ? 1.404 -5.273 -13.190 1.00 62.50 23 ASN A C 12
ATOM 9950 O O . ASN A 1 23 ? 1.935 -6.384 -13.196 1.00 54.24 23 ASN A O 12
ATOM 9961 N N . GLU A 1 24 ? 0.139 -5.077 -12.833 1.00 74.05 24 GLU A N 12
ATOM 9962 C CA . GLU A 1 24 ? -0.718 -6.182 -12.419 1.00 2.01 24 GLU A CA 12
ATOM 9963 C C . GLU A 1 24 ? -1.286 -6.914 -13.631 1.00 72.12 24 GLU A C 12
ATOM 9964 O O . GLU A 1 24 ? -0.731 -6.845 -14.727 1.00 2.20 24 GLU A O 12
ATOM 9976 N N . GLU A 1 25 ? -2.396 -7.616 -13.425 1.00 15.54 25 GLU A N 12
ATOM 9977 C CA . GLU A 1 25 ? -3.039 -8.362 -14.500 1.00 51.41 25 GLU A CA 12
ATOM 9978 C C . GLU A 1 25 ? -2.176 -9.543 -14.934 1.00 42.22 25 GLU A C 12
ATOM 9979 O O . GLU A 1 25 ? -2.469 -10.208 -15.927 1.00 53.05 25 GLU A O 12
ATOM 9991 N N . SER A 1 26 ? -1.109 -9.797 -14.182 1.00 54.45 26 SER A N 12
ATOM 9992 C CA . SER A 1 26 ? -0.200 -10.894 -14.491 1.00 73.11 26 SER A CA 12
ATOM 9993 C C . SER A 1 26 ? 1.003 -10.883 -13.553 1.00 34.42 26 SER A C 12
ATOM 9994 O O . SER A 1 26 ? 1.619 -11.919 -13.303 1.00 14.40 26 SER A O 12
ATOM 10002 N N . GLY A 1 27 ? 1.331 -9.703 -13.036 1.00 24.35 27 GLY A N 12
ATOM 10003 C CA . GLY A 1 27 ? 2.459 -9.578 -12.131 1.00 21.33 27 GLY A CA 12
ATOM 10004 C C . GLY A 1 27 ? 3.790 -9.605 -12.856 1.00 20.22 27 GLY A C 12
ATOM 10005 O O . GLY A 1 27 ? 4.682 -10.377 -12.504 1.00 23.04 27 GLY A O 12
ATOM 10009 N N . LYS A 1 28 ? 3.925 -8.761 -13.873 1.00 72.43 28 LYS A N 12
ATOM 10010 C CA . LYS A 1 28 ? 5.156 -8.691 -14.651 1.00 51.33 28 LYS A CA 12
ATOM 10011 C C . LYS A 1 28 ? 5.678 -7.259 -14.715 1.00 55.23 28 LYS A C 12
ATOM 10012 O O . LYS A 1 28 ? 4.942 -6.307 -14.453 1.00 12.20 28 LYS A O 12
ATOM 10031 N N . CYS A 1 29 ? 6.951 -7.113 -15.067 1.00 14.10 29 CYS A N 12
ATOM 10032 C CA . CYS A 1 29 ? 7.571 -5.797 -15.167 1.00 30.42 29 CYS A CA 12
ATOM 10033 C C . CYS A 1 29 ? 7.837 -5.431 -16.624 1.00 3.20 29 CYS A C 12
ATOM 10034 O O . CYS A 1 29 ? 8.252 -6.273 -17.420 1.00 14.31 29 CYS A O 12
ATOM 10041 N N . GLU A 1 30 ? 7.596 -4.169 -16.964 1.00 43.55 30 GLU A N 12
ATOM 10042 C CA . GLU A 1 30 ? 7.810 -3.691 -18.326 1.00 32.13 30 GLU A CA 12
ATOM 10043 C C . GLU A 1 30 ? 8.182 -2.211 -18.331 1.00 63.32 30 GLU A C 12
ATOM 10044 O O . GLU A 1 30 ? 8.319 -1.589 -17.277 1.00 65.31 30 GLU A O 12
ATOM 10056 N N . THR A 1 31 ? 8.346 -1.653 -19.526 1.00 53.54 31 THR A N 12
ATOM 10057 C CA . THR A 1 31 ? 8.704 -0.247 -19.671 1.00 30.34 31 THR A CA 12
ATOM 10058 C C . THR A 1 31 ? 7.546 0.559 -20.248 1.00 21.03 31 THR A C 12
ATOM 10059 O O . THR A 1 31 ? 6.618 -0.000 -20.832 1.00 72.02 31 THR A O 12
ATOM 10070 N N . PHE A 1 32 ? 7.607 1.876 -20.081 1.00 20.12 32 PHE A N 12
ATOM 10071 C CA . PHE A 1 32 ? 6.563 2.760 -20.585 1.00 75.45 32 PHE A CA 12
ATOM 10072 C C . PHE A 1 32 ? 7.159 4.060 -21.115 1.00 45.22 32 PHE A C 12
ATOM 10073 O O . PHE A 1 32 ? 8.005 4.677 -20.466 1.00 60.23 32 PHE A O 12
ATOM 10090 N N . ILE A 1 33 ? 6.714 4.470 -22.298 1.00 13.12 33 ILE A N 12
ATOM 10091 C CA . ILE A 1 33 ? 7.203 5.697 -22.915 1.00 31.23 33 ILE A CA 12
ATOM 10092 C C . ILE A 1 33 ? 6.557 6.925 -22.283 1.00 52.22 33 ILE A C 12
ATOM 10093 O O . ILE A 1 33 ? 5.365 7.176 -22.466 1.00 22.01 33 ILE A O 12
ATOM 10109 N N . TYR A 1 34 ? 7.351 7.689 -21.541 1.00 71.21 34 TYR A N 12
ATOM 10110 C CA . TYR A 1 34 ? 6.857 8.892 -20.882 1.00 35.44 34 TYR A CA 12
ATOM 10111 C C . TYR A 1 34 ? 7.587 10.131 -21.389 1.00 65.23 34 TYR A C 12
ATOM 10112 O O . TYR A 1 34 ? 8.774 10.078 -21.710 1.00 70.10 34 TYR A O 12
ATOM 10130 N N . GLY A 1 35 ? 6.869 11.247 -21.459 1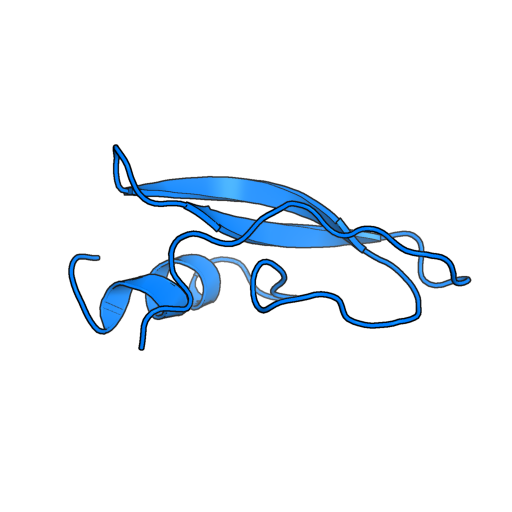.00 15.24 35 GLY A N 12
ATOM 10131 C CA . GLY A 1 35 ? 7.464 12.485 -21.927 1.00 71.02 35 GLY A CA 12
ATOM 10132 C C . GLY A 1 35 ? 6.494 13.649 -21.881 1.00 73.32 35 GLY A C 12
ATOM 10133 O O . GLY A 1 35 ? 5.454 13.626 -22.539 1.00 45.12 35 GLY A O 12
ATOM 10137 N N . GLY A 1 36 ? 6.833 14.670 -21.100 1.00 32.44 36 GLY A N 12
ATOM 10138 C CA . GLY A 1 36 ? 5.972 15.832 -20.983 1.00 44.53 36 GLY A CA 12
ATOM 10139 C C . GLY A 1 36 ? 5.037 15.745 -19.793 1.00 44.24 36 GLY A C 12
ATOM 10140 O O . GLY A 1 36 ? 5.297 16.338 -18.746 1.00 34.21 36 GLY A O 12
ATOM 10144 N N . VAL A 1 37 ? 3.945 15.005 -19.954 1.00 52.22 37 VAL A N 12
ATOM 10145 C CA . VAL A 1 37 ? 2.967 14.843 -18.885 1.00 22.22 37 VAL A CA 12
ATOM 10146 C C . VAL A 1 37 ? 3.426 13.797 -17.875 1.00 2.33 37 VAL A C 12
ATOM 10147 O O . VAL A 1 37 ? 3.603 12.628 -18.213 1.00 31.32 37 VAL A O 12
ATOM 10160 N N . GLY A 1 38 ? 3.618 14.227 -16.631 1.00 55.41 38 GLY A N 12
ATOM 10161 C CA . GLY A 1 38 ? 4.054 13.316 -15.590 1.00 21.22 38 GLY A CA 12
ATOM 10162 C C . GLY A 1 38 ? 3.078 12.177 -15.369 1.00 51.41 38 GLY A C 12
ATOM 10163 O O . GLY A 1 38 ? 1.877 12.328 -15.592 1.00 24.23 38 GLY A O 12
ATOM 10167 N N . GLY A 1 39 ? 3.594 11.033 -14.931 1.00 45.11 39 GLY A N 12
ATOM 10168 C CA . GLY A 1 39 ? 2.746 9.881 -14.690 1.00 23.45 39 GLY A CA 12
ATOM 10169 C C . GLY A 1 39 ? 2.815 9.401 -13.253 1.00 65.34 39 GLY A C 12
ATOM 10170 O O . GLY A 1 39 ? 3.682 9.826 -12.491 1.00 64.31 39 GLY A O 12
ATOM 10174 N N . ASN A 1 40 ? 1.898 8.513 -12.883 1.00 0.32 40 ASN A N 12
ATOM 10175 C CA . ASN A 1 40 ? 1.857 7.977 -11.527 1.00 63.22 40 ASN A CA 12
ATOM 10176 C C . ASN A 1 40 ? 3.147 7.230 -11.199 1.00 14.23 40 ASN A C 12
ATOM 10177 O O . ASN A 1 40 ? 4.142 7.345 -11.914 1.00 31.11 40 ASN A O 12
ATOM 10188 N N . SER A 1 41 ? 3.120 6.465 -10.112 1.00 45.01 41 SER A N 12
ATOM 10189 C CA . SER A 1 41 ? 4.288 5.702 -9.686 1.00 72.24 41 SER A CA 12
ATOM 10190 C C . SER A 1 41 ? 4.563 4.549 -10.647 1.00 70.02 41 SER A C 12
ATOM 10191 O O . SER A 1 41 ? 5.584 3.870 -10.543 1.00 14.11 41 SER A O 12
ATOM 10199 N N . ASN A 1 42 ? 3.644 4.335 -11.583 1.00 32.30 42 ASN A N 12
ATOM 10200 C CA . ASN A 1 42 ? 3.786 3.264 -12.563 1.00 30.11 42 ASN A CA 12
ATOM 10201 C C . ASN A 1 42 ? 4.960 3.535 -13.499 1.00 0.24 42 ASN A C 12
ATOM 10202 O O . ASN A 1 42 ? 5.385 2.657 -14.249 1.00 15.42 42 ASN A O 12
ATOM 10213 N N . ASN A 1 43 ? 5.480 4.757 -13.448 1.00 2.24 43 ASN A N 12
ATOM 10214 C CA . ASN A 1 43 ? 6.606 5.145 -14.290 1.00 75.35 43 ASN A CA 12
ATOM 10215 C C . ASN A 1 43 ? 7.810 5.539 -13.442 1.00 4.22 43 ASN A C 12
ATOM 10216 O O . ASN A 1 43 ? 7.747 6.484 -12.655 1.00 53.11 43 ASN A O 12
ATOM 10227 N N . PHE A 1 44 ? 8.908 4.809 -13.607 1.00 44.15 44 PHE A N 12
ATOM 10228 C CA . PHE A 1 44 ? 10.128 5.082 -12.857 1.00 24.03 44 PHE A CA 12
ATOM 10229 C C . PHE A 1 44 ? 11.343 5.096 -13.780 1.00 24.32 44 PHE A C 12
ATOM 10230 O O . PHE A 1 44 ? 11.458 4.270 -14.686 1.00 61.25 44 PHE A O 12
ATOM 10247 N N . LEU A 1 45 ? 12.248 6.039 -13.543 1.00 11.30 45 LEU A N 12
ATOM 10248 C CA . LEU A 1 45 ? 13.455 6.162 -14.353 1.00 2.34 45 LEU A CA 12
ATOM 10249 C C . LEU A 1 45 ? 14.462 5.073 -13.997 1.00 44.34 45 LEU A C 12
ATOM 10250 O O . LEU A 1 45 ? 15.568 5.033 -14.539 1.00 52.40 45 LEU A O 12
ATOM 10266 N N . THR A 1 46 ? 14.073 4.189 -13.085 1.00 33.34 46 THR A N 12
ATOM 10267 C CA . THR A 1 46 ? 14.940 3.098 -12.658 1.00 3.44 46 THR A CA 12
ATOM 10268 C C . THR A 1 46 ? 14.545 1.787 -13.326 1.00 71.15 46 THR A C 12
ATOM 10269 O O . THR A 1 46 ? 13.427 1.643 -13.822 1.00 61.30 46 THR A O 12
ATOM 10280 N N . LYS A 1 47 ? 15.468 0.832 -13.337 1.00 24.40 47 LYS A N 12
ATOM 10281 C CA . LYS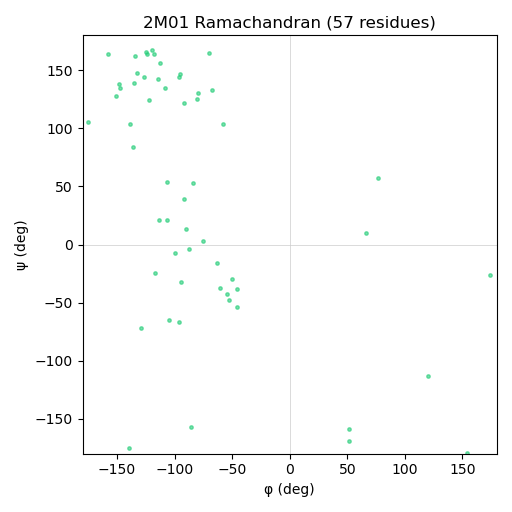 A 1 47 ? 15.216 -0.470 -13.943 1.00 63.33 47 LYS A CA 12
ATOM 10282 C C . LYS A 1 47 ? 15.152 -1.562 -12.880 1.00 63.33 47 LYS A C 12
ATOM 10283 O O . LYS A 1 47 ? 14.071 -2.021 -12.514 1.00 71.10 47 LYS A O 12
ATOM 10302 N N . GLU A 1 48 ? 16.317 -1.972 -12.388 1.00 63.45 48 GLU A N 12
ATOM 10303 C CA . GLU A 1 48 ? 16.392 -3.010 -11.367 1.00 33.12 48 GLU A CA 12
ATOM 10304 C C . GLU A 1 48 ? 15.436 -2.710 -10.216 1.00 0.23 48 GLU A C 12
ATOM 10305 O O . GLU A 1 48 ? 14.739 -3.598 -9.725 1.00 62.54 48 GLU A O 12
ATOM 10317 N N . ASP A 1 49 ? 15.410 -1.452 -9.789 1.00 51.04 49 ASP A N 12
ATOM 10318 C CA . ASP A 1 49 ? 14.540 -1.033 -8.696 1.00 61.04 49 ASP A CA 12
ATOM 10319 C C . ASP A 1 49 ? 13.120 -1.551 -8.903 1.00 22.13 49 ASP A C 12
ATOM 10320 O O . ASP A 1 49 ? 12.406 -1.837 -7.941 1.00 23.20 49 ASP A O 12
ATOM 10329 N N . CYS A 1 50 ? 12.716 -1.669 -10.163 1.00 50.51 50 CYS A N 12
ATOM 10330 C CA . CYS A 1 50 ? 11.381 -2.150 -10.497 1.00 21.41 50 CYS A CA 12
ATOM 10331 C C . CYS A 1 50 ? 10.993 -3.332 -9.613 1.00 72.33 50 CYS A C 12
ATOM 10332 O O . CYS A 1 50 ? 9.969 -3.301 -8.930 1.00 0.23 50 CYS A O 12
ATOM 10339 N N . CYS A 1 51 ? 11.817 -4.374 -9.632 1.00 65.12 51 CYS A N 12
ATOM 10340 C CA . CYS A 1 51 ? 11.562 -5.567 -8.834 1.00 11.10 51 CYS A CA 12
ATOM 10341 C C . CYS A 1 51 ? 11.470 -5.220 -7.351 1.00 10.51 51 CYS A C 12
ATOM 10342 O O . CYS A 1 51 ? 10.598 -5.719 -6.639 1.00 5.32 51 CYS A O 12
ATOM 10349 N N . ARG A 1 52 ? 12.375 -4.361 -6.893 1.00 11.32 52 ARG A N 12
ATOM 10350 C CA . ARG A 1 52 ? 12.397 -3.947 -5.495 1.00 72.10 52 ARG A CA 12
ATOM 10351 C C . ARG A 1 52 ? 11.056 -3.343 -5.086 1.00 25.44 52 ARG A C 12
ATOM 10352 O O . ARG A 1 52 ? 10.576 -3.570 -3.976 1.00 24.54 52 ARG A O 12
ATOM 10373 N N . GLU A 1 53 ? 10.459 -2.574 -5.990 1.00 10.42 53 GLU A N 12
ATOM 10374 C CA . GLU A 1 53 ? 9.175 -1.937 -5.721 1.00 41.32 53 GLU A CA 12
ATOM 10375 C C . GLU A 1 53 ? 8.122 -2.974 -5.342 1.00 51.10 53 GLU A C 12
ATOM 10376 O O . GLU A 1 53 ? 7.221 -2.699 -4.549 1.00 32.20 53 GLU A O 12
ATOM 10388 N N . CYS A 1 54 ? 8.242 -4.167 -5.915 1.00 11.22 54 CYS A N 12
ATOM 10389 C CA . CYS A 1 54 ? 7.301 -5.246 -5.639 1.00 63.04 54 CYS A CA 12
ATOM 10390 C C . CYS A 1 54 ? 7.966 -6.353 -4.826 1.00 2.20 54 CYS A C 12
ATOM 10391 O O . CYS A 1 54 ? 7.317 -7.319 -4.426 1.00 42.13 54 CYS A O 12
ATOM 10398 N N . ALA A 1 55 ? 9.265 -6.204 -4.585 1.00 14.42 55 ALA A N 12
ATOM 10399 C CA . ALA A 1 55 ? 10.017 -7.188 -3.818 1.00 21.44 55 ALA A CA 12
ATOM 10400 C C . ALA A 1 55 ? 9.611 -7.166 -2.348 1.00 4.12 55 ALA A C 12
ATOM 10401 O O . ALA A 1 55 ? 9.970 -8.060 -1.583 1.00 21.45 55 ALA A O 12
ATOM 10408 N N . GLN A 1 56 ? 8.863 -6.138 -1.961 1.00 51.00 56 GLN A N 12
ATOM 10409 C CA . GLN A 1 56 ? 8.410 -6.000 -0.582 1.00 3.51 56 GLN A CA 12
ATOM 10410 C C . GLN A 1 56 ? 7.252 -6.948 -0.291 1.00 62.31 56 GLN A C 12
ATOM 10411 O O . GLN A 1 56 ? 6.981 -7.278 0.863 1.00 41.22 56 GLN A O 12
ATOM 10425 N N . GLY A 1 57 ? 6.571 -7.384 -1.347 1.00 22.43 57 GLY A N 12
ATOM 10426 C CA . GLY A 1 57 ? 5.450 -8.291 -1.183 1.00 53.33 57 GLY A CA 12
ATOM 10427 C C . GLY A 1 57 ? 5.099 -9.016 -2.467 1.00 71.41 57 GLY A C 12
ATOM 10428 O O . GLY A 1 57 ? 3.923 -9.190 -2.789 1.00 5.04 57 GLY A O 12
ATOM 10432 N N . SER A 1 58 ? 6.121 -9.440 -3.204 1.00 31.12 58 SER A N 12
ATOM 10433 C CA . SER A 1 58 ? 5.915 -10.146 -4.463 1.00 33.21 58 SER A CA 12
ATOM 10434 C C . SER A 1 58 ? 7.240 -10.650 -5.027 1.00 11.52 58 SER A C 12
ATOM 10435 O O . SER A 1 58 ? 7.506 -11.852 -5.041 1.00 14.11 58 SER A O 12
ATOM 10443 N N . CYS A 1 59 ? 8.069 -9.721 -5.491 1.00 52.34 59 CYS A N 12
ATOM 10444 C CA . CYS A 1 59 ? 9.367 -10.067 -6.057 1.00 72.44 59 CYS A CA 12
ATOM 10445 C C . CYS A 1 59 ? 10.351 -10.463 -4.960 1.00 74.21 59 CYS A C 12
ATOM 10446 O O . CYS A 1 59 ? 11.079 -11.447 -5.092 1.00 32.15 59 CYS A O 12
ATOM 10453 N N . LYS A 1 1 ? -2.496 -2.062 -1.665 1.00 60.13 1 LYS A N 13
ATOM 10454 C CA . LYS A 1 1 ? -1.218 -1.715 -2.276 1.00 31.40 1 LYS A CA 13
ATOM 10455 C C . LYS A 1 1 ? -1.307 -1.780 -3.797 1.00 62.44 1 LYS A C 13
ATOM 10456 O O . LYS A 1 1 ? -0.538 -2.492 -4.445 1.00 11.32 1 LYS A O 13
ATOM 10475 N N . LYS A 1 2 ? -2.248 -1.033 -4.363 1.00 51.51 2 LYS A N 13
ATOM 10476 C CA . LYS A 1 2 ? -2.436 -1.002 -5.809 1.00 31.33 2 LYS A CA 13
ATOM 10477 C C . LYS A 1 2 ? -1.312 -0.226 -6.487 1.00 62.34 2 LYS A C 13
ATOM 10478 O O . LYS A 1 2 ? -1.201 -0.218 -7.714 1.00 30.44 2 LYS A O 13
ATOM 10497 N N . LYS A 1 3 ? -0.479 0.424 -5.683 1.00 4.44 3 LYS A N 13
ATOM 10498 C CA . LYS A 1 3 ? 0.639 1.201 -6.204 1.00 44.45 3 LYS A CA 13
ATOM 10499 C C . LYS A 1 3 ? 1.550 0.333 -7.067 1.00 52.20 3 LYS A C 13
ATOM 10500 O O . LYS A 1 3 ? 2.121 0.802 -8.052 1.00 0.10 3 LYS A O 13
ATOM 10519 N N . CYS A 1 4 ? 1.680 -0.935 -6.692 1.00 12.13 4 CYS A N 13
ATOM 10520 C CA . CYS A 1 4 ? 2.520 -1.869 -7.431 1.00 34.50 4 CYS A CA 13
ATOM 10521 C C . CYS A 1 4 ? 1.920 -2.174 -8.801 1.00 13.43 4 CYS A C 13
ATOM 10522 O O . CYS A 1 4 ? 2.566 -2.788 -9.649 1.00 52.21 4 CYS A O 13
ATOM 10529 N N . GLN A 1 5 ? 0.681 -1.739 -9.008 1.00 12.14 5 GLN A N 13
ATOM 10530 C CA . GLN A 1 5 ? -0.006 -1.965 -10.274 1.00 31.23 5 GLN A CA 13
ATOM 10531 C C . GLN A 1 5 ? -0.778 -0.722 -10.704 1.00 61.10 5 GLN A C 13
ATOM 10532 O O . GLN A 1 5 ? -1.883 -0.467 -10.223 1.00 70.24 5 GLN A O 13
ATOM 10546 N N . LEU A 1 6 ? -0.189 0.049 -11.612 1.00 33.23 6 LEU A N 13
ATOM 10547 C CA . LEU A 1 6 ? -0.822 1.267 -12.107 1.00 65.42 6 LEU A CA 13
ATOM 10548 C C . LEU A 1 6 ? -1.023 1.200 -13.618 1.00 22.23 6 LEU A C 13
ATOM 10549 O O . LEU A 1 6 ? -0.265 0.553 -14.342 1.00 13.34 6 LEU A O 13
ATOM 10565 N N . PRO A 1 7 ? -2.067 1.885 -14.107 1.00 1.23 7 PRO A N 13
ATOM 10566 C CA . PRO A 1 7 ? -2.390 1.922 -15.536 1.00 35.30 7 PRO A CA 13
ATOM 10567 C C . PRO A 1 7 ? -1.367 2.714 -16.342 1.00 11.40 7 PRO A C 13
ATOM 10568 O O . PRO A 1 7 ? -0.754 3.652 -15.833 1.00 3.41 7 PRO A O 13
ATOM 10579 N N . SER A 1 8 ? -1.188 2.332 -17.602 1.00 72.42 8 SER A N 13
ATOM 10580 C CA . SER A 1 8 ? -0.236 3.005 -18.478 1.00 13.11 8 SER A CA 13
ATOM 10581 C C . SER A 1 8 ? -0.864 4.242 -19.113 1.00 4.52 8 SER A C 13
ATOM 10582 O O . SER A 1 8 ? -1.987 4.195 -19.614 1.00 31.22 8 SER A O 13
ATOM 10590 N N . ASP A 1 9 ? -0.129 5.349 -19.087 1.00 52.15 9 ASP A N 13
ATOM 10591 C CA . ASP A 1 9 ? -0.612 6.600 -19.661 1.00 44.11 9 ASP A CA 13
ATOM 10592 C C . ASP A 1 9 ? 0.478 7.273 -20.490 1.00 55.35 9 ASP A C 13
ATOM 10593 O O . ASP A 1 9 ? 1.386 7.902 -19.948 1.00 3.01 9 ASP A O 13
ATOM 10602 N N . VAL A 1 10 ? 0.380 7.136 -21.809 1.00 40.11 10 VAL A N 13
ATOM 10603 C CA . VAL A 1 10 ? 1.357 7.731 -22.714 1.00 35.32 10 VAL A CA 13
ATOM 10604 C C . VAL A 1 10 ? 1.553 9.213 -22.414 1.00 33.52 10 VAL A C 13
ATOM 10605 O O . VAL A 1 10 ? 2.632 9.763 -22.628 1.00 61.50 10 VAL A O 13
ATOM 10618 N N . GLY A 1 11 ? 0.500 9.854 -21.916 1.00 1.45 11 GLY A N 13
ATOM 10619 C CA . GLY A 1 11 ? 0.577 11.267 -21.593 1.00 41.34 11 GLY A CA 13
ATOM 10620 C C . GLY A 1 11 ? 0.850 12.126 -22.812 1.00 70.15 11 GLY A C 13
ATOM 10621 O O . GLY A 1 11 ? 0.742 11.660 -23.947 1.00 33.42 11 GLY A O 13
ATOM 10625 N N . LYS A 1 12 ? 1.204 13.385 -22.580 1.00 15.40 12 LYS A N 13
ATOM 10626 C CA . LYS A 1 12 ? 1.492 14.313 -23.667 1.00 65.35 12 LYS A CA 13
ATOM 10627 C C . LYS A 1 12 ? 2.869 14.945 -23.492 1.00 2.33 12 LYS A C 13
ATOM 10628 O O . LYS A 1 12 ? 3.591 14.631 -22.547 1.00 3.24 12 LYS A O 13
ATOM 10647 N N . GLY A 1 13 ? 3.226 15.840 -24.408 1.00 40.14 13 GLY A N 13
ATOM 10648 C CA . GLY A 1 13 ? 4.515 16.504 -24.335 1.00 74.53 13 GLY A CA 13
ATOM 10649 C C . GLY A 1 13 ? 5.333 16.321 -25.598 1.00 23.22 13 GLY A C 13
ATOM 10650 O O . GLY A 1 13 ? 4.994 15.504 -26.455 1.00 13.43 13 GLY A O 13
ATOM 10654 N N . LYS A 1 14 ? 6.415 17.084 -25.715 1.00 72.34 14 LYS A N 13
ATOM 10655 C CA . LYS A 1 14 ? 7.285 17.003 -26.882 1.00 41.54 14 LYS A CA 13
ATOM 10656 C C . LYS A 1 14 ? 8.455 16.059 -26.625 1.00 1.32 14 LYS A C 13
ATOM 10657 O O . LYS A 1 14 ? 9.511 16.180 -27.245 1.00 52.45 14 LYS A O 13
ATOM 10676 N N . ALA A 1 15 ? 8.259 15.119 -25.707 1.00 23.43 15 ALA A N 13
ATOM 10677 C CA . ALA A 1 15 ? 9.297 14.152 -25.370 1.00 61.12 15 ALA A CA 13
ATOM 10678 C C . ALA A 1 15 ? 8.838 12.728 -25.667 1.00 42.31 15 ALA A C 13
ATOM 10679 O O . ALA A 1 15 ? 7.755 12.516 -26.213 1.00 23.04 15 ALA A O 13
ATOM 10686 N N . SER A 1 16 ? 9.669 11.756 -25.305 1.00 63.04 16 SER A N 13
ATOM 10687 C CA . SER A 1 16 ? 9.350 10.352 -25.538 1.00 5.15 16 SER A CA 13
ATOM 10688 C C . SER A 1 16 ? 10.355 9.444 -24.835 1.00 61.44 16 SER A C 13
ATOM 10689 O O . SER A 1 16 ? 11.065 8.670 -25.478 1.00 73.42 16 SER A O 13
ATOM 10697 N N . PHE A 1 17 ? 10.410 9.544 -23.511 1.00 54.14 17 PHE A N 13
ATOM 10698 C CA . PHE A 1 17 ? 11.328 8.733 -22.720 1.00 75.13 17 PHE A CA 13
ATOM 10699 C C . PHE A 1 17 ? 10.656 7.441 -22.263 1.00 41.13 17 PHE A C 13
ATOM 10700 O O . PHE A 1 17 ? 9.434 7.378 -22.122 1.00 43.32 17 PHE A O 13
ATOM 10717 N N . THR A 1 18 ? 11.464 6.410 -22.034 1.00 11.43 18 THR A N 13
ATOM 10718 C CA . THR A 1 18 ? 10.950 5.119 -21.595 1.00 13.34 18 THR A CA 13
ATOM 10719 C C . THR A 1 18 ? 11.294 4.859 -20.133 1.00 21.43 18 THR A C 13
ATOM 10720 O O . THR A 1 18 ? 12.415 5.117 -19.694 1.00 12.23 18 THR A O 13
ATOM 10731 N N . ARG A 1 19 ? 10.324 4.345 -19.384 1.00 21.43 19 ARG A N 13
ATOM 10732 C CA . ARG A 1 19 ? 10.525 4.049 -17.970 1.00 43.42 19 ARG A CA 13
ATOM 10733 C C . ARG A 1 19 ? 10.369 2.556 -17.699 1.00 71.11 19 ARG A C 13
ATOM 10734 O O . ARG A 1 19 ? 10.104 1.773 -18.612 1.00 43.31 19 ARG A O 13
ATOM 10755 N N . TYR A 1 20 ? 10.535 2.168 -16.440 1.00 14.25 20 TYR A N 13
ATOM 10756 C CA . TYR A 1 20 ? 10.415 0.769 -16.049 1.00 32.44 20 TYR A CA 13
ATOM 10757 C C . TYR A 1 20 ? 9.930 0.645 -14.607 1.00 44.12 20 TYR A C 13
ATOM 10758 O O . TYR A 1 20 ? 10.417 1.340 -13.715 1.00 1.01 20 TYR A O 13
ATOM 10776 N N . TYR A 1 21 ? 8.969 -0.245 -14.388 1.00 1.14 21 TYR A N 13
ATOM 10777 C CA . TYR A 1 21 ? 8.416 -0.460 -13.056 1.00 3.34 21 TYR A CA 13
ATOM 10778 C C . TYR A 1 21 ? 7.509 -1.686 -13.034 1.00 12.13 21 TYR A C 13
ATOM 10779 O O . TYR A 1 21 ? 7.524 -2.500 -13.957 1.00 54.03 21 TYR A O 13
ATOM 10797 N N . TYR A 1 22 ? 6.719 -1.810 -11.973 1.00 23.33 22 TYR A N 13
ATOM 10798 C CA . TYR A 1 22 ? 5.806 -2.937 -11.828 1.00 34.32 22 TYR A CA 13
ATOM 10799 C C . TYR A 1 22 ? 4.495 -2.674 -12.562 1.00 53.25 22 TYR A C 13
ATOM 10800 O O . TYR A 1 22 ? 4.029 -1.538 -12.635 1.00 53.31 22 TYR A O 13
ATOM 10818 N N . ASN A 1 23 ? 3.905 -3.734 -13.105 1.00 51.15 23 ASN A N 13
ATOM 10819 C CA . ASN A 1 23 ? 2.647 -3.619 -13.835 1.00 3.20 23 ASN A CA 13
ATOM 10820 C C . ASN A 1 23 ? 1.743 -4.814 -13.552 1.00 33.24 23 ASN A C 13
ATOM 10821 O O . ASN A 1 23 ? 2.218 -5.900 -13.220 1.00 43.42 23 ASN A O 13
ATOM 10832 N N . GLU A 1 24 ? 0.437 -4.606 -13.685 1.00 55.12 24 GLU A N 13
ATOM 10833 C CA . GLU A 1 24 ? -0.534 -5.667 -13.443 1.00 52.32 24 GLU A CA 13
ATOM 10834 C C . GLU A 1 24 ? -0.625 -6.605 -14.643 1.00 54.13 24 GLU A C 13
ATOM 10835 O O . GLU A 1 24 ? 0.318 -6.723 -15.424 1.00 61.12 24 GLU A O 13
ATOM 10847 N N . GLU A 1 25 ? -1.768 -7.270 -14.782 1.00 13.32 25 GLU A N 13
ATOM 10848 C CA . GLU A 1 25 ? -1.982 -8.198 -15.886 1.00 31.34 25 GLU A CA 13
ATOM 10849 C C . GLU A 1 25 ? -1.093 -9.430 -15.740 1.00 43.25 25 GLU A C 13
ATOM 10850 O O . GLU A 1 25 ? -1.042 -10.280 -16.629 1.00 33.41 25 GLU A O 13
ATOM 10862 N N . SER A 1 26 ? -0.392 -9.517 -14.614 1.00 73.32 26 SER A N 13
ATOM 10863 C CA . SER A 1 26 ? 0.499 -10.642 -14.354 1.00 11.34 26 SER A CA 13
ATOM 10864 C C . SER A 1 26 ? 1.315 -10.405 -13.087 1.00 24.43 26 SER A C 13
ATOM 10865 O O . SER A 1 26 ? 1.752 -11.350 -12.431 1.00 20.32 26 SER A O 13
ATOM 10873 N N . GLY A 1 27 ? 1.518 -9.135 -12.749 1.00 32.53 27 GLY A N 13
ATOM 10874 C CA . GLY A 1 27 ? 2.281 -8.796 -11.562 1.00 63.31 27 GLY A CA 13
ATOM 10875 C C . GLY A 1 27 ? 3.777 -8.877 -11.792 1.00 63.44 27 GLY A C 13
ATOM 10876 O O . GLY A 1 27 ? 4.510 -9.436 -10.975 1.00 51.34 27 GLY A O 13
ATOM 10880 N N . LYS A 1 28 ? 4.233 -8.320 -12.909 1.00 64.32 28 LYS A N 13
ATOM 10881 C CA . LYS A 1 28 ? 5.652 -8.332 -13.246 1.00 51.44 28 LYS A CA 13
ATOM 10882 C C . LYS A 1 28 ? 6.154 -6.920 -13.535 1.00 72.40 28 LYS A C 13
ATOM 10883 O O . LYS A 1 28 ? 5.407 -5.949 -13.418 1.00 55.33 28 LYS A O 13
ATOM 10902 N N . CYS A 1 29 ? 7.423 -6.815 -13.914 1.00 1.33 29 CYS A N 13
ATOM 10903 C CA . CYS A 1 29 ? 8.025 -5.523 -14.220 1.00 41.23 29 CYS A CA 13
ATOM 10904 C C . CYS A 1 29 ? 8.262 -5.375 -15.721 1.00 34.34 29 CYS A C 13
ATOM 10905 O O . CYS A 1 29 ? 8.779 -6.284 -16.369 1.00 41.12 29 CYS A O 13
ATOM 10912 N N . GLU A 1 30 ? 7.879 -4.224 -16.264 1.00 73.01 30 GLU A N 13
ATOM 10913 C CA . GLU A 1 30 ? 8.049 -3.958 -17.688 1.00 32.23 30 GLU A CA 13
ATOM 10914 C C . GLU A 1 30 ? 8.408 -2.495 -17.929 1.00 1.22 30 GLU A C 13
ATOM 10915 O O . GLU A 1 30 ? 8.609 -1.729 -16.986 1.00 10.33 30 GLU A O 13
ATOM 10927 N N . THR A 1 31 ? 8.488 -2.113 -19.200 1.00 1.23 31 THR A N 13
ATOM 10928 C CA . THR A 1 31 ? 8.825 -0.743 -19.566 1.00 53.03 31 THR A CA 13
ATOM 10929 C C . THR A 1 31 ? 7.630 -0.032 -20.192 1.00 2.13 31 THR A C 13
ATOM 10930 O O . THR A 1 31 ? 6.698 -0.673 -20.677 1.00 51.25 31 THR A O 13
ATOM 10941 N N . PHE A 1 32 ? 7.664 1.297 -20.177 1.00 62.53 32 PHE A N 13
ATOM 10942 C CA . PHE A 1 32 ? 6.583 2.095 -20.743 1.00 44.23 32 PHE A CA 13
ATOM 10943 C C . PHE A 1 32 ? 7.125 3.377 -21.370 1.00 32.21 32 PHE A C 13
ATOM 10944 O O . PHE A 1 32 ? 8.246 3.797 -21.080 1.00 34.50 32 PHE A O 13
ATOM 10961 N N . ILE A 1 33 ? 6.321 3.993 -22.230 1.00 62.12 33 ILE A N 13
ATOM 10962 C CA . ILE A 1 33 ? 6.719 5.226 -22.897 1.00 52.34 33 ILE A CA 13
ATOM 10963 C C . ILE A 1 33 ? 5.929 6.418 -22.367 1.00 34.31 33 ILE A C 13
ATOM 10964 O O . ILE A 1 33 ? 4.728 6.317 -22.115 1.00 74.11 33 ILE A O 13
ATOM 10980 N N . TYR A 1 34 ? 6.610 7.546 -22.201 1.00 21.32 34 TYR A N 13
ATOM 10981 C CA . TYR A 1 34 ? 5.972 8.757 -21.700 1.00 3.34 34 TYR A CA 13
ATOM 10982 C C . TYR A 1 34 ? 6.485 9.989 -22.440 1.00 30.03 34 TYR A C 13
ATOM 10983 O O . TYR A 1 34 ? 7.592 9.989 -22.976 1.00 71.25 34 TYR A O 13
ATOM 11001 N N . GLY A 1 35 ? 5.670 11.039 -22.463 1.00 1.52 35 GLY A N 13
ATOM 11002 C CA . GLY A 1 35 ? 6.057 12.264 -23.138 1.00 44.05 35 GLY A CA 13
ATOM 11003 C C . GLY A 1 35 ? 6.890 13.174 -22.257 1.00 64.25 35 GLY A C 13
ATOM 11004 O O . GLY A 1 35 ? 8.008 12.828 -21.877 1.00 32.23 35 GLY A O 13
ATOM 11008 N N . GLY A 1 36 ? 6.346 14.343 -21.934 1.00 34.34 36 GLY A N 13
ATOM 11009 C CA . GLY A 1 36 ? 7.061 15.288 -21.096 1.00 33.31 36 GLY A CA 13
ATOM 11010 C C . GLY A 1 36 ? 6.360 15.538 -19.775 1.00 71.33 36 GLY A C 13
ATOM 11011 O O . GLY A 1 36 ? 6.947 16.097 -18.849 1.00 31.34 36 GLY A O 13
ATOM 11015 N N . VAL A 1 37 ? 5.100 15.124 -19.688 1.00 55.33 37 VAL A N 13
ATOM 11016 C CA . VAL A 1 37 ? 4.317 15.307 -18.471 1.00 43.05 37 VAL A CA 13
ATOM 11017 C C . VAL A 1 37 ? 4.642 14.230 -17.442 1.00 41.15 37 VAL A C 13
ATOM 11018 O O . VAL A 1 37 ? 5.008 13.110 -17.795 1.00 63.22 37 VAL A O 13
ATOM 11031 N N . GLY A 1 38 ? 4.505 14.578 -16.166 1.00 73.44 38 GLY A N 13
ATOM 11032 C CA . GLY A 1 38 ? 4.787 13.629 -15.105 1.00 1.43 38 GLY A CA 13
ATOM 11033 C C . GLY A 1 38 ? 3.950 12.371 -15.214 1.00 33.33 38 GLY A C 13
ATOM 11034 O O . GLY A 1 38 ? 2.825 12.406 -15.712 1.00 64.21 38 GLY A O 13
ATOM 11038 N N . GLY A 1 39 ? 4.499 11.253 -14.747 1.00 44.42 39 GLY A N 13
ATOM 11039 C CA . GLY A 1 39 ? 3.782 9.993 -14.806 1.00 2.23 39 GLY A CA 13
ATOM 11040 C C . GLY A 1 39 ? 3.397 9.481 -13.432 1.00 23.10 39 GLY A C 13
ATOM 11041 O O . GLY A 1 39 ? 3.876 9.986 -12.417 1.00 54.25 39 GLY A O 13
ATOM 11045 N N . ASN A 1 40 ? 2.529 8.475 -13.399 1.00 51.30 40 ASN A N 13
ATOM 11046 C CA . ASN A 1 40 ? 2.078 7.896 -12.139 1.00 30.21 40 ASN A CA 13
ATOM 11047 C C . ASN A 1 40 ? 3.244 7.272 -11.379 1.00 25.21 40 ASN A C 13
ATOM 11048 O O . ASN A 1 40 ? 4.408 7.559 -11.661 1.00 54.43 40 ASN A O 13
ATOM 11059 N N . SER A 1 41 ? 2.925 6.416 -10.414 1.00 34.23 41 SER A N 13
ATOM 11060 C CA . SER A 1 41 ? 3.945 5.753 -9.610 1.00 44.24 41 SER A CA 13
ATOM 11061 C C . SER A 1 41 ? 4.604 4.622 -10.394 1.00 73.21 41 SER A C 13
ATOM 11062 O O . SER A 1 41 ? 5.493 3.938 -9.889 1.00 43.34 41 SER A O 13
ATOM 11070 N N . ASN A 1 42 ? 4.159 4.431 -11.632 1.00 12.00 42 ASN A N 13
ATOM 11071 C CA . ASN A 1 42 ? 4.704 3.382 -12.487 1.00 14.43 42 ASN A CA 13
ATOM 11072 C C . ASN A 1 42 ? 5.870 3.909 -13.318 1.00 33.03 42 ASN A C 13
ATOM 11073 O O . ASN A 1 42 ? 6.238 3.319 -14.333 1.00 12.43 42 ASN A O 13
ATOM 11084 N N . ASN A 1 43 ? 6.447 5.023 -12.878 1.00 71.34 43 ASN A N 13
ATOM 11085 C CA . ASN A 1 43 ? 7.572 5.629 -13.581 1.00 54.23 43 ASN A CA 13
ATOM 11086 C C . ASN A 1 43 ? 8.829 5.608 -12.717 1.00 15.31 43 ASN A C 13
ATOM 11087 O O . ASN A 1 43 ? 8.809 6.039 -11.564 1.00 21.14 43 ASN A O 13
ATOM 11098 N N . PHE A 1 44 ? 9.921 5.105 -13.283 1.00 13.25 44 PHE A N 13
ATOM 11099 C CA . PHE A 1 44 ? 11.187 5.028 -12.564 1.00 23.50 44 PHE A CA 13
ATOM 11100 C C . PHE A 1 44 ? 12.304 4.537 -13.481 1.00 73.11 44 PHE A C 13
ATOM 11101 O O . PHE A 1 44 ? 12.113 3.611 -14.270 1.00 74.43 44 PHE A O 13
ATOM 11118 N N . LEU A 1 45 ? 13.469 5.164 -13.372 1.00 4.40 45 LEU A N 13
ATOM 11119 C CA . LEU A 1 45 ? 14.618 4.793 -14.191 1.00 51.23 45 LEU A CA 13
ATOM 11120 C C . LEU A 1 45 ? 15.219 3.473 -13.720 1.00 2.03 45 LEU A C 13
ATOM 11121 O O . LEU A 1 45 ? 16.209 2.995 -14.275 1.00 70.11 45 LEU A O 13
ATOM 11137 N N . THR A 1 46 ? 14.613 2.886 -12.692 1.00 43.11 46 THR A N 13
ATOM 11138 C CA . THR A 1 46 ? 15.088 1.621 -12.146 1.00 74.23 46 THR A CA 13
ATOM 11139 C C . THR A 1 46 ? 14.399 0.439 -12.819 1.00 52.02 46 THR A C 13
ATOM 11140 O O . THR A 1 46 ? 13.325 0.583 -13.403 1.00 54.33 46 THR A O 13
ATOM 11151 N N . LYS A 1 47 ? 15.023 -0.731 -12.733 1.00 40.25 47 LYS A N 13
ATOM 11152 C CA . LYS A 1 47 ? 14.470 -1.940 -13.332 1.00 54.53 47 LYS A CA 13
ATOM 11153 C C . LYS A 1 47 ? 14.378 -3.063 -12.305 1.00 12.04 47 LYS A C 13
ATOM 11154 O O . LYS A 1 47 ? 13.302 -3.350 -11.781 1.00 70.20 47 LYS A O 13
ATOM 11173 N N . GLU A 1 48 ? 15.513 -3.693 -12.020 1.00 63.23 48 GLU A N 13
ATOM 11174 C CA . GLU A 1 48 ? 15.559 -4.785 -11.054 1.00 42.43 48 GLU A CA 13
ATOM 11175 C C . GLU A 1 48 ? 14.909 -4.372 -9.737 1.00 24.45 48 GLU A C 13
ATOM 11176 O O . GLU A 1 48 ? 14.128 -5.126 -9.155 1.00 41.50 48 GLU A O 13
ATOM 11188 N N . ASP A 1 49 ? 15.239 -3.172 -9.271 1.00 73.44 49 ASP A N 13
ATOM 11189 C CA . ASP A 1 49 ? 14.688 -2.659 -8.023 1.00 13.23 49 ASP A CA 13
ATOM 11190 C C . ASP A 1 49 ? 13.179 -2.878 -7.964 1.00 22.04 49 ASP A C 13
ATOM 11191 O O . ASP A 1 49 ? 12.622 -3.149 -6.900 1.00 14.14 49 ASP A O 13
ATOM 11200 N N . CYS A 1 50 ? 12.524 -2.758 -9.113 1.00 75.11 50 CYS A N 13
ATOM 11201 C CA . CYS A 1 50 ? 11.079 -2.941 -9.193 1.00 64.41 50 CYS A CA 13
ATOM 11202 C C . CYS A 1 50 ? 10.630 -4.110 -8.321 1.00 23.22 50 CYS A C 13
ATOM 11203 O O . CYS A 1 50 ? 9.804 -3.947 -7.423 1.00 35.41 50 CYS A O 13
ATOM 11210 N N . CYS A 1 51 ? 11.181 -5.289 -8.591 1.00 41.22 51 CYS A N 13
ATOM 11211 C CA . CYS A 1 51 ? 10.838 -6.486 -7.833 1.00 5.35 51 CYS A CA 13
ATOM 11212 C C . CYS A 1 51 ? 10.957 -6.231 -6.333 1.00 23.44 51 CYS A C 13
ATOM 11213 O O . CYS A 1 51 ? 10.036 -6.520 -5.569 1.00 12.12 51 CYS A O 13
ATOM 11220 N N . ARG A 1 52 ? 12.098 -5.689 -5.918 1.00 71.54 52 ARG A N 13
ATOM 11221 C CA . ARG A 1 52 ? 12.338 -5.397 -4.510 1.00 71.15 52 ARG A CA 13
ATOM 11222 C C . ARG A 1 52 ? 11.284 -4.437 -3.967 1.00 51.22 52 ARG A C 13
ATOM 11223 O O . ARG A 1 52 ? 10.823 -4.582 -2.836 1.00 32.52 52 ARG A O 13
ATOM 11244 N N . GLU A 1 53 ? 10.909 -3.456 -4.782 1.00 14.51 53 GLU A N 13
ATOM 11245 C CA . GLU A 1 53 ? 9.910 -2.471 -4.382 1.00 22.05 53 GLU A CA 13
ATOM 11246 C C . GLU A 1 53 ? 8.606 -3.152 -3.979 1.00 35.25 53 GLU A C 13
ATOM 11247 O O . GLU A 1 53 ? 7.881 -2.667 -3.109 1.00 42.30 53 GLU A O 13
ATOM 11259 N N . CYS A 1 54 ? 8.312 -4.280 -4.617 1.00 52.22 54 CYS A N 13
ATOM 11260 C CA . CYS A 1 54 ? 7.095 -5.029 -4.328 1.00 11.52 54 CYS A CA 13
ATOM 11261 C C . CYS A 1 54 ? 7.416 -6.324 -3.587 1.00 41.43 54 CYS A C 13
ATOM 11262 O O . CYS A 1 54 ? 6.518 -7.017 -3.110 1.00 63.04 54 CYS A O 13
ATOM 11269 N N . ALA A 1 55 ? 8.703 -6.642 -3.495 1.00 60.55 55 ALA A N 13
ATOM 11270 C CA . ALA A 1 55 ? 9.143 -7.852 -2.812 1.00 24.13 55 ALA A CA 13
ATOM 11271 C C . ALA A 1 55 ? 8.780 -7.809 -1.331 1.00 74.24 55 ALA A C 13
ATOM 11272 O O . ALA A 1 55 ? 8.798 -8.833 -0.649 1.00 62.21 55 ALA A O 13
ATOM 11279 N N . GLN A 1 56 ? 8.450 -6.618 -0.842 1.00 61.20 56 GLN A N 13
ATOM 11280 C CA . GLN A 1 56 ? 8.084 -6.443 0.558 1.00 34.14 56 GLN A CA 13
ATOM 11281 C C . GLN A 1 56 ? 6.699 -7.020 0.835 1.00 24.41 56 GLN A C 13
ATOM 11282 O O . GLN A 1 56 ? 6.355 -7.312 1.980 1.00 71.25 56 GLN A O 13
ATOM 11296 N N . GLY A 1 57 ? 5.909 -7.182 -0.222 1.00 31.53 57 GLY A N 13
ATOM 11297 C CA . GLY A 1 57 ? 4.571 -7.724 -0.071 1.00 52.21 57 GLY A CA 13
ATOM 11298 C C . GLY A 1 57 ? 4.001 -8.233 -1.380 1.00 53.11 57 GLY A C 13
ATOM 11299 O O . GLY A 1 57 ? 2.825 -8.023 -1.676 1.00 54.53 57 GLY A O 13
ATOM 11303 N N . SER A 1 58 ? 4.836 -8.903 -2.167 1.00 24.42 58 SER A N 13
ATOM 11304 C CA . SER A 1 58 ? 4.410 -9.439 -3.454 1.00 62.23 58 SER A CA 13
ATOM 11305 C C . SER A 1 58 ? 5.540 -10.220 -4.119 1.00 2.32 58 SER A C 13
ATOM 11306 O O . SER A 1 58 ? 5.486 -11.445 -4.224 1.00 21.43 58 SER A O 13
ATOM 11314 N N . CYS A 1 59 ? 6.564 -9.500 -4.567 1.00 31.45 59 CYS A N 13
ATOM 11315 C CA . CYS A 1 59 ? 7.708 -10.123 -5.222 1.00 11.23 59 CYS A CA 13
ATOM 11316 C C . CYS A 1 59 ? 8.495 -10.985 -4.239 1.00 2.42 59 CYS A C 13
ATOM 11317 O O . CYS A 1 59 ? 9.336 -11.789 -4.640 1.00 22.34 59 CYS A O 13
ATOM 11324 N N . LYS A 1 1 ? -0.609 1.324 -1.125 1.00 13.32 1 LYS A N 14
ATOM 11325 C CA . LYS A 1 1 ? -0.720 -0.085 -1.483 1.00 0.22 1 LYS A CA 14
ATOM 11326 C C . LYS A 1 1 ? -1.247 -0.245 -2.905 1.00 41.03 1 LYS A C 14
ATOM 11327 O O . LYS A 1 1 ? -1.782 0.697 -3.490 1.00 35.10 1 LYS A O 14
ATOM 11346 N N . LYS A 1 2 ? -1.093 -1.444 -3.457 1.00 2.11 2 LYS A N 14
ATOM 11347 C CA . LYS A 1 2 ? -1.555 -1.729 -4.810 1.00 33.31 2 LYS A CA 14
ATOM 11348 C C . LYS A 1 2 ? -0.822 -0.864 -5.829 1.00 41.35 2 LYS A C 14
ATOM 11349 O O . LYS A 1 2 ? -1.253 -0.736 -6.976 1.00 22.42 2 LYS A O 14
ATOM 11368 N N . LYS A 1 3 ? 0.289 -0.271 -5.406 1.00 22.15 3 LYS A N 14
ATOM 11369 C CA . LYS A 1 3 ? 1.085 0.580 -6.282 1.00 11.53 3 LYS A CA 14
ATOM 11370 C C . LYS A 1 3 ? 1.653 -0.220 -7.449 1.00 55.15 3 LYS A C 14
ATOM 11371 O O . LYS A 1 3 ? 1.977 0.338 -8.498 1.00 71.13 3 LYS A O 14
ATOM 11390 N N . CYS A 1 4 ? 1.769 -1.530 -7.262 1.00 31.22 4 CYS A N 14
ATOM 11391 C CA . CYS A 1 4 ? 2.296 -2.408 -8.299 1.00 61.05 4 CYS A CA 14
ATOM 11392 C C . CYS A 1 4 ? 1.327 -2.505 -9.474 1.00 41.33 4 CYS A C 14
ATOM 11393 O O . CYS A 1 4 ? 1.707 -2.910 -10.572 1.00 71.14 4 CYS A O 14
ATOM 11400 N N . GLN A 1 5 ? 0.075 -2.129 -9.234 1.00 30.32 5 GLN A N 14
ATOM 11401 C CA . GLN A 1 5 ? -0.948 -2.174 -10.272 1.00 32.23 5 GLN A CA 14
ATOM 11402 C C . GLN A 1 5 ? -1.252 -0.775 -10.797 1.00 71.24 5 GLN A C 14
ATOM 11403 O O . GLN A 1 5 ? -2.337 -0.238 -10.572 1.00 13.11 5 GLN A O 14
ATOM 11417 N N . LEU A 1 6 ? -0.288 -0.190 -11.499 1.00 4.12 6 LEU A N 14
ATOM 11418 C CA . LEU A 1 6 ? -0.452 1.148 -12.057 1.00 64.10 6 LEU A CA 14
ATOM 11419 C C . LEU A 1 6 ? -0.297 1.127 -13.574 1.00 50.54 6 LEU A C 14
ATOM 11420 O O . LEU A 1 6 ? 0.767 0.816 -14.110 1.00 53.04 6 LEU A O 14
ATOM 11436 N N . PRO A 1 7 ? -1.382 1.469 -14.285 1.00 13.23 7 PRO A N 14
ATOM 11437 C CA . PRO A 1 7 ? -1.392 1.501 -15.750 1.00 64.42 7 PRO A CA 14
ATOM 11438 C C . PRO A 1 7 ? -0.546 2.639 -16.311 1.00 65.50 7 PRO A C 14
ATOM 11439 O O . PRO A 1 7 ? 0.204 3.286 -15.580 1.00 65.42 7 PRO A O 14
ATOM 11450 N N . SER A 1 8 ? -0.672 2.878 -17.612 1.00 65.35 8 SER A N 14
ATOM 11451 C CA . SER A 1 8 ? 0.084 3.936 -18.272 1.00 4.11 8 SER A CA 14
ATOM 11452 C C . SER A 1 8 ? -0.190 5.287 -17.619 1.00 1.40 8 SER A C 14
ATOM 11453 O O . SER A 1 8 ? -1.099 5.420 -16.799 1.00 41.03 8 SER A O 14
ATOM 11461 N N . ASP A 1 9 ? 0.602 6.287 -17.989 1.00 5.55 9 ASP A N 14
ATOM 11462 C CA . ASP A 1 9 ? 0.446 7.630 -17.441 1.00 33.24 9 ASP A CA 14
ATOM 11463 C C . ASP A 1 9 ? 1.387 8.612 -18.131 1.00 73.02 9 ASP A C 14
ATOM 11464 O O . ASP A 1 9 ? 1.859 9.570 -17.519 1.00 41.24 9 ASP A O 14
ATOM 11473 N N . VAL A 1 10 ? 1.656 8.366 -19.410 1.00 10.54 10 VAL A N 14
ATOM 11474 C CA . VAL A 1 10 ? 2.541 9.229 -20.184 1.00 34.12 10 VAL A CA 14
ATOM 11475 C C . VAL A 1 10 ? 2.196 10.699 -19.974 1.00 42.24 10 VAL A C 14
ATOM 11476 O O . VAL A 1 10 ? 3.080 11.535 -19.792 1.00 24.24 10 VAL A O 14
ATOM 11489 N N . GLY A 1 11 ? 0.903 11.008 -20.002 1.00 3.51 11 GLY A N 14
ATOM 11490 C CA . GLY A 1 11 ? 0.464 12.379 -19.813 1.00 62.32 11 GLY A CA 14
ATOM 11491 C C . GLY A 1 11 ? 1.176 13.348 -20.737 1.00 35.25 11 GLY A C 14
ATOM 11492 O O . GLY A 1 11 ? 1.613 12.973 -21.825 1.00 12.42 11 GLY A O 14
ATOM 11496 N N . LYS A 1 12 ? 1.291 14.599 -20.303 1.00 60.43 12 LYS A N 14
ATOM 11497 C CA . LYS A 1 12 ? 1.954 15.626 -21.098 1.00 33.10 12 LYS A CA 14
ATOM 11498 C C . LYS A 1 12 ? 3.446 15.336 -21.227 1.00 13.13 12 LYS A C 14
ATOM 11499 O O . LYS A 1 12 ? 3.886 14.202 -21.043 1.00 53.03 12 LYS A O 14
ATOM 11518 N N . GLY A 1 13 ? 4.220 16.370 -21.542 1.00 50.12 13 GLY A N 14
ATOM 11519 C CA . GLY A 1 13 ? 5.654 16.205 -21.688 1.00 44.35 13 GLY A CA 14
ATOM 11520 C C . GLY A 1 13 ? 6.046 15.740 -23.077 1.00 31.11 13 GLY A C 14
ATOM 11521 O O . GLY A 1 13 ? 5.186 15.493 -23.923 1.00 22.11 13 GLY A O 14
ATOM 11525 N N . LYS A 1 14 ? 7.348 15.621 -23.314 1.00 72.00 14 LYS A N 14
ATOM 11526 C CA . LYS A 1 14 ? 7.853 15.183 -24.610 1.00 21.44 14 LYS A CA 14
ATOM 11527 C C . LYS A 1 14 ? 7.282 13.819 -24.983 1.00 75.25 14 LYS A C 14
ATOM 11528 O O . LYS A 1 14 ? 7.024 13.543 -26.155 1.00 1.22 14 LYS A O 14
ATOM 11547 N N . ALA A 1 15 ? 7.084 12.970 -23.980 1.00 62.32 15 ALA A N 14
ATOM 11548 C CA . ALA A 1 15 ? 6.540 11.636 -24.204 1.00 14.32 15 ALA A CA 14
ATOM 11549 C C . ALA A 1 15 ? 7.276 10.925 -25.334 1.00 54.24 15 ALA A C 14
ATOM 11550 O O . ALA A 1 15 ? 6.669 10.526 -26.328 1.00 40.34 15 ALA A O 14
ATOM 11557 N N . SER A 1 16 ? 8.586 10.771 -25.176 1.00 22.41 16 SER A N 14
ATOM 11558 C CA . SER A 1 16 ? 9.406 10.111 -26.186 1.00 12.41 16 SER A CA 14
ATOM 11559 C C . SER A 1 16 ? 10.560 9.353 -25.538 1.00 63.23 16 SER A C 14
ATOM 11560 O O . SER A 1 16 ? 11.622 9.184 -26.139 1.00 32.12 16 SER A O 14
ATOM 11568 N N . PHE A 1 17 ? 10.345 8.897 -24.309 1.00 11.54 17 PHE A N 14
ATOM 11569 C CA . PHE A 1 17 ? 11.367 8.157 -23.577 1.00 52.44 17 PHE A CA 14
ATOM 11570 C C . PHE A 1 17 ? 10.863 6.769 -23.194 1.00 62.12 17 PHE A C 14
ATOM 11571 O O . PHE A 1 17 ? 9.659 6.511 -23.190 1.00 51.15 17 PHE A O 14
ATOM 11588 N N . THR A 1 18 ? 11.794 5.876 -22.872 1.00 43.24 18 THR A N 14
ATOM 11589 C CA . THR A 1 18 ? 11.447 4.514 -22.489 1.00 72.45 18 THR A CA 14
ATOM 11590 C C . THR A 1 18 ? 11.665 4.289 -20.998 1.00 3.14 18 THR A C 14
ATOM 11591 O O . THR A 1 18 ? 12.767 4.486 -20.485 1.00 42.45 18 THR A O 14
ATOM 11602 N N . ARG A 1 19 ? 10.609 3.875 -20.305 1.00 61.24 19 ARG A N 14
ATOM 11603 C CA . ARG A 1 19 ? 10.686 3.624 -18.871 1.00 61.23 19 ARG A CA 14
ATOM 11604 C C . ARG A 1 19 ? 10.211 2.212 -18.540 1.00 52.21 19 ARG A C 14
ATOM 11605 O O . ARG A 1 19 ? 9.791 1.464 -19.424 1.00 1.34 19 ARG A O 14
ATOM 11626 N N . TYR A 1 20 ? 10.280 1.855 -17.263 1.00 23.23 20 TYR A N 14
ATOM 11627 C CA . TYR A 1 20 ? 9.860 0.532 -16.815 1.00 40.31 20 TYR A CA 14
ATOM 11628 C C . TYR A 1 20 ? 8.646 0.628 -15.896 1.00 5.44 20 TYR A C 14
ATOM 11629 O O . TYR A 1 20 ? 8.398 1.667 -15.283 1.00 2.20 20 TYR A O 14
ATOM 11647 N N . TYR A 1 21 ? 7.894 -0.462 -15.804 1.00 62.51 21 TYR A N 14
ATOM 11648 C CA . TYR A 1 21 ? 6.705 -0.502 -14.961 1.00 61.43 21 TYR A CA 14
ATOM 11649 C C . TYR A 1 21 ? 6.393 -1.931 -14.527 1.00 22.24 21 TYR A C 14
ATOM 11650 O O . TYR A 1 21 ? 6.426 -2.859 -15.335 1.00 22.42 21 TYR A O 14
ATOM 11668 N N . TYR A 1 22 ? 6.090 -2.099 -13.244 1.00 72.33 22 TYR A N 14
ATOM 11669 C CA . TYR A 1 22 ? 5.773 -3.414 -12.700 1.00 23.32 22 TYR A CA 14
ATOM 11670 C C . TYR A 1 22 ? 4.264 -3.624 -12.625 1.00 0.14 22 TYR A C 14
ATOM 11671 O O . TYR A 1 22 ? 3.509 -2.689 -12.363 1.00 53.35 22 TYR A O 14
ATOM 11689 N N . ASN A 1 23 ? 3.833 -4.860 -12.855 1.00 13.20 23 ASN A N 14
ATOM 11690 C CA . ASN A 1 23 ? 2.414 -5.194 -12.814 1.00 33.25 23 ASN A CA 14
ATOM 11691 C C . ASN A 1 23 ? 2.182 -6.486 -12.035 1.00 12.41 23 ASN A C 14
ATOM 11692 O O . ASN A 1 23 ? 3.052 -7.354 -11.981 1.00 1.41 23 ASN A O 14
ATOM 11703 N N . GLU A 1 24 ? 1.002 -6.604 -11.434 1.00 72.21 24 GLU A N 14
ATOM 11704 C CA . GLU A 1 24 ? 0.656 -7.790 -10.658 1.00 40.54 24 GLU A CA 14
ATOM 11705 C C . GLU A 1 24 ? 0.049 -8.867 -11.553 1.00 11.24 24 GLU A C 14
ATOM 11706 O O . GLU A 1 24 ? 0.317 -8.915 -12.753 1.00 13.44 24 GLU A O 14
ATOM 11718 N N . GLU A 1 25 ? -0.769 -9.729 -10.958 1.00 33.42 25 GLU A N 14
ATOM 11719 C CA . GLU A 1 25 ? -1.413 -10.807 -11.700 1.00 51.21 25 GLU A CA 14
ATOM 11720 C C . GLU A 1 25 ? -0.381 -11.810 -12.207 1.00 33.40 25 GLU A C 14
ATOM 11721 O O . GLU A 1 25 ? -0.696 -12.689 -13.010 1.00 13.22 25 GLU A O 14
ATOM 11733 N N . SER A 1 26 ? 0.853 -11.673 -11.732 1.00 55.53 26 SER A N 14
ATOM 11734 C CA . SER A 1 26 ? 1.932 -12.564 -12.140 1.00 44.41 26 SER A CA 14
ATOM 11735 C C . SER A 1 26 ? 3.272 -12.079 -11.594 1.00 41.34 26 SER A C 14
ATOM 11736 O O . SER A 1 26 ? 4.198 -12.866 -11.400 1.00 54.43 26 SER A O 14
ATOM 11744 N N . GLY A 1 27 ? 3.367 -10.775 -11.349 1.00 24.30 27 GLY A N 14
ATOM 11745 C CA . GLY A 1 27 ? 4.597 -10.206 -10.828 1.00 73.44 27 GLY A CA 14
ATOM 11746 C C . GLY A 1 27 ? 5.673 -10.082 -11.889 1.00 14.12 27 GLY A C 14
ATOM 11747 O O . GLY A 1 27 ? 6.759 -10.644 -11.751 1.00 3.01 27 GLY A O 14
ATOM 11751 N N . LYS A 1 28 ? 5.371 -9.345 -12.952 1.00 54.41 28 LYS A N 14
ATOM 11752 C CA . LYS A 1 28 ? 6.319 -9.148 -14.042 1.00 2.33 28 LYS A CA 14
ATOM 11753 C C . LYS A 1 28 ? 6.543 -7.662 -14.307 1.00 33.32 28 LYS A C 14
ATOM 11754 O O . LYS A 1 28 ? 5.765 -6.818 -13.861 1.00 50.24 28 LYS A O 14
ATOM 11773 N N . CYS A 1 29 ? 7.609 -7.350 -15.036 1.00 10.24 29 CYS A N 14
ATOM 11774 C CA . CYS A 1 29 ? 7.935 -5.967 -15.361 1.00 54.43 29 CYS A CA 14
ATOM 11775 C C . CYS A 1 29 ? 8.143 -5.796 -16.863 1.00 53.04 29 CYS A C 14
ATOM 11776 O O . CYS A 1 29 ? 8.649 -6.694 -17.535 1.00 52.14 29 CYS A O 14
ATOM 11783 N N . GLU A 1 30 ? 7.749 -4.637 -17.382 1.00 35.10 30 GLU A N 14
ATOM 11784 C CA . GLU A 1 30 ? 7.891 -4.349 -18.804 1.00 65.53 30 GLU A CA 14
ATOM 11785 C C . GLU A 1 30 ? 8.369 -2.917 -19.024 1.00 64.04 30 GLU A C 14
ATOM 11786 O O . GLU A 1 30 ? 8.669 -2.196 -18.072 1.00 20.43 30 GLU A O 14
ATOM 11798 N N . THR A 1 31 ? 8.439 -2.510 -20.288 1.00 71.12 31 THR A N 14
ATOM 11799 C CA . THR A 1 31 ? 8.882 -1.166 -20.635 1.00 13.41 31 THR A CA 14
ATOM 11800 C C . THR A 1 31 ? 7.948 -0.526 -21.656 1.00 44.33 31 THR A C 14
ATOM 11801 O O . THR A 1 31 ? 7.381 -1.210 -22.508 1.00 60.11 31 THR A O 14
ATOM 11812 N N . PHE A 1 32 ? 7.794 0.791 -21.566 1.00 51.13 32 PHE A N 14
ATOM 11813 C CA . PHE A 1 32 ? 6.928 1.524 -22.483 1.00 65.23 32 PHE A CA 14
ATOM 11814 C C . PHE A 1 32 ? 7.474 2.925 -22.743 1.00 72.13 32 PHE A C 14
ATOM 11815 O O . PHE A 1 32 ? 8.509 3.310 -22.199 1.00 12.51 32 PHE A O 14
ATOM 11832 N N . ILE A 1 33 ? 6.770 3.681 -23.579 1.00 44.32 33 ILE A N 14
ATOM 11833 C CA . ILE A 1 33 ? 7.183 5.039 -23.911 1.00 41.23 33 ILE A CA 14
ATOM 11834 C C . ILE A 1 33 ? 6.611 6.046 -22.919 1.00 23.22 33 ILE A C 14
ATOM 11835 O O . ILE A 1 33 ? 5.437 6.408 -22.993 1.00 51.21 33 ILE A O 14
ATOM 11851 N N . TYR A 1 34 ? 7.449 6.495 -21.991 1.00 44.14 34 TYR A N 14
ATOM 11852 C CA . TYR A 1 34 ? 7.028 7.460 -20.983 1.00 14.10 34 TYR A CA 14
ATOM 11853 C C . TYR A 1 34 ? 7.729 8.800 -21.184 1.00 23.12 34 TYR A C 14
ATOM 11854 O O . TYR A 1 34 ? 8.826 8.862 -21.738 1.00 10.43 34 TYR A O 14
ATOM 11872 N N . GLY A 1 35 ? 7.087 9.871 -20.728 1.00 1.22 35 GLY A N 14
ATOM 11873 C CA . GLY A 1 35 ? 7.663 11.196 -20.866 1.00 24.15 35 GLY A CA 14
ATOM 11874 C C . GLY A 1 35 ? 6.676 12.296 -20.528 1.00 63.40 35 GLY A C 14
ATOM 11875 O O . GLY A 1 35 ? 6.128 12.942 -21.419 1.00 75.15 35 GLY A O 14
ATOM 11879 N N . GLY A 1 36 ? 6.448 12.508 -19.235 1.00 70.14 36 GLY A N 14
ATOM 11880 C CA . GLY A 1 36 ? 5.519 13.536 -18.805 1.00 53.34 36 GLY A CA 14
ATOM 11881 C C . GLY A 1 36 ? 5.854 14.083 -17.432 1.00 43.41 36 GLY A C 14
ATOM 11882 O O . GLY A 1 36 ? 7.016 14.090 -17.025 1.00 42.03 36 GLY A O 14
ATOM 11886 N N . VAL A 1 37 ? 4.835 14.546 -16.716 1.00 34.35 37 VAL A N 14
ATOM 11887 C CA . VAL A 1 37 ? 5.027 15.098 -15.380 1.00 51.31 37 VAL A CA 14
ATOM 11888 C C . VAL A 1 37 ? 5.128 13.991 -14.337 1.00 13.44 37 VAL A C 14
ATOM 11889 O O . VAL A 1 37 ? 5.095 12.807 -14.668 1.00 25.14 37 VAL A O 14
ATOM 11902 N N . GLY A 1 38 ? 5.249 14.386 -13.073 1.00 5.13 38 GLY A N 14
ATOM 11903 C CA . GLY A 1 38 ? 5.353 13.415 -11.999 1.00 53.20 38 GLY A CA 14
ATOM 11904 C C . GLY A 1 38 ? 4.237 12.390 -12.036 1.00 22.54 38 GLY A C 14
ATOM 11905 O O . GLY A 1 38 ? 3.109 12.675 -11.637 1.00 31.31 38 GLY A O 14
ATOM 11909 N N . GLY A 1 39 ? 4.553 11.191 -12.517 1.00 53.05 39 GLY A N 14
ATOM 11910 C CA . GLY A 1 39 ? 3.557 10.138 -12.598 1.00 1.24 39 GLY A CA 14
ATOM 11911 C C . GLY A 1 39 ? 3.682 9.135 -11.469 1.00 23.35 39 GLY A C 14
ATOM 11912 O O . GLY A 1 39 ? 4.639 9.175 -10.697 1.00 4.12 39 GLY A O 14
ATOM 11916 N N . ASN A 1 40 ? 2.711 8.232 -11.371 1.00 5.24 40 ASN A N 14
ATOM 11917 C CA . ASN A 1 40 ? 2.716 7.215 -10.326 1.00 22.24 40 ASN A CA 14
ATOM 11918 C C . ASN A 1 40 ? 4.000 6.392 -10.374 1.00 30.25 40 ASN A C 14
ATOM 11919 O O . ASN A 1 40 ? 4.908 6.684 -11.152 1.00 30.33 40 ASN A O 14
ATOM 11930 N N . SER A 1 41 ? 4.068 5.362 -9.536 1.00 75.44 41 SER A N 14
ATOM 11931 C CA . SER A 1 41 ? 5.241 4.498 -9.481 1.00 31.34 41 SER A CA 14
ATOM 11932 C C . SER A 1 41 ? 5.384 3.692 -10.768 1.00 43.23 41 SER A C 14
ATOM 11933 O O . SER A 1 41 ? 6.434 3.107 -11.034 1.00 15.51 41 SER A O 14
ATOM 11941 N N . ASN A 1 42 ? 4.320 3.667 -11.565 1.00 4.14 42 ASN A N 14
ATOM 11942 C CA . ASN A 1 42 ? 4.326 2.933 -12.825 1.00 2.21 42 ASN A CA 14
ATOM 11943 C C . ASN A 1 42 ? 5.451 3.421 -13.733 1.00 71.12 42 ASN A C 14
ATOM 11944 O O . ASN A 1 42 ? 5.883 2.710 -14.640 1.00 14.03 42 ASN A O 14
ATOM 11955 N N . ASN A 1 43 ? 5.921 4.638 -13.482 1.00 40.42 43 ASN A N 14
ATOM 11956 C CA . ASN A 1 43 ? 6.996 5.222 -14.277 1.00 73.41 43 ASN A CA 14
ATOM 11957 C C . ASN A 1 43 ? 8.336 5.091 -13.559 1.00 73.45 43 ASN A C 14
ATOM 11958 O O . ASN A 1 43 ? 8.460 5.437 -12.385 1.00 15.44 43 ASN A O 14
ATOM 11969 N N . PHE A 1 44 ? 9.337 4.588 -14.274 1.00 50.45 44 PHE A N 14
ATOM 11970 C CA . PHE A 1 44 ? 10.668 4.411 -13.707 1.00 3.15 44 PHE A CA 14
ATOM 11971 C C . PHE A 1 44 ? 11.741 4.537 -14.785 1.00 12.45 44 PHE A C 14
ATOM 11972 O O . PHE A 1 44 ? 11.763 3.769 -15.747 1.00 42.43 44 PHE A O 14
ATOM 11989 N N . LEU A 1 45 ? 12.628 5.512 -14.616 1.00 70.34 45 LEU A N 14
ATOM 11990 C CA . LEU A 1 45 ? 13.704 5.741 -15.575 1.00 30.54 45 LEU A CA 14
ATOM 11991 C C . LEU A 1 45 ? 14.800 4.690 -15.424 1.00 53.11 45 LEU A C 14
ATOM 11992 O O . LEU A 1 45 ? 15.812 4.728 -16.124 1.00 61.33 45 LEU A O 14
ATOM 12008 N N . THR A 1 46 ? 14.590 3.751 -14.507 1.00 21.13 46 THR A N 14
ATOM 12009 C CA . THR A 1 46 ? 15.559 2.689 -14.265 1.00 13.22 46 THR A CA 14
ATOM 12010 C C . THR A 1 46 ? 14.897 1.317 -14.323 1.00 12.32 46 THR A C 14
ATOM 12011 O O . THR A 1 46 ? 13.672 1.209 -14.379 1.00 14.21 46 THR A O 14
ATOM 12022 N N . LYS A 1 47 ? 15.714 0.270 -14.308 1.00 64.04 47 LYS A N 14
ATOM 12023 C CA . LYS A 1 47 ? 15.209 -1.097 -14.357 1.00 53.33 47 LYS A CA 14
ATOM 12024 C C . LYS A 1 47 ? 14.958 -1.635 -12.952 1.00 52.32 47 LYS A C 14
ATOM 12025 O O . LYS A 1 47 ? 13.835 -2.004 -12.611 1.00 72.54 47 LYS A O 14
ATOM 12044 N N . GLU A 1 48 ? 16.011 -1.674 -12.141 1.00 53.35 48 GLU A N 14
ATOM 12045 C CA . GLU A 1 48 ? 15.902 -2.166 -10.773 1.00 44.12 48 GLU A CA 14
ATOM 12046 C C . GLU A 1 48 ? 14.762 -1.472 -10.034 1.00 30.01 48 GLU A C 14
ATOM 12047 O O . GLU A 1 48 ? 14.008 -2.108 -9.298 1.00 14.15 48 GLU A O 14
ATOM 12059 N N . ASP A 1 49 ? 14.643 -0.164 -10.235 1.00 65.45 49 ASP A N 14
ATOM 12060 C CA . ASP A 1 49 ? 13.595 0.617 -9.589 1.00 64.02 49 ASP A CA 14
ATOM 12061 C C . ASP A 1 49 ? 12.220 0.021 -9.873 1.00 1.12 49 ASP A C 14
ATOM 12062 O O . ASP A 1 49 ? 11.322 0.077 -9.032 1.00 51.33 49 ASP A O 14
ATOM 12071 N N . CYS A 1 50 ? 12.062 -0.549 -11.063 1.00 12.33 50 CYS A N 14
ATOM 12072 C CA . CYS A 1 50 ? 10.796 -1.154 -11.459 1.00 41.11 50 CYS A CA 14
ATOM 12073 C C . CYS A 1 50 ? 10.290 -2.110 -10.383 1.00 32.11 50 CYS A C 14
ATOM 12074 O O . CYS A 1 50 ? 9.111 -2.095 -10.028 1.00 53.01 50 CYS A O 14
ATOM 12081 N N . CYS A 1 51 ? 11.189 -2.941 -9.867 1.00 3.00 51 CYS A N 14
ATOM 12082 C CA . CYS A 1 51 ? 10.836 -3.905 -8.832 1.00 13.43 51 CYS A CA 14
ATOM 12083 C C . CYS A 1 51 ? 10.247 -3.201 -7.612 1.00 22.20 51 CYS A C 14
ATOM 12084 O O . CYS A 1 51 ? 9.297 -3.689 -7.000 1.00 53.30 51 CYS A O 14
ATOM 12091 N N . ARG A 1 52 ? 10.819 -2.053 -7.265 1.00 50.31 52 ARG A N 14
ATOM 12092 C CA . ARG A 1 52 ? 10.352 -1.283 -6.119 1.00 2.44 52 ARG A CA 14
ATOM 12093 C C . ARG A 1 52 ? 8.830 -1.185 -6.113 1.00 15.31 52 ARG A C 14
ATOM 12094 O O . ARG A 1 52 ? 8.196 -1.279 -5.062 1.00 64.11 52 ARG A O 14
ATOM 12115 N N . GLU A 1 53 ? 8.249 -0.994 -7.294 1.00 24.42 53 GLU A N 14
ATOM 12116 C CA . GLU A 1 53 ? 6.801 -0.882 -7.424 1.00 23.34 53 GLU A CA 14
ATOM 12117 C C . GLU A 1 53 ? 6.102 -2.053 -6.738 1.00 55.44 53 GLU A C 14
ATOM 12118 O O . GLU A 1 53 ? 5.146 -1.864 -5.984 1.00 64.43 53 GLU A O 14
ATOM 12130 N N . CYS A 1 54 ? 6.583 -3.262 -7.007 1.00 4.43 54 CYS A N 14
ATOM 12131 C CA . CYS A 1 54 ? 6.005 -4.464 -6.418 1.00 42.43 54 CYS A CA 14
ATOM 12132 C C . CYS A 1 54 ? 6.784 -4.891 -5.178 1.00 3.34 54 CYS A C 14
ATOM 12133 O O . CYS A 1 54 ? 6.364 -5.787 -4.446 1.00 43.14 54 CYS A O 14
ATOM 12140 N N . ALA A 1 55 ? 7.921 -4.242 -4.947 1.00 62.13 55 ALA A N 14
ATOM 12141 C CA . ALA A 1 55 ? 8.758 -4.553 -3.795 1.00 12.42 55 ALA A CA 14
ATOM 12142 C C . ALA A 1 55 ? 8.068 -4.159 -2.493 1.00 54.33 55 ALA A C 14
ATOM 12143 O O . ALA A 1 55 ? 8.509 -4.536 -1.408 1.00 53.22 55 ALA A O 14
ATOM 12150 N N . GLN A 1 56 ? 6.984 -3.398 -2.610 1.00 71.23 56 GLN A N 14
ATOM 12151 C CA . GLN A 1 56 ? 6.234 -2.952 -1.442 1.00 22.52 56 GLN A CA 14
ATOM 12152 C C . GLN A 1 56 ? 5.392 -4.088 -0.870 1.00 23.15 56 GLN A C 14
ATOM 12153 O O . GLN A 1 56 ? 5.044 -4.082 0.310 1.00 31.33 56 GLN A O 14
ATOM 12167 N N . GLY A 1 57 ? 5.068 -5.062 -1.715 1.00 21.13 57 GLY A N 14
ATOM 12168 C CA . GLY A 1 57 ? 4.269 -6.191 -1.275 1.00 10.34 57 GLY A CA 14
ATOM 12169 C C . GLY A 1 57 ? 4.376 -7.377 -2.212 1.00 34.21 57 GLY A C 14
ATOM 12170 O O . GLY A 1 57 ? 3.372 -8.010 -2.540 1.00 10.10 57 GLY A O 14
ATOM 12174 N N . SER A 1 58 ? 5.595 -7.679 -2.645 1.00 63.15 58 SER A N 14
ATOM 12175 C CA . SER A 1 58 ? 5.829 -8.794 -3.555 1.00 73.44 58 SER A CA 14
ATOM 12176 C C . SER A 1 58 ? 7.321 -8.985 -3.809 1.00 60.32 58 SER A C 14
ATOM 12177 O O . SER A 1 58 ? 7.918 -9.966 -3.364 1.00 1.21 58 SER A O 14
ATOM 12185 N N . CYS A 1 59 ? 7.918 -8.041 -4.528 1.00 51.43 59 CYS A N 14
ATOM 12186 C CA . CYS A 1 59 ? 9.340 -8.103 -4.843 1.00 40.43 59 CYS A CA 14
ATOM 12187 C C . CYS A 1 59 ? 10.184 -7.763 -3.618 1.00 52.41 59 CYS A C 14
ATOM 12188 O O . CYS A 1 59 ? 11.261 -8.325 -3.419 1.00 34.23 59 CYS A O 14
ATOM 12195 N N . LYS A 1 1 ? -0.305 -1.502 -0.576 1.00 61.04 1 LYS A N 15
ATOM 12196 C CA . LYS A 1 1 ? 0.699 -1.150 -1.573 1.00 62.04 1 LYS A CA 15
ATOM 12197 C C . LYS A 1 1 ? 0.159 -1.354 -2.985 1.00 71.12 1 LYS A C 15
ATOM 12198 O O . LYS A 1 1 ? 0.721 -2.116 -3.772 1.00 72.31 1 LYS A O 15
ATOM 12217 N N . LYS A 1 2 ? -0.934 -0.667 -3.301 1.00 21.34 2 LYS A N 15
ATOM 12218 C CA . LYS A 1 2 ? -1.549 -0.770 -4.618 1.00 72.45 2 LYS A CA 15
ATOM 12219 C C . LYS A 1 2 ? -0.759 0.026 -5.652 1.00 2.13 2 LYS A C 15
ATOM 12220 O O . LYS A 1 2 ? -1.063 -0.010 -6.844 1.00 61.12 2 LYS A O 15
ATOM 12239 N N . LYS A 1 3 ? 0.258 0.744 -5.187 1.00 62.01 3 LYS A N 15
ATOM 12240 C CA . LYS A 1 3 ? 1.095 1.547 -6.071 1.00 11.44 3 LYS A CA 15
ATOM 12241 C C . LYS A 1 3 ? 1.727 0.683 -7.156 1.00 63.52 3 LYS A C 15
ATOM 12242 O O . LYS A 1 3 ? 2.101 1.178 -8.220 1.00 32.11 3 LYS A O 15
ATOM 12261 N N . CYS A 1 4 ? 1.843 -0.612 -6.882 1.00 25.42 4 CYS A N 15
ATOM 12262 C CA . CYS A 1 4 ? 2.430 -1.547 -7.835 1.00 35.11 4 CYS A CA 15
ATOM 12263 C C . CYS A 1 4 ? 1.454 -1.851 -8.968 1.00 61.33 4 CYS A C 15
ATOM 12264 O O . CYS A 1 4 ? 1.844 -2.375 -10.011 1.00 61.04 4 CYS A O 15
ATOM 12271 N N . GLN A 1 5 ? 0.185 -1.519 -8.755 1.00 2.42 5 GLN A N 15
ATOM 12272 C CA . GLN A 1 5 ? -0.846 -1.757 -9.758 1.00 43.32 5 GLN A CA 15
ATOM 12273 C C . GLN A 1 5 ? -1.359 -0.441 -10.334 1.00 33.02 5 GLN A C 15
ATOM 12274 O O . GLN A 1 5 ? -2.476 -0.015 -10.036 1.00 2.43 5 GLN A O 15
ATOM 12288 N N . LEU A 1 6 ? -0.538 0.198 -11.159 1.00 40.41 6 LEU A N 15
ATOM 12289 C CA . LEU A 1 6 ? -0.909 1.467 -11.777 1.00 20.20 6 LEU A CA 15
ATOM 12290 C C . LEU A 1 6 ? -0.953 1.340 -13.296 1.00 53.14 6 LEU A C 15
ATOM 12291 O O . LEU A 1 6 ? -0.210 0.568 -13.901 1.00 63.44 6 LEU A O 15
ATOM 12307 N N . PRO A 1 7 ? -1.844 2.118 -13.929 1.00 73.55 7 PRO A N 15
ATOM 12308 C CA . PRO A 1 7 ? -2.005 2.112 -15.387 1.00 11.35 7 PRO A CA 15
ATOM 12309 C C . PRO A 1 7 ? -0.810 2.730 -16.104 1.00 24.21 7 PRO A C 15
ATOM 12310 O O . PRO A 1 7 ? 0.217 3.015 -15.487 1.00 51.12 7 PRO A O 15
ATOM 12321 N N . SER A 1 8 ? -0.950 2.934 -17.410 1.00 3.22 8 SER A N 15
ATOM 12322 C CA . SER A 1 8 ? 0.121 3.515 -18.212 1.00 13.22 8 SER A CA 15
ATOM 12323 C C . SER A 1 8 ? -0.061 5.024 -18.349 1.00 24.24 8 SER A C 15
ATOM 12324 O O . SER A 1 8 ? -1.031 5.592 -17.846 1.00 63.34 8 SER A O 15
ATOM 12332 N N . ASP A 1 9 ? 0.880 5.667 -19.032 1.00 21.44 9 ASP A N 15
ATOM 12333 C CA . ASP A 1 9 ? 0.825 7.109 -19.236 1.00 41.54 9 ASP A CA 15
ATOM 12334 C C . ASP A 1 9 ? 1.985 7.579 -20.110 1.00 34.14 9 ASP A C 15
ATOM 12335 O O . ASP A 1 9 ? 3.147 7.288 -19.826 1.00 73.51 9 ASP A O 15
ATOM 12344 N N . VAL A 1 10 ? 1.661 8.307 -21.174 1.00 34.33 10 VAL A N 15
ATOM 12345 C CA . VAL A 1 10 ? 2.675 8.817 -22.089 1.00 32.43 10 VAL A CA 15
ATOM 12346 C C . VAL A 1 10 ? 3.077 10.241 -21.725 1.00 11.43 10 VAL A C 15
ATOM 12347 O O . VAL A 1 10 ? 4.252 10.600 -21.783 1.00 23.02 10 VAL A O 15
ATOM 12360 N N . GLY A 1 11 ? 2.091 11.051 -21.348 1.00 65.11 11 GLY A N 15
ATOM 12361 C CA . GLY A 1 11 ? 2.363 12.428 -20.979 1.00 53.04 11 GLY A CA 15
ATOM 12362 C C . GLY A 1 11 ? 2.188 13.385 -22.142 1.00 71.31 11 GLY A C 15
ATOM 12363 O O . GLY A 1 11 ? 2.432 13.025 -23.294 1.00 43.41 11 GLY A O 15
ATOM 12367 N N . LYS A 1 12 ? 1.762 14.607 -21.842 1.00 30.14 12 LYS A N 15
ATOM 12368 C CA . LYS A 1 12 ? 1.554 15.619 -22.870 1.00 14.41 12 LYS A CA 15
ATOM 12369 C C . LYS A 1 12 ? 2.822 16.437 -23.094 1.00 20.51 12 LYS A C 15
ATOM 12370 O O . LYS A 1 12 ? 2.988 17.070 -24.136 1.00 24.55 12 LYS A O 15
ATOM 12389 N N . GLY A 1 13 ? 3.715 16.417 -22.109 1.00 62.41 13 GLY A N 15
ATOM 12390 C CA . GLY A 1 13 ? 4.958 17.158 -22.219 1.00 53.44 13 GLY A CA 15
ATOM 12391 C C . GLY A 1 13 ? 5.834 16.657 -23.350 1.00 54.45 13 GLY A C 15
ATOM 12392 O O . GLY A 1 13 ? 5.333 16.183 -24.370 1.00 61.52 13 GLY A O 15
ATOM 12396 N N . LYS A 1 14 ? 7.146 16.764 -23.172 1.00 51.33 14 LYS A N 15
ATOM 12397 C CA . LYS A 1 14 ? 8.095 16.319 -24.186 1.00 10.03 14 LYS A CA 15
ATOM 12398 C C . LYS A 1 14 ? 8.454 14.850 -23.987 1.00 31.11 14 LYS A C 15
ATOM 12399 O O . LYS A 1 14 ? 9.594 14.445 -24.209 1.00 24.55 14 LYS A O 15
ATOM 12418 N N . ALA A 1 15 ? 7.472 14.057 -23.569 1.00 65.03 15 ALA A N 15
ATOM 12419 C CA . ALA A 1 15 ? 7.685 12.633 -23.345 1.00 34.55 15 ALA A CA 15
ATOM 12420 C C . ALA A 1 15 ? 8.516 12.018 -24.465 1.00 70.33 15 ALA A C 15
ATOM 12421 O O . ALA A 1 15 ? 8.279 12.283 -25.644 1.00 20.42 15 ALA A O 15
ATOM 12428 N N . SER A 1 16 ? 9.491 11.196 -24.090 1.00 43.21 16 SER A N 15
ATOM 12429 C CA . SER A 1 16 ? 10.361 10.547 -25.064 1.00 41.21 16 SER A CA 15
ATOM 12430 C C . SER A 1 16 ? 11.380 9.649 -24.369 1.00 72.01 16 SER A C 15
ATOM 12431 O O . SER A 1 16 ? 12.510 9.497 -24.834 1.00 74.30 16 SER A O 15
ATOM 12439 N N . PHE A 1 17 ? 10.972 9.056 -23.252 1.00 75.01 17 PHE A N 15
ATOM 12440 C CA . PHE A 1 17 ? 11.848 8.173 -22.491 1.00 12.20 17 PHE A CA 15
ATOM 12441 C C . PHE A 1 17 ? 11.093 6.936 -22.015 1.00 33.40 17 PHE A C 15
ATOM 12442 O O . PHE A 1 17 ? 9.953 7.027 -21.557 1.00 22.33 17 PHE A O 15
ATOM 12459 N N . THR A 1 18 ? 11.736 5.777 -22.127 1.00 52.54 18 THR A N 15
ATOM 12460 C CA . THR A 1 18 ? 11.126 4.521 -21.711 1.00 10.01 18 THR A CA 15
ATOM 12461 C C . THR A 1 18 ? 11.445 4.212 -20.253 1.00 21.23 18 THR A C 15
ATOM 12462 O O . THR A 1 18 ? 12.603 4.260 -19.837 1.00 71.32 18 THR A O 15
ATOM 12473 N N . ARG A 1 19 ? 10.411 3.894 -19.480 1.00 64.12 19 ARG A N 15
ATOM 12474 C CA . ARG A 1 19 ? 10.582 3.577 -18.067 1.00 44.05 19 ARG A CA 15
ATOM 12475 C C . ARG A 1 19 ? 10.025 2.193 -17.749 1.00 72.24 19 ARG A C 15
ATOM 12476 O O . ARG A 1 19 ? 9.149 1.689 -18.453 1.00 32.44 19 ARG A O 15
ATOM 12497 N N . TYR A 1 20 ? 10.539 1.584 -16.687 1.00 35.25 20 TYR A N 15
ATOM 12498 C CA . TYR A 1 20 ? 10.094 0.257 -16.277 1.00 24.20 20 TYR A CA 15
ATOM 12499 C C . TYR A 1 20 ? 8.998 0.351 -15.220 1.00 5.33 20 TYR A C 15
ATOM 12500 O O . TYR A 1 20 ? 8.991 1.268 -14.397 1.00 74.35 20 TYR A O 15
ATOM 12518 N N . TYR A 1 21 ? 8.075 -0.603 -15.248 1.00 20.12 21 TYR A N 15
ATOM 12519 C CA . TYR A 1 21 ? 6.973 -0.628 -14.294 1.00 34.12 21 TYR A CA 15
ATOM 12520 C C . TYR A 1 21 ? 6.540 -2.061 -13.999 1.00 33.00 21 TYR A C 15
ATOM 12521 O O . TYR A 1 21 ? 6.401 -2.879 -14.908 1.00 74.25 21 TYR A O 15
ATOM 12539 N N . TYR A 1 22 ? 6.328 -2.357 -12.721 1.00 52.25 22 TYR A N 15
ATOM 12540 C CA . TYR A 1 22 ? 5.912 -3.691 -12.305 1.00 3.24 22 TYR A CA 15
ATOM 12541 C C . TYR A 1 22 ? 4.398 -3.760 -12.130 1.00 62.24 22 TYR A C 15
ATOM 12542 O O . TYR A 1 22 ? 3.770 -2.803 -11.681 1.00 34.34 22 TYR A O 15
ATOM 12560 N N . ASN A 1 23 ? 3.820 -4.901 -12.490 1.00 74.40 23 ASN A N 15
ATOM 12561 C CA . ASN A 1 23 ? 2.379 -5.098 -12.374 1.00 1.20 23 ASN A CA 15
ATOM 12562 C C . ASN A 1 23 ? 2.064 -6.432 -11.705 1.00 61.54 23 ASN A C 15
ATOM 12563 O O . ASN A 1 23 ? 2.833 -7.387 -11.811 1.00 63.12 23 ASN A O 15
ATOM 12574 N N . GLU A 1 24 ? 0.928 -6.490 -11.018 1.00 32.21 24 GLU A N 15
ATOM 12575 C CA . GLU A 1 24 ? 0.512 -7.708 -10.332 1.00 53.01 24 GLU A CA 15
ATOM 12576 C C . GLU A 1 24 ? -0.273 -8.620 -11.271 1.00 15.33 24 GLU A C 15
ATOM 12577 O O . GLU A 1 24 ? -0.131 -8.542 -12.490 1.00 41.14 24 GLU A O 15
ATOM 12589 N N . GLU A 1 25 ? -1.102 -9.483 -10.692 1.00 22.34 25 GLU A N 15
ATOM 12590 C CA . GLU A 1 25 ? -1.908 -10.411 -11.476 1.00 53.22 25 GLU A CA 15
ATOM 12591 C C . GLU A 1 25 ? -1.024 -11.421 -12.202 1.00 33.24 25 GLU A C 15
ATOM 12592 O O . GLU A 1 25 ? -1.493 -12.167 -13.062 1.00 24.14 25 GLU A O 15
ATOM 12604 N N . SER A 1 26 ? 0.257 -11.439 -11.848 1.00 50.33 26 SER A N 15
ATOM 12605 C CA . SER A 1 26 ? 1.208 -12.354 -12.468 1.00 44.30 26 SER A CA 15
ATOM 12606 C C . SER A 1 26 ? 2.630 -12.056 -12.003 1.00 25.15 26 SER A C 15
ATOM 12607 O O . SER A 1 26 ? 3.490 -12.937 -11.993 1.00 14.40 26 SER A O 15
ATOM 12615 N N . GLY A 1 27 ? 2.871 -10.807 -11.617 1.00 10.44 27 GLY A N 15
ATOM 12616 C CA . GLY A 1 27 ? 4.190 -10.413 -11.155 1.00 74.51 27 GLY A CA 15
ATOM 12617 C C . GLY A 1 27 ? 5.180 -10.261 -12.292 1.00 61.03 27 GLY A C 15
ATOM 12618 O O . GLY A 1 27 ? 6.209 -10.936 -12.324 1.00 45.22 27 GLY A O 15
ATOM 12622 N N . LYS A 1 28 ? 4.869 -9.373 -13.230 1.00 44.15 28 LYS A N 15
ATOM 12623 C CA . LYS A 1 28 ? 5.739 -9.133 -14.376 1.00 70.30 28 LYS A CA 15
ATOM 12624 C C . LYS A 1 28 ? 6.089 -7.653 -14.493 1.00 72.24 28 LYS A C 15
ATOM 12625 O O . LYS A 1 28 ? 5.447 -6.802 -13.877 1.00 74.31 28 LYS A O 15
ATOM 12644 N N . CYS A 1 29 ? 7.110 -7.352 -15.289 1.00 74.51 29 CYS A N 15
ATOM 12645 C CA . CYS A 1 29 ? 7.544 -5.975 -15.489 1.00 25.44 29 CYS A CA 15
ATOM 12646 C C . CYS A 1 29 ? 7.668 -5.654 -16.975 1.00 53.22 29 CYS A C 15
ATOM 12647 O O . CYS A 1 29 ? 8.106 -6.488 -17.766 1.00 71.31 29 CYS A O 15
ATOM 12654 N N . GLU A 1 30 ? 7.278 -4.438 -17.346 1.00 61.24 30 GLU A N 15
ATOM 12655 C CA . GLU A 1 30 ? 7.345 -4.007 -18.738 1.00 34.02 30 GLU A CA 15
ATOM 12656 C C . GLU A 1 30 ? 7.965 -2.617 -18.848 1.00 22.34 30 GLU A C 15
ATOM 12657 O O . GLU A 1 30 ? 8.392 -2.034 -17.850 1.00 70.04 30 GLU A O 15
ATOM 12669 N N . THR A 1 31 ? 8.013 -2.092 -20.068 1.00 12.52 31 THR A N 15
ATOM 12670 C CA . THR A 1 31 ? 8.582 -0.772 -20.310 1.00 2.01 31 THR A CA 15
ATOM 12671 C C . THR A 1 31 ? 7.681 0.058 -21.217 1.00 70.21 31 THR A C 15
ATOM 12672 O O . THR A 1 31 ? 7.161 -0.440 -22.216 1.00 33.23 31 THR A O 15
ATOM 12683 N N . PHE A 1 32 ? 7.501 1.326 -20.864 1.00 55.22 32 PHE A N 15
ATOM 12684 C CA . PHE A 1 32 ? 6.661 2.226 -21.647 1.00 62.42 32 PHE A CA 15
ATOM 12685 C C . PHE A 1 32 ? 7.265 3.626 -21.699 1.00 62.10 32 PHE A C 15
ATOM 12686 O O . PHE A 1 32 ? 8.087 3.990 -20.858 1.00 4.12 32 PHE A O 15
ATOM 12703 N N . ILE A 1 33 ? 6.852 4.406 -22.692 1.00 71.54 33 ILE A N 15
ATOM 12704 C CA . ILE A 1 33 ? 7.351 5.765 -22.854 1.00 42.31 33 ILE A CA 15
ATOM 12705 C C . ILE A 1 33 ? 6.649 6.726 -21.901 1.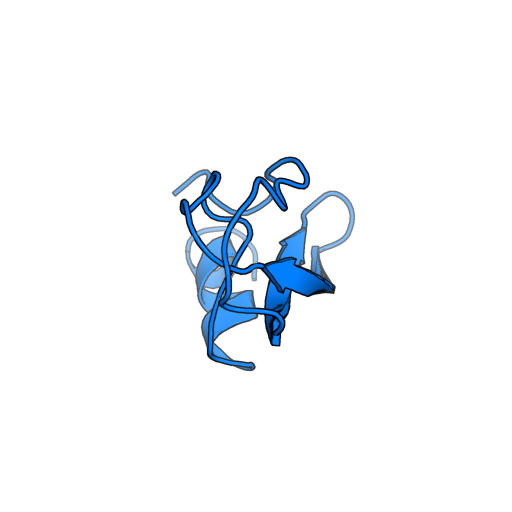00 33.13 33 ILE A C 15
ATOM 12706 O O . ILE A 1 33 ? 5.463 7.019 -22.060 1.00 23.34 33 ILE A O 15
ATOM 12722 N N . TYR A 1 34 ? 7.388 7.215 -20.911 1.00 71.32 34 TYR A N 15
ATOM 12723 C CA . TYR A 1 34 ? 6.836 8.143 -19.931 1.00 70.52 34 TYR A CA 15
ATOM 12724 C C . TYR A 1 34 ? 7.014 9.587 -20.388 1.00 52.22 34 TYR A C 15
ATOM 12725 O O . TYR A 1 34 ? 7.829 9.878 -21.263 1.00 32.13 34 TYR A O 15
ATOM 12743 N N . GLY A 1 35 ? 6.244 10.490 -19.788 1.00 52.01 35 GLY A N 15
ATOM 12744 C CA . GLY A 1 35 ? 6.331 11.894 -20.145 1.00 73.01 35 GLY A CA 15
ATOM 12745 C C . GLY A 1 35 ? 6.590 12.782 -18.945 1.00 10.53 35 GLY A C 15
ATOM 12746 O O . GLY A 1 35 ? 6.796 12.294 -17.835 1.00 24.32 35 GLY A O 15
ATOM 12750 N N . GLY A 1 36 ? 6.581 14.093 -19.167 1.00 40.44 36 GLY A N 15
ATOM 12751 C CA . GLY A 1 36 ? 6.820 15.031 -18.086 1.00 42.21 36 GLY A CA 15
ATOM 12752 C C . GLY A 1 36 ? 5.625 15.171 -17.165 1.00 14.11 36 GLY A C 15
ATOM 12753 O O . GLY A 1 36 ? 5.752 15.652 -16.039 1.00 21.33 36 GLY A O 15
ATOM 12757 N N . VAL A 1 37 ? 4.458 14.752 -17.644 1.00 72.52 37 VAL A N 15
ATOM 12758 C CA . VAL A 1 37 ? 3.234 14.833 -16.856 1.00 72.12 37 VAL A CA 15
ATOM 12759 C C . VAL A 1 37 ? 3.140 13.678 -15.865 1.00 43.04 37 VAL A C 15
ATOM 12760 O O . VAL A 1 37 ? 3.398 12.526 -16.212 1.00 44.22 37 VAL A O 15
ATOM 12773 N N . GLY A 1 38 ? 2.769 13.995 -14.629 1.00 34.14 38 GLY A N 15
ATOM 12774 C CA . GLY A 1 38 ? 2.647 12.973 -13.606 1.00 20.33 38 GLY A CA 15
ATOM 12775 C C . GLY A 1 38 ? 1.661 11.886 -13.986 1.00 51.21 38 GLY A C 15
ATOM 12776 O O . GLY A 1 38 ? 0.453 12.048 -13.819 1.00 51.30 38 GLY A O 15
ATOM 12780 N N . GLY A 1 39 ? 2.177 10.774 -14.501 1.00 50.35 39 GLY A N 15
ATOM 12781 C CA . GLY A 1 39 ? 1.319 9.674 -14.900 1.00 62.15 39 GLY A CA 15
ATOM 12782 C C . GLY A 1 39 ? 1.506 8.448 -14.029 1.00 63.44 39 GLY A C 15
ATOM 12783 O O . GLY A 1 39 ? 2.587 7.862 -13.995 1.00 64.31 39 GLY A O 15
ATOM 12787 N N . ASN A 1 40 ? 0.450 8.059 -13.322 1.00 41.41 40 ASN A N 15
ATOM 12788 C CA . ASN A 1 40 ? 0.504 6.896 -12.444 1.00 72.25 40 ASN A CA 15
ATOM 12789 C C . ASN A 1 40 ? 1.736 6.948 -11.546 1.00 13.41 40 ASN A C 15
ATOM 12790 O O . ASN A 1 40 ? 2.396 7.982 -11.440 1.00 53.01 40 ASN A O 15
ATOM 12801 N N . SER A 1 41 ? 2.039 5.826 -10.901 1.00 45.51 41 SER A N 15
ATOM 12802 C CA . SER A 1 41 ? 3.190 5.745 -10.009 1.00 41.20 41 SER A CA 15
ATOM 12803 C C . SER A 1 41 ? 4.005 4.486 -10.287 1.00 60.30 41 SER A C 15
ATOM 12804 O O . SER A 1 41 ? 4.857 4.096 -9.490 1.00 0.23 41 SER A O 15
ATOM 12812 N N . ASN A 1 42 ? 3.736 3.854 -11.425 1.00 30.52 42 ASN A N 15
ATOM 12813 C CA . ASN A 1 42 ? 4.443 2.637 -11.809 1.00 42.41 42 ASN A CA 15
ATOM 12814 C C . ASN A 1 42 ? 5.702 2.969 -12.606 1.00 33.44 42 ASN A C 15
ATOM 12815 O O . ASN A 1 42 ? 6.658 2.195 -12.625 1.00 32.22 42 ASN A O 15
ATOM 12826 N N . ASN A 1 43 ? 5.693 4.125 -13.261 1.00 62.33 43 ASN A N 15
ATOM 12827 C CA . ASN A 1 43 ? 6.834 4.559 -14.060 1.00 32.04 43 ASN A CA 15
ATOM 12828 C C . ASN A 1 43 ? 8.087 4.680 -13.197 1.00 72.35 43 ASN A C 15
ATOM 12829 O O . ASN A 1 43 ? 8.060 5.285 -12.126 1.00 31.14 43 ASN A O 15
ATOM 12840 N N . PHE A 1 44 ? 9.184 4.100 -13.673 1.00 52.13 44 PHE A N 15
ATOM 12841 C CA . PHE A 1 44 ? 10.447 4.142 -12.946 1.00 43.15 44 PHE A CA 15
ATOM 12842 C C . PHE A 1 44 ? 11.624 4.279 -13.908 1.00 71.24 44 PHE A C 15
ATOM 12843 O O . PHE A 1 44 ? 11.770 3.492 -14.845 1.00 32.01 44 PHE A O 15
ATOM 12860 N N . LEU A 1 45 ? 12.460 5.283 -13.671 1.00 44.12 45 LEU A N 15
ATOM 12861 C CA . LEU A 1 45 ? 13.625 5.525 -14.516 1.00 72.21 45 LEU A CA 15
ATOM 12862 C C . LEU A 1 45 ? 14.709 4.483 -14.260 1.00 60.11 45 LEU A C 15
ATOM 12863 O O . LEU A 1 45 ? 15.778 4.519 -14.871 1.00 55.04 45 LEU A O 15
ATOM 12879 N N . THR A 1 46 ? 14.426 3.553 -13.353 1.00 64.44 46 THR A N 15
ATOM 12880 C CA . THR A 1 46 ? 15.376 2.500 -13.017 1.00 63.41 46 THR A CA 15
ATOM 12881 C C . THR A 1 46 ? 14.842 1.129 -13.416 1.00 72.04 46 THR A C 15
ATOM 12882 O O . THR A 1 46 ? 13.634 0.939 -13.557 1.00 35.34 46 THR A O 15
ATOM 12893 N N . LYS A 1 47 ? 15.749 0.175 -13.598 1.00 40.30 47 LYS A N 15
ATOM 12894 C CA . LYS A 1 47 ? 15.369 -1.180 -13.980 1.00 5.25 47 LYS A CA 15
ATOM 12895 C C . LYS A 1 47 ? 15.022 -2.014 -12.751 1.00 15.34 47 LYS A C 15
ATOM 12896 O O . LYS A 1 47 ? 13.852 -2.293 -12.491 1.00 32.24 47 LYS A O 15
ATOM 12915 N N . GLU A 1 48 ? 16.045 -2.406 -11.998 1.00 72.42 48 GLU A N 15
ATOM 12916 C CA . GLU A 1 48 ? 15.845 -3.208 -10.796 1.00 42.34 48 GLU A CA 15
ATOM 12917 C C . GLU A 1 48 ? 14.747 -2.611 -9.921 1.00 4.34 48 GLU A C 15
ATOM 12918 O O . GLU A 1 48 ? 13.899 -3.330 -9.394 1.00 34.31 48 GLU A O 15
ATOM 12930 N N . ASP A 1 49 ? 14.772 -1.291 -9.769 1.00 72.13 49 ASP A N 15
ATOM 12931 C CA . ASP A 1 49 ? 13.779 -0.596 -8.958 1.00 61.10 49 ASP A CA 15
ATOM 12932 C C . ASP A 1 49 ? 12.370 -1.072 -9.298 1.00 21.05 49 ASP A C 15
ATOM 12933 O O . ASP A 1 49 ? 11.503 -1.149 -8.427 1.00 33.51 49 ASP A O 15
ATOM 12942 N N . CYS A 1 50 ? 12.148 -1.389 -10.569 1.00 4.12 50 CYS A N 15
ATOM 12943 C CA . CYS A 1 50 ? 10.845 -1.856 -11.025 1.00 12.20 50 CYS A CA 15
ATOM 12944 C C . CYS A 1 50 ? 10.276 -2.900 -10.069 1.00 13.25 50 CYS A C 15
ATOM 12945 O O . CYS A 1 50 ? 9.173 -2.742 -9.544 1.00 74.25 50 CYS A O 15
ATOM 12952 N N . CYS A 1 51 ? 11.036 -3.966 -9.845 1.00 61.54 51 CYS A N 15
ATOM 12953 C CA . CYS A 1 51 ? 10.609 -5.037 -8.953 1.00 24.31 51 CYS A CA 15
ATOM 12954 C C . CYS A 1 51 ? 10.387 -4.510 -7.538 1.00 61.12 51 CYS A C 15
ATOM 12955 O O . CYS A 1 51 ? 9.482 -4.957 -6.833 1.00 62.13 51 CYS A O 15
ATOM 12962 N N . ARG A 1 52 ? 11.219 -3.557 -7.130 1.00 72.14 52 ARG A N 15
ATOM 12963 C CA . ARG A 1 52 ? 11.114 -2.969 -5.800 1.00 70.53 52 ARG A CA 15
ATOM 12964 C C . ARG A 1 52 ? 9.688 -2.504 -5.522 1.00 53.34 52 ARG A C 15
ATOM 12965 O O . ARG A 1 52 ? 9.183 -2.650 -4.410 1.00 31.31 52 ARG A O 15
ATOM 12986 N N . GLU A 1 53 ? 9.045 -1.942 -6.542 1.00 10.25 53 GLU A N 15
ATOM 12987 C CA . GLU A 1 53 ? 7.678 -1.454 -6.406 1.00 13.44 53 GLU A CA 15
ATOM 12988 C C . GLU A 1 53 ? 6.776 -2.523 -5.795 1.00 4.12 53 GLU A C 15
ATOM 12989 O O . GLU A 1 53 ? 5.921 -2.227 -4.960 1.00 31.21 53 GLU A O 15
ATOM 13001 N N . CYS A 1 54 ? 6.974 -3.767 -6.218 1.00 22.05 54 CYS A N 15
ATOM 13002 C CA . CYS A 1 54 ? 6.180 -4.881 -5.715 1.00 21.45 54 CYS A CA 15
ATOM 13003 C C . CYS A 1 54 ? 6.976 -5.704 -4.705 1.00 73.55 54 CYS A C 15
ATOM 13004 O O . CYS A 1 54 ? 6.416 -6.528 -3.982 1.00 3.43 54 CYS A O 15
ATOM 13011 N N . ALA A 1 55 ? 8.284 -5.475 -4.664 1.00 22.32 55 ALA A N 15
ATOM 13012 C CA . ALA A 1 55 ? 9.156 -6.193 -3.743 1.00 25.13 55 ALA A CA 15
ATOM 13013 C C . ALA A 1 55 ? 8.792 -5.891 -2.293 1.00 73.12 55 ALA A C 15
ATOM 13014 O O . ALA A 1 55 ? 9.215 -6.597 -1.378 1.00 15.21 55 ALA A O 15
ATOM 13021 N N . GLN A 1 56 ? 8.005 -4.838 -2.093 1.00 25.43 56 GLN A N 15
ATOM 13022 C CA . GLN A 1 56 ? 7.586 -4.443 -0.753 1.00 73.24 56 GLN A CA 15
ATOM 13023 C C . GLN A 1 56 ? 6.633 -5.473 -0.156 1.00 13.14 56 GLN A C 15
ATOM 13024 O O . GLN A 1 56 ? 6.567 -5.640 1.062 1.00 52.54 56 GLN A O 15
ATOM 13038 N N . GLY A 1 57 ? 5.895 -6.162 -1.021 1.00 14.21 57 GLY A N 15
ATOM 13039 C CA . GLY A 1 57 ? 4.954 -7.166 -0.559 1.00 65.32 57 GLY A CA 15
ATOM 13040 C C . GLY A 1 57 ? 4.495 -8.086 -1.673 1.00 41.12 57 GLY A C 15
ATOM 13041 O O . GLY A 1 57 ? 3.302 -8.352 -1.815 1.00 53.14 57 GLY A O 15
ATOM 13045 N N . SER A 1 58 ? 5.444 -8.572 -2.467 1.00 4.23 58 SER A N 15
ATOM 13046 C CA . SER A 1 58 ? 5.130 -9.463 -3.578 1.00 2.34 58 SER A CA 15
ATOM 13047 C C . SER A 1 58 ? 6.403 -9.918 -4.285 1.00 73.22 58 SER A C 15
ATOM 13048 O O . SER A 1 58 ? 6.796 -11.081 -4.193 1.00 60.51 58 SER A O 15
ATOM 13056 N N . CYS A 1 59 ? 7.043 -8.993 -4.992 1.00 54.22 59 CYS A N 15
ATOM 13057 C CA . CYS A 1 59 ? 8.270 -9.297 -5.717 1.00 5.30 59 CYS A CA 15
ATOM 13058 C C . CYS A 1 59 ? 9.418 -9.573 -4.750 1.00 65.03 59 CYS A C 15
ATOM 13059 O O . CYS A 1 59 ? 10.251 -10.447 -4.994 1.00 34.14 59 CYS A O 15
ATOM 13066 N N . LYS A 1 1 ? 0.616 -1.078 -0.412 1.00 52.22 1 LYS A N 16
ATOM 13067 C CA . LYS A 1 1 ? 1.466 -1.296 -1.576 1.00 44.32 1 LYS A CA 16
ATOM 13068 C C . LYS A 1 1 ? 0.628 -1.613 -2.811 1.00 25.24 1 LYS A C 16
ATOM 13069 O O . LYS A 1 1 ? 0.925 -2.552 -3.550 1.00 52.45 1 LYS A O 16
ATOM 13088 N N . LYS A 1 2 ? -0.418 -0.825 -3.028 1.00 55.42 2 LYS A N 16
ATOM 13089 C CA . LYS A 1 2 ? -1.298 -1.019 -4.174 1.00 74.25 2 LYS A CA 16
ATOM 13090 C C . LYS A 1 2 ? -0.815 -0.212 -5.375 1.00 3.11 2 LYS A C 16
ATOM 13091 O O . LYS A 1 2 ? -1.527 -0.071 -6.369 1.00 40.12 2 LYS A O 16
ATOM 13110 N N . LYS A 1 3 ? 0.401 0.315 -5.276 1.00 52.55 3 LYS A N 16
ATOM 13111 C CA . LYS A 1 3 ? 0.982 1.106 -6.355 1.00 12.52 3 LYS A CA 16
ATOM 13112 C C . LYS A 1 3 ? 1.532 0.205 -7.455 1.00 73.05 3 LYS A C 16
ATOM 13113 O O . LYS A 1 3 ? 1.901 0.676 -8.532 1.00 15.33 3 LYS A O 16
ATOM 13132 N N . CYS A 1 4 ? 1.583 -1.094 -7.180 1.00 12.12 4 CYS A N 16
ATOM 13133 C CA . CYS A 1 4 ? 2.086 -2.062 -8.146 1.00 64.15 4 CYS A CA 16
ATOM 13134 C C . CYS A 1 4 ? 1.108 -2.233 -9.305 1.00 62.12 4 CYS A C 16
ATOM 13135 O O . CYS A 1 4 ? 1.494 -2.643 -10.400 1.00 13.23 4 CYS A O 16
ATOM 13142 N N . GLN A 1 5 ? -0.158 -1.916 -9.055 1.00 50.10 5 GLN A N 16
ATOM 13143 C CA . GLN A 1 5 ? -1.191 -2.035 -10.077 1.00 51.11 5 GLN A CA 16
ATOM 13144 C C . GLN A 1 5 ? -1.638 -0.660 -10.562 1.00 42.24 5 GLN A C 16
ATOM 13145 O O . GLN A 1 5 ? -2.728 -0.196 -10.227 1.00 55.44 5 GLN A O 16
ATOM 13159 N N . LEU A 1 6 ? -0.789 -0.012 -11.352 1.00 64.25 6 LEU A N 16
ATOM 13160 C CA . LEU A 1 6 ? -1.096 1.311 -11.884 1.00 44.12 6 LEU A CA 16
ATOM 13161 C C . LEU A 1 6 ? -1.164 1.283 -13.408 1.00 2.42 6 LEU A C 16
ATOM 13162 O O . LEU A 1 6 ? -0.303 0.718 -14.082 1.00 62.20 6 LEU A O 16
ATOM 13178 N N . PRO A 1 7 ? -2.211 1.910 -13.965 1.00 4.20 7 PRO A N 16
ATOM 13179 C CA . PRO A 1 7 ? -2.415 1.974 -15.415 1.00 62.12 7 PRO A CA 16
ATOM 13180 C C . PRO A 1 7 ? -1.388 2.865 -16.107 1.00 33.34 7 PRO A C 16
ATOM 13181 O O . PRO A 1 7 ? -1.334 4.070 -15.863 1.00 11.12 7 PRO A O 16
ATOM 13192 N N . SER A 1 8 ? -0.576 2.264 -16.970 1.00 70.32 8 SER A N 16
ATOM 13193 C CA . SER A 1 8 ? 0.451 3.003 -17.695 1.00 24.34 8 SER A CA 16
ATOM 13194 C C . SER A 1 8 ? -0.141 4.235 -18.371 1.00 51.12 8 SER A C 16
ATOM 13195 O O . SER A 1 8 ? -1.360 4.374 -18.476 1.00 61.30 8 SER A O 16
ATOM 13203 N N . ASP A 1 9 ? 0.730 5.127 -18.828 1.00 44.35 9 ASP A N 16
ATOM 13204 C CA . ASP A 1 9 ? 0.295 6.348 -19.496 1.00 42.53 9 ASP A CA 16
ATOM 13205 C C . ASP A 1 9 ? 1.485 7.098 -20.087 1.00 41.41 9 ASP A C 16
ATOM 13206 O O . ASP A 1 9 ? 2.284 7.688 -19.359 1.00 51.34 9 ASP A O 16
ATOM 13215 N N . VAL A 1 10 ? 1.598 7.070 -21.411 1.00 54.43 10 VAL A N 16
ATOM 13216 C CA . VAL A 1 10 ? 2.690 7.747 -22.100 1.00 52.32 10 VAL A CA 16
ATOM 13217 C C . VAL A 1 10 ? 2.594 9.259 -21.929 1.00 4.21 10 VAL A C 16
ATOM 13218 O O . VAL A 1 10 ? 3.608 9.956 -21.895 1.00 31.24 10 VAL A O 16
ATOM 13231 N N . GLY A 1 11 ? 1.368 9.761 -21.821 1.00 52.12 11 GLY A N 16
ATOM 13232 C CA . GLY A 1 11 ? 1.162 11.188 -21.654 1.00 61.11 11 GLY A CA 16
ATOM 13233 C C . GLY A 1 11 ? 1.443 11.967 -22.924 1.00 24.22 11 GLY A C 16
ATOM 13234 O O . GLY A 1 11 ? 1.444 11.405 -24.019 1.00 72.41 11 GLY A O 16
ATOM 13238 N N . LYS A 1 12 ? 1.682 13.266 -22.778 1.00 61.25 12 LYS A N 16
ATOM 13239 C CA . LYS A 1 12 ? 1.966 14.125 -23.922 1.00 73.30 12 LYS A CA 16
ATOM 13240 C C . LYS A 1 12 ? 3.221 14.957 -23.679 1.00 55.22 12 LYS A C 16
ATOM 13241 O O . LYS A 1 12 ? 3.903 14.789 -22.670 1.00 22.23 12 LYS A O 16
ATOM 13260 N N . GLY A 1 13 ? 3.518 15.857 -24.612 1.00 11.44 13 GLY A N 16
ATOM 13261 C CA . GLY A 1 13 ? 4.689 16.704 -24.479 1.00 24.51 13 GLY A CA 16
ATOM 13262 C C . GLY A 1 13 ? 5.865 16.198 -25.292 1.00 32.03 13 GLY A C 16
ATOM 13263 O O . GLY A 1 13 ? 5.688 15.655 -26.383 1.00 13.15 13 GLY A O 16
ATOM 13267 N N . LYS A 1 14 ? 7.070 16.377 -24.761 1.00 53.33 14 LYS A N 16
ATOM 13268 C CA . LYS A 1 14 ? 8.280 15.936 -25.444 1.00 42.10 14 LYS A CA 16
ATOM 13269 C C . LYS A 1 14 ? 8.656 14.519 -25.024 1.00 74.42 14 LYS A C 16
ATOM 13270 O O . LYS A 1 14 ? 9.822 14.131 -25.087 1.00 51.01 14 LYS A O 16
ATOM 13289 N N . ALA A 1 15 ? 7.659 13.749 -24.597 1.00 45.25 15 ALA A N 16
ATOM 13290 C CA . ALA A 1 15 ? 7.885 12.374 -24.171 1.00 63.21 15 ALA A CA 16
ATOM 13291 C C . ALA A 1 15 ? 8.779 11.632 -25.160 1.00 14.24 15 ALA A C 16
ATOM 13292 O O . ALA A 1 15 ? 8.418 11.453 -26.323 1.00 4.20 15 ALA A O 16
ATOM 13299 N N . SER A 1 16 ? 9.946 11.203 -24.689 1.00 55.52 16 SER A N 16
ATOM 13300 C CA . SER A 1 16 ? 10.893 10.485 -25.534 1.00 33.03 16 SER A CA 16
ATOM 13301 C C . SER A 1 16 ? 11.813 9.606 -24.692 1.00 33.00 16 SER A C 16
ATOM 13302 O O . SER A 1 16 ? 12.863 9.162 -25.157 1.00 52.21 16 SER A O 16
ATOM 13310 N N . PHE A 1 17 ? 11.411 9.359 -23.450 1.00 34.43 17 PHE A N 16
ATOM 13311 C CA . PHE A 1 17 ? 12.198 8.534 -22.541 1.00 63.32 17 PHE A CA 16
ATOM 13312 C C . PHE A 1 17 ? 11.488 7.215 -22.250 1.00 11.14 17 PHE A C 16
ATOM 13313 O O . PHE A 1 17 ? 10.265 7.116 -22.362 1.00 5.43 17 PHE A O 16
ATOM 13330 N N . THR A 1 18 ? 12.263 6.202 -21.875 1.00 3.21 18 THR A N 16
ATOM 13331 C CA . THR A 1 18 ? 11.710 4.889 -21.569 1.00 24.02 18 THR A CA 16
ATOM 13332 C C . THR A 1 18 ? 11.780 4.598 -20.074 1.00 72.00 18 THR A C 16
ATOM 13333 O O . THR A 1 18 ? 12.802 4.840 -19.432 1.00 30.31 18 THR A O 16
ATOM 13344 N N . ARG A 1 19 ? 10.687 4.077 -19.526 1.00 12.31 19 ARG A N 16
ATOM 13345 C CA . ARG A 1 19 ? 10.624 3.754 -18.106 1.00 22.33 19 ARG A CA 16
ATOM 13346 C C . ARG A 1 19 ? 10.111 2.332 -17.894 1.00 44.21 19 ARG A C 16
ATOM 13347 O O . ARG A 1 19 ? 9.585 1.708 -18.815 1.00 73.23 19 ARG A O 16
ATOM 13368 N N . TYR A 1 20 ? 10.270 1.827 -16.676 1.00 13.33 20 TYR A N 16
ATOM 13369 C CA . TYR A 1 20 ? 9.826 0.479 -16.344 1.00 32.33 20 TYR A CA 16
ATOM 13370 C C . TYR A 1 20 ? 8.533 0.514 -15.534 1.00 5.53 20 TYR A C 16
ATOM 13371 O O . TYR A 1 20 ? 8.360 1.362 -14.657 1.00 61.51 20 TYR A O 16
ATOM 13389 N N . TYR A 1 21 ? 7.630 -0.412 -15.833 1.00 54.43 21 TYR A N 16
ATOM 13390 C CA . TYR A 1 21 ? 6.352 -0.486 -15.135 1.00 74.43 21 TYR A CA 16
ATOM 13391 C C . TYR A 1 21 ? 6.058 -1.915 -14.688 1.00 21.12 21 TYR A C 16
ATOM 13392 O O . TYR A 1 21 ? 6.061 -2.844 -15.496 1.00 41.10 21 TYR A O 16
ATOM 13410 N N . TYR A 1 22 ? 5.804 -2.082 -13.395 1.00 23.42 22 TYR A N 16
ATOM 13411 C CA . TYR A 1 22 ? 5.510 -3.397 -12.838 1.00 22.35 22 TYR A CA 16
ATOM 13412 C C . TYR A 1 22 ? 4.010 -3.575 -12.623 1.00 3.14 22 TYR A C 16
ATOM 13413 O O . TYR A 1 22 ? 3.308 -2.633 -12.258 1.00 44.43 22 TYR A O 16
ATOM 13431 N N . ASN A 1 23 ? 3.526 -4.792 -12.851 1.00 4.41 23 ASN A N 16
ATOM 13432 C CA . ASN A 1 23 ? 2.110 -5.095 -12.683 1.00 11.25 23 ASN A CA 16
ATOM 13433 C C . ASN A 1 23 ? 1.920 -6.397 -11.911 1.00 63.54 23 ASN A C 16
ATOM 13434 O O . ASN A 1 23 ? 2.484 -7.430 -12.271 1.00 62.31 23 ASN A O 16
ATOM 13445 N N . GLU A 1 24 ? 1.122 -6.340 -10.850 1.00 0.21 24 GLU A N 16
ATOM 13446 C CA . GLU A 1 24 ? 0.859 -7.515 -10.028 1.00 75.33 24 GLU A CA 16
ATOM 13447 C C . GLU A 1 24 ? -0.100 -8.469 -10.735 1.00 35.12 24 GLU A C 16
ATOM 13448 O O . GLU A 1 24 ? -0.015 -9.685 -10.570 1.00 32.41 24 GLU A O 16
ATOM 13460 N N . GLU A 1 25 ? -1.013 -7.907 -11.521 1.00 42.44 25 GLU A N 16
ATOM 13461 C CA . GLU A 1 25 ? -1.989 -8.707 -12.252 1.00 3.03 25 GLU A CA 16
ATOM 13462 C C . GLU A 1 25 ? -1.334 -9.946 -12.855 1.00 63.03 25 GLU A C 16
ATOM 13463 O O . GLU A 1 25 ? -1.939 -11.017 -12.910 1.00 5.22 25 GLU A O 16
ATOM 13475 N N . SER A 1 26 ? -0.094 -9.791 -13.308 1.00 63.42 26 SER A N 16
ATOM 13476 C CA . SER A 1 26 ? 0.643 -10.896 -13.912 1.00 52.42 26 SER A CA 16
ATOM 13477 C C . SER A 1 26 ? 1.981 -11.105 -13.210 1.00 33.14 26 SER A C 16
ATOM 13478 O O . SER A 1 26 ? 2.693 -12.070 -13.482 1.00 22.32 26 SER A O 16
ATOM 13486 N N . GLY A 1 27 ? 2.315 -10.192 -12.303 1.00 23.03 27 GLY A N 16
ATOM 13487 C CA . GLY A 1 27 ? 3.566 -10.294 -11.574 1.00 44.54 27 GLY A CA 16
ATOM 13488 C C . GLY A 1 27 ? 4.776 -10.152 -12.477 1.00 52.11 27 GLY A C 16
ATOM 13489 O O . GLY A 1 27 ? 5.813 -10.773 -12.241 1.00 55.23 27 GLY A O 16
ATOM 13493 N N . LYS A 1 28 ? 4.644 -9.334 -13.516 1.00 3.33 28 LYS A N 16
ATOM 13494 C CA . LYS A 1 28 ? 5.734 -9.112 -14.458 1.00 43.15 28 LYS A CA 16
ATOM 13495 C C . LYS A 1 28 ? 6.030 -7.623 -14.608 1.00 52.11 28 LYS A C 16
ATOM 13496 O O . LYS A 1 28 ? 5.294 -6.779 -14.096 1.00 54.01 28 LYS A O 16
ATOM 13515 N N . CYS A 1 29 ? 7.110 -7.307 -15.314 1.00 4.23 29 CYS A N 16
ATOM 13516 C CA . CYS A 1 29 ? 7.503 -5.920 -15.532 1.00 50.11 29 CYS A CA 16
ATOM 13517 C C . CYS A 1 29 ? 7.709 -5.640 -17.018 1.00 63.40 29 CYS A C 16
ATOM 13518 O O . CYS A 1 29 ? 8.160 -6.508 -17.766 1.00 0.44 29 CYS A O 16
ATOM 13525 N N . GLU A 1 30 ? 7.376 -4.424 -17.438 1.00 1.24 30 GLU A N 16
ATOM 13526 C CA . GLU A 1 30 ? 7.524 -4.031 -18.834 1.00 4.20 30 GLU A CA 16
ATOM 13527 C C . GLU A 1 30 ? 8.161 -2.648 -18.945 1.00 73.24 30 GLU A C 16
ATOM 13528 O O . GLU A 1 30 ? 8.540 -2.043 -17.942 1.00 21.40 30 GLU A O 16
ATOM 13540 N N . THR A 1 31 ? 8.275 -2.153 -20.174 1.00 21.11 31 THR A N 16
ATOM 13541 C CA . THR A 1 31 ? 8.867 -0.844 -20.418 1.00 55.42 31 THR A CA 16
ATOM 13542 C C . THR A 1 31 ? 8.059 -0.059 -21.446 1.00 3.21 31 THR A C 16
ATOM 13543 O O . THR A 1 31 ? 7.561 -0.622 -22.421 1.00 21.43 31 THR A O 16
ATOM 13554 N N . PHE A 1 32 ? 7.934 1.245 -21.222 1.00 50.25 32 PHE A N 16
ATOM 13555 C CA . PHE A 1 32 ? 7.186 2.108 -22.130 1.00 24.12 32 PHE A CA 16
ATOM 13556 C C . PHE A 1 32 ? 7.839 3.483 -22.234 1.00 11.33 32 PHE A C 16
ATOM 13557 O O . PHE A 1 32 ? 8.912 3.716 -21.677 1.00 43.32 32 PHE A O 16
ATOM 13574 N N . ILE A 1 33 ? 7.183 4.390 -22.950 1.00 61.13 33 ILE A N 16
ATOM 13575 C CA . ILE A 1 33 ? 7.698 5.742 -23.127 1.00 65.10 33 ILE A CA 16
ATOM 13576 C C . ILE A 1 33 ? 7.015 6.719 -22.177 1.00 54.42 33 ILE A C 16
ATOM 13577 O O . ILE A 1 33 ? 5.790 6.849 -22.179 1.00 2.11 33 ILE A O 16
ATOM 13593 N N . TYR A 1 34 ? 7.813 7.406 -21.368 1.00 44.33 34 TYR A N 16
ATOM 13594 C CA . TYR A 1 34 ? 7.285 8.372 -20.412 1.00 45.43 34 TYR A CA 16
ATOM 13595 C C . TYR A 1 34 ? 7.351 9.789 -20.976 1.00 62.53 34 TYR A C 16
ATOM 13596 O O . TYR A 1 34 ? 8.192 10.094 -21.821 1.00 11.32 34 TYR A O 16
ATOM 13614 N N . GLY A 1 35 ? 6.457 10.650 -20.501 1.00 73.01 35 GLY A N 16
ATOM 13615 C CA . GLY A 1 35 ? 6.429 12.024 -20.968 1.00 23.13 35 GLY A CA 16
ATOM 13616 C C . GLY A 1 35 ? 6.617 13.022 -19.843 1.00 3.14 35 GLY A C 16
ATOM 13617 O O . GLY A 1 35 ? 6.724 12.642 -18.677 1.00 55.03 35 GLY A O 16
ATOM 13621 N N . GLY A 1 36 ? 6.660 14.304 -20.192 1.00 2.41 36 GLY A N 16
ATOM 13622 C CA . GLY A 1 36 ? 6.839 15.340 -19.191 1.00 53.23 36 GLY A CA 16
ATOM 13623 C C . GLY A 1 36 ? 5.645 15.463 -18.265 1.00 3.12 36 GLY A C 16
ATOM 13624 O O . GLY A 1 36 ? 5.711 16.147 -17.243 1.00 51.13 36 GLY A O 16
ATOM 13628 N N . VAL A 1 37 ? 4.550 14.800 -18.622 1.00 11.20 37 VAL A N 16
ATOM 13629 C CA . VAL A 1 37 ? 3.336 14.839 -17.815 1.00 71.44 37 VAL A CA 16
ATOM 13630 C C . VAL A 1 37 ? 3.438 13.894 -16.623 1.00 41.11 37 VAL A C 16
ATOM 13631 O O . VAL A 1 37 ? 4.204 12.932 -16.644 1.00 23.20 37 VAL A O 16
ATOM 13644 N N . GLY A 1 38 ? 2.659 14.176 -15.583 1.00 41.10 38 GLY A N 16
ATOM 13645 C CA . GLY A 1 38 ? 2.677 13.342 -14.396 1.00 14.15 38 GLY A CA 16
ATOM 13646 C C . GLY A 1 38 ? 2.374 11.889 -14.703 1.00 13.00 38 GLY A C 16
ATOM 13647 O O . GLY A 1 38 ? 1.396 11.582 -15.384 1.00 45.04 38 GLY A O 16
ATOM 13651 N N . GLY A 1 39 ? 3.216 10.991 -14.200 1.00 52.12 39 GLY A N 16
ATOM 13652 C CA . GLY A 1 39 ? 3.017 9.573 -14.437 1.00 50.34 39 GLY A CA 16
ATOM 13653 C C . GLY A 1 39 ? 2.551 8.838 -13.197 1.00 24.43 39 GLY A C 16
ATOM 13654 O O . GLY A 1 39 ? 2.574 9.387 -12.096 1.00 62.12 39 GLY A O 16
ATOM 13658 N N . ASN A 1 40 ? 2.126 7.591 -13.374 1.00 61.14 40 ASN A N 16
ATOM 13659 C CA . ASN A 1 40 ? 1.651 6.779 -12.260 1.00 14.41 40 ASN A CA 16
ATOM 13660 C C . ASN A 1 40 ? 2.748 6.591 -11.217 1.00 0.11 40 ASN A C 16
ATOM 13661 O O . ASN A 1 40 ? 3.785 7.253 -11.266 1.00 31.45 40 ASN A O 16
ATOM 13672 N N . SER A 1 41 ? 2.512 5.684 -10.275 1.00 20.33 41 SER A N 16
ATOM 13673 C CA . SER A 1 41 ? 3.479 5.410 -9.218 1.00 33.02 41 SER A CA 16
ATOM 13674 C C . SER A 1 41 ? 4.377 4.236 -9.594 1.00 60.40 41 SER A C 16
ATOM 13675 O O . SER A 1 41 ? 5.257 3.844 -8.829 1.00 64.24 41 SER A O 16
ATOM 13683 N N . ASN A 1 42 ? 4.147 3.678 -10.779 1.00 12.44 42 ASN A N 16
ATOM 13684 C CA . ASN A 1 42 ? 4.934 2.548 -11.257 1.00 42.15 42 ASN A CA 16
ATOM 13685 C C . ASN A 1 42 ? 6.024 3.013 -12.218 1.00 65.23 42 ASN A C 16
ATOM 13686 O O . ASN A 1 42 ? 6.588 2.215 -12.966 1.00 24.03 42 ASN A O 16
ATOM 13697 N N . ASN A 1 43 ? 6.316 4.309 -12.191 1.00 50.34 43 ASN A N 16
ATOM 13698 C CA . ASN A 1 43 ? 7.339 4.881 -13.060 1.00 32.22 43 ASN A CA 16
ATOM 13699 C C . ASN A 1 43 ? 8.714 4.804 -12.404 1.00 1.42 43 ASN A C 16
ATOM 13700 O O . ASN A 1 43 ? 8.897 5.243 -11.268 1.00 63.20 43 ASN A O 16
ATOM 13711 N N . PHE A 1 44 ? 9.678 4.245 -13.127 1.00 44.13 44 PHE A N 16
ATOM 13712 C CA . PHE A 1 44 ? 11.037 4.111 -12.616 1.00 65.41 44 PHE A CA 16
ATOM 13713 C C . PHE A 1 44 ? 12.056 4.197 -13.749 1.00 73.23 44 PHE A C 16
ATOM 13714 O O . PHE A 1 44 ? 11.947 3.490 -14.752 1.00 63.21 44 PHE A O 16
ATOM 13731 N N . LEU A 1 45 ? 13.044 5.068 -13.583 1.00 5.22 45 LEU A N 16
ATOM 13732 C CA . LEU A 1 45 ? 14.083 5.249 -14.591 1.00 62.42 45 LEU A CA 16
ATOM 13733 C C . LEU A 1 45 ? 15.132 4.146 -14.495 1.00 64.45 45 LEU A C 16
ATOM 13734 O O . LEU A 1 45 ? 16.169 4.200 -15.158 1.00 3.23 45 LEU A O 16
ATOM 13750 N N . THR A 1 46 ? 14.856 3.143 -13.668 1.00 75.50 46 THR A N 16
ATOM 13751 C CA . THR A 1 46 ? 15.774 2.026 -13.486 1.00 62.13 46 THR A CA 16
ATOM 13752 C C . THR A 1 46 ? 15.083 0.695 -13.759 1.00 73.00 46 THR A C 16
ATOM 13753 O O . THR A 1 46 ? 13.858 0.594 -13.690 1.00 54.22 46 THR A O 16
ATOM 13764 N N . LYS A 1 47 ? 15.875 -0.326 -14.069 1.00 2.45 47 LYS A N 16
ATOM 13765 C CA . LYS A 1 47 ? 15.340 -1.652 -14.350 1.00 61.40 47 LYS A CA 16
ATOM 13766 C C . LYS A 1 47 ? 14.980 -2.379 -13.058 1.00 74.02 47 LYS A C 16
ATOM 13767 O O . LYS A 1 47 ? 13.805 -2.607 -12.772 1.00 31.15 47 LYS A O 16
ATOM 13786 N N . GLU A 1 48 ? 15.998 -2.738 -12.283 1.00 33.35 48 GLU A N 16
ATOM 13787 C CA . GLU A 1 48 ? 15.786 -3.438 -11.021 1.00 21.30 48 GLU A CA 16
ATOM 13788 C C . GLU A 1 48 ? 14.770 -2.701 -10.154 1.00 32.25 48 GLU A C 16
ATOM 13789 O O . GLU A 1 48 ? 13.909 -3.319 -9.526 1.00 42.23 48 GLU A O 16
ATOM 13801 N N . ASP A 1 49 ? 14.877 -1.377 -10.123 1.00 31.40 49 ASP A N 16
ATOM 13802 C CA . ASP A 1 49 ? 13.968 -0.555 -9.333 1.00 53.13 49 ASP A CA 16
ATOM 13803 C C . ASP A 1 49 ? 12.514 -0.899 -9.644 1.00 65.41 49 ASP A C 16
ATOM 13804 O O . ASP A 1 49 ? 11.643 -0.801 -8.779 1.00 64.52 49 ASP A O 16
ATOM 13813 N N . CYS A 1 50 ? 12.259 -1.302 -10.884 1.00 64.24 50 CYS A N 16
ATOM 13814 C CA . CYS A 1 50 ? 10.912 -1.660 -11.311 1.00 41.00 50 CYS A CA 16
ATOM 13815 C C . CYS A 1 50 ? 10.254 -2.598 -10.303 1.00 54.04 50 CYS A C 16
ATOM 13816 O O . CYS A 1 50 ? 9.128 -2.363 -9.864 1.00 34.24 50 CYS A O 16
ATOM 13823 N N . CYS A 1 51 ? 10.964 -3.661 -9.942 1.00 34.42 51 CYS A N 16
ATOM 13824 C CA . CYS A 1 51 ? 10.450 -4.636 -8.987 1.00 11.33 51 CYS A CA 16
ATOM 13825 C C . CYS A 1 51 ? 10.129 -3.971 -7.651 1.00 23.21 51 CYS A C 16
ATOM 13826 O O . CYS A 1 51 ? 9.127 -4.290 -7.012 1.00 75.40 51 CYS A O 16
ATOM 13833 N N . ARG A 1 52 ? 10.988 -3.046 -7.236 1.00 11.43 52 ARG A N 16
ATOM 13834 C CA . ARG A 1 52 ? 10.797 -2.337 -5.976 1.00 41.31 52 ARG A CA 16
ATOM 13835 C C . ARG A 1 52 ? 9.332 -1.958 -5.782 1.00 52.42 52 ARG A C 16
ATOM 13836 O O . ARG A 1 52 ? 8.801 -2.042 -4.676 1.00 33.35 52 ARG A O 16
ATOM 13857 N N . GLU A 1 53 ? 8.686 -1.539 -6.866 1.00 74.20 53 GLU A N 16
ATOM 13858 C CA . GLU A 1 53 ? 7.282 -1.146 -6.814 1.00 5.13 53 GLU A CA 16
ATOM 13859 C C . GLU A 1 53 ? 6.431 -2.249 -6.193 1.00 31.54 53 GLU A C 16
ATOM 13860 O O . GLU A 1 53 ? 5.669 -2.009 -5.255 1.00 43.44 53 GLU A O 16
ATOM 13872 N N . CYS A 1 54 ? 6.565 -3.461 -6.722 1.00 41.20 54 CYS A N 16
ATOM 13873 C CA . CYS A 1 54 ? 5.809 -4.602 -6.222 1.00 74.41 54 CYS A CA 16
ATOM 13874 C C . CYS A 1 54 ? 6.608 -5.367 -5.171 1.00 3.30 54 CYS A C 16
ATOM 13875 O O . CYS A 1 54 ? 6.100 -6.296 -4.545 1.00 24.34 54 CYS A O 16
ATOM 13882 N N . ALA A 1 55 ? 7.862 -4.967 -4.984 1.00 31.45 55 ALA A N 16
ATOM 13883 C CA . ALA A 1 55 ? 8.731 -5.612 -4.007 1.00 62.53 55 ALA A CA 16
ATOM 13884 C C . ALA A 1 55 ? 8.185 -5.449 -2.593 1.00 51.11 55 ALA A C 16
ATOM 13885 O O . ALA A 1 55 ? 8.429 -6.285 -1.724 1.00 32.21 55 ALA A O 16
ATOM 13892 N N . GLN A 1 56 ? 7.446 -4.367 -2.370 1.00 42.35 56 GLN A N 16
ATOM 13893 C CA . GLN A 1 56 ? 6.867 -4.094 -1.060 1.00 50.14 56 GLN A CA 16
ATOM 13894 C C . GLN A 1 56 ? 5.830 -5.150 -0.693 1.00 70.21 56 GLN A C 16
ATOM 13895 O O . GLN A 1 56 ? 5.469 -5.301 0.473 1.00 24.34 56 GLN A O 16
ATOM 13909 N N . GLY A 1 57 ? 5.353 -5.879 -1.698 1.00 23.33 57 GLY A N 16
ATOM 13910 C CA . GLY A 1 57 ? 4.362 -6.912 -1.460 1.00 12.13 57 GLY A CA 16
ATOM 13911 C C . GLY A 1 57 ? 4.889 -8.301 -1.758 1.00 33.50 57 GLY A C 16
ATOM 13912 O O . GLY A 1 57 ? 5.224 -9.055 -0.844 1.00 73.11 57 GLY A O 16
ATOM 13916 N N . SER A 1 58 ? 4.961 -8.643 -3.041 1.00 0.44 58 SER A N 16
ATOM 13917 C CA . SER A 1 58 ? 5.446 -9.953 -3.457 1.00 33.42 58 SER A CA 16
ATOM 13918 C C . SER A 1 58 ? 6.590 -9.817 -4.457 1.00 32.12 58 SER A C 16
ATOM 13919 O O . SER A 1 58 ? 7.756 -10.021 -4.116 1.00 55.21 58 SER A O 16
ATOM 13927 N N . CYS A 1 59 ? 6.248 -9.471 -5.694 1.00 23.25 59 CYS A N 16
ATOM 13928 C CA . CYS A 1 59 ? 7.245 -9.308 -6.745 1.00 54.51 59 CYS A CA 16
ATOM 13929 C C . CYS A 1 59 ? 8.039 -10.595 -6.946 1.00 44.55 59 CYS A C 16
ATOM 13930 O O . CYS A 1 59 ? 7.610 -11.672 -6.533 1.00 11.41 59 CYS A O 16
ATOM 13937 N N . LYS A 1 1 ? -1.062 0.210 -1.407 1.00 53.33 1 LYS A N 17
ATOM 13938 C CA . LYS A 1 1 ? 0.187 0.370 -2.142 1.00 1.22 1 LYS A CA 17
ATOM 13939 C C . LYS A 1 1 ? 0.001 0.021 -3.615 1.00 54.40 1 LYS A C 17
ATOM 13940 O O . LYS A 1 1 ? 0.657 -0.879 -4.139 1.00 1.04 1 LYS A O 17
ATOM 13959 N N . LYS A 1 2 ? -0.898 0.740 -4.279 1.00 43.55 2 LYS A N 17
ATOM 13960 C CA . LYS A 1 2 ? -1.169 0.510 -5.693 1.00 71.43 2 LYS A CA 17
ATOM 13961 C C . LYS A 1 2 ? -0.139 1.217 -6.568 1.00 24.33 2 LYS A C 17
ATOM 13962 O O . LYS A 1 2 ? -0.199 1.149 -7.796 1.00 35.14 2 LYS A O 17
ATOM 13981 N N . LYS A 1 3 ? 0.809 1.894 -5.928 1.00 15.22 3 LYS A N 17
ATOM 13982 C CA . LYS A 1 3 ? 1.855 2.612 -6.646 1.00 72.24 3 LYS A CA 17
ATOM 13983 C C . LYS A 1 3 ? 2.888 1.643 -7.213 1.00 41.31 3 LYS A C 17
ATOM 13984 O O . LYS A 1 3 ? 3.774 2.038 -7.972 1.00 54.42 3 LYS A O 17
ATOM 14003 N N . CYS A 1 4 ? 2.769 0.373 -6.841 1.00 14.31 4 CYS A N 17
ATOM 14004 C CA . CYS A 1 4 ? 3.691 -0.652 -7.313 1.00 21.35 4 CYS A CA 17
ATOM 14005 C C . CYS A 1 4 ? 3.052 -1.494 -8.413 1.00 61.22 4 CYS A C 17
ATOM 14006 O O . CYS A 1 4 ? 3.641 -2.466 -8.885 1.00 61.20 4 CYS A O 17
ATOM 14013 N N . GLN A 1 5 ? 1.844 -1.113 -8.816 1.00 44.24 5 GLN A N 17
ATOM 14014 C CA . GLN A 1 5 ? 1.126 -1.833 -9.861 1.00 14.12 5 GLN A CA 17
ATOM 14015 C C . GLN A 1 5 ? 0.199 -0.896 -10.629 1.00 45.03 5 GLN A C 17
ATOM 14016 O O . GLN A 1 5 ? -1.015 -0.901 -10.425 1.00 32.12 5 GLN A O 17
ATOM 14030 N N . LEU A 1 6 ? 0.780 -0.093 -11.514 1.00 1.54 6 LEU A N 17
ATOM 14031 C CA . LEU A 1 6 ? 0.007 0.851 -12.313 1.00 52.13 6 LEU A CA 17
ATOM 14032 C C . LEU A 1 6 ? -0.080 0.392 -13.765 1.00 63.42 6 LEU A C 17
ATOM 14033 O O . LEU A 1 6 ? 0.844 -0.217 -14.305 1.00 61.25 6 LEU A O 17
ATOM 14049 N N . PRO A 1 7 ? -1.215 0.691 -14.414 1.00 62.32 7 PRO A N 17
ATOM 14050 C CA . PRO A 1 7 ? -1.448 0.320 -15.813 1.00 41.12 7 PRO A CA 17
ATOM 14051 C C . PRO A 1 7 ? -0.572 1.114 -16.777 1.00 34.11 7 PRO A C 17
ATOM 14052 O O . PRO A 1 7 ? -0.731 1.021 -17.994 1.00 42.51 7 PRO A O 17
ATOM 14063 N N . SER A 1 8 ? 0.352 1.893 -16.224 1.00 53.44 8 SER A N 17
ATOM 14064 C CA . SER A 1 8 ? 1.251 2.706 -17.036 1.00 15.15 8 SER A CA 17
ATOM 14065 C C . SER A 1 8 ? 0.472 3.752 -17.828 1.00 35.15 8 SER A C 17
ATOM 14066 O O . SER A 1 8 ? -0.723 3.592 -18.081 1.00 4.11 8 SER A O 17
ATOM 14074 N N . ASP A 1 9 ? 1.156 4.822 -18.215 1.00 45.03 9 ASP A N 17
ATOM 14075 C CA . ASP A 1 9 ? 0.531 5.895 -18.979 1.00 74.25 9 ASP A CA 17
ATOM 14076 C C . ASP A 1 9 ? 1.581 6.724 -19.713 1.00 35.41 9 ASP A C 17
ATOM 14077 O O . ASP A 1 9 ? 2.414 7.381 -19.090 1.00 25.44 9 ASP A O 17
ATOM 14086 N N . VAL A 1 10 ? 1.534 6.687 -21.041 1.00 2.21 10 VAL A N 17
ATOM 14087 C CA . VAL A 1 10 ? 2.481 7.435 -21.860 1.00 22.34 10 VAL A CA 17
ATOM 14088 C C . VAL A 1 10 ? 2.359 8.934 -21.611 1.00 21.23 10 VAL A C 17
ATOM 14089 O O . VAL A 1 10 ? 3.361 9.642 -21.517 1.00 72.14 10 VAL A O 17
ATOM 14102 N N . GLY A 1 11 ? 1.123 9.412 -21.504 1.00 31.24 11 GLY A N 17
ATOM 14103 C CA . GLY A 1 11 ? 0.892 10.825 -21.266 1.00 31.30 11 GLY A CA 17
ATOM 14104 C C . GLY A 1 11 ? 1.538 11.703 -22.319 1.00 72.01 11 GLY A C 17
ATOM 14105 O O . GLY A 1 11 ? 2.206 11.208 -23.227 1.00 71.11 11 GLY A O 17
ATOM 14109 N N . LYS A 1 12 ? 1.338 13.011 -22.200 1.00 51.11 12 LYS A N 17
ATOM 14110 C CA . LYS A 1 12 ? 1.905 13.962 -23.149 1.00 60.21 12 LYS A CA 17
ATOM 14111 C C . LYS A 1 12 ? 2.936 14.858 -22.471 1.00 11.42 12 LYS A C 17
ATOM 14112 O O . LYS A 1 12 ? 3.152 14.768 -21.263 1.00 43.41 12 LYS A O 17
ATOM 14131 N N . GLY A 1 13 ? 3.569 15.725 -23.256 1.00 73.35 13 GLY A N 17
ATOM 14132 C CA . GLY A 1 13 ? 4.568 16.626 -22.713 1.00 60.13 13 GLY A CA 17
ATOM 14133 C C . GLY A 1 13 ? 5.691 16.904 -23.692 1.00 64.03 13 GLY A C 17
ATOM 14134 O O . GLY A 1 13 ? 5.628 16.500 -24.854 1.00 34.04 13 GLY A O 17
ATOM 14138 N N . LYS A 1 14 ? 6.724 17.598 -23.224 1.00 74.45 14 LYS A N 17
ATOM 14139 C CA . LYS A 1 14 ? 7.867 17.931 -24.066 1.00 73.41 14 LYS A CA 17
ATOM 14140 C C . LYS A 1 14 ? 8.975 16.893 -23.914 1.00 54.24 14 LYS A C 17
ATOM 14141 O O . LYS A 1 14 ? 10.134 17.159 -24.231 1.00 73.50 14 LYS A O 17
ATOM 14160 N N . ALA A 1 15 ? 8.609 15.711 -23.430 1.00 25.23 15 ALA A N 17
ATOM 14161 C CA . ALA A 1 15 ? 9.572 14.633 -23.240 1.00 30.22 15 ALA A CA 17
ATOM 14162 C C . ALA A 1 15 ? 9.218 13.423 -24.099 1.00 1.44 15 ALA A C 17
ATOM 14163 O O . ALA A 1 15 ? 8.218 13.431 -24.816 1.00 42.05 15 ALA A O 17
ATOM 14170 N N . SER A 1 16 ? 10.045 12.386 -24.020 1.00 70.44 16 SER A N 17
ATOM 14171 C CA . SER A 1 16 ? 9.821 11.170 -24.794 1.00 44.14 16 SER A CA 17
ATOM 14172 C C . SER A 1 16 ? 10.870 10.113 -24.461 1.00 43.43 16 SER A C 17
ATOM 14173 O O . SER A 1 16 ? 11.587 9.635 -25.341 1.00 21.15 16 SER A O 17
ATOM 14181 N N . PHE A 1 17 ? 10.954 9.754 -23.185 1.00 21.23 17 PHE A N 17
ATOM 14182 C CA . PHE A 1 17 ? 11.915 8.755 -22.733 1.00 65.55 17 PHE A CA 17
ATOM 14183 C C . PHE A 1 17 ? 11.202 7.527 -22.175 1.00 61.42 17 PHE A C 17
ATOM 14184 O O . PHE A 1 17 ? 10.256 7.644 -21.395 1.00 42.13 17 PHE A O 17
ATOM 14201 N N . THR A 1 18 ? 11.662 6.347 -22.581 1.00 30.03 18 THR A N 17
ATOM 14202 C CA . THR A 1 18 ? 11.068 5.097 -22.124 1.00 22.04 18 THR A CA 17
ATOM 14203 C C . THR A 1 18 ? 11.412 4.826 -20.663 1.00 44.35 18 THR A C 17
ATOM 14204 O O . THR A 1 18 ? 12.562 4.974 -20.249 1.00 64.34 18 THR A O 17
ATOM 14215 N N . ARG A 1 19 ? 10.409 4.429 -19.888 1.00 1.24 19 ARG A N 17
ATOM 14216 C CA . ARG A 1 19 ? 10.606 4.138 -18.473 1.00 3.43 19 ARG A CA 17
ATOM 14217 C C . ARG A 1 19 ? 10.057 2.759 -18.119 1.00 42.25 19 ARG A C 17
ATOM 14218 O O . ARG A 1 19 ? 9.321 2.154 -18.900 1.00 4.34 19 ARG A O 17
ATOM 14239 N N . TYR A 1 20 ? 10.420 2.268 -16.940 1.00 3.11 20 TYR A N 17
ATOM 14240 C CA . TYR A 1 20 ? 9.967 0.959 -16.485 1.00 12.45 20 TYR A CA 17
ATOM 14241 C C . TYR A 1 20 ? 8.852 1.098 -15.452 1.00 22.11 20 TYR A C 17
ATOM 14242 O O . TYR A 1 20 ? 8.738 2.122 -14.778 1.00 44.22 20 TYR A O 17
ATOM 14260 N N . TYR A 1 21 ? 8.033 0.059 -15.333 1.00 55.53 21 TYR A N 17
ATOM 14261 C CA . TYR A 1 21 ? 6.925 0.064 -14.385 1.00 3.34 21 TYR A CA 17
ATOM 14262 C C . TYR A 1 21 ? 6.513 -1.359 -14.021 1.00 4.01 21 TYR A C 17
ATOM 14263 O O . TYR A 1 21 ? 6.534 -2.258 -14.862 1.00 51.42 21 TYR A O 17
ATOM 14281 N N . TYR A 1 22 ? 6.139 -1.556 -12.762 1.00 1.33 22 TYR A N 17
ATOM 14282 C CA . TYR A 1 22 ? 5.724 -2.869 -12.284 1.00 74.21 22 TYR A CA 17
ATOM 14283 C C . TYR A 1 22 ? 4.207 -3.020 -12.356 1.00 22.31 22 TYR A C 17
ATOM 14284 O O . TYR A 1 22 ? 3.466 -2.064 -12.135 1.00 11.13 22 TYR A O 17
ATOM 14302 N N . ASN A 1 23 ? 3.754 -4.231 -12.666 1.00 52.54 23 ASN A N 17
ATOM 14303 C CA . ASN A 1 23 ? 2.326 -4.509 -12.768 1.00 12.04 23 ASN A CA 17
ATOM 14304 C C . ASN A 1 23 ? 1.956 -5.754 -11.967 1.00 63.23 23 ASN A C 17
ATOM 14305 O O . ASN A 1 23 ? 2.741 -6.697 -11.871 1.00 71.24 23 ASN A O 17
ATOM 14316 N N . GLU A 1 24 ? 0.756 -5.749 -11.395 1.00 62.14 24 GLU A N 17
ATOM 14317 C CA . GLU A 1 24 ? 0.283 -6.878 -10.603 1.00 64.43 24 GLU A CA 17
ATOM 14318 C C . GLU A 1 24 ? -0.361 -7.936 -11.495 1.00 31.23 24 GLU A C 17
ATOM 14319 O O . GLU A 1 24 ? -0.093 -7.998 -12.694 1.00 73.01 24 GLU A O 17
ATOM 14331 N N . GLU A 1 25 ? -1.211 -8.766 -10.898 1.00 71.32 25 GLU A N 17
ATOM 14332 C CA . GLU A 1 25 ? -1.892 -9.822 -11.638 1.00 34.32 25 GLU A CA 17
ATOM 14333 C C . GLU A 1 25 ? -0.898 -10.868 -12.133 1.00 21.51 25 GLU A C 17
ATOM 14334 O O . GLU A 1 25 ? -1.241 -11.736 -12.936 1.00 52.43 25 GLU A O 17
ATOM 14346 N N . SER A 1 26 ? 0.336 -10.779 -11.648 1.00 24.44 26 SER A N 17
ATOM 14347 C CA . SER A 1 26 ? 1.383 -11.715 -12.043 1.00 54.24 26 SER A CA 17
ATOM 14348 C C . SER A 1 26 ? 2.729 -11.305 -11.454 1.00 31.42 26 SER A C 17
ATOM 14349 O O . SER A 1 26 ? 3.605 -12.142 -11.237 1.00 54.22 26 SER A O 17
ATOM 14357 N N . GLY A 1 27 ? 2.886 -10.010 -11.196 1.00 71.42 27 GLY A N 17
ATOM 14358 C CA . GLY A 1 27 ? 4.127 -9.511 -10.634 1.00 63.03 27 GLY A CA 17
ATOM 14359 C C . GLY A 1 27 ? 5.233 -9.414 -11.666 1.00 62.04 27 GLY A C 17
ATOM 14360 O O . GLY A 1 27 ? 6.303 -10.000 -11.499 1.00 31.23 27 GLY A O 17
ATOM 14364 N N . LYS A 1 28 ? 4.976 -8.673 -12.739 1.00 21.20 28 LYS A N 17
ATOM 14365 C CA . LYS A 1 28 ? 5.957 -8.501 -13.804 1.00 2.13 28 LYS A CA 17
ATOM 14366 C C . LYS A 1 28 ? 6.227 -7.022 -14.061 1.00 3.24 28 LYS A C 17
ATOM 14367 O O . LYS A 1 28 ? 5.473 -6.156 -13.617 1.00 35.14 28 LYS A O 17
ATOM 14386 N N . CYS A 1 29 ? 7.307 -6.739 -14.781 1.00 43.31 29 CYS A N 17
ATOM 14387 C CA . CYS A 1 29 ? 7.677 -5.365 -15.099 1.00 12.44 29 CYS A CA 17
ATOM 14388 C C . CYS A 1 29 ? 7.788 -5.166 -16.607 1.00 62.15 29 CYS A C 17
ATOM 14389 O O . CYS A 1 29 ? 8.208 -6.067 -17.332 1.00 62.33 29 CYS A O 17
ATOM 14396 N N . GLU A 1 30 ? 7.409 -3.980 -17.072 1.00 50.33 30 GLU A N 17
ATOM 14397 C CA . GLU A 1 30 ? 7.466 -3.664 -18.495 1.00 11.54 30 GLU A CA 17
ATOM 14398 C C . GLU A 1 30 ? 8.040 -2.267 -18.719 1.00 71.51 30 GLU A C 17
ATOM 14399 O O . GLU A 1 30 ? 8.457 -1.595 -17.775 1.00 62.52 30 GLU A O 17
ATOM 14411 N N . THR A 1 31 ? 8.058 -1.837 -19.977 1.00 3.33 31 THR A N 17
ATOM 14412 C CA . THR A 1 31 ? 8.582 -0.522 -20.327 1.00 20.52 31 THR A CA 17
ATOM 14413 C C . THR A 1 31 ? 7.647 0.204 -21.287 1.00 64.24 31 THR A C 17
ATOM 14414 O O . THR A 1 31 ? 7.046 -0.411 -22.168 1.00 60.13 31 THR A O 17
ATOM 14425 N N . PHE A 1 32 ? 7.530 1.516 -21.113 1.00 31.14 32 PHE A N 17
ATOM 14426 C CA . PHE A 1 32 ? 6.668 2.326 -21.965 1.00 15.55 32 PHE A CA 17
ATOM 14427 C C . PHE A 1 32 ? 7.297 3.690 -22.235 1.00 14.22 32 PHE A C 17
ATOM 14428 O O . PHE A 1 32 ? 8.240 4.096 -21.555 1.00 62.35 32 PHE A O 17
ATOM 14445 N N . ILE A 1 33 ? 6.767 4.392 -23.231 1.00 44.02 33 ILE A N 17
ATOM 14446 C CA . ILE A 1 33 ? 7.276 5.710 -23.591 1.00 61.32 33 ILE A CA 17
ATOM 14447 C C . ILE A 1 33 ? 6.731 6.784 -22.656 1.00 22.32 33 ILE A C 17
ATOM 14448 O O . ILE A 1 33 ? 5.527 7.037 -22.619 1.00 51.24 33 ILE A O 17
ATOM 14464 N N . TYR A 1 34 ? 7.626 7.413 -21.902 1.00 52.11 34 TYR A N 17
ATOM 14465 C CA . TYR A 1 34 ? 7.235 8.460 -20.966 1.00 10.13 34 TYR A CA 17
ATOM 14466 C C . TYR A 1 34 ? 7.471 9.843 -21.565 1.00 41.11 34 TYR A C 17
ATOM 14467 O O . TYR A 1 34 ? 8.327 10.019 -22.431 1.00 73.04 34 TYR A O 17
ATOM 14485 N N . GLY A 1 35 ? 6.705 10.823 -21.096 1.00 12.22 35 GLY A N 17
ATOM 14486 C CA . GLY A 1 35 ? 6.845 12.178 -21.595 1.00 41.53 35 GLY A CA 17
ATOM 14487 C C . GLY A 1 35 ? 6.750 13.215 -20.494 1.00 1.25 35 GLY A C 17
ATOM 14488 O O . GLY A 1 35 ? 7.696 13.410 -19.732 1.00 3.31 35 GLY A O 17
ATOM 14492 N N . GLY A 1 36 ? 5.604 13.884 -20.409 1.00 71.12 36 GLY A N 17
ATOM 14493 C CA . GLY A 1 36 ? 5.411 14.900 -19.391 1.00 32.52 36 GLY A CA 17
ATOM 14494 C C . GLY A 1 36 ? 4.426 14.469 -18.322 1.00 72.01 36 GLY A C 17
ATOM 14495 O O . GLY A 1 36 ? 4.793 13.778 -17.371 1.00 54.52 36 GLY A O 17
ATOM 14499 N N . VAL A 1 37 ? 3.171 14.879 -18.477 1.00 33.25 37 VAL A N 17
ATOM 14500 C CA . VAL A 1 37 ? 2.130 14.532 -17.517 1.00 34.34 37 VAL A CA 17
ATOM 14501 C C . VAL A 1 37 ? 1.410 13.252 -17.926 1.00 35.33 37 VAL A C 17
ATOM 14502 O O . VAL A 1 37 ? 0.833 13.170 -19.010 1.00 2.45 37 VAL A O 17
ATOM 14515 N N . GLY A 1 38 ? 1.447 12.252 -17.049 1.00 55.34 38 GLY A N 17
ATOM 14516 C CA . GLY A 1 38 ? 0.793 10.989 -17.337 1.00 64.23 38 GLY A CA 17
ATOM 14517 C C . GLY A 1 38 ? -0.109 10.532 -16.208 1.00 41.01 38 GLY A C 17
ATOM 14518 O O . GLY A 1 38 ? 0.133 10.849 -15.044 1.00 73.22 38 GLY A O 17
ATOM 14522 N N . GLY A 1 39 ? -1.154 9.786 -16.553 1.00 32.24 39 GLY A N 17
ATOM 14523 C CA . GLY A 1 39 ? -2.081 9.299 -15.548 1.00 31.41 39 GLY A CA 17
ATOM 14524 C C . GLY A 1 39 ? -1.565 8.067 -14.831 1.00 64.33 39 GLY A C 17
ATOM 14525 O O . GLY A 1 39 ? -1.484 6.988 -15.417 1.00 34.10 39 GLY A O 17
ATOM 14529 N N . ASN A 1 40 ? -1.212 8.228 -13.560 1.00 64.11 40 ASN A N 17
ATOM 14530 C CA . ASN A 1 40 ? -0.698 7.120 -12.763 1.00 64.12 40 ASN A CA 17
ATOM 14531 C C . ASN A 1 40 ? 0.676 6.682 -13.263 1.00 31.14 40 ASN A C 17
ATOM 14532 O O . ASN A 1 40 ? 1.485 7.506 -13.688 1.00 50.31 40 ASN A O 17
ATOM 14543 N N . SER A 1 41 ? 0.931 5.379 -13.208 1.00 65.40 41 SER A N 17
ATOM 14544 C CA . SER A 1 41 ? 2.208 4.831 -13.652 1.00 31.23 41 SER A CA 17
ATOM 14545 C C . SER A 1 41 ? 3.325 5.203 -12.682 1.00 23.22 41 SER A C 17
ATOM 14546 O O . SER A 1 41 ? 3.705 6.368 -12.573 1.00 31.23 41 SER A O 17
ATOM 14554 N N . ASN A 1 42 ? 3.848 4.203 -11.979 1.00 73.22 42 ASN A N 17
ATOM 14555 C CA . ASN A 1 42 ? 4.921 4.424 -11.017 1.00 64.23 42 ASN A CA 17
ATOM 14556 C C . ASN A 1 42 ? 6.161 4.986 -11.706 1.00 2.53 42 ASN A C 17
ATOM 14557 O O . ASN A 1 42 ? 6.787 5.923 -11.211 1.00 54.42 42 ASN A O 17
ATOM 14568 N N . ASN A 1 43 ? 6.510 4.408 -12.850 1.00 72.23 43 ASN A N 17
ATOM 14569 C CA . ASN A 1 43 ? 7.675 4.851 -13.607 1.00 52.42 43 ASN A CA 17
ATOM 14570 C C . ASN A 1 43 ? 8.952 4.678 -12.791 1.00 62.32 43 ASN A C 17
ATOM 14571 O O . ASN A 1 43 ? 8.920 4.672 -11.560 1.00 55.45 43 ASN A O 17
ATOM 14582 N N . PHE A 1 44 ? 10.077 4.536 -13.485 1.00 55.43 44 PHE A N 17
ATOM 14583 C CA . PHE A 1 44 ? 11.365 4.362 -12.826 1.00 4.22 44 PHE A CA 17
ATOM 14584 C C . PHE A 1 44 ? 12.489 4.244 -13.851 1.00 4.21 44 PHE A C 17
ATOM 14585 O O . PHE A 1 44 ? 12.380 3.501 -14.827 1.00 54.11 44 PHE A O 17
ATOM 14602 N N . LEU A 1 45 ? 13.570 4.983 -13.623 1.00 32.34 45 LEU A N 17
ATOM 14603 C CA . LEU A 1 45 ? 14.715 4.962 -14.526 1.00 2.41 45 LEU A CA 17
ATOM 14604 C C . LEU A 1 45 ? 15.561 3.713 -14.305 1.00 21.52 45 LEU A C 17
ATOM 14605 O O . LEU A 1 45 ? 16.633 3.562 -14.892 1.00 50.43 45 LEU A O 17
ATOM 14621 N N . THR A 1 46 ? 15.071 2.815 -13.455 1.00 2.33 46 THR A N 17
ATOM 14622 C CA . THR A 1 46 ? 15.781 1.578 -13.157 1.00 32.24 46 THR A CA 17
ATOM 14623 C C . THR A 1 46 ? 15.041 0.370 -13.721 1.00 42.21 46 THR A C 17
ATOM 14624 O O . THR A 1 46 ? 13.990 0.510 -14.347 1.00 62.51 46 THR A O 17
ATOM 14635 N N . LYS A 1 47 ? 15.596 -0.816 -13.496 1.00 11.14 47 LYS A N 17
ATOM 14636 C CA . LYS A 1 47 ? 14.988 -2.050 -13.980 1.00 2.32 47 LYS A CA 17
ATOM 14637 C C . LYS A 1 47 ? 14.712 -3.009 -12.827 1.00 21.24 47 LYS A C 17
ATOM 14638 O O . LYS A 1 47 ? 13.558 -3.273 -12.490 1.00 62.24 47 LYS A O 17
ATOM 14657 N N . GLU A 1 48 ? 15.779 -3.526 -12.224 1.00 75.35 48 GLU A N 17
ATOM 14658 C CA . GLU A 1 48 ? 15.649 -4.456 -11.108 1.00 41.15 48 GLU A CA 17
ATOM 14659 C C . GLU A 1 48 ? 14.799 -3.853 -9.994 1.00 3.33 48 GLU A C 17
ATOM 14660 O O . GLU A 1 48 ? 13.891 -4.500 -9.471 1.00 44.35 48 GLU A O 17
ATOM 14672 N N . ASP A 1 49 ? 15.101 -2.610 -9.634 1.00 43.04 49 ASP A N 17
ATOM 14673 C CA . ASP A 1 49 ? 14.366 -1.918 -8.582 1.00 73.13 49 ASP A CA 17
ATOM 14674 C C . ASP A 1 49 ? 12.862 -2.006 -8.823 1.00 11.31 49 ASP A C 17
ATOM 14675 O O . ASP A 1 49 ? 12.069 -1.970 -7.882 1.00 34.13 49 ASP A O 17
ATOM 14684 N N . CYS A 1 50 ? 12.476 -2.119 -10.089 1.00 61.23 50 CYS A N 17
ATOM 14685 C CA . CYS A 1 50 ? 11.068 -2.210 -10.455 1.00 72.11 50 CYS A CA 17
ATOM 14686 C C . CYS A 1 50 ? 10.330 -3.184 -9.541 1.00 22.12 50 CYS A C 17
ATOM 14687 O O . CYS A 1 50 ? 9.322 -2.834 -8.927 1.00 30.15 50 CYS A O 17
ATOM 14694 N N . CYS A 1 51 ? 10.840 -4.408 -9.455 1.00 61.23 51 CYS A N 17
ATOM 14695 C CA . CYS A 1 51 ? 10.231 -5.434 -8.617 1.00 43.10 51 CYS A CA 17
ATOM 14696 C C . CYS A 1 51 ? 10.210 -4.999 -7.154 1.00 53.15 51 CYS A C 17
ATOM 14697 O O . CYS A 1 51 ? 9.253 -5.271 -6.429 1.00 53.14 51 CYS A O 17
ATOM 14704 N N . ARG A 1 52 ? 11.271 -4.322 -6.729 1.00 0.24 52 ARG A N 17
ATOM 14705 C CA . ARG A 1 52 ? 11.375 -3.850 -5.353 1.00 53.11 52 ARG A CA 17
ATOM 14706 C C . ARG A 1 52 ? 10.189 -2.959 -4.993 1.00 63.02 52 ARG A C 17
ATOM 14707 O O . ARG A 1 52 ? 9.671 -3.020 -3.879 1.00 21.31 52 ARG A O 17
ATOM 14728 N N . GLU A 1 53 ? 9.767 -2.132 -5.944 1.00 73.14 53 GLU A N 17
ATOM 14729 C CA . GLU A 1 53 ? 8.644 -1.228 -5.726 1.00 74.02 53 GLU A CA 17
ATOM 14730 C C . GLU A 1 53 ? 7.420 -1.991 -5.226 1.00 3.01 53 GLU A C 17
ATOM 14731 O O . GLU A 1 53 ? 6.613 -1.460 -4.463 1.00 34.21 53 GLU A O 17
ATOM 14743 N N . CYS A 1 54 ? 7.290 -3.240 -5.662 1.00 2.54 54 CYS A N 17
ATOM 14744 C CA . CYS A 1 54 ? 6.166 -4.077 -5.260 1.00 42.23 54 CYS A CA 17
ATOM 14745 C C . CYS A 1 54 ? 6.632 -5.217 -4.359 1.00 74.03 54 CYS A C 17
ATOM 14746 O O . CYS A 1 54 ? 5.820 -5.896 -3.731 1.00 62.32 54 CYS A O 17
ATOM 14753 N N . ALA A 1 55 ? 7.944 -5.420 -4.302 1.00 33.25 55 ALA A N 17
ATOM 14754 C CA . ALA A 1 55 ? 8.518 -6.476 -3.476 1.00 53.33 55 ALA A CA 17
ATOM 14755 C C . ALA A 1 55 ? 8.194 -6.257 -2.002 1.00 64.12 55 ALA A C 17
ATOM 14756 O O . ALA A 1 55 ? 8.311 -7.174 -1.190 1.00 33.31 55 ALA A O 17
ATOM 14763 N N . GLN A 1 56 ? 7.789 -5.037 -1.665 1.00 22.14 56 GLN A N 17
ATOM 14764 C CA . GLN A 1 56 ? 7.451 -4.699 -0.287 1.00 71.02 56 GLN A CA 17
ATOM 14765 C C . GLN A 1 56 ? 6.141 -5.360 0.129 1.00 11.44 56 GLN A C 17
ATOM 14766 O O . GLN A 1 56 ? 5.872 -5.534 1.317 1.00 24.32 56 GLN A O 17
ATOM 14780 N N . GLY A 1 57 ? 5.328 -5.725 -0.857 1.00 53.32 57 GLY A N 17
ATOM 14781 C CA . GLY A 1 57 ? 4.055 -6.361 -0.572 1.00 61.45 57 GLY A CA 17
ATOM 14782 C C . GLY A 1 57 ? 3.469 -7.055 -1.787 1.00 1.55 57 GLY A C 17
ATOM 14783 O O . GLY A 1 57 ? 2.277 -6.929 -2.066 1.00 50.44 57 GLY A O 17
ATOM 14787 N N . SER A 1 58 ? 4.309 -7.787 -2.511 1.00 30.34 58 SER A N 17
ATOM 14788 C CA . SER A 1 58 ? 3.869 -8.499 -3.705 1.00 15.41 58 SER A CA 17
ATOM 14789 C C . SER A 1 58 ? 5.011 -9.312 -4.305 1.00 43.34 58 SER A C 17
ATOM 14790 O O . SER A 1 58 ? 5.006 -10.542 -4.257 1.00 72.11 58 SER A O 17
ATOM 14798 N N . CYS A 1 59 ? 5.991 -8.615 -4.872 1.00 10.15 59 CYS A N 17
ATOM 14799 C CA . CYS A 1 59 ? 7.141 -9.270 -5.483 1.00 3.44 59 CYS A CA 17
ATOM 14800 C C . CYS A 1 59 ? 8.086 -9.816 -4.416 1.00 61.22 59 CYS A C 17
ATOM 14801 O O . CYS A 1 59 ? 7.770 -9.800 -3.226 1.00 44.14 59 CYS A O 17
ATOM 14808 N N . LYS A 1 1 ? -1.662 -2.089 -2.489 1.00 43.11 1 LYS A N 18
ATOM 14809 C CA . LYS A 1 1 ? -0.587 -1.601 -3.345 1.00 51.31 1 LYS A CA 18
ATOM 14810 C C . LYS A 1 1 ? -1.101 -1.309 -4.751 1.00 54.12 1 LYS A C 18
ATOM 14811 O O . LYS A 1 1 ? -0.778 -2.021 -5.702 1.00 44.32 1 LYS A O 18
ATOM 14830 N N . LYS A 1 2 ? -1.903 -0.257 -4.876 1.00 74.04 2 LYS A N 18
ATOM 14831 C CA . LYS A 1 2 ? -2.461 0.131 -6.167 1.00 2.55 2 LYS A CA 18
ATOM 14832 C C . LYS A 1 2 ? -1.429 0.884 -7.001 1.00 21.04 2 LYS A C 18
ATOM 14833 O O . LYS A 1 2 ? -1.688 1.247 -8.148 1.00 61.22 2 LYS A O 18
ATOM 14852 N N . LYS A 1 3 ? -0.258 1.114 -6.417 1.00 44.42 3 LYS A N 18
ATOM 14853 C CA . LYS A 1 3 ? 0.815 1.821 -7.107 1.00 3.22 3 LYS A CA 18
ATOM 14854 C C . LYS A 1 3 ? 1.756 0.840 -7.799 1.00 3.13 3 LYS A C 18
ATOM 14855 O O . LYS A 1 3 ? 2.888 1.185 -8.141 1.00 54.50 3 LYS A O 18
ATOM 14874 N N . CYS A 1 4 ? 1.281 -0.384 -8.003 1.00 64.01 4 CYS A N 18
ATOM 14875 C CA . CYS A 1 4 ? 2.079 -1.415 -8.655 1.00 63.32 4 CYS A CA 18
ATOM 14876 C C . CYS A 1 4 ? 1.359 -1.965 -9.883 1.00 44.34 4 CYS A C 18
ATOM 14877 O O . CYS A 1 4 ? 1.801 -2.941 -10.488 1.00 62.13 4 CYS A O 18
ATOM 14884 N N . GLN A 1 5 ? 0.249 -1.330 -10.245 1.00 1.21 5 GLN A N 18
ATOM 14885 C CA . GLN A 1 5 ? -0.532 -1.755 -11.400 1.00 61.33 5 GLN A CA 18
ATOM 14886 C C . GLN A 1 5 ? -0.937 -0.558 -12.254 1.00 72.42 5 GLN A C 18
ATOM 14887 O O . GLN A 1 5 ? -2.122 -0.335 -12.507 1.00 30.31 5 GLN A O 18
ATOM 14901 N N . LEU A 1 6 ? 0.053 0.209 -12.696 1.00 11.22 6 LEU A N 18
ATOM 14902 C CA . LEU A 1 6 ? -0.200 1.385 -13.522 1.00 33.33 6 LEU A CA 18
ATOM 14903 C C . LEU A 1 6 ? 0.447 1.235 -14.895 1.00 3.43 6 LEU A C 18
ATOM 14904 O O . LEU A 1 6 ? 1.526 1.766 -15.160 1.00 61.24 6 LEU A O 18
ATOM 14920 N N . PRO A 1 7 ? -0.226 0.498 -15.790 1.00 32.32 7 PRO A N 18
ATOM 14921 C CA . PRO A 1 7 ? 0.263 0.264 -17.152 1.00 25.24 7 PRO A CA 18
ATOM 14922 C C . PRO A 1 7 ? 0.217 1.524 -18.009 1.00 10.02 7 PRO A C 18
ATOM 14923 O O . PRO A 1 7 ? 1.198 2.263 -18.097 1.00 72.53 7 PRO A O 18
ATOM 14934 N N . SER A 1 8 ? -0.929 1.764 -18.638 1.00 42.04 8 SER A N 18
ATOM 14935 C CA . SER A 1 8 ? -1.102 2.934 -19.492 1.00 23.14 8 SER A CA 18
ATOM 14936 C C . SER A 1 8 ? -0.978 4.220 -18.681 1.00 42.51 8 SER A C 18
ATOM 14937 O O . SER A 1 8 ? -1.651 4.394 -17.665 1.00 52.42 8 SER A O 18
ATOM 14945 N N . ASP A 1 9 ? -0.112 5.119 -19.138 1.00 35.20 9 ASP A N 18
ATOM 14946 C CA . ASP A 1 9 ? 0.100 6.391 -18.457 1.00 62.21 9 ASP A CA 18
ATOM 14947 C C . ASP A 1 9 ? 1.077 7.267 -19.235 1.00 54.24 9 ASP A C 18
ATOM 14948 O O . ASP A 1 9 ? 1.836 8.039 -18.650 1.00 41.54 9 ASP A O 18
ATOM 14957 N N . VAL A 1 10 ? 1.052 7.141 -20.559 1.00 11.15 10 VAL A N 18
ATOM 14958 C CA . VAL A 1 10 ? 1.935 7.921 -21.417 1.00 54.45 10 VAL A CA 18
ATOM 14959 C C . VAL A 1 10 ? 1.934 9.392 -21.015 1.00 25.33 10 VAL A C 18
ATOM 14960 O O . VAL A 1 10 ? 2.979 10.042 -20.998 1.00 72.24 10 VAL A O 18
ATOM 14973 N N . GLY A 1 11 ? 0.754 9.911 -20.689 1.00 63.34 11 GLY A N 18
ATOM 14974 C CA . GLY A 1 11 ? 0.640 11.301 -20.290 1.00 51.34 11 GLY A CA 18
ATOM 14975 C C . GLY A 1 11 ? 1.303 12.243 -21.275 1.00 45.41 11 GLY A C 18
ATOM 14976 O O . GLY A 1 11 ? 1.507 11.896 -22.439 1.00 31.35 11 GLY A O 18
ATOM 14980 N N . LYS A 1 12 ? 1.641 13.441 -20.810 1.00 0.32 12 LYS A N 18
ATOM 14981 C CA . LYS A 1 12 ? 2.285 14.438 -21.657 1.00 2.11 12 LYS A CA 18
ATOM 14982 C C . LYS A 1 12 ? 3.570 14.951 -21.013 1.00 74.24 12 LYS A C 18
ATOM 14983 O O . LYS A 1 12 ? 3.987 14.464 -19.963 1.00 73.35 12 LYS A O 18
ATOM 15002 N N . GLY A 1 13 ? 4.192 15.938 -21.650 1.00 41.31 13 GLY A N 18
ATOM 15003 C CA . GLY A 1 13 ? 5.422 16.501 -21.124 1.00 12.21 13 GLY A CA 18
ATOM 15004 C C . GLY A 1 13 ? 6.506 16.611 -22.177 1.00 44.22 13 GLY A C 18
ATOM 15005 O O . GLY A 1 13 ? 7.617 17.059 -21.892 1.00 0.25 13 GLY A O 18
ATOM 15009 N N . LYS A 1 14 ? 6.186 16.200 -23.399 1.00 52.03 14 LYS A N 18
ATOM 15010 C CA . LYS A 1 14 ? 7.141 16.254 -24.500 1.00 75.50 14 LYS A CA 18
ATOM 15011 C C . LYS A 1 14 ? 8.474 15.633 -24.095 1.00 34.23 14 LYS A C 18
ATOM 15012 O O . LYS A 1 14 ? 9.520 15.974 -24.644 1.00 5.51 14 LYS A O 18
ATOM 15031 N N . ALA A 1 15 ? 8.427 14.718 -23.131 1.00 52.35 15 ALA A N 18
ATOM 15032 C CA . ALA A 1 15 ? 9.630 14.048 -22.656 1.00 24.33 15 ALA A CA 18
ATOM 15033 C C . ALA A 1 15 ? 9.680 12.602 -23.137 1.00 73.41 15 ALA A C 18
ATOM 15034 O O . ALA A 1 15 ? 9.619 11.668 -22.337 1.00 14.54 15 ALA A O 18
ATOM 15041 N N . SER A 1 16 ? 9.790 12.423 -24.450 1.00 10.04 16 SER A N 18
ATOM 15042 C CA . SER A 1 16 ? 9.843 11.090 -25.038 1.00 32.21 16 SER A CA 18
ATOM 15043 C C . SER A 1 16 ? 10.931 10.248 -24.378 1.00 74.32 16 SER A C 18
ATOM 15044 O O . SER A 1 16 ? 12.115 10.397 -24.679 1.00 22.15 16 SER A O 18
ATOM 15052 N N . PHE A 1 17 ? 10.519 9.362 -23.477 1.00 22.11 17 PHE A N 18
ATOM 15053 C CA . PHE A 1 17 ? 11.457 8.496 -22.773 1.00 24.42 17 PHE A CA 18
ATOM 15054 C C . PHE A 1 17 ? 10.753 7.252 -22.238 1.00 1.23 17 PHE A C 18
ATOM 15055 O O . PHE A 1 17 ? 9.600 7.313 -21.810 1.00 31.24 17 PHE A O 18
ATOM 15072 N N . THR A 1 18 ? 11.455 6.124 -22.266 1.00 20.53 18 THR A N 18
ATOM 15073 C CA . THR A 1 18 ? 10.898 4.865 -21.786 1.00 2.11 18 THR A CA 18
ATOM 15074 C C . THR A 1 18 ? 11.538 4.448 -20.466 1.00 53.53 18 THR A C 18
ATOM 15075 O O . THR A 1 18 ? 12.754 4.540 -20.299 1.00 11.21 18 THR A O 18
ATOM 15086 N N . ARG A 1 19 ? 10.711 3.990 -19.532 1.00 70.02 19 ARG A N 18
ATOM 15087 C CA . ARG A 1 19 ? 11.197 3.560 -18.227 1.00 34.53 19 ARG A CA 18
ATOM 15088 C C . ARG A 1 19 ? 10.711 2.150 -17.904 1.00 33.43 19 ARG A C 18
ATOM 15089 O O . ARG A 1 19 ? 10.082 1.493 -18.734 1.00 51.22 19 ARG A O 18
ATOM 15110 N N . TYR A 1 20 ? 11.007 1.690 -16.693 1.00 10.40 20 TYR A N 18
ATOM 15111 C CA . TYR A 1 20 ? 10.603 0.358 -16.261 1.00 62.42 20 TYR A CA 18
ATOM 15112 C C . TYR A 1 20 ? 9.582 0.437 -15.131 1.00 11.34 20 TYR A C 18
ATOM 15113 O O . TYR A 1 20 ? 9.820 1.080 -14.108 1.00 21.44 20 TYR A O 18
ATOM 15131 N N . TYR A 1 21 ? 8.444 -0.220 -15.323 1.00 60.50 21 TYR A N 18
ATOM 15132 C CA . TYR A 1 21 ? 7.384 -0.224 -14.321 1.00 44.25 21 TYR A CA 18
ATOM 15133 C C . TYR A 1 21 ? 6.952 -1.649 -13.991 1.00 14.11 21 TYR A C 18
ATOM 15134 O O . TYR A 1 21 ? 7.161 -2.572 -14.778 1.00 51.14 21 TYR A O 18
ATOM 15152 N N . TYR A 1 22 ? 6.346 -1.820 -12.821 1.00 4.21 22 TYR A N 18
ATOM 15153 C CA . TYR A 1 22 ? 5.885 -3.132 -12.384 1.00 11.15 22 TYR A CA 18
ATOM 15154 C C . TYR A 1 22 ? 4.363 -3.224 -12.448 1.00 44.24 22 TYR A C 18
ATOM 15155 O O . TYR A 1 22 ? 3.659 -2.257 -12.161 1.00 4.13 22 TYR A O 18
ATOM 15173 N N . ASN A 1 23 ? 3.864 -4.395 -12.828 1.00 74.24 23 ASN A N 18
ATOM 15174 C CA . ASN A 1 23 ? 2.426 -4.615 -12.932 1.00 34.45 23 ASN A CA 18
ATOM 15175 C C . ASN A 1 23 ? 1.984 -5.758 -12.023 1.00 33.43 23 ASN A C 18
ATOM 15176 O O . ASN A 1 23 ? 2.512 -6.867 -12.103 1.00 34.01 23 ASN A O 18
ATOM 15187 N N . GLU A 1 24 ? 1.012 -5.479 -11.160 1.00 33.32 24 GLU A N 18
ATOM 15188 C CA . GLU A 1 24 ? 0.499 -6.485 -10.236 1.00 44.50 24 GLU A CA 18
ATOM 15189 C C . GLU A 1 24 ? -0.464 -7.433 -10.944 1.00 13.24 24 GLU A C 18
ATOM 15190 O O . GLU A 1 24 ? -0.537 -8.617 -10.617 1.00 13.23 24 GLU A O 18
ATOM 15202 N N . GLU A 1 25 ? -1.202 -6.902 -11.914 1.00 21.20 25 GLU A N 18
ATOM 15203 C CA . GLU A 1 25 ? -2.162 -7.701 -12.667 1.00 11.15 25 GLU A CA 18
ATOM 15204 C C . GLU A 1 25 ? -1.548 -9.032 -13.091 1.00 35.24 25 GLU A C 18
ATOM 15205 O O . GLU A 1 25 ? -2.235 -10.052 -13.153 1.00 24.30 25 GLU A O 18
ATOM 15217 N N . SER A 1 26 ? -0.252 -9.013 -13.382 1.00 23.44 26 SER A N 18
ATOM 15218 C CA . SER A 1 26 ? 0.454 -10.217 -13.804 1.00 65.22 26 SER A CA 18
ATOM 15219 C C . SER A 1 26 ? 1.646 -10.496 -12.893 1.00 44.24 26 SER A C 18
ATOM 15220 O O . SER A 1 26 ? 2.279 -11.547 -12.984 1.00 35.33 26 SER A O 18
ATOM 15228 N N . GLY A 1 27 ? 1.947 -9.544 -12.015 1.00 44.01 27 GLY A N 18
ATOM 15229 C CA . GLY A 1 27 ? 3.062 -9.705 -11.100 1.00 43.31 27 GLY A CA 18
ATOM 15230 C C . GLY A 1 27 ? 4.400 -9.725 -11.813 1.00 55.25 27 GLY A C 18
ATOM 15231 O O . GLY A 1 27 ? 5.339 -10.386 -11.370 1.00 73.22 27 GLY A O 18
ATOM 15235 N N . LYS A 1 28 ? 4.487 -9.000 -12.923 1.00 42.44 28 LYS A N 18
ATOM 15236 C CA . LYS A 1 28 ? 5.719 -8.936 -13.701 1.00 72.22 28 LYS A CA 18
ATOM 15237 C C . LYS A 1 28 ? 6.145 -7.489 -13.929 1.00 31.35 28 LYS A C 18
ATOM 15238 O O . LYS A 1 28 ? 5.407 -6.557 -13.609 1.00 2.42 28 LYS A O 18
ATOM 15257 N N . CYS A 1 29 ? 7.339 -7.309 -14.484 1.00 35.12 29 CYS A N 18
ATOM 15258 C CA . CYS A 1 29 ? 7.863 -5.976 -14.755 1.00 72.14 29 CYS A CA 18
ATOM 15259 C C . CYS A 1 29 ? 8.225 -5.824 -16.230 1.00 22.01 29 CYS A C 18
ATOM 15260 O O . CYS A 1 29 ? 8.667 -6.776 -16.871 1.00 65.44 29 CYS A O 18
ATOM 15267 N N . GLU A 1 30 ? 8.034 -4.620 -16.759 1.00 44.34 30 GLU A N 18
ATOM 15268 C CA . GLU A 1 30 ? 8.341 -4.344 -18.158 1.00 52.40 30 GLU A CA 18
ATOM 15269 C C . GLU A 1 30 ? 8.663 -2.866 -18.363 1.00 71.21 30 GLU A C 18
ATOM 15270 O O . GLU A 1 30 ? 8.773 -2.103 -17.403 1.00 31.13 30 GLU A O 18
ATOM 15282 N N . THR A 1 31 ? 8.814 -2.469 -19.623 1.00 11.43 31 THR A N 18
ATOM 15283 C CA . THR A 1 31 ? 9.125 -1.084 -19.955 1.00 61.22 31 THR A CA 18
ATOM 15284 C C . THR A 1 31 ? 7.912 -0.375 -20.547 1.00 4.11 31 THR A C 18
ATOM 15285 O O . THR A 1 31 ? 7.025 -1.011 -21.115 1.00 73.14 31 THR A O 18
ATOM 15296 N N . PHE A 1 32 ? 7.881 0.947 -20.410 1.00 72.44 32 PHE A N 18
ATOM 15297 C CA . PHE A 1 32 ? 6.776 1.743 -20.932 1.00 31.23 32 PHE A CA 18
ATOM 15298 C C . PHE A 1 32 ? 7.241 3.153 -21.285 1.00 34.43 32 PHE A C 18
ATOM 15299 O O . PHE A 1 32 ? 8.281 3.611 -20.812 1.00 10.22 32 PHE A O 18
ATOM 15316 N N . ILE A 1 33 ? 6.463 3.834 -22.119 1.00 34.01 33 ILE A N 18
ATOM 15317 C CA . ILE A 1 33 ? 6.794 5.191 -22.535 1.00 55.11 33 ILE A CA 18
ATOM 15318 C C . ILE A 1 33 ? 6.215 6.219 -21.568 1.00 64.04 33 ILE A C 18
ATOM 15319 O O . ILE A 1 33 ? 4.999 6.319 -21.407 1.00 10.23 33 ILE A O 18
ATOM 15335 N N . TYR A 1 34 ? 7.095 6.982 -20.929 1.00 61.03 34 TYR A N 18
ATOM 15336 C CA . TYR A 1 34 ? 6.673 8.003 -19.978 1.00 34.43 34 TYR A CA 18
ATOM 15337 C C . TYR A 1 34 ? 6.983 9.400 -20.504 1.00 52.45 34 TYR A C 18
ATOM 15338 O O . TYR A 1 34 ? 7.873 9.580 -21.335 1.00 14.12 34 TYR A O 18
ATOM 15356 N N . GLY A 1 35 ? 6.241 10.389 -20.014 1.00 20.12 35 GLY A N 18
ATOM 15357 C CA . GLY A 1 35 ? 6.451 11.759 -20.445 1.00 62.41 35 GLY A CA 18
ATOM 15358 C C . GLY A 1 35 ? 7.155 12.595 -19.395 1.00 41.43 35 GLY A C 18
ATOM 15359 O O . GLY A 1 35 ? 8.224 12.226 -18.911 1.00 40.01 35 GLY A O 18
ATOM 15363 N N . GLY A 1 36 ? 6.555 13.728 -19.043 1.00 54.42 36 GLY A N 18
ATOM 15364 C CA . GLY A 1 36 ? 7.146 14.603 -18.048 1.00 2.12 36 GLY A CA 18
ATOM 15365 C C . GLY A 1 36 ? 6.104 15.340 -17.231 1.00 13.04 36 GLY A C 18
ATOM 15366 O O . GLY A 1 36 ? 6.420 16.298 -16.526 1.00 3.34 36 GLY A O 18
ATOM 15370 N N . VAL A 1 37 ? 4.855 14.894 -17.326 1.00 22.53 37 VAL A N 18
ATOM 15371 C CA . VAL A 1 37 ? 3.762 15.517 -16.590 1.00 0.42 37 VAL A CA 18
ATOM 15372 C C . VAL A 1 37 ? 3.376 14.687 -15.371 1.00 2.44 37 VAL A C 18
ATOM 15373 O O . VAL A 1 37 ? 3.772 13.530 -15.244 1.00 63.41 37 VAL A O 18
ATOM 15386 N N . GLY A 1 38 ? 2.599 15.288 -14.474 1.00 42.12 38 GLY A N 18
ATOM 15387 C CA . GLY A 1 38 ? 2.172 14.590 -13.276 1.00 71.51 38 GLY A CA 18
ATOM 15388 C C . GLY A 1 38 ? 1.169 13.492 -13.572 1.00 22.25 38 GLY A C 18
ATOM 15389 O O . GLY A 1 38 ? -0.039 13.701 -13.471 1.00 41.41 38 GLY A O 18
ATOM 15393 N N . GLY A 1 39 ? 1.671 12.317 -13.939 1.00 63.31 39 GLY A N 18
ATOM 15394 C CA . GLY A 1 39 ? 0.797 11.200 -14.246 1.00 61.24 39 GLY A CA 18
ATOM 15395 C C . GLY A 1 39 ? 1.113 9.971 -13.417 1.00 11.12 39 GLY A C 18
ATOM 15396 O O . GLY A 1 39 ? 2.126 9.928 -12.721 1.00 65.51 39 GLY A O 18
ATOM 15400 N N . ASN A 1 40 ? 0.241 8.970 -13.489 1.00 43.21 40 ASN A N 18
ATOM 15401 C CA . ASN A 1 40 ? 0.431 7.735 -12.737 1.00 4.42 40 ASN A CA 18
ATOM 15402 C C . ASN A 1 40 ? 1.670 6.988 -13.222 1.00 1.24 40 ASN A C 18
ATOM 15403 O O . ASN A 1 40 ? 2.705 7.595 -13.498 1.00 21.23 40 ASN A O 18
ATOM 15414 N N . SER A 1 41 ? 1.556 5.668 -13.323 1.00 61.20 41 SER A N 18
ATOM 15415 C CA . SER A 1 41 ? 2.667 4.837 -13.771 1.00 63.14 41 SER A CA 18
ATOM 15416 C C . SER A 1 41 ? 3.788 4.823 -12.736 1.00 52.20 41 SER A C 18
ATOM 15417 O O . SER A 1 41 ? 4.451 5.834 -12.510 1.00 13.44 41 SER A O 18
ATOM 15425 N N . ASN A 1 42 ? 3.993 3.669 -12.110 1.00 75.42 42 ASN A N 18
ATOM 15426 C CA . ASN A 1 42 ? 5.032 3.522 -11.098 1.00 20.21 42 ASN A CA 18
ATOM 15427 C C . ASN A 1 42 ? 6.360 3.124 -11.735 1.00 51.33 42 ASN A C 18
ATOM 15428 O O . ASN A 1 42 ? 7.155 2.400 -11.138 1.00 13.35 42 ASN A O 18
ATOM 15439 N N . ASN A 1 43 ? 6.593 3.604 -12.953 1.00 33.02 43 ASN A N 18
ATOM 15440 C CA . ASN A 1 43 ? 7.824 3.299 -13.672 1.00 23.11 43 ASN A CA 18
ATOM 15441 C C . ASN A 1 43 ? 9.043 3.787 -12.895 1.00 21.54 43 ASN A C 18
ATOM 15442 O O . ASN A 1 43 ? 8.933 4.192 -11.737 1.00 64.03 43 ASN A O 18
ATOM 15453 N N . PHE A 1 44 ? 10.205 3.745 -13.539 1.00 74.30 44 PHE A N 18
ATOM 15454 C CA . PHE A 1 44 ? 11.445 4.182 -12.909 1.00 32.23 44 PHE A CA 18
ATOM 15455 C C . PHE A 1 44 ? 12.602 4.144 -13.902 1.00 44.41 44 PHE A C 18
ATOM 15456 O O . PHE A 1 44 ? 12.623 3.322 -14.819 1.00 34.12 44 PHE A O 18
ATOM 15473 N N . LEU A 1 45 ? 13.565 5.041 -13.714 1.00 34.32 45 LEU A N 18
ATOM 15474 C CA . LEU A 1 45 ? 14.727 5.112 -14.593 1.00 34.20 45 LEU A CA 18
ATOM 15475 C C . LEU A 1 45 ? 15.679 3.949 -14.332 1.00 52.11 45 LEU A C 18
ATOM 15476 O O . LEU A 1 45 ? 16.728 3.837 -14.966 1.00 64.04 45 LEU A O 18
ATOM 15492 N N . THR A 1 46 ? 15.305 3.083 -13.395 1.00 11.40 46 THR A N 18
ATOM 15493 C CA . THR A 1 46 ? 16.124 1.928 -13.051 1.00 4.43 46 THR A CA 18
ATOM 15494 C C . THR A 1 46 ? 15.472 0.632 -13.518 1.00 10.41 46 THR A C 18
ATOM 15495 O O . THR A 1 46 ? 14.344 0.635 -14.012 1.00 2.52 46 THR A O 18
ATOM 15506 N N . LYS A 1 47 ? 16.188 -0.476 -13.359 1.00 14.34 47 LYS A N 18
ATOM 15507 C CA . LYS A 1 47 ? 15.678 -1.781 -13.762 1.00 41.12 47 LYS A CA 18
ATOM 15508 C C . LYS A 1 47 ? 15.326 -2.628 -12.544 1.00 31.04 47 LYS A C 18
ATOM 15509 O O . LYS A 1 47 ? 14.152 -2.827 -12.234 1.00 31.12 47 LYS A O 18
ATOM 15528 N N . GLU A 1 48 ? 16.351 -3.123 -11.856 1.00 54.40 48 GLU A N 18
ATOM 15529 C CA . GLU A 1 48 ? 16.147 -3.948 -10.671 1.00 4.41 48 GLU A CA 18
ATOM 15530 C C . GLU A 1 48 ? 15.215 -3.256 -9.680 1.00 63.21 48 GLU A C 18
ATOM 15531 O O . GLU A 1 48 ? 14.331 -3.886 -9.100 1.00 20.51 48 GLU A O 18
ATOM 15543 N N . ASP A 1 49 ? 15.420 -1.957 -9.491 1.00 65.45 49 ASP A N 18
ATOM 15544 C CA . ASP A 1 49 ? 14.599 -1.179 -8.572 1.00 30.24 49 ASP A CA 18
ATOM 15545 C C . ASP A 1 49 ? 13.115 -1.431 -8.822 1.00 44.43 49 ASP A C 18
ATOM 15546 O O . ASP A 1 49 ? 12.304 -1.398 -7.897 1.00 0.14 49 ASP A O 18
ATOM 15555 N N . CYS A 1 50 ? 12.767 -1.681 -10.080 1.00 42.51 50 CYS A N 18
ATOM 15556 C CA . CYS A 1 50 ? 11.381 -1.936 -10.454 1.00 64.01 50 CYS A CA 18
ATOM 15557 C C . CYS A 1 50 ? 10.724 -2.906 -9.476 1.00 61.05 50 CYS A C 18
ATOM 15558 O O . CYS A 1 50 ? 9.681 -2.607 -8.895 1.00 12.02 50 CYS A O 18
ATOM 15565 N N . CYS A 1 51 ? 11.342 -4.069 -9.300 1.00 70.24 51 CYS A N 18
ATOM 15566 C CA . CYS A 1 51 ? 10.819 -5.084 -8.394 1.00 74.22 51 CYS A CA 18
ATOM 15567 C C . CYS A 1 51 ? 10.724 -4.545 -6.970 1.00 0.12 51 CYS A C 18
ATOM 15568 O O . CYS A 1 51 ? 9.777 -4.846 -6.243 1.00 2.22 51 CYS A O 18
ATOM 15575 N N . ARG A 1 52 ? 11.712 -3.746 -6.579 1.00 32.45 52 ARG A N 18
ATOM 15576 C CA . ARG A 1 52 ? 11.741 -3.166 -5.242 1.00 12.25 52 ARG A CA 18
ATOM 15577 C C . ARG A 1 52 ? 10.456 -2.393 -4.956 1.00 61.42 52 ARG A C 18
ATOM 15578 O O . ARG A 1 52 ? 9.929 -2.437 -3.845 1.00 50.43 52 ARG A O 18
ATOM 15599 N N . GLU A 1 53 ? 9.959 -1.687 -5.967 1.00 61.52 53 GLU A N 18
ATOM 15600 C CA . GLU A 1 53 ? 8.737 -0.905 -5.824 1.00 3.35 53 GLU A CA 18
ATOM 15601 C C . GLU A 1 53 ? 7.598 -1.768 -5.290 1.00 13.12 53 GLU A C 18
ATOM 15602 O O . GLU A 1 53 ? 6.741 -1.293 -4.543 1.00 63.20 53 GLU A O 18
ATOM 15614 N N . CYS A 1 54 ? 7.594 -3.038 -5.679 1.00 33.54 54 CYS A N 18
ATOM 15615 C CA . CYS A 1 54 ? 6.560 -3.969 -5.242 1.00 22.24 54 CYS A CA 18
ATOM 15616 C C . CYS A 1 54 ? 7.136 -5.014 -4.290 1.00 1.33 54 CYS A C 18
ATOM 15617 O O . CYS A 1 54 ? 6.404 -5.829 -3.730 1.00 71.32 54 CYS A O 18
ATOM 15624 N N . ALA A 1 55 ? 8.453 -4.981 -4.111 1.00 73.41 55 ALA A N 18
ATOM 15625 C CA . ALA A 1 55 ? 9.127 -5.923 -3.226 1.00 12.12 55 ALA A CA 18
ATOM 15626 C C . ALA A 1 55 ? 8.778 -5.650 -1.766 1.00 45.05 55 ALA A C 18
ATOM 15627 O O . ALA A 1 55 ? 9.082 -6.455 -0.886 1.00 51.32 55 ALA A O 18
ATOM 15634 N N . GLN A 1 56 ? 8.141 -4.510 -1.518 1.00 70.52 56 GLN A N 18
ATOM 15635 C CA . GLN A 1 56 ? 7.753 -4.132 -0.165 1.00 2.15 56 GLN A CA 18
ATOM 15636 C C . GLN A 1 56 ? 6.498 -4.880 0.271 1.00 15.23 56 GLN A C 18
ATOM 15637 O O . GLN A 1 56 ? 6.219 -5.004 1.463 1.00 0.12 56 GLN A O 18
ATOM 15651 N N . GLY A 1 57 ? 5.742 -5.376 -0.704 1.00 31.54 57 GLY A N 18
ATOM 15652 C CA . GLY A 1 57 ? 4.524 -6.105 -0.400 1.00 63.52 57 GLY A CA 18
ATOM 15653 C C . GLY A 1 57 ? 4.050 -6.952 -1.565 1.00 23.55 57 GLY A C 18
ATOM 15654 O O . GLY A 1 57 ? 2.855 -7.007 -1.855 1.00 65.31 57 GLY A O 18
ATOM 15658 N N . SER A 1 58 ? 4.989 -7.614 -2.234 1.00 41.31 58 SER A N 18
ATOM 15659 C CA . SER A 1 58 ? 4.662 -8.458 -3.377 1.00 55.11 58 SER A CA 18
ATOM 15660 C C . SER A 1 58 ? 5.902 -9.182 -3.891 1.00 2.01 58 SER A C 18
ATOM 15661 O O . SER A 1 58 ? 6.030 -10.398 -3.748 1.00 34.44 58 SER A O 18
ATOM 15669 N N . CYS A 1 59 ? 6.815 -8.425 -4.491 1.00 22.45 59 CYS A N 18
ATOM 15670 C CA . CYS A 1 59 ? 8.046 -8.992 -5.027 1.00 65.41 59 CYS A CA 18
ATOM 15671 C C . CYS A 1 59 ? 9.015 -9.350 -3.904 1.00 4.13 59 CYS A C 18
ATOM 15672 O O . CYS A 1 59 ? 9.689 -10.379 -3.956 1.00 33.31 59 CYS A O 18
ATOM 15679 N N . LYS A 1 1 ? 0.813 -1.579 -1.096 1.00 41.10 1 LYS A N 19
ATOM 15680 C CA . LYS A 1 1 ? 1.680 -1.921 -2.218 1.00 11.05 1 LYS A CA 19
ATOM 15681 C C . LYS A 1 1 ? 0.881 -2.017 -3.513 1.00 52.23 1 LYS A C 19
ATOM 15682 O O . LYS A 1 1 ? 1.115 -2.903 -4.335 1.00 71.03 1 LYS A O 19
ATOM 15701 N N . LYS A 1 2 ? -0.063 -1.098 -3.690 1.00 62.34 2 LYS A N 19
ATOM 15702 C CA . LYS A 1 2 ? -0.895 -1.077 -4.887 1.00 52.34 2 LYS A CA 19
ATOM 15703 C C . LYS A 1 2 ? -0.311 -0.140 -5.940 1.00 25.21 2 LYS A C 19
ATOM 15704 O O . LYS A 1 2 ? -1.010 0.299 -6.853 1.00 14.25 2 LYS A O 19
ATOM 15723 N N . LYS A 1 3 ? 0.977 0.161 -5.808 1.00 31.41 3 LYS A N 19
ATOM 15724 C CA . LYS A 1 3 ? 1.657 1.043 -6.749 1.00 24.43 3 LYS A CA 19
ATOM 15725 C C . LYS A 1 3 ? 1.899 0.336 -8.079 1.00 5.41 3 LYS A C 19
ATOM 15726 O O . LYS A 1 3 ? 1.704 0.918 -9.147 1.00 33.34 3 LYS A O 19
ATOM 15745 N N . CYS A 1 4 ? 2.325 -0.920 -8.008 1.00 32.45 4 CYS A N 19
ATOM 15746 C CA . CYS A 1 4 ? 2.593 -1.707 -9.206 1.00 14.25 4 CYS A CA 19
ATOM 15747 C C . CYS A 1 4 ? 1.305 -1.974 -9.980 1.00 30.54 4 CYS A C 19
ATOM 15748 O O . CYS A 1 4 ? 1.340 -2.420 -11.126 1.00 63.21 4 CYS A O 19
ATOM 15755 N N . GLN A 1 5 ? 0.171 -1.699 -9.344 1.00 12.31 5 GLN A N 19
ATOM 15756 C CA . GLN A 1 5 ? -1.128 -1.910 -9.973 1.00 24.23 5 GLN A CA 19
ATOM 15757 C C . GLN A 1 5 ? -1.734 -0.587 -10.428 1.00 42.12 5 GLN A C 19
ATOM 15758 O O . GLN A 1 5 ? -2.815 -0.201 -9.981 1.00 41.35 5 GLN A O 19
ATOM 15772 N N . LEU A 1 6 ? -1.031 0.104 -11.319 1.00 14.31 6 LEU A N 19
ATOM 15773 C CA . LEU A 1 6 ? -1.500 1.386 -11.835 1.00 71.33 6 LEU A CA 19
ATOM 15774 C C . LEU A 1 6 ? -1.680 1.330 -13.349 1.00 24.10 6 LEU A C 19
ATOM 15775 O O . LEU A 1 6 ? -0.915 0.685 -14.066 1.00 62.51 6 LEU A O 19
ATOM 15791 N N . PRO A 1 7 ? -2.713 2.024 -13.849 1.00 31.25 7 PRO A N 19
ATOM 15792 C CA . PRO A 1 7 ? -3.016 2.071 -15.282 1.00 44.41 7 PRO A CA 19
ATOM 15793 C C . PRO A 1 7 ? -1.977 2.864 -16.068 1.00 2.43 7 PRO A C 19
ATOM 15794 O O . PRO A 1 7 ? -0.911 3.194 -15.548 1.00 42.42 7 PRO A O 19
ATOM 15805 N N . SER A 1 8 ? -2.295 3.167 -17.322 1.00 41.52 8 SER A N 19
ATOM 15806 C CA . SER A 1 8 ? -1.387 3.919 -18.181 1.00 11.33 8 SER A CA 19
ATOM 15807 C C . SER A 1 8 ? -1.206 5.344 -17.665 1.00 21.54 8 SER A C 19
ATOM 15808 O O . SER A 1 8 ? -1.847 5.751 -16.695 1.00 62.45 8 SER A O 19
ATOM 15816 N N . ASP A 1 9 ? -0.328 6.096 -18.319 1.00 73.12 9 ASP A N 19
ATOM 15817 C CA . ASP A 1 9 ? -0.062 7.475 -17.928 1.00 52.44 9 ASP A CA 19
ATOM 15818 C C . ASP A 1 9 ? 0.925 8.131 -18.889 1.00 2.44 9 ASP A C 19
ATOM 15819 O O . ASP A 1 9 ? 1.730 8.973 -18.489 1.00 51.12 9 ASP A O 19
ATOM 15828 N N . VAL A 1 10 ? 0.859 7.739 -20.157 1.00 54.31 10 VAL A N 19
ATOM 15829 C CA . VAL A 1 10 ? 1.746 8.289 -21.175 1.00 24.13 10 VAL A CA 19
ATOM 15830 C C . VAL A 1 10 ? 1.774 9.812 -21.115 1.00 64.01 10 VAL A C 19
ATOM 15831 O O . VAL A 1 10 ? 2.795 10.436 -21.403 1.00 13.35 10 VAL A O 19
ATOM 15844 N N . GLY A 1 11 ? 0.645 10.405 -20.739 1.00 3.11 11 GLY A N 19
ATOM 15845 C CA . GLY A 1 11 ? 0.562 11.851 -20.648 1.00 13.03 11 GLY A CA 19
ATOM 15846 C C . GLY A 1 11 ? 1.057 12.541 -21.903 1.00 72.24 11 GLY A C 19
ATOM 15847 O O . GLY A 1 11 ? 1.140 11.926 -22.967 1.00 52.31 11 GLY A O 19
ATOM 15851 N N . LYS A 1 12 ? 1.386 13.822 -21.782 1.00 55.41 12 LYS A N 19
ATOM 15852 C CA . LYS A 1 12 ? 1.875 14.598 -22.916 1.00 33.03 12 LYS A CA 19
ATOM 15853 C C . LYS A 1 12 ? 3.232 15.221 -22.604 1.00 14.13 12 LYS A C 19
ATOM 15854 O O . LYS A 1 12 ? 3.695 15.186 -21.464 1.00 74.55 12 LYS A O 19
ATOM 15873 N N . GLY A 1 13 ? 3.864 15.793 -23.624 1.00 11.20 13 GLY A N 19
ATOM 15874 C CA . GLY A 1 13 ? 5.161 16.417 -23.437 1.00 53.20 13 GLY A CA 19
ATOM 15875 C C . GLY A 1 13 ? 6.165 15.995 -24.491 1.00 31.40 13 GLY A C 19
ATOM 15876 O O . GLY A 1 13 ? 5.795 15.429 -25.520 1.00 65.22 13 GLY A O 19
ATOM 15880 N N . LYS A 1 14 ? 7.439 16.271 -24.236 1.00 63.31 14 LYS A N 19
ATOM 15881 C CA . LYS A 1 14 ? 8.501 15.916 -25.170 1.00 41.24 14 LYS A CA 19
ATOM 15882 C C . LYS A 1 14 ? 8.378 14.460 -25.607 1.00 21.23 14 LYS A C 19
ATOM 15883 O O . LYS A 1 14 ? 8.722 14.109 -26.735 1.00 53.11 14 LYS A O 19
ATOM 15902 N N . ALA A 1 15 ? 7.885 13.617 -24.706 1.00 33.52 15 ALA A N 19
ATOM 15903 C CA . ALA A 1 15 ? 7.713 12.199 -25.000 1.00 1.25 15 ALA A CA 19
ATOM 15904 C C . ALA A 1 15 ? 8.925 11.641 -25.737 1.00 24.31 15 ALA A C 19
ATOM 15905 O O . ALA A 1 15 ? 8.957 11.613 -26.967 1.00 61.21 15 ALA A O 19
ATOM 15912 N N . SER A 1 16 ? 9.922 11.197 -24.977 1.00 50.41 16 SER A N 19
ATOM 15913 C CA . SER A 1 16 ? 11.139 10.644 -25.559 1.00 70.30 16 SER A CA 19
ATOM 15914 C C . SER A 1 16 ? 11.962 9.912 -24.503 1.00 72.21 16 SER A C 19
ATOM 15915 O O . SER A 1 16 ? 13.192 9.921 -24.542 1.00 63.42 16 SER A O 19
ATOM 15923 N N . PHE A 1 17 ? 11.273 9.279 -23.559 1.00 71.55 17 PHE A N 19
ATOM 15924 C CA . PHE A 1 17 ? 11.938 8.542 -22.491 1.00 64.13 17 PHE A CA 19
ATOM 15925 C C . PHE A 1 17 ? 11.148 7.290 -22.120 1.00 5.32 17 PHE A C 19
ATOM 15926 O O . PHE A 1 17 ? 9.943 7.352 -21.876 1.00 31.11 17 PHE A O 19
ATOM 15943 N N . THR A 1 18 ? 11.837 6.154 -22.079 1.00 32.40 18 THR A N 19
ATOM 15944 C CA . THR A 1 18 ? 11.201 4.887 -21.739 1.00 60.14 18 THR A CA 19
ATOM 15945 C C . THR A 1 18 ? 11.338 4.585 -20.252 1.00 30.54 18 THR A C 19
ATOM 15946 O O . THR A 1 18 ? 12.433 4.654 -19.693 1.00 33.13 18 THR A O 19
ATOM 15957 N N . ARG A 1 19 ? 10.221 4.248 -19.616 1.00 14.35 19 ARG A N 19
ATOM 15958 C CA . ARG A 1 19 ? 10.217 3.936 -18.192 1.00 34.55 19 ARG A CA 19
ATOM 15959 C C . ARG A 1 19 ? 9.710 2.517 -17.948 1.00 23.21 19 ARG A C 19
ATOM 15960 O O . ARG A 1 19 ? 8.956 1.969 -18.752 1.00 40.24 19 ARG A O 19
ATOM 15981 N N . TYR A 1 20 ? 10.131 1.928 -16.834 1.00 73.41 20 TYR A N 19
ATOM 15982 C CA . TYR A 1 20 ? 9.723 0.572 -16.486 1.00 34.21 20 TYR A CA 19
ATOM 15983 C C . TYR A 1 20 ? 8.497 0.588 -15.577 1.00 42.12 20 TYR A C 19
ATOM 15984 O O . TYR A 1 20 ? 8.263 1.553 -14.849 1.00 23.45 20 TYR A O 19
ATOM 16002 N N . TYR A 1 21 ? 7.719 -0.487 -15.626 1.00 33.13 21 TYR A N 19
ATOM 16003 C CA . TYR A 1 21 ? 6.516 -0.597 -14.809 1.00 30.31 21 TYR A CA 19
ATOM 16004 C C . TYR A 1 21 ? 6.238 -2.052 -14.442 1.00 3.23 21 TYR A C 19
ATOM 16005 O O . TYR A 1 21 ? 6.156 -2.919 -15.312 1.00 2.01 21 TYR A O 19
ATOM 16023 N N . TYR A 1 22 ? 6.094 -2.311 -13.147 1.00 11.21 22 TYR A N 19
ATOM 16024 C CA . TYR A 1 22 ? 5.827 -3.660 -12.662 1.00 40.24 22 TYR A CA 19
ATOM 16025 C C . TYR A 1 22 ? 4.342 -3.850 -12.371 1.00 33.04 22 TYR A C 19
ATOM 16026 O O . TYR A 1 22 ? 3.673 -2.941 -11.881 1.00 73.10 22 TYR A O 19
ATOM 16044 N N . ASN A 1 23 ? 3.833 -5.040 -12.675 1.00 2.31 23 ASN A N 19
ATOM 16045 C CA . ASN A 1 23 ? 2.427 -5.351 -12.446 1.00 31.13 23 ASN A CA 19
ATOM 16046 C C . ASN A 1 23 ? 2.271 -6.733 -11.819 1.00 20.22 23 ASN A C 19
ATOM 16047 O O . ASN A 1 23 ? 3.126 -7.602 -11.989 1.00 34.03 23 ASN A O 19
ATOM 16058 N N . GLU A 1 24 ? 1.174 -6.928 -11.094 1.00 75.24 24 GLU A N 19
ATOM 16059 C CA . GLU A 1 24 ? 0.906 -8.205 -10.442 1.00 42.33 24 GLU A CA 19
ATOM 16060 C C . GLU A 1 24 ? 0.197 -9.164 -11.394 1.00 65.11 24 GLU A C 19
ATOM 16061 O O . GLU A 1 24 ? 0.328 -9.054 -12.613 1.00 24.44 24 GLU A O 19
ATOM 16073 N N . GLU A 1 25 ? -0.553 -10.104 -10.828 1.00 24.15 25 GLU A N 19
ATOM 16074 C CA . GLU A 1 25 ? -1.281 -11.084 -11.626 1.00 3.54 25 GLU A CA 19
ATOM 16075 C C . GLU A 1 25 ? -0.317 -12.010 -12.362 1.00 11.11 25 GLU A C 19
ATOM 16076 O O . GLU A 1 25 ? -0.725 -12.789 -13.224 1.00 5.33 25 GLU A O 19
ATOM 16088 N N . SER A 1 26 ? 0.963 -11.919 -12.016 1.00 10.42 26 SER A N 19
ATOM 16089 C CA . SER A 1 26 ? 1.986 -12.745 -12.646 1.00 40.32 26 SER A CA 19
ATOM 16090 C C . SER A 1 26 ? 3.382 -12.305 -12.214 1.00 34.44 26 SER A C 19
ATOM 16091 O O . SER A 1 26 ? 4.324 -13.096 -12.224 1.00 45.41 26 SER A O 19
ATOM 16099 N N . GLY A 1 27 ? 3.505 -11.037 -11.833 1.00 72.31 27 GLY A N 19
ATOM 16100 C CA . GLY A 1 27 ? 4.788 -10.513 -11.402 1.00 73.42 27 GLY A CA 19
ATOM 16101 C C . GLY A 1 27 ? 5.729 -10.259 -12.562 1.00 43.05 27 GLY A C 19
ATOM 16102 O O . GLY A 1 27 ? 6.821 -10.825 -12.622 1.00 60.20 27 GLY A O 19
ATOM 16106 N N . LYS A 1 28 ? 5.307 -9.406 -13.489 1.00 53.22 28 LYS A N 19
ATOM 16107 C CA . LYS A 1 28 ? 6.119 -9.077 -14.655 1.00 11.14 28 LYS A CA 19
ATOM 16108 C C . LYS A 1 28 ? 6.339 -7.571 -14.757 1.00 54.03 28 LYS A C 19
ATOM 16109 O O . LYS A 1 28 ? 5.647 -6.787 -14.107 1.00 0.40 28 LYS A O 19
ATOM 16128 N N . CYS A 1 29 ? 7.304 -7.173 -15.579 1.00 22.22 29 CYS A N 19
ATOM 16129 C CA . CYS A 1 29 ? 7.615 -5.761 -15.768 1.00 33.30 29 CYS A CA 19
ATOM 16130 C C . CYS A 1 29 ? 7.757 -5.430 -17.251 1.00 13.53 29 CYS A C 19
ATOM 16131 O O . CYS A 1 29 ? 8.272 -6.231 -18.029 1.00 62.01 29 CYS A O 19
ATOM 16138 N N . GLU A 1 30 ? 7.296 -4.243 -17.633 1.00 12.43 30 GLU A N 19
ATOM 16139 C CA . GLU A 1 30 ? 7.371 -3.805 -19.022 1.00 22.53 30 GLU A CA 19
ATOM 16140 C C . GLU A 1 30 ? 8.012 -2.424 -19.123 1.00 72.25 30 GLU A C 19
ATOM 16141 O O . GLU A 1 30 ? 8.392 -1.827 -18.116 1.00 13.13 30 GLU A O 19
ATOM 16153 N N . THR A 1 31 ? 8.129 -1.922 -20.349 1.00 5.43 31 THR A N 19
ATOM 16154 C CA . THR A 1 31 ? 8.725 -0.612 -20.584 1.00 22.43 31 THR A CA 19
ATOM 16155 C C . THR A 1 31 ? 7.981 0.142 -21.679 1.00 74.34 31 THR A C 19
ATOM 16156 O O . THR A 1 31 ? 7.641 -0.427 -22.718 1.00 2.45 31 THR A O 19
ATOM 16167 N N . PHE A 1 32 ? 7.730 1.425 -21.442 1.00 54.04 32 PHE A N 19
ATOM 16168 C CA . PHE A 1 32 ? 7.024 2.257 -22.410 1.00 4.51 32 PHE A CA 19
ATOM 16169 C C . PHE A 1 32 ? 7.559 3.687 -22.389 1.00 74.34 32 PHE A C 19
ATOM 16170 O O . PHE A 1 32 ? 8.103 4.143 -21.383 1.00 74.42 32 PHE A O 19
ATOM 16187 N N . ILE A 1 33 ? 7.400 4.387 -23.507 1.00 53.41 33 ILE A N 19
ATOM 16188 C CA . ILE A 1 33 ? 7.865 5.764 -23.618 1.00 1.24 33 ILE A CA 19
ATOM 16189 C C . ILE A 1 33 ? 6.857 6.736 -23.014 1.00 34.44 33 ILE A C 19
ATOM 16190 O O . ILE A 1 33 ? 5.735 6.868 -23.505 1.00 24.32 33 ILE A O 19
ATOM 16206 N N . TYR A 1 34 ? 7.263 7.414 -21.947 1.00 4.52 34 TYR A N 19
ATOM 16207 C CA . TYR A 1 34 ? 6.395 8.374 -21.275 1.00 3.11 34 TYR A CA 19
ATOM 16208 C C . TYR A 1 34 ? 6.545 9.764 -21.885 1.00 1.41 34 TYR A C 19
ATOM 16209 O O . TYR A 1 34 ? 7.577 10.090 -22.470 1.00 1.53 34 TYR A O 19
ATOM 16227 N N . GLY A 1 35 ? 5.505 10.581 -21.743 1.00 4.12 35 GLY A N 19
ATOM 16228 C CA . GLY A 1 35 ? 5.540 11.927 -22.284 1.00 1.21 35 GLY A CA 19
ATOM 16229 C C . GLY A 1 35 ? 6.556 12.808 -21.583 1.00 70.44 35 GLY A C 19
ATOM 16230 O O . GLY A 1 35 ? 7.644 12.354 -21.233 1.00 23.32 35 GLY A O 19
ATOM 16234 N N . GLY A 1 36 ? 6.200 14.073 -21.380 1.00 65.30 36 GLY A N 19
ATOM 16235 C CA . GLY A 1 36 ? 7.101 14.999 -20.719 1.00 41.35 36 GLY A CA 19
ATOM 16236 C C . GLY A 1 36 ? 6.702 15.271 -19.282 1.00 63.45 36 GLY A C 19
ATOM 16237 O O . GLY A 1 36 ? 7.542 15.622 -18.453 1.00 73.22 36 GLY A O 19
ATOM 16241 N N . VAL A 1 37 ? 5.417 15.109 -18.986 1.00 55.22 37 VAL A N 19
ATOM 16242 C CA . VAL A 1 37 ? 4.908 15.340 -17.639 1.00 75.35 37 VAL A CA 19
ATOM 16243 C C . VAL A 1 37 ? 5.156 14.131 -16.744 1.00 13.11 37 VAL A C 19
ATOM 16244 O O . VAL A 1 37 ? 5.203 12.996 -17.215 1.00 32.53 37 VAL A O 19
ATOM 16257 N N . GLY A 1 38 ? 5.314 14.384 -15.448 1.00 73.01 38 GLY A N 19
ATOM 16258 C CA . GLY A 1 38 ? 5.555 13.307 -14.506 1.00 71.31 38 GLY A CA 19
ATOM 16259 C C . GLY A 1 38 ? 4.458 12.261 -14.528 1.00 32.01 38 GLY A C 19
ATOM 16260 O O . GLY A 1 38 ? 3.278 12.591 -14.643 1.00 22.12 38 GLY A O 19
ATOM 16264 N N . GLY A 1 39 ? 4.847 10.994 -14.419 1.00 2.31 39 GLY A N 19
ATOM 16265 C CA . GLY A 1 39 ? 3.876 9.916 -14.431 1.00 30.02 39 GLY A CA 19
ATOM 16266 C C . GLY A 1 39 ? 3.676 9.301 -13.060 1.00 62.40 39 GLY A C 19
ATOM 16267 O O . GLY A 1 39 ? 4.447 9.561 -12.137 1.00 62.54 39 GLY A O 19
ATOM 16271 N N . ASN A 1 40 ? 2.637 8.483 -12.926 1.00 13.22 40 ASN A N 19
ATOM 16272 C CA . ASN A 1 40 ? 2.336 7.831 -11.657 1.00 24.34 40 ASN A CA 19
ATOM 16273 C C . ASN A 1 40 ? 3.494 6.940 -11.216 1.00 34.52 40 ASN A C 19
ATOM 16274 O O . ASN A 1 40 ? 4.581 6.986 -11.791 1.00 53.52 40 ASN A O 19
ATOM 16285 N N . SER A 1 41 ? 3.251 6.128 -10.192 1.00 22.43 41 SER A N 19
ATOM 16286 C CA . SER A 1 41 ? 4.274 5.227 -9.671 1.00 54.52 41 SER A CA 19
ATOM 16287 C C . SER A 1 41 ? 4.622 4.151 -10.695 1.00 13.02 41 SER A C 19
ATOM 16288 O O . SER A 1 41 ? 5.625 3.452 -10.560 1.00 3.41 41 SER A O 19
ATOM 16296 N N . ASN A 1 42 ? 3.784 4.024 -11.719 1.00 31.13 42 ASN A N 19
ATOM 16297 C CA . ASN A 1 42 ? 4.002 3.033 -12.766 1.00 34.51 42 ASN A CA 19
ATOM 16298 C C . ASN A 1 42 ? 5.419 3.130 -13.321 1.00 44.01 42 ASN A C 19
ATOM 16299 O O . ASN A 1 42 ? 6.042 2.119 -13.642 1.00 20.31 42 ASN A O 19
ATOM 16310 N N . ASN A 1 43 ? 5.923 4.355 -13.431 1.00 0.11 43 ASN A N 19
ATOM 16311 C CA . ASN A 1 43 ? 7.267 4.585 -13.947 1.00 44.31 43 ASN A CA 19
ATOM 16312 C C . ASN A 1 43 ? 8.261 4.785 -12.807 1.00 2.11 43 ASN A C 19
ATOM 16313 O O . ASN A 1 43 ? 7.935 5.385 -11.782 1.00 73.24 43 ASN A O 19
ATOM 16324 N N . PHE A 1 44 ? 9.476 4.279 -12.992 1.00 72.14 44 PHE A N 19
ATOM 16325 C CA . PHE A 1 44 ? 10.518 4.401 -11.980 1.00 11.03 44 PHE A CA 19
ATOM 16326 C C . PHE A 1 44 ? 11.785 5.008 -12.574 1.00 65.10 44 PHE A C 19
ATOM 16327 O O . PHE A 1 44 ? 12.771 5.231 -11.869 1.00 15.01 44 PHE A O 19
ATOM 16344 N N . LEU A 1 45 ? 11.753 5.272 -13.875 1.00 45.25 45 LEU A N 19
ATOM 16345 C CA . LEU A 1 45 ? 12.899 5.853 -14.567 1.00 24.03 45 LEU A CA 19
ATOM 16346 C C . LEU A 1 45 ? 14.125 4.955 -14.438 1.00 64.43 45 LEU A C 19
ATOM 16347 O O . LEU A 1 45 ? 15.238 5.349 -14.789 1.00 50.30 45 LEU A O 19
ATOM 16363 N N . THR A 1 46 ? 13.914 3.742 -13.935 1.00 4.32 46 THR A N 19
ATOM 16364 C CA . THR A 1 46 ? 15.001 2.787 -13.761 1.00 43.11 46 THR A CA 19
ATOM 16365 C C . THR A 1 46 ? 14.552 1.373 -14.112 1.00 41.32 46 THR A C 19
ATOM 16366 O O . THR A 1 46 ? 13.386 1.142 -14.432 1.00 13.44 46 THR A O 19
ATOM 16377 N N . LYS A 1 47 ? 15.485 0.429 -14.051 1.00 33.24 47 LYS A N 19
ATOM 16378 C CA . LYS A 1 47 ? 15.185 -0.964 -14.360 1.00 21.20 47 LYS A CA 19
ATOM 16379 C C . LYS A 1 47 ? 14.853 -1.744 -13.092 1.00 11.12 47 LYS A C 19
ATOM 16380 O O . LYS A 1 47 ? 13.707 -2.138 -12.878 1.00 1.14 47 LYS A O 19
ATOM 16399 N N . GLU A 1 48 ? 15.862 -1.961 -12.255 1.00 23.35 48 GLU A N 19
ATOM 16400 C CA . GLU A 1 48 ? 15.675 -2.693 -11.007 1.00 64.54 48 GLU A CA 19
ATOM 16401 C C . GLU A 1 48 ? 14.564 -2.067 -10.170 1.00 3.21 48 GLU A C 19
ATOM 16402 O O . GLU A 1 48 ? 13.730 -2.770 -9.600 1.00 73.14 48 GLU A O 19
ATOM 16414 N N . ASP A 1 49 ? 14.561 -0.740 -10.100 1.00 24.25 49 ASP A N 19
ATOM 16415 C CA . ASP A 1 49 ? 13.553 -0.017 -9.332 1.00 65.54 49 ASP A CA 19
ATOM 16416 C C . ASP A 1 49 ? 12.149 -0.480 -9.709 1.00 23.05 49 ASP A C 19
ATOM 16417 O O . ASP A 1 49 ? 11.233 -0.451 -8.886 1.00 25.31 49 ASP A O 19
ATOM 16426 N N . CYS A 1 50 ? 11.986 -0.905 -10.957 1.00 25.21 50 CYS A N 19
ATOM 16427 C CA . CYS A 1 50 ? 10.694 -1.373 -11.444 1.00 2.44 50 CYS A CA 19
ATOM 16428 C C . CYS A 1 50 ? 10.060 -2.346 -10.454 1.00 53.31 50 CYS A C 19
ATOM 16429 O O . CYS A 1 50 ? 8.912 -2.171 -10.044 1.00 31.12 50 CYS A O 19
ATOM 16436 N N . CYS A 1 51 ? 10.815 -3.371 -10.074 1.00 51.04 51 CYS A N 19
ATOM 16437 C CA . CYS A 1 51 ? 10.328 -4.373 -9.134 1.00 3.45 51 CYS A CA 19
ATOM 16438 C C . CYS A 1 51 ? 9.972 -3.733 -7.794 1.00 65.53 51 CYS A C 19
ATOM 16439 O O . CYS A 1 51 ? 9.000 -4.123 -7.148 1.00 53.10 51 CYS A O 19
ATOM 16446 N N . ARG A 1 52 ? 10.767 -2.750 -7.384 1.00 62.35 52 ARG A N 19
ATOM 16447 C CA . ARG A 1 52 ? 10.537 -2.058 -6.122 1.00 41.34 52 ARG A CA 19
ATOM 16448 C C . ARG A 1 52 ? 9.062 -1.705 -5.957 1.00 32.11 52 ARG A C 19
ATOM 16449 O O . ARG A 1 52 ? 8.519 -1.770 -4.855 1.00 12.44 52 ARG A O 19
ATOM 16470 N N . GLU A 1 53 ? 8.420 -1.332 -7.060 1.00 4.11 53 GLU A N 19
ATOM 16471 C CA . GLU A 1 53 ? 7.009 -0.968 -7.036 1.00 14.14 53 GLU A CA 19
ATOM 16472 C C . GLU A 1 53 ? 6.183 -2.037 -6.326 1.00 21.32 53 GLU A C 19
ATOM 16473 O O . GLU A 1 53 ? 5.356 -1.731 -5.466 1.00 44.22 53 GLU A O 19
ATOM 16485 N N . CYS A 1 54 ? 6.413 -3.294 -6.692 1.00 51.33 54 CYS A N 19
ATOM 16486 C CA . CYS A 1 54 ? 5.691 -4.410 -6.093 1.00 43.31 54 CYS A CA 19
ATOM 16487 C C . CYS A 1 54 ? 6.557 -5.125 -5.060 1.00 31.13 54 CYS A C 19
ATOM 16488 O O . CYS A 1 54 ? 6.095 -6.033 -4.370 1.00 32.41 54 CYS A O 19
ATOM 16495 N N . ALA A 1 55 ? 7.815 -4.708 -4.959 1.00 72.22 55 ALA A N 19
ATOM 16496 C CA . ALA A 1 55 ? 8.744 -5.307 -4.009 1.00 43.22 55 ALA A CA 19
ATOM 16497 C C . ALA A 1 55 ? 8.360 -4.962 -2.574 1.00 63.42 55 ALA A C 19
ATOM 16498 O O . ALA A 1 55 ? 8.890 -5.540 -1.625 1.00 71.14 55 ALA A O 19
ATOM 16505 N N . GLN A 1 56 ? 7.437 -4.018 -2.424 1.00 4.11 56 GLN A N 19
ATOM 16506 C CA . GLN A 1 56 ? 6.985 -3.596 -1.104 1.00 35.45 56 GLN A CA 19
ATOM 16507 C C . GLN A 1 56 ? 6.052 -4.636 -0.491 1.00 13.45 56 GLN A C 19
ATOM 16508 O O . GLN A 1 56 ? 5.920 -4.724 0.729 1.00 2.35 56 GLN A O 19
ATOM 16522 N N . GLY A 1 57 ? 5.405 -5.421 -1.346 1.00 70.53 57 GLY A N 19
ATOM 16523 C CA . GLY A 1 57 ? 4.492 -6.444 -0.870 1.00 20.00 57 GLY A CA 19
ATOM 16524 C C . GLY A 1 57 ? 4.250 -7.531 -1.899 1.00 4.50 57 GLY A C 19
ATOM 16525 O O . GLY A 1 57 ? 3.119 -7.980 -2.083 1.00 25.31 57 GLY A O 19
ATOM 16529 N N . SER A 1 58 ? 5.316 -7.952 -2.573 1.00 75.40 58 SER A N 19
ATOM 16530 C CA . SER A 1 58 ? 5.213 -8.989 -3.593 1.00 61.23 58 SER A CA 19
ATOM 16531 C C . SER A 1 58 ? 6.596 -9.401 -4.090 1.00 54.34 58 SER A C 19
ATOM 16532 O O . SER A 1 58 ? 7.061 -10.508 -3.820 1.00 63.00 58 SER A O 19
ATOM 16540 N N . CYS A 1 59 ? 7.247 -8.501 -4.819 1.00 42.23 59 CYS A N 19
ATOM 16541 C CA . CYS A 1 59 ? 8.576 -8.768 -5.356 1.00 2.11 59 CYS A CA 19
ATOM 16542 C C . CYS A 1 59 ? 9.634 -8.675 -4.260 1.00 30.30 59 CYS A C 19
ATOM 16543 O O . CYS A 1 59 ? 9.392 -9.062 -3.116 1.00 42.04 59 CYS A O 19
ATOM 16550 N N . LYS A 1 1 ? -0.723 -0.134 -1.322 1.00 22.21 1 LYS A N 20
ATOM 16551 C CA . LYS A 1 1 ? 0.408 -0.401 -2.203 1.00 52.51 1 LYS A CA 20
ATOM 16552 C C . LYS A 1 1 ? -0.064 -0.666 -3.629 1.00 54.10 1 LYS A C 20
ATOM 16553 O O . LYS A 1 1 ? 0.283 -1.683 -4.230 1.00 51.32 1 LYS A O 20
ATOM 16572 N N . LYS A 1 2 ? -0.857 0.255 -4.166 1.00 51.40 2 LYS A N 20
ATOM 16573 C CA . LYS A 1 2 ? -1.375 0.123 -5.523 1.00 12.15 2 LYS A CA 20
ATOM 16574 C C . LYS A 1 2 ? -0.288 0.419 -6.551 1.00 74.22 2 LYS A C 20
ATOM 16575 O O . LYS A 1 2 ? -0.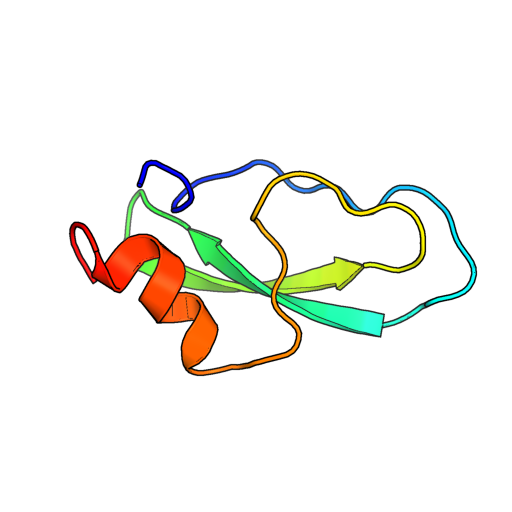492 0.244 -7.753 1.00 30.32 2 LYS A O 20
ATOM 16594 N N . LYS A 1 3 ? 0.867 0.867 -6.072 1.00 61.22 3 LYS A N 20
ATOM 16595 C CA . LYS A 1 3 ? 1.988 1.184 -6.949 1.00 51.32 3 LYS A CA 20
ATOM 16596 C C . LYS A 1 3 ? 2.464 -0.058 -7.695 1.00 25.24 3 LYS A C 20
ATOM 16597 O O . LYS A 1 3 ? 3.116 0.041 -8.735 1.00 3.14 3 LYS A O 20
ATOM 16616 N N . CYS A 1 4 ? 2.134 -1.228 -7.157 1.00 42.15 4 CYS A N 20
ATOM 16617 C CA . CYS A 1 4 ? 2.527 -2.490 -7.772 1.00 22.23 4 CYS A CA 20
ATOM 16618 C C . CYS A 1 4 ? 1.907 -2.637 -9.158 1.00 42.34 4 CYS A C 20
ATOM 16619 O O . CYS A 1 4 ? 2.436 -3.347 -10.013 1.00 43.52 4 CYS A O 20
ATOM 16626 N N . GLN A 1 5 ? 0.784 -1.960 -9.373 1.00 15.05 5 GLN A N 20
ATOM 16627 C CA . GLN A 1 5 ? 0.092 -2.015 -10.655 1.00 34.32 5 GLN A CA 20
ATOM 16628 C C . GLN A 1 5 ? -0.510 -0.659 -11.008 1.00 5.10 5 GLN A C 20
ATOM 16629 O O . GLN A 1 5 ? -1.467 -0.209 -10.377 1.00 73.33 5 GLN A O 20
ATOM 16643 N N . LEU A 1 6 ? 0.058 -0.011 -12.019 1.00 45.10 6 LEU A N 20
ATOM 16644 C CA . LEU A 1 6 ? -0.421 1.295 -12.456 1.00 52.55 6 LEU A CA 20
ATOM 16645 C C . LEU A 1 6 ? -0.875 1.250 -13.912 1.00 63.41 6 LEU A C 20
ATOM 16646 O O . LEU A 1 6 ? -0.289 0.562 -14.749 1.00 35.31 6 LEU A O 20
ATOM 16662 N N . PRO A 1 7 ? -1.941 2.001 -14.224 1.00 33.21 7 PRO A N 20
ATOM 16663 C CA . PRO A 1 7 ? -2.495 2.065 -15.580 1.00 12.04 7 PRO A CA 20
ATOM 16664 C C . PRO A 1 7 ? -1.573 2.798 -16.548 1.00 74.34 7 PRO A C 20
ATOM 16665 O O . PRO A 1 7 ? -0.432 3.115 -16.214 1.00 62.43 7 PRO A O 20
ATOM 16676 N N . SER A 1 8 ? -2.076 3.064 -17.750 1.00 12.34 8 SER A N 20
ATOM 16677 C CA . SER A 1 8 ? -1.296 3.757 -18.768 1.00 51.03 8 SER A CA 20
ATOM 16678 C C . SER A 1 8 ? -1.396 5.269 -18.594 1.00 11.40 8 SER A C 20
ATOM 16679 O O . SER A 1 8 ? -2.492 5.825 -18.516 1.00 1.25 8 SER A O 20
ATOM 16687 N N . ASP A 1 9 ? -0.245 5.929 -18.534 1.00 64.02 9 ASP A N 20
ATOM 16688 C CA . ASP A 1 9 ? -0.201 7.377 -18.370 1.00 44.42 9 ASP A CA 20
ATOM 16689 C C . ASP A 1 9 ? 1.059 7.958 -19.005 1.00 2.11 9 ASP A C 20
ATOM 16690 O O . ASP A 1 9 ? 2.151 7.858 -18.446 1.00 4.02 9 ASP A O 20
ATOM 16699 N N . VAL A 1 10 ? 0.900 8.565 -20.177 1.00 34.21 10 VAL A N 20
ATOM 16700 C CA . VAL A 1 10 ? 2.024 9.162 -20.888 1.00 72.30 10 VAL A CA 20
ATOM 16701 C C . VAL A 1 10 ? 1.933 10.684 -20.880 1.00 63.54 10 VAL A C 20
ATOM 16702 O O . VAL A 1 10 ? 2.950 11.376 -20.875 1.00 51.35 10 VAL A O 20
ATOM 16715 N N . GLY A 1 11 ? 0.707 11.198 -20.879 1.00 3.21 11 GLY A N 20
ATOM 16716 C CA . GLY A 1 11 ? 0.506 12.635 -20.871 1.00 41.43 11 GLY A CA 20
ATOM 16717 C C . GLY A 1 11 ? 1.263 13.333 -21.984 1.00 25.31 11 GLY A C 20
ATOM 16718 O O . GLY A 1 11 ? 1.638 12.708 -22.977 1.00 3.33 11 GLY A O 20
ATOM 16722 N N . LYS A 1 12 ? 1.489 14.632 -21.820 1.00 74.13 12 LYS A N 20
ATOM 16723 C CA . LYS A 1 12 ? 2.206 15.416 -22.818 1.00 52.35 12 LYS A CA 20
ATOM 16724 C C . LYS A 1 12 ? 3.656 15.635 -22.400 1.00 21.25 12 LYS A C 20
ATOM 16725 O O . LYS A 1 12 ? 4.102 15.116 -21.377 1.00 51.00 12 LYS A O 20
ATOM 16744 N N . GLY A 1 13 ? 4.388 16.408 -23.196 1.00 73.05 13 GLY A N 20
ATOM 16745 C CA . GLY A 1 13 ? 5.779 16.682 -22.890 1.00 45.43 13 GLY A CA 20
ATOM 16746 C C . GLY A 1 13 ? 6.648 16.727 -24.132 1.00 3.24 13 GLY A C 20
ATOM 16747 O O . GLY A 1 13 ? 6.215 16.338 -25.216 1.00 64.24 13 GLY A O 20
ATOM 16751 N N . LYS A 1 14 ? 7.878 17.205 -23.974 1.00 61.01 14 LYS A N 20
ATOM 16752 C CA . LYS A 1 14 ? 8.811 17.301 -25.090 1.00 61.54 14 LYS A CA 20
ATOM 16753 C C . LYS A 1 14 ? 9.717 16.075 -25.149 1.00 31.41 14 LYS A C 20
ATOM 16754 O O . LYS A 1 14 ? 10.799 16.118 -25.733 1.00 50.24 14 LYS A O 20
ATOM 16773 N N . ALA A 1 15 ? 9.267 14.982 -24.541 1.00 14.24 15 ALA A N 20
ATOM 16774 C CA . ALA A 1 15 ? 10.035 13.744 -24.527 1.00 21.31 15 ALA A CA 20
ATOM 16775 C C . ALA A 1 15 ? 9.214 12.582 -25.075 1.00 35.33 15 ALA A C 20
ATOM 16776 O O . ALA A 1 15 ? 8.061 12.756 -25.469 1.00 74.13 15 ALA A O 20
ATOM 16783 N N . SER A 1 16 ? 9.815 11.396 -25.097 1.00 13.53 16 SER A N 20
ATOM 16784 C CA . SER A 1 16 ? 9.140 10.206 -25.601 1.00 14.22 16 SER A CA 20
ATOM 16785 C C . SER A 1 16 ? 10.006 8.966 -25.403 1.00 74.20 16 SER A C 20
ATOM 16786 O O . SER A 1 16 ? 10.326 8.259 -26.359 1.00 50.31 16 SER A O 20
ATOM 16794 N N . PHE A 1 17 ? 10.381 8.707 -24.155 1.00 4.21 17 PHE A N 20
ATOM 16795 C CA . PHE A 1 17 ? 11.211 7.553 -23.830 1.00 23.01 17 PHE A CA 20
ATOM 16796 C C . PHE A 1 17 ? 10.367 6.422 -23.249 1.00 40.25 17 PHE A C 20
ATOM 16797 O O . PHE A 1 17 ? 9.164 6.576 -23.034 1.00 42.44 17 PHE A O 20
ATOM 16814 N N . THR A 1 18 ? 11.006 5.284 -22.998 1.00 72.30 18 THR A N 20
ATOM 16815 C CA . THR A 1 18 ? 10.315 4.126 -22.445 1.00 20.15 18 THR A CA 20
ATOM 16816 C C . THR A 1 18 ? 10.717 3.888 -20.993 1.00 74.04 18 THR A C 20
ATOM 16817 O O . THR A 1 18 ? 11.899 3.923 -20.653 1.00 62.30 18 THR A O 20
ATOM 16828 N N . ARG A 1 19 ? 9.725 3.646 -20.142 1.00 63.40 19 ARG A N 20
ATOM 16829 C CA . ARG A 1 19 ? 9.976 3.402 -18.727 1.00 1.34 19 ARG A CA 20
ATOM 16830 C C . ARG A 1 19 ? 9.609 1.970 -18.348 1.00 3.42 19 ARG A C 20
ATOM 16831 O O . ARG A 1 19 ? 9.211 1.175 -19.199 1.00 15.00 19 ARG A O 20
ATOM 16852 N N . TYR A 1 20 ? 9.748 1.649 -17.066 1.00 55.24 20 TYR A N 20
ATOM 16853 C CA . TYR A 1 20 ? 9.434 0.313 -16.575 1.00 72.33 20 TYR A CA 20
ATOM 16854 C C . TYR A 1 20 ? 8.511 0.381 -15.362 1.00 61.32 20 TYR A C 20
ATOM 16855 O O . TYR A 1 20 ? 8.814 1.051 -14.375 1.00 34.35 20 TYR A O 20
ATOM 16873 N N . TYR A 1 21 ? 7.384 -0.318 -15.444 1.00 65.24 21 TYR A N 20
ATOM 16874 C CA . TYR A 1 21 ? 6.415 -0.337 -14.355 1.00 44.01 21 TYR A CA 20
ATOM 16875 C C . TYR A 1 21 ? 6.049 -1.769 -13.976 1.00 44.31 21 TYR A C 20
ATOM 16876 O O . TYR A 1 21 ? 5.989 -2.653 -14.831 1.00 30.14 21 TYR A O 20
ATOM 16894 N N . TYR A 1 22 ? 5.806 -1.989 -12.689 1.00 55.21 22 TYR A N 20
ATOM 16895 C CA . TYR A 1 22 ? 5.447 -3.313 -12.195 1.00 11.24 22 TYR A CA 20
ATOM 16896 C C . TYR A 1 22 ? 3.983 -3.626 -12.489 1.00 20.05 22 TYR A C 20
ATOM 16897 O O . TYR A 1 22 ? 3.126 -2.745 -12.436 1.00 72.31 22 TYR A O 20
ATOM 16915 N N . ASN A 1 23 ? 3.705 -4.889 -12.798 1.00 4.55 23 ASN A N 20
ATOM 16916 C CA . ASN A 1 23 ? 2.345 -5.320 -13.100 1.00 25.10 23 ASN A CA 20
ATOM 16917 C C . ASN A 1 23 ? 2.063 -6.692 -12.496 1.00 62.40 23 ASN A C 20
ATOM 16918 O O . ASN A 1 23 ? 2.974 -7.498 -12.310 1.00 23.22 23 ASN A O 20
ATOM 16929 N N . GLU A 1 24 ? 0.795 -6.950 -12.193 1.00 73.11 24 GLU A N 20
ATOM 16930 C CA . GLU A 1 24 ? 0.393 -8.225 -11.610 1.00 40.11 24 GLU A CA 20
ATOM 16931 C C . GLU A 1 24 ? 0.215 -9.286 -12.692 1.00 64.12 24 GLU A C 20
ATOM 16932 O O . GLU A 1 24 ? 0.780 -9.178 -13.780 1.00 3.10 24 GLU A O 20
ATOM 16944 N N . GLU A 1 25 ? -0.573 -10.311 -12.384 1.00 20.11 25 GLU A N 20
ATOM 16945 C CA . GLU A 1 25 ? -0.824 -11.393 -13.329 1.00 43.54 25 GLU A CA 20
ATOM 16946 C C . GLU A 1 25 ? 0.450 -12.189 -13.595 1.00 24.41 25 GLU A C 20
ATOM 16947 O O . GLU A 1 25 ? 0.490 -13.039 -14.484 1.00 74.44 25 GLU A O 20
ATOM 16959 N N . SER A 1 26 ? 1.491 -11.907 -12.817 1.00 74.31 26 SER A N 20
ATOM 16960 C CA . SER A 1 26 ? 2.768 -12.594 -12.970 1.00 40.23 26 SER A CA 20
ATOM 16961 C C . SER A 1 26 ? 3.816 -12.008 -12.029 1.00 32.14 26 SER A C 20
ATOM 16962 O O . SER A 1 26 ? 4.757 -12.691 -11.627 1.00 42.04 26 SER A O 20
ATOM 16970 N N . GLY A 1 27 ? 3.644 -10.737 -11.680 1.00 3.53 27 GLY A N 20
ATOM 16971 C CA . GLY A 1 27 ? 4.582 -10.079 -10.788 1.00 51.13 27 GLY A CA 20
ATOM 16972 C C . GLY A 1 27 ? 5.858 -9.664 -11.493 1.00 22.11 27 GLY A C 20
ATOM 16973 O O . GLY A 1 27 ? 6.957 -9.882 -10.983 1.00 3.35 27 GLY A O 20
ATOM 16977 N N . LYS A 1 28 ? 5.714 -9.066 -12.671 1.00 4.25 28 LYS A N 20
ATOM 16978 C CA . LYS A 1 28 ? 6.864 -8.619 -13.448 1.00 23.31 28 LYS A CA 20
ATOM 16979 C C . LYS A 1 28 ? 6.712 -7.157 -13.853 1.00 5.52 28 LYS A C 20
ATOM 16980 O O . LYS A 1 28 ? 5.659 -6.552 -13.650 1.00 41.22 28 LYS A O 20
ATOM 16999 N N . CYS A 1 29 ? 7.770 -6.593 -14.427 1.00 62.40 29 CYS A N 20
ATOM 17000 C CA . CYS A 1 29 ? 7.755 -5.202 -14.862 1.00 12.03 29 CYS A CA 20
ATOM 17001 C C . CYS A 1 29 ? 7.697 -5.108 -16.384 1.00 22.13 29 CYS A C 20
ATOM 17002 O O . CYS A 1 29 ? 8.450 -5.783 -17.085 1.00 51.35 29 CYS A O 20
ATOM 17009 N N . GLU A 1 30 ? 6.799 -4.267 -16.886 1.00 13.33 30 GLU A N 20
ATOM 17010 C CA . GLU A 1 30 ? 6.643 -4.085 -18.324 1.00 71.42 30 GLU A CA 20
ATOM 17011 C C . GLU A 1 30 ? 7.201 -2.736 -18.766 1.00 11.40 30 GLU A C 20
ATOM 17012 O O . GLU A 1 30 ? 7.626 -1.926 -17.941 1.00 65.02 30 GLU A O 20
ATOM 17024 N N . THR A 1 31 ? 7.197 -2.500 -20.074 1.00 54.44 31 THR A N 20
ATOM 17025 C CA . THR A 1 31 ? 7.703 -1.250 -20.627 1.00 43.02 31 THR A CA 20
ATOM 17026 C C . THR A 1 31 ? 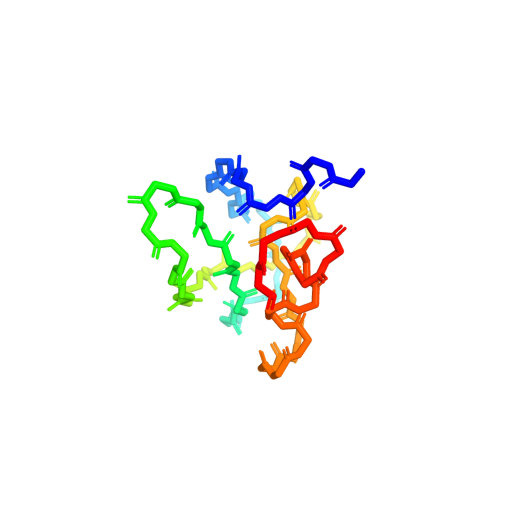6.564 -0.366 -21.123 1.00 24.14 31 THR A C 20
ATOM 17027 O O . THR A 1 31 ? 5.616 -0.848 -21.743 1.00 0.32 31 THR A O 20
ATOM 17038 N N . PHE A 1 32 ? 6.664 0.930 -20.846 1.00 30.11 32 PHE A N 20
ATOM 17039 C CA . PHE A 1 32 ? 5.641 1.882 -21.264 1.00 22.44 32 PHE A CA 20
ATOM 17040 C C . PHE A 1 32 ? 6.276 3.152 -21.822 1.00 71.11 32 PHE A C 20
ATOM 17041 O O . PHE A 1 32 ? 7.454 3.424 -21.588 1.00 52.24 32 PHE A O 20
ATOM 17058 N N . ILE A 1 33 ? 5.487 3.924 -22.561 1.00 40.53 33 ILE A N 20
ATOM 17059 C CA . ILE A 1 33 ? 5.971 5.166 -23.153 1.00 20.33 33 ILE A CA 20
ATOM 17060 C C . ILE A 1 33 ? 5.676 6.357 -22.248 1.00 42.30 33 ILE A C 20
ATOM 17061 O O . ILE A 1 33 ? 4.569 6.496 -21.728 1.00 11.20 33 ILE A O 20
ATOM 17077 N N . TYR A 1 34 ? 6.673 7.216 -22.066 1.00 64.40 34 TYR A N 20
ATOM 17078 C CA . TYR A 1 34 ? 6.522 8.396 -21.224 1.00 13.04 34 TYR A CA 20
ATOM 17079 C C . TYR A 1 34 ? 7.118 9.627 -21.899 1.00 1.43 34 TYR A C 20
ATOM 17080 O O . TYR A 1 34 ? 8.184 9.560 -22.509 1.00 61.21 34 TYR A O 20
ATOM 17098 N N . GLY A 1 35 ? 6.421 10.754 -21.783 1.00 70.30 35 GLY A N 20
ATOM 17099 C CA . GLY A 1 35 ? 6.896 11.985 -22.386 1.00 0.30 35 GLY A CA 20
ATOM 17100 C C . GLY A 1 35 ? 7.414 12.972 -21.358 1.00 61.22 35 GLY A C 20
ATOM 17101 O O . GLY A 1 35 ? 8.576 12.910 -20.959 1.00 42.42 35 GLY A O 20
ATOM 17105 N N . GLY A 1 36 ? 6.549 13.886 -20.929 1.00 43.21 36 GLY A N 20
ATOM 17106 C CA . GLY A 1 36 ? 6.945 14.878 -19.947 1.00 3.32 36 GLY A CA 20
ATOM 17107 C C . GLY A 1 36 ? 6.317 14.633 -18.589 1.00 53.23 36 GLY A C 20
ATOM 17108 O O . GLY A 1 36 ? 7.020 14.430 -17.599 1.00 55.12 36 GLY A O 20
ATOM 17112 N N . VAL A 1 37 ? 4.988 14.654 -18.542 1.00 25.45 37 VAL A N 20
ATOM 17113 C CA . VAL A 1 37 ? 4.265 14.432 -17.295 1.00 51.42 37 VAL A CA 20
ATOM 17114 C C . VAL A 1 37 ? 3.307 13.253 -17.418 1.00 32.11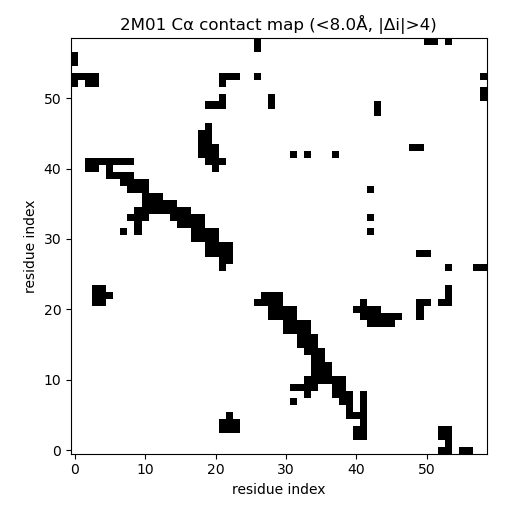 37 VAL A C 20
ATOM 17115 O O . VAL A 1 37 ? 2.408 13.255 -18.257 1.00 74.35 37 VAL A O 20
ATOM 17128 N N . GLY A 1 38 ? 3.506 12.245 -16.573 1.00 52.24 38 GLY A N 20
ATOM 17129 C CA . GLY A 1 38 ? 2.651 11.073 -16.603 1.00 64.42 38 GLY A CA 20
ATOM 17130 C C . GLY A 1 38 ? 2.101 10.721 -15.235 1.00 52.53 38 GLY A C 20
ATOM 17131 O O . GLY A 1 38 ? 2.818 10.775 -14.237 1.00 51.42 38 GLY A O 20
ATOM 17135 N N . GLY A 1 39 ? 0.822 10.362 -15.188 1.00 75.22 39 GLY A N 20
ATOM 17136 C CA . GLY A 1 39 ? 0.196 10.008 -13.927 1.00 64.23 39 GLY A CA 20
ATOM 17137 C C . GLY A 1 39 ? 0.357 8.538 -13.593 1.00 5.12 39 GLY A C 20
ATOM 17138 O O . GLY A 1 39 ? -0.459 7.710 -13.995 1.00 43.21 39 GLY A O 20
ATOM 17142 N N . ASN A 1 40 ? 1.415 8.213 -12.856 1.00 35.04 40 ASN A N 20
ATOM 17143 C CA . ASN A 1 40 ? 1.681 6.832 -12.469 1.00 43.22 40 ASN A CA 20
ATOM 17144 C C . ASN A 1 40 ? 2.376 6.772 -11.112 1.00 72.31 40 ASN A C 20
ATOM 17145 O O . ASN A 1 40 ? 2.441 7.768 -10.392 1.00 24.32 40 ASN A O 20
ATOM 17156 N N . SER A 1 41 ? 2.893 5.596 -10.770 1.00 43.12 41 SER A N 20
ATOM 17157 C CA . SER A 1 41 ? 3.580 5.404 -9.498 1.00 44.14 41 SER A CA 20
ATOM 17158 C C . SER A 1 41 ? 4.758 4.448 -9.656 1.00 64.53 41 SER A C 20
ATOM 17159 O O . SER A 1 41 ? 5.340 3.994 -8.672 1.00 1.33 41 SER A O 20
ATOM 17167 N N . ASN A 1 42 ? 5.104 4.145 -10.904 1.00 11.24 42 ASN A N 20
ATOM 17168 C CA . ASN A 1 42 ? 6.212 3.242 -11.192 1.00 60.02 42 ASN A CA 20
ATOM 17169 C C . ASN A 1 42 ? 7.010 3.728 -12.399 1.00 33.34 42 ASN A C 20
ATOM 17170 O O . ASN A 1 42 ? 7.762 2.966 -13.006 1.00 14.45 42 ASN A O 20
ATOM 17181 N N . ASN A 1 43 ? 6.840 5.001 -12.740 1.00 11.04 43 ASN A N 20
ATOM 17182 C CA . ASN A 1 43 ? 7.544 5.589 -13.873 1.00 50.04 43 ASN A CA 20
ATOM 17183 C C . ASN A 1 43 ? 9.042 5.678 -13.597 1.00 13.42 43 ASN A C 20
ATOM 17184 O O . ASN A 1 43 ? 9.497 6.557 -12.864 1.00 63.31 43 ASN A O 20
ATOM 17195 N N . PHE A 1 44 ? 9.803 4.764 -14.189 1.00 33.45 44 PHE A N 20
ATOM 17196 C CA . PHE A 1 44 ? 11.249 4.738 -14.006 1.00 3.40 44 PHE A CA 20
ATOM 17197 C C . PHE A 1 44 ? 11.936 4.072 -15.195 1.00 11.13 44 PHE A C 20
ATOM 17198 O O . PHE A 1 44 ? 11.617 2.938 -15.555 1.00 4.03 44 PHE A O 20
ATOM 17215 N N . LEU A 1 45 ? 12.879 4.785 -15.801 1.00 22.43 45 LEU A N 20
ATOM 17216 C CA . LEU A 1 45 ? 13.612 4.264 -16.950 1.00 32.13 45 LEU A CA 20
ATOM 17217 C C . LEU A 1 45 ? 14.450 3.051 -16.557 1.00 53.24 45 LEU A C 20
ATOM 17218 O O . LEU A 1 45 ? 14.999 2.358 -17.414 1.00 42.35 45 LEU A O 20
ATOM 17234 N N . THR A 1 46 ? 14.542 2.798 -15.255 1.00 42.34 46 THR A N 20
ATOM 17235 C CA . THR A 1 46 ? 15.312 1.669 -14.749 1.00 13.00 46 THR A CA 20
ATOM 17236 C C . THR A 1 46 ? 15.191 1.557 -13.234 1.00 33.44 46 THR A C 20
ATOM 17237 O O . THR A 1 46 ? 14.184 1.958 -12.649 1.00 3.30 46 THR A O 20
ATOM 17248 N N . LYS A 1 47 ? 16.223 1.008 -12.601 1.00 52.34 47 LYS A N 20
ATOM 17249 C CA . LYS A 1 47 ? 16.234 0.844 -11.153 1.00 11.44 47 LYS A CA 20
ATOM 17250 C C . LYS A 1 47 ? 15.430 -0.384 -10.738 1.00 11.22 47 LYS A C 20
ATOM 17251 O O . LYS A 1 47 ? 14.204 -0.398 -10.844 1.00 21.53 47 LYS A O 20
ATOM 17270 N N . GLU A 1 48 ? 16.129 -1.411 -10.264 1.00 53.24 48 GLU A N 20
ATOM 17271 C CA . GLU A 1 48 ? 15.478 -2.643 -9.833 1.00 42.43 48 GLU A CA 20
ATOM 17272 C C . GLU A 1 48 ? 14.367 -2.349 -8.829 1.00 42.44 48 GLU A C 20
ATOM 17273 O O . GLU A 1 48 ? 13.484 -3.176 -8.605 1.00 31.23 48 GLU A O 20
ATOM 17285 N N . ASP A 1 49 ? 14.419 -1.165 -8.229 1.00 2.05 49 ASP A N 20
ATOM 17286 C CA . ASP A 1 49 ? 13.418 -0.760 -7.249 1.00 33.33 49 ASP A CA 20
ATOM 17287 C C . ASP A 1 49 ? 12.015 -1.130 -7.721 1.00 0.20 49 ASP A C 20
ATOM 17288 O O . ASP A 1 49 ? 11.127 -1.399 -6.912 1.00 32.42 49 ASP A O 20
ATOM 17297 N N . CYS A 1 50 ? 11.822 -1.139 -9.036 1.00 22.23 50 CYS A N 20
ATOM 17298 C CA . CYS A 1 50 ? 10.528 -1.474 -9.617 1.00 13.32 50 CYS A CA 20
ATOM 17299 C C . CYS A 1 50 ? 9.932 -2.707 -8.944 1.00 71.12 50 CYS A C 20
ATOM 17300 O O . CYS A 1 50 ? 8.786 -2.689 -8.493 1.00 23.40 50 CYS A O 20
ATOM 17307 N N . CYS A 1 51 ? 10.717 -3.777 -8.881 1.00 4.14 51 CYS A N 20
ATOM 17308 C CA . CYS A 1 51 ? 10.269 -5.020 -8.264 1.00 3.42 51 CYS A CA 20
ATOM 17309 C C . CYS A 1 51 ? 9.961 -4.812 -6.784 1.00 31.02 51 CYS A C 20
ATOM 17310 O O . CYS A 1 51 ? 9.000 -5.371 -6.255 1.00 60.21 51 CYS A O 20
ATOM 17317 N N . ARG A 1 52 ? 10.783 -4.004 -6.122 1.00 33.35 52 ARG A N 20
ATOM 17318 C CA . ARG A 1 52 ? 10.599 -3.723 -4.703 1.00 32.42 52 ARG A CA 20
ATOM 17319 C C . ARG A 1 52 ? 9.210 -3.151 -4.438 1.00 15.33 52 ARG A C 20
ATOM 17320 O O . ARG A 1 52 ? 8.594 -3.440 -3.412 1.00 64.11 52 ARG A O 20
ATOM 17341 N N . GLU A 1 53 ? 8.723 -2.337 -5.369 1.00 52.33 53 GLU A N 20
ATOM 17342 C CA . GLU A 1 53 ? 7.407 -1.723 -5.235 1.00 0.25 53 GLU A CA 20
ATOM 17343 C C . GLU A 1 53 ? 6.347 -2.772 -4.912 1.00 24.43 53 GLU A C 20
ATOM 17344 O O . GLU A 1 53 ? 5.402 -2.508 -4.168 1.00 72.44 53 GLU A O 20
ATOM 17356 N N . CYS A 1 54 ? 6.512 -3.964 -5.476 1.00 41.13 54 CYS A N 20
ATOM 17357 C CA . CYS A 1 54 ? 5.571 -5.054 -5.251 1.00 31.20 54 CYS A CA 20
ATOM 17358 C C . CYS A 1 54 ? 6.227 -6.185 -4.465 1.00 21.53 54 CYS A C 20
ATOM 17359 O O . CYS A 1 54 ? 5.549 -7.083 -3.966 1.00 60.32 54 CYS A O 20
ATOM 17366 N N . ALA A 1 55 ? 7.551 -6.134 -4.358 1.00 72.32 55 ALA A N 20
ATOM 17367 C CA . ALA A 1 55 ? 8.299 -7.153 -3.631 1.00 54.52 55 ALA A CA 20
ATOM 17368 C C . ALA A 1 55 ? 7.785 -7.296 -2.203 1.00 11.45 55 ALA A C 20
ATOM 17369 O O . ALA A 1 55 ? 7.925 -8.352 -1.586 1.00 41.44 55 ALA A O 20
ATOM 17376 N N . GLN A 1 56 ? 7.191 -6.226 -1.682 1.00 71.54 56 GLN A N 20
ATOM 17377 C CA . GLN A 1 56 ? 6.658 -6.234 -0.325 1.00 51.12 56 GLN A CA 20
ATOM 17378 C C . GLN A 1 56 ? 5.463 -7.175 -0.215 1.00 21.23 56 GLN A C 20
ATOM 17379 O O . GLN A 1 56 ? 5.026 -7.514 0.884 1.00 2.45 56 GLN A O 20
ATOM 17393 N N . GLY A 1 57 ? 4.938 -7.595 -1.362 1.00 42.21 57 GLY A N 20
ATOM 17394 C CA . GLY A 1 57 ? 3.798 -8.493 -1.372 1.00 2.22 57 GLY A CA 20
ATOM 17395 C C . GLY A 1 57 ? 4.165 -9.891 -1.828 1.00 4.02 57 GLY A C 20
ATOM 17396 O O . GLY A 1 57 ? 3.540 -10.869 -1.419 1.00 11.04 57 GLY A O 20
ATOM 17400 N N . SER A 1 58 ? 5.182 -9.986 -2.679 1.00 73.32 58 SER A N 20
ATOM 17401 C CA . SER A 1 58 ? 5.628 -11.275 -3.196 1.00 13.12 58 SER A CA 20
ATOM 17402 C C . SER A 1 58 ? 7.094 -11.215 -3.613 1.00 1.12 58 SER A C 20
ATOM 17403 O O . SER A 1 58 ? 7.962 -11.795 -2.960 1.00 32.42 58 SER A O 20
ATOM 17411 N N . CYS A 1 59 ? 7.363 -10.508 -4.705 1.00 64.34 59 CYS A N 20
ATOM 17412 C CA . CYS A 1 59 ? 8.724 -10.371 -5.212 1.00 75.21 59 CYS A CA 20
ATOM 17413 C C . CYS A 1 59 ? 9.683 -9.976 -4.094 1.00 24.14 59 CYS A C 20
ATOM 17414 O O . CYS A 1 59 ? 10.611 -10.717 -3.768 1.00 31.40 59 CYS A O 20
#

InterPro domains:
  IPR002223 Pancreatic trypsin inhibitor Kunitz domain [PF00014] (25-75)
  IPR002223 Pancreatic trypsin inhibitor Kunitz domain [PR00759] (22-36)
  IPR002223 Pancreatic trypsin inhibitor Kunitz domain [PR00759] (50-60)
  IPR002223 Pancreatic trypsin inhibitor Kunitz domain [PR00759] (60-75)
  IPR002223 Pancreatic trypsin inhibitor Kunitz domain [PS50279] (25-75)
  IPR002223 Pancreatic trypsin inhibitor Kunitz domain [SM00131] (23-76)
  IPR036880 Pancreatic trypsin inhibitor Kunitz domain superfamily [G3DSA:4.10.410.10] (22-79)
  IPR036880 Pancreatic trypsin inhibitor Kunitz domain superfamily [SSF57362] (15-76)
  IPR050098 Tissue factor pathway inhibitor/Kunitz-type serine protease inhibitor-like [PTHR10083] (19-75)

Sequence (59 aa):
KKKCQLPSDVGKGKASFTRYYYNEESGKCETFIYGGVGGNSNNFLTKEDCCRECAQGSCKKKCQLPSDVGKGKASFTRYYYNEESGKCETFIYGGVGGNSNNFLTKEDCCRECAQGSCKKKCQLPSDVGKGKASFTRYYYNEESGKCETFIYGGVGGNSNNFLTKEDCCRECAQGSCKKKCQLPSDVGKGKASFTRYYYNEESGKCETFIYGGVGGNSNNFLTKEDCCRECAQGSCKKKCQLPSDVGKGKASFTRYYYNEESGKCETFIYGGVGGNSNNFLTKEDCCRECAQGSCKKKCQLPSDVGKGKASFTRYYYNEESGKCETFIYGGVGGNSNNFLTKEDCCRECAQGSCKKKCQLPSDVGKGKASFTRYYYNEESGKCETFIYGGVGGNSNNFLTKEDCCRECAQGSCKKKCQLPSDVGKGKASFTRYYYNEESGKCETFIYGGVGGNSNNFLTKEDCCRECAQGSCKKKCQLPSDVGKGKASFTRYYYNEESGKCETFIYGGVGGNSNNFLTKEDCCRECAQGSCKKKCQLPSDVGKGKASFTRYYYNEESGKCETFIYGGVGGNSNNFLTKEDCCRECAQGSCKKKCQLPSDVGKGKASFTRYYYNEESGKCETFIYGGVGGNSNNFLTKEDCCRECAQGSCKKKCQLPSDVGKGKASFTRYYYNEESGKCETFIYGGVGGNSNNFLTKEDCCRECAQGSCKKKCQLPSDVGKGKASFTRYYYNEESGKCETFIYGGVGGNSNNFLTKEDCCRECAQGSCKKKCQLPSDVGKGKASFTRYYYNEESGKCETFIYGGVGGNSNNFLTKEDCCRECAQGSCKKKCQLPSDVGKGKASFTRYYYNEESGKCETFIYGGVGGNSNNFLTKEDCCRECAQGSCKKKCQLPSDVGKGKASFTRYYYNEESGKCETFIYGGVGGNSNNFLTKEDCCRECAQGSCKKKCQLPSDVGKGKASFTRYYYNEESGKCETFIYGGVGGNSNNFLTKEDCCRECAQGSCKKKCQLPSDVGKGKASFTRYYYNEESGKCETFIYGGVGGNSNNFLTKEDCCRECAQGSCKKKCQLPSDVGKGKASFTRYYYNEESGKCETFIYGGVGGNSNNFLTKEDCCRECAQGSCKKKCQLPSDVGKGKASFTRYYYNEESGKCETFIYGGVGGNSNNFLTKEDCCRECAQGSC

Foldseek 3Di:
DCQQDWDAWADDAQAWDKFWAHHDPPQGIDIHIHHHDTPHNQGHNDDPCRSVVCVVPPD

CATH classification: 4.10.410.10

Nearest PDB structures (foldseek):
  2m01-assembly1_A  TM=9.271E-01  e=1.081E-10  Lychas mucronatus
  3ldj-assembly3_C  TM=7.930E-01  e=6.298E-04  Bos taurus
  2hex-assembly1_A  TM=7.910E-01  e=8.903E-04  Bos taurus
  1aal-assembly1_A  TM=7.932E-01  e=1.660E-03  Bos taurus
  5nmv-assembly1_K  TM=8.023E-01  e=1.779E-03  Homo sapiens

GO terms:
  GO:0004867 serine-type endopeptidase inhibitor activity (F, IDA)
  GO:0044562 venom-mediated inhibition of voltage-gated potassium channel activity (P, IDA)

Secondary structure (DSSP, 8-state):
--TTS------S-S--EEEEEEETTTTEEEEEEE-SS--TT--BS-STHHHHHHHTT--

Organism: Lychas mucronatus (NCBI:txid172552)

B-factor: mean 37.7, std 22.7, range [0.02, 75.51]

Solvent-accessible surface area: 4205 Å² total; per-residue (Å²): 132,166,102,9,101,55,85,78,56,68,43,164,43,203,47,105,122,67,21,78,40,18,39,60,174,67,22,120,49,102,75,37,104,40,8,40,104,55,10,70,37,7,24,54,141,64,137,156,57,3,42,138,2,5,44,94,68,82,67

Radius of gyration: 10.93 Å; Cα contacts (8 Å, |Δi|>4): 123; chains: 1; bounding box: 18×29×24 Å